Protein 5W8M (pdb70)

Secondary structure (DSSP, 8-state):
----EEEEE----BTTT-S---HHHHGGG-TTSEEEEEE-S--BSHHHHHHHHHH-S-EEE---TT-TT-TTS-S-EEEEETTEEEEEE--TT--TTSHHHHHHHHHHHT-SEEEE--TT---EEEEETTEEEEE---TT----SS---TT-----EEEEEEEETTEEEEEEEEEEE-TTS-EEEEEEEEEEE---/----S-EEEE----BTTT-SS--HHHHHHT-TTS-SEEEE-S--BSHHHHHHHHHH-S-EEE---TT-TT-TTS-SEEEEEETTEEEEEE-STTSS---HHHHHHHHHHHT-SEEE---TT--EEEEEETTEEEEEE--TT---------EEEEEEEETTEEEEEEEEEEE-TT--EEEEEEEEEEE--/---EEEE----BTTT-SS--HHHHHHT-TTS-SEEEE-S--BSHHHHHHHHHH-S-EEE---TT-SS-TTS-SEEEEEETTEEEEEE-STTSS--SHHHHHHHHHHHT-SEEE---TT--EEEEEETTEEEEEE--TT-PPPS--SS--PPPPPEEEEEEEETTEEEEEEEEEE---EEEEEEEEEE--/--EEEEE----BTTT-SSS-HHHHGGG-TTSEEEEEE-S--BSHHHHHHHHHH-S-EEE---TT-TT-TTS-S-EEEEETTEEEEEE--TT--TTSHHHHHHHHHHHT-SEEEE--TT-SEEEEEETTEEEEEE--TT-PPP-------EEEEEEEETTEEEEEEEEEEE-TT--EEEEEEEEEEE------TT-/--EEEEE----BTTT-SS--HHHHTTSSTTTEEEEEE-S--BSHHHHHHHHHH-S-EEE---TT-SS-TTS-SEEEEEETTEEEEEE-STTSS---HHHHHHHHHHHT-SEEE---TT--EEEEEETTEEEEEE--TT-PPP---PPPEEEEEEEETTEEEEEEEEEEE-TTS-EEEEEEEEEEE--/---EEEE----BTTT-SS--HHHHHHT-TTS-SEEEE-S--BSHHHHHHHHHH-S-EEE---TT-SS-TTS-SEEEEEETTEEEEEE-STTSS---HHHHHHHHHHHT-SEEE---TT---EEEEETTEEEEE---TT--------EEEEEEEETTEEEEEEEEEEE-TT--EEEEEEEEEEE--

Sequence (1141 aa):
SMAFLILVIGNLHIPDRALDIPPKFKKLLSPGKISSQTLCLGNLTDRATYDYLRSISPDLKIVRGRMDVEATSLPLMQVVTHGSLRIGFLEGFTLVSEEPDVLLAEANKLDVDVLCWAGGSHRFECFEYMDKFFVNPGSATGAFTTDWLAEGEEVVPSFCLMDVQGISLTLYVYQLRKDENGTENVAVEKVTYTKPVGSMAFLILVIGNLHIPDRALDIPPKFKKLLSPGKISQTLCLGNLTDRATYDYLRSISPDLKIVRGRMDVEATSLPLMQVVTHGSLRIGFLEGFTLVSEEPDVLLAEANKLDVDVLCWAGGSHRFECFEYMDKFFVNPGSATGAFTTDVVPSFCLMDVQGISLTLYVYQLRKDENGTENVAVEKVTYTKPAFLILVIGNLHIPDRALDIPPKFKKLLSPGKISQTLCLGNLTDRATYDYLRSISPDLKIVRGRMDVEATSLPLMQVVTHGSLRIGFLEGFTLVSEEEPDVLLAEANKLDVDVLCWAGGSSHRFECCFEYMDKFFVNPGSATGAFTTDWLAEGEEVVPSFCLMDVQGISLTLYVYQLRKTENVAVEKVTYTKPAFLILVIGNLHIPDRALDIPPKFKKLLSPGKISQTLCLGNLTDRATYDYLRSISPDLKIVRGRMDVEATSLPLMQVVTHGSLRIGFLEGFTLVSEEPDVLLAEANKLDVDVLCWAGGSHRFECFEYMDKFFVNPGSATGAFTTDWEVVPSFCLMDVQGISLTLYVYQLRKDENGTENVAVEKVTYTKPVEPTGASAFLILVIGNLHIPDRALDIPPKFKKLLSPGKISQTLCLGNLTDRATYDYLRSISSPDLKIVRGRMDVEATSLPLMQVVTHGSLRIGFLEGFTLVSEEPDVLLAEANKLDVDVLCWAGGSHRFECFEYMDKFFVNPGSATGAFTTDEVVPSFCLMDVQGISLTLYVYQLRKDENGTENVAVEKVTYTKPAFLILVIGNLHIPDRALDIPPKFKKLLSPGKISQTLCLGNLTDRATYDYLRSISPDLKIVRGRMDVEATSLPLMQVVTHGSLRIGFLEGFTLVSEEPDVLLAEANKLDVDVLCWAGGSHRFECFEYMDKFFVNPGSATGAFTTVVPSFCLMDVQGISLTLYVYQLRKDENGTENVAVEKVTYTKP

Solvent-accessible surface area: 46578 Å² to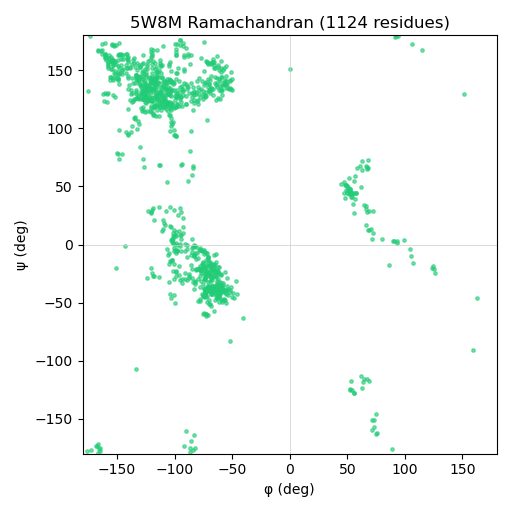tal; per-residue (Å²): 43,50,10,84,4,6,0,0,0,0,0,0,4,14,64,113,58,16,138,94,5,18,106,28,0,84,48,20,6,34,123,39,44,2,36,12,0,0,0,0,0,0,7,42,45,154,72,6,61,52,48,0,122,79,6,10,96,42,32,13,13,0,65,3,80,81,9,107,166,17,100,81,27,5,112,24,5,4,2,40,47,59,68,0,34,0,0,0,23,14,15,87,100,16,49,34,135,95,41,90,74,0,21,60,42,0,84,52,0,51,3,15,0,0,0,2,0,3,7,20,2,96,38,54,31,42,98,58,123,86,30,4,0,0,3,0,0,0,0,16,20,2,113,17,107,66,230,55,66,190,74,57,132,24,52,6,0,0,0,0,0,26,23,102,39,66,41,1,28,0,27,0,7,22,6,104,121,56,158,106,60,15,41,13,6,10,6,75,89,42,91,2,71,69,61,182,62,76,81,83,90,23,0,0,0,0,0,2,0,5,11,65,98,58,17,150,71,2,18,94,96,0,72,147,60,1,39,100,83,102,6,26,8,0,0,0,0,0,0,9,46,44,164,71,7,55,65,50,0,143,63,2,12,124,44,33,66,18,0,51,1,55,29,7,30,161,33,102,108,28,53,53,94,53,53,11,87,28,72,58,0,56,0,0,0,4,2,14,40,68,19,73,42,63,42,13,45,36,0,22,42,26,0,85,148,46,83,0,4,0,0,0,3,0,3,11,19,5,75,8,16,10,10,50,2,114,94,28,0,0,0,0,0,0,0,0,16,21,2,113,38,86,127,88,63,19,0,0,0,12,0,5,29,106,42,82,41,0,22,0,48,2,37,27,6,104,146,57,168,131,35,77,77,70,64,22,81,40,77,1,45,3,79,60,122,113,102,38,1,0,0,0,0,0,0,3,12,64,117,40,15,152,77,3,19,112,70,0,74,135,49,1,40,99,85,91,8,29,9,0,0,0,0,0,0,9,25,44,138,72,5,15,68,45,0,127,67,2,6,108,14,16,31,0,0,12,0,6,28,4,54,155,1,67,20,4,50,61,51,38,33,12,14,27,36,6,0,24,0,0,0,4,2,12,18,34,20,49,34,71,112,59,90,37,0,20,59,16,0,86,164,19,80,2,19,0,0,0,2,0,7,24,22,2,138,40,61,30,51,97,74,125,87,32,4,0,0,1,0,0,0,0,15,22,1,110,34,34,33,62,38,47,186,57,167,154,27,58,19,1,1,0,18,0,26,22,125,36,82,41,2,31,0,69,0,38,21,13,91,208,160,76,78,57,22,76,81,134,44,92,2,72,60,106,126,95,26,1,0,0,0,0,1,0,4,16,61,121,42,17,151,82,3,18,105,85,0,75,128,35,1,57,100,83,97,6,30,8,0,0,0,0,0,0,8,41,48,154,71,8,48,62,72,0,139,69,3,12,125,42,28,15,16,0,56,2,74,81,7,116,163,26,95,81,17,4,98,22,5,4,3,39,31,58,71,0,34,0,0,0,22,15,13,44,98,10,13,4,14,56,0,38,70,0,15,59,41,0,85,52,0,49,3,19,0,0,0,0,1,0,4,17,5,55,31,4,25,4,60,3,84,92,29,2,0,0,0,0,0,0,0,15,19,2,108,48,41,136,137,178,34,54,12,0,0,0,3,0,32,21,115,40,62,40,0,30,0,70,6,27,34,4,108,108,66,175,125,38,69,57,69,50,23,78,46,79,10,67,1,73,50,63,59,126,24,33,9,31,110,86,160,13,5,0,0,0,0,1,0,5,12,17,40,30,17,80,74,4,16,91,29,0,74,41,23,1,30,92,65,81,12,43,13,0,0,0,0,0,0,4,17,18,108,67,6,52,61,48,0,137,66,5,7,131,51,31,51,17,0,50,1,70,38,14,67,68,6,122,86,20,61,75,81,49,43,14,83,43,62,65,0,92,0,0,0,1,2,4,79,70,31,140,34,62,108,69,92,31,0,22,60,19,0,87,164,16,98,0,13,0,0,0,0,0,0,11,24,7,146,42,62,33,64,96,78,129,83,30,2,0,0,1,0,0,0,0,16,22,2,36,31,53,135,188,36,61,14,1,0,0,12,0,26,23,120,41,83,40,2,26,0,13,0,20,27,8,103,121,44,180,136,41,14,69,15,8,17,6,76,65,49,86,3,72,72,114,97,99,6,1,0,0,0,0,2,0,4,14,82,123,57,14,146,81,6,17,93,51,0,78,100,12,0,38,94,83,44,5,28,10,0,0,0,0,0,0,11,36,46,163,70,7,53,64,42,0,129,62,1,10,127,42,32,64,15,0,86,0,93,84,22,108,167,8,137,99,50,52,63,84,50,34,10,84,26,65,67,0,89,0,0,0,3,1,12,67,65,27,134,37,44,75,15,58,31,1,20,41,26,0,85,150,37,99,0,11,0,0,0,4,0,3,33,48,8,57,17,24,12,10,47,8,127,86,32,2,0,0,2,0,0,0,0,16,20,2,116,44,171,87,55,21,1,0,0,2,0,31,22,126,39,84,40,2,27,0,13,0,1,11,6,96,145,45,171,90,47,8,45,36,15,30,6,36,30,6,27,4,70,83,111

Radius of gyration: 33.87 Å; Cα contacts (8 Å, |Δi|>4): 3007; chains: 6; bounding box: 80×80×104 Å

Organism: Chaetomium thermophilum (strain DSM 1495 / CBS 144.50 / IMI 039719) (NCBI:txid759272)

B-factor: mean 24.39, std 13.66, range [6.36, 125.73]

Nearest PDB structures (foldseek):
  5w8m-assembly5_E  TM=1.005E+00  e=1.575E-42  Thermochaetoides thermophila
  5w8m-assembly2_B  TM=9.910E-01  e=1.978E-38  Thermochaetoides thermophila
  5w8m-assembly3_C  TM=9.757E-01  e=2.033E-37  Thermochaetoides thermophila
  5w8m-assembly1_A  TM=9.711E-01  e=1.375E-36  Thermochaetoides thermophila
  7blr-assembly1_B  TM=9.021E-01  e=4.442E-28  Thermochaetoides thermophila DSM 1495

Structure (mmCIF, N/CA/C/O backbone):
data_5W8M
#
_entry.id   5W8M
#
_cell.length_a   65.460
_cell.length_b   106.740
_cell.length_c   88.118
_cell.angle_alpha   90.00
_cell.angle_beta   95.45
_cell.angle_gamma   90.00
#
_symmetry.space_group_name_H-M   'P 1 21 1'
#
loop_
_entity.id
_entity.type
_entity.pdbx_description
1 polymer 'Vacuolar protein sorting-associated protein 29'
2 non-polymer 'TRIETHYLENE GLYCOL'
3 non-polymer GLYCEROL
4 water water
#
loop_
_atom_site.group_PDB
_atom_site.id
_atom_site.type_symbol
_atom_site.label_atom_id
_atom_site.label_alt_id
_atom_site.label_comp_id
_atom_site.label_asym_id
_atom_site.label_entity_id
_atom_site.label_seq_id
_atom_site.pdbx_PDB_ins_code
_atom_site.Cartn_x
_atom_site.Cartn_y
_atom_site.Cartn_z
_atom_site.occupancy
_atom_site.B_iso_or_equiv
_atom_site.auth_seq_id
_atom_site.auth_comp_id
_atom_site.auth_asym_id
_atom_site.auth_atom_id
_atom_site.pdbx_PDB_model_num
ATOM 1 N N . SER A 1 2 ? 49.454 27.304 49.428 1.00 48.85 0 SER A N 1
ATOM 2 C CA . SER A 1 2 ? 48.327 28.151 49.941 1.00 37.31 0 SER A CA 1
ATOM 3 C C . SER A 1 2 ? 48.681 28.872 51.245 1.00 51.01 0 SER A C 1
ATOM 4 O O . SER A 1 2 ? 47.839 29.559 51.828 1.00 51.24 0 SER A O 1
ATOM 12 N N . MET A 1 3 ? 49.922 28.723 51.702 1.00 49.05 1 MET A N 1
ATOM 13 C CA . MET A 1 3 ? 50.377 29.400 52.913 1.00 31.03 1 MET A CA 1
ATOM 14 C C . MET A 1 3 ? 50.502 30.914 52.682 1.00 29.92 1 MET A C 1
ATOM 15 O O . MET A 1 3 ? 50.990 31.352 51.641 1.00 36.35 1 MET A O 1
ATOM 29 N N . ALA A 1 4 ? 50.076 31.723 53.646 1.00 22.80 2 ALA A N 1
ATOM 30 C CA . ALA A 1 4 ? 50.377 33.140 53.606 1.00 23.11 2 ALA A CA 1
ATOM 31 C C . ALA A 1 4 ? 51.887 33.285 53.592 1.00 26.25 2 ALA A C 1
ATOM 32 O O . ALA A 1 4 ? 52.581 32.499 54.234 1.00 22.97 2 ALA A O 1
ATOM 39 N N . PHE A 1 5 ? 52.399 34.283 52.875 1.00 22.68 3 PHE A N 1
ATOM 40 C CA . PHE A 1 5 ? 53.841 34.395 52.699 1.00 27.26 3 PHE A CA 1
ATOM 41 C C . PHE A 1 5 ? 54.338 35.839 52.691 1.00 24.57 3 PHE A C 1
ATOM 42 O O . PHE A 1 5 ? 55.542 36.062 52.592 1.00 31.39 3 PHE A O 1
ATOM 59 N N . LEU A 1 6 ? 53.434 36.809 52.808 1.00 15.21 4 LEU A N 1
ATOM 60 C CA . LEU A 1 6 ? 53.809 38.201 52.708 1.00 14.46 4 LEU A CA 1
ATOM 61 C C . LEU A 1 6 ? 53.836 38.878 54.061 1.00 12.60 4 LEU A C 1
ATOM 62 O O . LEU A 1 6 ? 53.012 38.593 54.953 1.00 13.34 4 LEU A O 1
ATOM 78 N N . ILE A 1 7 ? 54.814 39.753 54.200 1.00 12.06 5 ILE A N 1
ATOM 79 C CA . ILE A 1 7 ? 54.993 40.586 55.364 1.00 11.22 5 ILE A CA 1
ATOM 80 C C . ILE A 1 7 ? 54.490 41.973 55.026 1.00 11.73 5 ILE A C 1
ATOM 81 O O . ILE A 1 7 ? 54.993 42.613 54.085 1.00 11.29 5 ILE A O 1
ATOM 97 N N . LEU A 1 8 ? 53.501 42.443 55.774 1.00 9.27 6 LEU A N 1
ATOM 98 C CA . LEU A 1 8 ? 53.001 43.805 55.614 1.00 9.31 6 LEU A CA 1
ATOM 99 C C . LEU A 1 8 ? 53.871 44.770 56.406 1.00 8.48 6 LEU A C 1
ATOM 100 O O . LEU A 1 8 ? 54.177 44.505 57.578 1.00 9.72 6 LEU A O 1
ATOM 116 N N . VAL A 1 9 ? 54.307 45.845 55.765 1.00 9.86 7 VAL A N 1
ATOM 117 C CA . VAL A 1 9 ? 55.055 46.905 56.420 1.00 8.97 7 VAL A CA 1
ATOM 118 C C . VAL A 1 9 ? 54.196 48.151 56.340 1.00 8.19 7 VAL A C 1
ATOM 119 O O . VAL A 1 9 ? 53.866 48.607 55.238 1.00 9.20 7 VAL A O 1
ATOM 132 N N . ILE A 1 10 ? 53.829 48.709 57.495 1.00 8.58 8 ILE A N 1
ATOM 133 C CA . ILE A 1 10 ? 52.833 49.761 57.533 1.00 8.46 8 ILE A CA 1
ATOM 134 C C . ILE A 1 10 ? 53.151 50.695 58.683 1.00 9.98 8 ILE A C 1
ATOM 135 O O . ILE A 1 10 ? 53.761 50.288 59.663 1.00 11.61 8 ILE A O 1
ATOM 151 N N . GLY A 1 11 ? 52.759 51.953 58.569 1.00 9.78 9 GLY A N 1
ATOM 152 C CA . GLY A 1 11 ? 52.998 52.858 59.679 1.00 12.56 9 GLY A CA 1
ATOM 153 C C . GLY A 1 11 ? 52.430 54.233 59.463 1.00 11.33 9 GLY A C 1
ATOM 154 O O . GLY A 1 11 ? 51.798 54.503 58.448 1.00 10.95 9 GLY A O 1
ATOM 158 N N . ASN A 1 12 ? 52.674 55.100 60.437 1.00 12.07 10 ASN A N 1
ATOM 159 C CA . ASN A 1 12 ? 52.271 56.497 60.359 1.00 11.57 10 ASN A CA 1
ATOM 160 C C . ASN A 1 12 ? 50.809 56.648 59.973 1.00 10.50 10 ASN A C 1
ATOM 161 O O . ASN A 1 12 ? 50.441 57.473 59.130 1.00 12.02 10 ASN A O 1
ATOM 172 N N . LEU A 1 13 ? 49.953 55.885 60.652 1.00 10.30 11 LEU A N 1
ATOM 173 C CA . LEU A 1 13 ? 48.527 55.941 60.407 1.00 11.44 11 LEU A CA 1
ATOM 174 C C . LEU A 1 13 ? 47.886 57.218 60.999 1.00 9.72 11 LEU A C 1
ATOM 175 O O . LEU A 1 13 ? 47.100 57.890 60.332 1.00 12.51 11 LEU A O 1
ATOM 191 N N . HIS A 1 14 ? 48.264 57.549 62.229 1.00 11.64 12 HIS A N 1
ATOM 192 C CA . HIS A 1 14 ? 47.837 58.794 62.861 1.00 13.17 12 HIS A CA 1
ATOM 193 C C . HIS A 1 14 ? 46.301 58.949 62.850 1.00 14.32 12 HIS A C 1
ATOM 194 O O . HIS A 1 14 ? 45.765 60.027 62.584 1.00 16.76 12 HIS A O 1
ATOM 207 N N . ILE A 1 15 ? 45.609 57.854 63.175 1.00 13.14 13 ILE A N 1
ATOM 208 C CA . ILE A 1 15 ? 44.177 57.840 63.412 1.00 14.71 13 ILE A CA 1
ATOM 209 C C . ILE A 1 15 ? 43.926 58.004 64.917 1.00 16.69 13 ILE A C 1
ATOM 210 O O . ILE A 1 15 ? 44.445 57.222 65.704 1.00 20.01 13 ILE A O 1
ATOM 226 N N . PRO A 1 16 ? 43.099 58.982 65.323 1.00 18.65 14 PRO A N 1
ATOM 227 C CA . PRO A 1 16 ? 42.241 59.868 64.530 1.00 21.10 14 PRO A CA 1
ATOM 228 C C . PRO A 1 16 ? 42.758 61.282 64.352 1.00 19.44 14 PRO A C 1
ATOM 229 O O . PRO A 1 16 ? 42.034 62.105 63.777 1.00 22.15 14 PRO A O 1
ATOM 240 N N . ASP A 1 17 ? 43.955 61.584 64.836 1.00 18.83 15 ASP A N 1
ATOM 241 C CA . ASP A 1 17 ? 44.334 62.987 64.942 1.00 21.29 15 ASP A CA 1
ATOM 242 C C . ASP A 1 17 ? 44.756 63.613 63.602 1.00 19.43 15 ASP A C 1
ATOM 243 O O . ASP A 1 17 ? 44.583 64.823 63.426 1.00 23.80 15 ASP A O 1
ATOM 252 N N . ARG A 1 18 ? 45.266 62.820 62.659 1.00 16.67 16 ARG A N 1
ATOM 253 C CA . ARG A 1 18 ? 45.570 63.341 61.314 1.00 16.11 16 ARG A CA 1
ATOM 254 C C . ARG A 1 18 ? 44.692 62.755 60.222 1.00 20.85 16 ARG A C 1
ATOM 255 O O . ARG A 1 18 ? 44.437 63.417 59.220 1.00 25.14 16 ARG A O 1
ATOM 276 N N . ALA A 1 19 ? 44.209 61.534 60.431 1.00 17.25 17 ALA A N 1
ATOM 277 C CA . ALA A 1 19 ? 43.395 60.827 59.450 1.00 15.81 17 ALA A CA 1
ATOM 278 C C . ALA A 1 19 ? 42.304 60.054 60.176 1.00 19.53 17 ALA A C 1
ATOM 279 O O . ALA A 1 19 ? 42.459 59.722 61.346 1.00 20.42 17 ALA A O 1
ATOM 286 N N . LEU A 1 20 ? 41.192 59.784 59.505 1.00 21.89 18 LEU A N 1
ATOM 287 C CA . LEU A 1 20 ? 40.100 59.085 60.161 1.00 24.24 18 LEU A CA 1
ATOM 288 C C . LEU A 1 20 ? 40.107 57.596 59.894 1.00 21.96 18 LEU A C 1
ATOM 289 O O . LEU A 1 20 ? 39.601 56.827 60.701 1.00 24.31 18 LEU A O 1
ATOM 305 N N . ASP A 1 21 ? 40.679 57.176 58.767 1.00 20.51 19 ASP A N 1
ATOM 306 C CA . ASP A 1 21 ? 40.532 55.796 58.329 1.00 21.62 19 ASP A CA 1
ATOM 307 C C . ASP A 1 21 ? 41.623 55.355 57.374 1.00 21.53 19 ASP A C 1
ATOM 308 O O . ASP A 1 21 ? 42.223 56.170 56.683 1.00 21.38 19 ASP A O 1
ATOM 317 N N . ILE A 1 22 ? 41.874 54.049 57.345 1.00 18.88 20 ILE A N 1
ATOM 318 C CA . ILE A 1 22 ? 42.656 53.449 56.268 1.00 19.09 20 ILE A CA 1
ATOM 319 C C . ILE A 1 22 ? 41.755 53.455 55.032 1.00 18.61 20 ILE A C 1
ATOM 320 O O . ILE A 1 22 ? 40.601 53.061 55.130 1.00 18.14 20 ILE A O 1
ATOM 336 N N . PRO A 1 23 ? 42.267 53.927 53.877 1.00 17.44 21 PRO A N 1
ATOM 337 C CA . PRO A 1 23 ? 41.449 53.958 52.650 1.00 22.57 21 PRO A CA 1
ATOM 338 C C . PRO A 1 23 ? 40.770 52.622 52.344 1.00 16.78 21 PRO A C 1
ATOM 339 O O . PRO A 1 23 ? 41.438 51.602 52.453 1.00 17.14 21 PRO A O 1
ATOM 350 N N . PRO A 1 24 ? 39.463 52.627 52.027 1.00 20.79 22 PRO A N 1
ATOM 351 C CA . PRO A 1 24 ? 38.789 51.372 51.681 1.00 22.91 22 PRO A CA 1
ATOM 352 C C . PRO A 1 24 ? 39.530 50.580 50.610 1.00 21.81 22 PRO A C 1
ATOM 353 O O . PRO A 1 24 ? 39.578 49.360 50.719 1.00 20.88 22 PRO A O 1
ATOM 364 N N . LYS A 1 25 ? 40.132 51.251 49.632 1.00 18.47 23 LYS A N 1
ATOM 365 C CA . LYS A 1 25 ? 40.860 50.524 48.585 1.00 21.15 23 LYS A CA 1
ATOM 366 C C . LYS A 1 25 ? 42.062 49.768 49.120 1.00 20.18 23 LYS A C 1
ATOM 367 O O . LYS A 1 25 ? 42.492 48.782 48.528 1.00 20.26 23 LYS A O 1
ATOM 386 N N . PHE A 1 26 ? 42.625 50.228 50.231 1.00 16.05 24 PHE A N 1
ATOM 387 C CA . PHE A 1 26 ? 43.710 49.513 50.873 1.00 14.97 24 PHE A CA 1
ATOM 388 C C . PHE A 1 26 ? 43.189 48.377 51.784 1.00 15.68 24 PHE A C 1
ATOM 389 O O . PHE A 1 26 ? 43.796 47.307 51.859 1.00 17.27 24 PHE A O 1
ATOM 406 N N . LYS A 1 27 ? 42.083 48.614 52.485 1.00 17.34 25 LYS A N 1
ATOM 407 C CA . LYS A 1 27 ? 41.515 47.562 53.332 1.00 20.45 25 LYS A CA 1
ATOM 408 C C . LYS A 1 27 ? 41.168 46.311 52.514 1.00 18.49 25 LYS A C 1
ATOM 409 O O . LYS A 1 27 ? 41.357 45.190 52.994 1.00 22.46 25 LYS A O 1
ATOM 428 N N . LYS A 1 28 ? 40.690 46.511 51.282 1.00 22.42 26 LYS A N 1
ATOM 429 C CA . LYS A 1 28 ? 40.406 45.417 50.345 1.00 26.65 26 LYS A CA 1
ATOM 430 C C . LYS A 1 28 ? 41.645 44.554 50.134 1.00 26.86 26 LYS A C 1
ATOM 431 O O . LYS A 1 28 ? 41.558 43.339 50.015 1.00 33.16 26 LYS A O 1
ATOM 450 N N . LEU A 1 29 ? 42.801 45.199 50.067 1.00 21.89 27 LEU A N 1
ATOM 451 C CA . LEU A 1 29 ? 44.038 44.520 49.706 1.00 24.28 27 LEU A CA 1
ATOM 452 C C . LEU A 1 29 ? 44.593 43.746 50.885 1.00 28.71 27 LEU A C 1
ATOM 453 O O . LEU A 1 29 ? 45.397 42.836 50.713 1.00 27.04 27 LEU A O 1
ATOM 469 N N . LEU A 1 30 ? 44.171 44.131 52.083 1.00 23.65 28 LEU A N 1
ATOM 470 C CA . LEU A 1 30 ? 44.685 43.529 53.309 1.00 21.82 28 LEU A CA 1
ATOM 471 C C . LEU A 1 30 ? 43.663 42.557 53.919 1.00 32.61 28 LEU A C 1
ATOM 472 O O . LEU A 1 30 ? 43.597 42.404 55.133 1.00 36.39 28 LEU A O 1
ATOM 488 N N . SER A 1 31 ? 42.874 41.901 53.071 1.00 35.79 29 SER A N 1
ATOM 489 C CA . SER A 1 31 ? 41.915 40.894 53.529 1.00 40.72 29 SER A CA 1
ATOM 490 C C . SER A 1 31 ? 42.607 39.654 54.109 1.00 45.21 29 SER A C 1
ATOM 491 O O . SER A 1 31 ? 43.770 39.394 53.815 1.00 45.13 29 SER A O 1
ATOM 499 N N . PRO A 1 32 ? 41.874 38.875 54.924 1.00 59.65 30 PRO A N 1
ATOM 500 C CA . PRO A 1 32 ? 42.383 37.676 55.607 1.00 59.64 30 PRO A CA 1
ATOM 501 C C . PRO A 1 32 ? 43.096 36.670 54.694 1.00 54.63 30 PRO A C 1
ATOM 502 O O . PRO A 1 32 ? 42.597 36.377 53.610 1.00 58.66 30 PRO A O 1
ATOM 507 N N . GLY A 1 33 ? 44.259 36.175 55.123 1.00 43.33 31 GLY A N 1
ATOM 508 C CA . GLY A 1 33 ? 44.865 34.995 54.522 1.00 34.75 31 GLY A CA 1
ATOM 509 C C . GLY A 1 33 ? 45.972 35.158 53.492 1.00 34.03 31 GLY A C 1
ATOM 510 O O . GLY A 1 33 ? 46.437 34.164 52.930 1.00 41.55 31 GLY A O 1
ATOM 514 N N . LYS A 1 34 ? 46.394 36.395 53.240 1.00 30.57 32 LYS A N 1
ATOM 515 C CA . LYS A 1 34 ? 47.523 36.673 52.351 1.00 36.82 32 LYS A CA 1
ATOM 516 C C . LYS A 1 34 ? 48.772 37.067 53.152 1.00 18.30 32 LYS A C 1
ATOM 517 O O . LYS A 1 34 ? 49.915 36.760 52.783 1.00 23.70 32 LYS A O 1
ATOM 536 N N . ILE A 1 35 ? 48.534 37.711 54.280 1.00 17.83 33 ILE A N 1
ATOM 537 C CA . ILE A 1 35 ? 49.611 38.312 55.065 1.00 17.01 33 ILE A CA 1
ATOM 538 C C . ILE A 1 35 ? 49.959 37.431 56.268 1.00 15.31 33 ILE A C 1
ATOM 539 O O . ILE A 1 35 ? 49.080 37.080 57.061 1.00 16.02 33 ILE A O 1
ATOM 555 N N . SER A 1 36 ? 51.224 37.016 56.341 1.00 14.79 34 SER A N 1
ATOM 556 C CA A SER A 1 36 ? 51.697 36.128 57.401 0.15 16.64 34 SER A CA 1
ATOM 557 C CA B SER A 1 36 ? 51.681 36.117 57.409 0.85 14.93 34 SER A CA 1
ATOM 558 C C . SER A 1 36 ? 52.132 36.887 58.640 1.00 13.78 34 SER A C 1
ATOM 559 O O . SER A 1 36 ? 52.058 36.362 59.744 1.00 14.54 34 SER A O 1
ATOM 574 N N . GLN A 1 37 ? 52.567 38.121 58.457 1.00 12.64 35 GLN A N 1
ATOM 575 C CA . GLN A 1 37 ? 53.091 38.933 59.558 1.00 11.80 35 GLN A CA 1
ATOM 576 C C . GLN A 1 37 ? 52.943 40.390 59.213 1.00 10.99 35 GLN A C 1
ATOM 577 O O . GLN A 1 37 ? 53.111 40.772 58.057 1.00 10.76 35 GLN A O 1
ATOM 591 N N . THR A 1 38 ? 52.660 41.216 60.211 1.00 10.76 36 THR A N 1
ATOM 592 C CA . THR A 1 38 ? 52.557 42.662 60.037 1.00 10.10 36 THR A CA 1
ATOM 593 C C . THR A 1 38 ? 53.635 43.322 60.882 1.00 9.69 36 THR A C 1
ATOM 594 O O . THR A 1 38 ? 53.770 43.008 62.070 1.00 11.42 36 THR A O 1
ATOM 605 N N . LEU A 1 39 ? 54.430 44.178 60.256 1.00 10.11 37 LEU A N 1
ATOM 606 C CA . LEU A 1 39 ? 55.354 45.058 60.961 1.00 9.00 37 LEU A CA 1
ATOM 607 C C . LEU A 1 39 ? 54.768 46.452 60.952 1.00 10.52 37 LEU A C 1
ATOM 608 O O . LEU A 1 39 ? 54.670 47.081 59.895 1.00 9.79 37 LEU A O 1
ATOM 624 N N . CYS A 1 40 ? 54.351 46.945 62.105 1.00 9.39 38 CYS A N 1
ATOM 625 C CA . CYS A 1 40 ? 53.747 48.251 62.215 1.00 9.33 38 CYS A CA 1
ATOM 626 C C . CYS A 1 40 ? 54.750 49.193 62.866 1.00 11.59 38 CYS A C 1
ATOM 627 O O . CYS A 1 40 ? 55.240 48.935 63.982 1.00 13.70 38 CYS A O 1
ATOM 635 N N . LEU A 1 41 ? 55.086 50.269 62.165 1.00 10.77 39 LEU A N 1
ATOM 636 C CA . LEU A 1 41 ? 56.184 51.120 62.571 1.00 11.54 39 LEU A CA 1
ATOM 637 C C . LEU A 1 41 ? 55.758 52.287 63.452 1.00 13.99 39 LEU A C 1
ATOM 638 O O . LEU A 1 41 ? 56.540 53.202 63.668 1.00 18.24 39 LEU A O 1
ATOM 654 N N . GLY A 1 42 ? 54.546 52.239 63.994 1.00 12.59 40 GLY A N 1
ATOM 655 C CA . GLY A 1 42 ? 54.140 53.183 65.031 1.00 13.64 40 GLY A CA 1
ATOM 656 C C . GLY A 1 42 ? 53.164 54.243 64.550 1.00 13.88 40 GLY A C 1
ATOM 657 O O . GLY A 1 42 ? 52.897 54.391 63.354 1.00 15.90 40 GLY A O 1
ATOM 661 N N . ASN A 1 43 ? 52.667 55.002 65.522 1.00 13.39 41 ASN A N 1
ATOM 662 C CA . ASN A 1 43 ? 51.694 56.079 65.366 1.00 13.74 41 ASN A CA 1
ATOM 663 C C . ASN A 1 43 ? 50.375 55.551 64.834 1.00 14.31 41 ASN A C 1
ATOM 664 O O . ASN A 1 43 ? 50.007 55.776 63.679 1.00 14.49 41 ASN A O 1
ATOM 675 N N . LEU A 1 44 ? 49.665 54.831 65.701 1.00 15.12 42 LEU A N 1
ATOM 676 C CA . LEU A 1 44 ? 48.455 54.147 65.280 1.00 13.82 42 LEU A CA 1
ATOM 677 C C . LEU A 1 44 ? 47.295 55.147 65.104 1.00 14.37 42 LEU A C 1
ATOM 678 O O . LEU A 1 44 ? 46.792 55.256 64.001 1.00 14.63 42 LEU A O 1
ATOM 694 N N . THR A 1 45 ? 46.858 55.900 66.116 1.00 15.94 43 THR A N 1
ATOM 695 C CA . THR A 1 45 ? 47.280 55.843 67.502 1.00 18.15 43 THR A CA 1
ATOM 696 C C . THR A 1 45 ? 46.217 55.177 68.360 1.00 22.19 43 THR A C 1
ATOM 697 O O . THR A 1 45 ? 46.504 54.772 69.488 1.00 21.38 43 THR A O 1
ATOM 708 N N . ASP A 1 46 ? 44.985 55.075 67.857 1.00 19.09 44 ASP A N 1
ATOM 709 C CA . ASP A 1 46 ? 43.895 54.669 68.757 1.00 21.11 44 ASP A CA 1
ATOM 710 C C . ASP A 1 46 ? 43.634 53.161 68.763 1.00 21.11 44 ASP A C 1
ATOM 711 O O . ASP A 1 46 ? 44.238 52.404 68.014 1.00 21.21 44 ASP A O 1
ATOM 720 N N . ARG A 1 47 ? 42.747 52.743 69.657 1.00 23.47 45 ARG A N 1
ATOM 721 C CA . ARG A 1 47 ? 42.488 51.333 69.885 1.00 26.40 45 ARG A CA 1
ATOM 722 C C . ARG A 1 47 ? 41.833 50.654 68.693 1.00 23.99 45 ARG A C 1
ATOM 723 O O . ARG A 1 47 ? 42.150 49.507 68.374 1.00 23.49 45 ARG A O 1
ATOM 744 N N . ALA A 1 48 ? 40.900 51.351 68.057 1.00 24.49 46 ALA A N 1
ATOM 745 C CA . ALA A 1 48 ? 40.234 50.814 66.883 1.00 24.49 46 ALA A CA 1
ATOM 746 C C . ALA A 1 48 ? 41.260 50.462 65.816 1.00 24.18 46 ALA A C 1
ATOM 747 O O . ALA A 1 48 ? 41.152 49.443 65.139 1.00 21.83 46 ALA A O 1
ATOM 754 N N . THR A 1 49 ? 42.270 51.305 65.672 1.00 19.01 47 THR A N 1
ATOM 755 C CA . THR A 1 49 ? 43.279 51.080 64.643 1.00 16.40 47 THR A CA 1
ATOM 756 C C . THR A 1 49 ? 44.149 49.887 65.024 1.00 17.44 47 THR A C 1
ATOM 757 O O . THR A 1 49 ? 44.475 49.070 64.177 1.00 16.90 47 THR A O 1
ATOM 768 N N . TYR A 1 50 ? 44.474 49.758 66.305 1.00 21.15 48 TYR A N 1
ATOM 769 C CA . TYR A 1 50 ? 45.207 48.600 66.794 1.00 22.34 48 TYR A CA 1
ATOM 770 C C . TYR A 1 50 ? 44.426 47.320 66.520 1.00 21.74 48 TYR A C 1
ATOM 771 O O . TYR A 1 50 ? 44.971 46.332 66.022 1.00 22.02 48 TYR A O 1
ATOM 789 N N . ASP A 1 51 ? 43.140 47.340 66.836 1.00 24.28 49 ASP A N 1
ATOM 790 C CA . ASP A 1 51 ? 42.319 46.153 66.693 1.00 23.18 49 ASP A CA 1
ATOM 791 C C . ASP A 1 51 ? 42.226 45.766 65.213 1.00 23.89 49 ASP A C 1
ATOM 792 O O . ASP A 1 51 ? 42.266 44.586 64.875 1.00 27.53 49 ASP A O 1
ATOM 801 N N . TYR A 1 52 ? 42.120 46.756 64.335 1.00 22.06 50 TYR A N 1
ATOM 802 C CA . TYR A 1 52 ? 42.078 46.460 62.915 1.00 22.21 50 TYR A CA 1
ATOM 803 C C . TYR A 1 52 ? 43.385 45.816 62.460 1.00 21.75 50 TYR A C 1
ATOM 804 O O . TYR A 1 52 ? 43.366 44.811 61.737 1.00 19.97 50 TYR A O 1
ATOM 822 N N . LEU A 1 53 ? 44.519 46.369 62.878 1.00 17.21 51 LEU A N 1
ATOM 823 C CA . LEU A 1 53 ? 45.801 45.794 62.440 1.00 17.14 51 LEU A CA 1
ATOM 824 C C . LEU A 1 53 ? 45.934 44.367 62.956 1.00 19.77 51 LEU A C 1
ATOM 825 O O . LEU A 1 53 ? 46.442 43.496 62.248 1.00 21.74 51 LEU A O 1
ATOM 841 N N . ARG A 1 54 ? 45.452 44.112 64.172 1.00 21.84 52 ARG A N 1
ATOM 842 C CA . ARG A 1 54 ? 45.496 42.758 64.723 1.00 20.85 52 ARG A CA 1
ATOM 843 C C . ARG A 1 54 ? 44.736 41.775 63.858 1.00 24.27 52 ARG A C 1
ATOM 844 O O . ARG A 1 54 ? 45.111 40.607 63.770 1.00 26.96 52 ARG A O 1
ATOM 865 N N . SER A 1 55 ? 43.664 42.252 63.232 1.00 20.30 53 SER A N 1
ATOM 866 C CA . SER A 1 55 ? 42.781 41.403 62.452 1.00 23.93 53 SER A CA 1
ATOM 867 C C . SER A 1 55 ? 43.368 40.997 61.100 1.00 23.54 53 SER A C 1
ATOM 868 O O . SER A 1 55 ? 42.889 40.030 60.505 1.00 28.77 53 SER A O 1
ATOM 876 N N . ILE A 1 56 ? 44.394 41.713 60.631 1.00 19.84 54 ILE A N 1
ATOM 877 C CA . ILE A 1 56 ? 44.979 41.483 59.306 1.00 20.46 54 ILE A CA 1
ATOM 878 C C . ILE A 1 56 ? 45.733 40.184 59.246 1.00 21.27 54 ILE A C 1
ATOM 879 O O . ILE A 1 56 ? 45.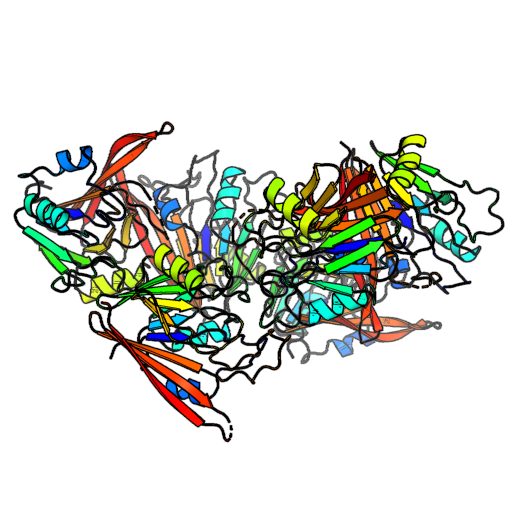715 39.493 58.230 1.00 28.59 54 ILE A O 1
ATOM 895 N N . SER A 1 57 ? 46.435 39.866 60.325 1.00 21.05 55 SER A N 1
ATOM 896 C CA . SER A 1 57 ? 47.325 38.716 60.312 1.00 17.38 55 SER A CA 1
ATOM 897 C C . SER A 1 57 ? 47.503 38.167 61.694 1.00 19.79 55 SER A C 1
ATOM 898 O O . SER A 1 57 ? 47.346 38.893 62.676 1.00 27.60 55 SER A O 1
ATOM 906 N N . PRO A 1 58 ? 47.920 36.908 61.770 1.00 25.26 56 PRO A N 1
ATOM 907 C CA . PRO A 1 58 ? 48.092 36.251 63.061 1.00 22.13 56 PRO A CA 1
ATOM 908 C C . PRO A 1 58 ? 49.308 36.712 63.861 1.00 23.40 56 PRO A C 1
ATOM 909 O O . PRO A 1 58 ? 49.474 36.302 64.992 1.00 28.63 56 PRO A O 1
ATOM 920 N N . ASP A 1 59 ? 50.147 37.539 63.283 1.00 15.72 57 ASP A N 1
ATOM 921 C CA . ASP A 1 59 ? 51.414 37.921 63.917 1.00 14.63 57 ASP A CA 1
ATOM 922 C C . ASP A 1 59 ? 51.657 39.394 63.657 1.00 13.41 57 ASP A C 1
ATOM 923 O O . ASP A 1 59 ? 52.161 39.801 62.617 1.00 12.82 57 ASP A O 1
ATOM 932 N N . LEU A 1 60 ? 51.239 40.209 64.607 1.00 13.80 58 LEU A N 1
ATOM 933 C CA . LEU A 1 60 ? 51.424 41.639 64.580 1.00 13.02 58 LEU A CA 1
ATOM 934 C C . LEU A 1 60 ? 52.606 42.002 65.460 1.00 13.09 58 LEU A C 1
ATOM 935 O O . LEU A 1 60 ? 52.596 41.718 66.662 1.00 15.94 58 LEU A O 1
ATOM 951 N N . LYS A 1 61 ? 53.622 42.588 64.842 1.00 12.13 59 LYS A N 1
ATOM 952 C CA . LYS A 1 61 ? 54.799 43.108 65.540 1.00 14.82 59 LYS A CA 1
ATOM 953 C C . LYS A 1 61 ? 54.770 44.632 65.411 1.00 14.89 59 LYS A C 1
ATOM 954 O O . LYS A 1 61 ? 54.735 45.140 64.317 1.00 14.00 59 LYS A O 1
ATOM 973 N N . ILE A 1 62 ? 54.714 45.354 66.519 1.00 19.18 60 ILE A N 1
ATOM 974 C CA . ILE A 1 62 ? 54.550 46.816 66.508 1.00 14.96 60 ILE A CA 1
ATOM 975 C C . ILE A 1 62 ? 55.740 47.446 67.235 1.00 13.28 60 ILE A C 1
ATOM 976 O O . ILE A 1 62 ? 56.245 46.866 68.201 1.00 14.34 60 ILE A O 1
ATOM 992 N N . VAL A 1 63 ? 56.202 48.613 66.769 1.00 10.74 61 VAL A N 1
ATOM 993 C CA . VAL A 1 63 ? 57.104 49.436 67.547 1.00 10.23 61 VAL A CA 1
ATOM 994 C C . VAL A 1 63 ? 56.425 50.747 67.855 1.00 12.10 61 VAL A C 1
ATOM 995 O O . VAL A 1 63 ? 55.500 51.158 67.182 1.00 13.16 61 VAL A O 1
ATOM 1008 N N . ARG A 1 64 ? 56.880 51.384 68.919 1.00 11.80 62 ARG A N 1
ATOM 1009 C CA . ARG A 1 64 ? 56.278 52.596 69.437 1.00 12.40 62 ARG A CA 1
ATOM 1010 C C . ARG A 1 64 ? 56.674 53.830 68.647 1.00 13.09 62 ARG A C 1
ATOM 1011 O O . ARG A 1 64 ? 57.857 54.069 68.438 1.00 14.16 62 ARG A O 1
ATOM 1032 N N . GLY A 1 65 ? 55.677 54.610 68.254 1.00 12.89 63 GLY A N 1
ATOM 1033 C CA . GLY A 1 65 ? 55.866 55.912 67.637 1.00 13.33 63 GLY A CA 1
ATOM 1034 C C . GLY A 1 65 ? 55.705 57.043 68.631 1.00 15.51 63 GLY A C 1
ATOM 1035 O O . GLY A 1 65 ? 55.147 56.860 69.719 1.00 16.77 63 GLY A O 1
ATOM 1039 N N . ARG A 1 66 ? 56.191 58.221 68.260 1.00 16.45 64 ARG A N 1
ATOM 1040 C CA . ARG A 1 66 ? 56.225 59.345 69.188 1.00 18.85 64 ARG A CA 1
ATOM 1041 C C . ARG A 1 66 ? 54.828 59.785 69.625 1.00 20.60 64 ARG A C 1
ATOM 1042 O O . ARG A 1 66 ? 54.666 60.406 70.695 1.00 23.15 64 ARG A O 1
ATOM 1063 N N . MET A 1 67 ? 53.816 59.471 68.817 1.00 19.67 65 MET A N 1
ATOM 1064 C CA . MET A 1 67 ? 52.436 59.832 69.147 1.00 21.65 65 MET A CA 1
ATOM 1065 C C . MET A 1 67 ? 51.654 58.718 69.874 1.00 21.83 65 MET A C 1
ATOM 1066 O O . MET A 1 67 ? 50.517 58.943 70.309 1.00 24.01 65 MET A O 1
ATOM 1080 N N . ASP A 1 68 ? 52.258 57.536 70.013 1.00 19.93 66 ASP A N 1
ATOM 1081 C CA . ASP A 1 68 ? 51.660 56.433 70.777 1.00 20.25 66 ASP A CA 1
ATOM 1082 C C . ASP A 1 68 ? 52.025 56.669 72.252 1.00 28.57 66 ASP A C 1
ATOM 1083 O O . ASP A 1 68 ? 52.805 55.931 72.844 1.00 36.30 66 ASP A O 1
ATOM 1092 N N . VAL A 1 69 ? 51.484 57.706 72.820 1.00 30.36 67 VAL A N 1
ATOM 1093 C CA . VAL A 1 69 ? 51.990 58.219 74.100 1.00 40.11 67 VAL A CA 1
ATOM 1094 C C . VAL A 1 69 ? 51.751 57.321 75.343 1.00 49.80 67 VAL A C 1
ATOM 1095 O O . VAL A 1 69 ? 52.594 57.316 76.241 1.00 55.02 67 VAL A O 1
ATOM 1108 N N . GLU A 1 70 ? 50.666 56.542 75.403 1.00 44.05 68 GLU A N 1
ATOM 1109 C CA . GLU A 1 70 ? 50.434 55.658 76.565 1.00 38.05 68 GLU A CA 1
ATOM 1110 C C . GLU A 1 70 ? 50.815 54.186 76.291 1.00 40.33 68 GLU A C 1
ATOM 1111 O O . GLU A 1 70 ? 50.266 53.244 76.858 1.00 35.60 68 GLU A O 1
ATOM 1123 N N . ALA A 1 71 ? 51.781 54.003 75.416 1.00 29.63 69 ALA A N 1
ATOM 1124 C CA . ALA A 1 71 ? 52.030 52.704 74.809 1.00 21.70 69 ALA A CA 1
ATOM 1125 C C . ALA A 1 71 ? 53.284 52.058 75.368 1.00 24.01 69 ALA A C 1
ATOM 1126 O O . ALA A 1 71 ? 54.173 51.649 74.630 1.00 22.40 69 ALA A O 1
ATOM 1133 N N . THR A 1 72 ? 53.340 51.955 76.687 1.00 23.53 70 THR A N 1
ATOM 1134 C CA . THR A 1 72 ? 54.503 51.402 77.367 1.00 27.19 70 THR A CA 1
ATOM 1135 C C . THR A 1 72 ? 54.767 49.947 76.991 1.00 29.17 70 THR A C 1
ATOM 1136 O O . THR A 1 72 ? 55.890 49.458 77.110 1.00 28.14 70 THR A O 1
ATOM 1147 N N . SER A 1 73 ? 53.736 49.252 76.528 1.00 20.95 71 SER A N 1
ATOM 1148 C CA . SER A 1 73 ? 53.895 47.861 76.150 1.00 21.58 71 SER A CA 1
ATOM 1149 C C . SER A 1 73 ? 54.444 47.669 74.721 1.00 18.53 71 SER A C 1
ATOM 1150 O O . SER A 1 73 ? 54.624 46.537 74.298 1.00 21.64 71 SER A O 1
ATOM 1158 N N . LEU A 1 74 ? 54.706 48.762 73.988 1.00 16.77 72 LEU A N 1
ATOM 1159 C CA . LEU A 1 74 ? 55.267 48.695 72.634 1.00 14.05 72 LEU A CA 1
ATOM 1160 C C . LEU A 1 74 ? 56.779 48.940 72.685 1.00 13.96 72 LEU A C 1
ATOM 1161 O O . LEU A 1 74 ? 57.223 49.927 73.283 1.00 17.34 72 LEU A O 1
ATOM 1177 N N . PRO A 1 75 ? 57.570 48.027 72.107 1.00 13.28 73 PRO A N 1
ATOM 1178 C CA . PRO A 1 75 ? 59.022 48.224 72.116 1.00 13.14 73 PRO A CA 1
ATOM 1179 C C . PRO A 1 75 ? 59.439 49.349 71.183 1.00 14.59 73 PRO A C 1
ATOM 1180 O O . PRO A 1 75 ? 58.691 49.661 70.257 1.00 14.74 73 PRO A O 1
ATOM 1191 N N . LEU A 1 76 ? 60.589 49.970 71.433 1.00 14.42 74 LEU A N 1
ATOM 1192 C CA . LEU A 1 76 ? 61.081 51.050 70.575 1.00 14.60 74 LEU A CA 1
ATOM 1193 C C . LEU A 1 76 ? 61.711 50.532 69.289 1.00 16.15 74 LEU A C 1
ATOM 1194 O O . LEU A 1 76 ? 61.853 51.273 68.324 1.00 16.53 74 LEU A O 1
ATOM 1210 N N . MET A 1 77 ? 62.072 49.259 69.278 1.00 13.75 75 MET A N 1
ATOM 1211 C CA . MET A 1 77 ? 62.681 48.619 68.117 1.00 13.55 75 MET A CA 1
ATOM 1212 C C . MET A 1 77 ? 62.253 47.152 68.122 1.00 12.90 75 MET A C 1
ATOM 1213 O O . MET A 1 77 ? 61.812 46.624 69.150 1.00 13.14 75 MET A O 1
ATOM 1227 N N . GLN A 1 78 ? 62.414 46.493 66.985 1.00 11.44 76 GLN A N 1
ATOM 1228 C CA . GLN A 1 78 ? 62.049 45.099 66.833 1.00 12.68 76 GLN A CA 1
ATOM 1229 C C . GLN A 1 78 ? 62.890 44.494 65.715 1.00 10.11 76 GLN A C 1
ATOM 1230 O O . GLN A 1 78 ? 63.310 45.192 64.786 1.00 11.05 76 GLN A O 1
ATOM 1244 N N . VAL A 1 79 ? 63.146 43.190 65.810 1.00 10.96 77 VAL A N 1
ATOM 1245 C CA . VAL A 1 79 ? 63.876 42.458 64.773 1.00 9.43 77 VAL A CA 1
ATOM 1246 C C . VAL A 1 79 ? 63.187 41.129 64.505 1.00 9.72 77 VAL A C 1
ATOM 1247 O O . VAL A 1 79 ? 63.003 40.329 65.411 1.00 10.22 77 VAL A O 1
ATOM 1260 N N . VAL A 1 80 ? 62.818 40.902 63.252 1.00 9.40 78 VAL A N 1
ATOM 1261 C CA . VAL A 1 80 ? 62.289 39.619 62.825 1.00 10.15 78 VAL A CA 1
ATOM 1262 C C . VAL A 1 80 ? 63.255 38.981 61.852 1.00 10.33 78 VAL A C 1
ATOM 1263 O O . VAL A 1 80 ? 63.940 39.659 61.122 1.00 10.83 78 VAL A O 1
ATOM 1276 N N . THR A 1 81 ? 63.296 37.670 61.862 1.00 9.85 79 THR A N 1
ATOM 1277 C CA . THR A 1 81 ? 64.177 36.906 61.005 1.00 10.62 79 THR A CA 1
ATOM 1278 C C . THR A 1 81 ? 63.322 36.070 60.061 1.00 12.65 79 THR A C 1
ATOM 1279 O O . THR A 1 81 ? 62.412 35.356 60.499 1.00 13.73 79 THR A O 1
ATOM 1290 N N . HIS A 1 82 ? 63.640 36.184 58.766 1.00 11.50 80 HIS A N 1
ATOM 1291 C CA . HIS A 1 82 ? 62.972 35.433 57.714 1.00 12.61 80 HIS A CA 1
ATOM 1292 C C . HIS A 1 82 ? 64.019 34.939 56.766 1.00 12.05 80 HIS A C 1
ATOM 1293 O O . HIS A 1 82 ? 64.844 35.712 56.319 1.00 13.78 80 HIS A O 1
ATOM 1306 N N . GLY A 1 83 ? 63.987 33.658 56.453 1.00 15.68 81 GLY A N 1
ATOM 1307 C CA . GLY A 1 83 ? 65.047 33.087 55.651 1.00 17.49 81 GLY A CA 1
ATOM 1308 C C . GLY A 1 83 ? 66.386 33.344 56.307 1.00 16.52 81 GLY A C 1
ATOM 1309 O O . GLY A 1 83 ? 66.570 33.059 57.500 1.00 18.32 81 GLY A O 1
ATOM 1313 N N . SER A 1 84 ? 67.303 33.902 55.524 1.00 14.64 82 SER A N 1
ATOM 1314 C CA . SER A 1 84 ? 68.626 34.260 55.998 1.00 13.92 82 SER A CA 1
ATOM 1315 C C . SER A 1 84 ? 68.769 35.741 56.344 1.00 15.12 82 SER A C 1
ATOM 1316 O O . SER A 1 84 ? 69.890 36.207 56.536 1.00 21.04 82 SER A O 1
ATOM 1324 N N . LEU A 1 85 ? 67.654 36.471 56.391 1.00 11.15 83 LEU A N 1
ATOM 1325 C CA . LEU A 1 85 ? 67.675 37.904 56.606 1.00 10.42 83 LEU A CA 1
ATOM 1326 C C . LEU A 1 85 ? 67.143 38.286 57.988 1.00 11.51 83 LEU A C 1
ATOM 1327 O O . LEU A 1 85 ? 66.121 37.785 58.441 1.00 12.48 83 LEU A O 1
ATOM 1343 N N . ARG A 1 86 ? 67.848 39.211 58.619 1.00 10.71 84 ARG A N 1
ATOM 1344 C CA . ARG A 1 86 ? 67.349 39.898 59.804 1.00 10.03 84 ARG A CA 1
ATOM 1345 C C . ARG A 1 86 ? 66.777 41.247 59.362 1.00 10.72 84 ARG A C 1
ATOM 1346 O O . ARG A 1 86 ? 67.469 42.032 58.671 1.00 8.87 84 ARG A O 1
ATOM 1367 N N . ILE A 1 87 ? 65.528 41.505 59.760 1.00 9.64 85 ILE A N 1
ATOM 1368 C CA . ILE A 1 87 ? 64.779 42.690 59.367 1.00 8.24 85 ILE A CA 1
ATOM 1369 C C . ILE A 1 87 ? 64.454 43.464 60.645 1.00 9.35 85 ILE A C 1
ATOM 1370 O O . ILE A 1 87 ? 63.724 42.973 61.512 1.00 10.16 85 ILE A O 1
ATOM 1386 N N . GLY A 1 88 ? 65.063 44.628 60.810 1.00 9.22 86 GLY A N 1
ATOM 1387 C CA . GLY A 1 88 ? 64.807 45.442 61.968 1.00 9.72 86 GLY A CA 1
ATOM 1388 C C . GLY A 1 88 ? 63.913 46.606 61.613 1.00 10.95 86 GLY A C 1
ATOM 1389 O O . GLY A 1 88 ? 63.834 47.023 60.444 1.00 10.62 86 GLY A O 1
ATOM 1393 N N . PHE A 1 89 ? 63.233 47.134 62.619 1.00 9.48 87 PHE A N 1
ATOM 1394 C CA . PHE A 1 89 ? 62.417 48.314 62.380 1.00 11.21 87 PHE A CA 1
ATOM 1395 C C . PHE A 1 89 ? 62.202 49.136 63.625 1.00 12.31 87 PHE A C 1
ATOM 1396 O O . PHE A 1 89 ? 62.388 48.671 64.732 1.00 12.44 87 PHE A O 1
ATOM 1413 N N . LEU A 1 90 ? 61.880 50.400 63.386 1.00 10.47 88 LEU A N 1
ATOM 1414 C CA . LEU A 1 90 ? 61.723 51.430 64.406 1.00 11.18 88 LEU A CA 1
ATOM 1415 C C . LEU A 1 90 ? 60.969 52.572 63.761 1.00 12.36 88 LEU A C 1
ATOM 1416 O O . LEU A 1 90 ? 60.887 52.626 62.537 1.00 12.51 88 LEU A O 1
ATOM 1432 N N . GLU A 1 91 ? 60.425 53.486 64.558 1.00 11.95 89 GLU A N 1
ATOM 1433 C CA . GLU A 1 91 ? 59.762 54.647 63.982 1.00 14.29 89 GLU A CA 1
ATOM 1434 C C . GLU A 1 91 ? 60.794 55.561 63.298 1.00 13.17 89 GLU A C 1
ATOM 1435 O O . GLU A 1 91 ? 60.630 55.916 62.143 1.00 12.82 89 GLU A O 1
ATOM 1447 N N . GLY A 1 92 ? 61.843 55.936 64.013 1.00 14.14 90 GLY A N 1
ATOM 1448 C CA . GLY A 1 92 ? 62.934 56.689 63.421 1.00 15.39 90 GLY A CA 1
ATOM 1449 C C . GLY A 1 92 ? 62.498 57.928 62.673 1.00 13.71 90 GLY A C 1
ATOM 1450 O O . GLY A 1 92 ? 62.989 58.174 61.573 1.00 17.77 90 GLY A O 1
ATOM 1454 N N . PHE A 1 93 ? 61.644 58.752 63.263 1.00 17.31 91 PHE A N 1
ATOM 1455 C CA . PHE A 1 93 ? 60.929 59.724 62.445 1.00 19.72 91 PHE A CA 1
ATOM 1456 C C . PHE A 1 93 ? 61.842 60.801 61.842 1.00 17.43 91 PHE A C 1
ATOM 1457 O O . PHE A 1 93 ? 61.451 61.410 60.841 1.00 18.64 91 PHE A O 1
ATOM 1474 N N . THR A 1 94 ? 63.026 61.035 62.410 1.00 17.73 92 THR A N 1
ATOM 1475 C CA . THR A 1 94 ? 63.945 62.046 61.839 1.00 18.20 92 THR A CA 1
ATOM 1476 C C . THR A 1 94 ? 65.011 61.466 60.885 1.00 19.99 92 THR A C 1
ATOM 1477 O O . THR A 1 94 ? 65.825 62.228 60.352 1.00 21.70 92 THR A O 1
ATOM 1488 N N . LEU A 1 95 ? 65.000 60.153 60.654 1.00 17.82 93 LEU A N 1
ATOM 1489 C CA . LEU A 1 95 ? 65.950 59.530 59.731 1.00 16.17 93 LEU A CA 1
ATOM 1490 C C . LEU A 1 95 ? 65.583 59.888 58.293 1.00 19.27 93 LEU A C 1
ATOM 1491 O O . LEU A 1 95 ? 64.406 59.903 57.939 1.00 18.47 93 LEU A O 1
ATOM 1507 N N . VAL A 1 96 ? 66.596 60.166 57.478 1.00 23.23 94 VAL A N 1
ATOM 1508 C CA . VAL A 1 96 ? 66.381 60.616 56.107 1.00 21.48 94 VAL A CA 1
ATOM 1509 C C . VAL A 1 96 ? 67.396 59.972 55.184 1.00 22.68 94 VAL A C 1
ATOM 1510 O O . VAL A 1 96 ? 68.549 59.781 55.545 1.00 20.68 94 VAL A O 1
ATOM 1523 N N . SER A 1 97 ? 66.960 59.644 53.976 1.00 19.02 95 SER A N 1
ATOM 1524 C CA . SER A 1 97 ? 67.831 58.944 53.055 1.00 23.98 95 SER A CA 1
ATOM 1525 C C . SER A 1 97 ? 68.950 59.797 52.456 1.00 24.60 95 SER A C 1
ATOM 1526 O O . SER A 1 97 ? 69.863 59.227 51.865 1.00 20.17 95 SER A O 1
ATOM 1534 N N . GLU A 1 98 ? 68.908 61.132 52.573 1.00 18.25 96 GLU A N 1
ATOM 1535 C CA . GLU A 1 98 ? 70.025 61.947 52.100 1.00 18.90 96 GLU A CA 1
ATOM 1536 C C . GLU A 1 98 ? 71.156 61.992 53.138 1.00 16.89 96 GLU A C 1
ATOM 1537 O O . GLU A 1 98 ? 72.203 62.579 52.888 1.00 18.06 96 GLU A O 1
ATOM 1549 N N . GLU A 1 99 ? 70.915 61.334 54.280 1.00 17.61 97 GLU A N 1
ATOM 1550 C CA . GLU A 1 99 ? 71.940 61.114 55.303 1.00 22.30 97 GLU A CA 1
ATOM 1551 C C . GLU A 1 99 ? 71.970 59.622 55.598 1.00 20.44 97 GLU A C 1
ATOM 1552 O O . GLU A 1 99 ? 71.603 59.149 56.678 1.00 20.16 97 GLU A O 1
ATOM 1564 N N . PRO A 1 100 ? 72.396 58.854 54.600 1.00 17.08 98 PRO A N 1
ATOM 1565 C CA . PRO A 1 100 ? 72.273 57.406 54.683 1.00 17.53 98 PRO A CA 1
ATOM 1566 C C . PRO A 1 100 ? 73.179 56.780 55.746 1.00 14.11 98 PRO A C 1
ATOM 1567 O O . PRO A 1 100 ? 72.863 55.680 56.206 1.00 14.85 98 PRO A O 1
ATOM 1578 N N . ASP A 1 101 ? 74.220 57.477 56.175 1.00 14.79 99 ASP A N 1
ATOM 1579 C CA . ASP A 1 101 ? 75.107 56.918 57.181 1.00 15.04 99 ASP A CA 1
ATOM 1580 C C . ASP A 1 101 ? 74.425 56.893 58.532 1.00 19.83 99 ASP A C 1
ATOM 1581 O O . ASP A 1 101 ? 74.777 56.084 59.392 1.00 16.18 99 ASP A O 1
ATOM 1590 N N . VAL A 1 102 ? 73.465 57.779 58.742 1.00 15.74 100 VAL A N 1
ATOM 1591 C CA . VAL A 1 102 ? 72.725 57.757 60.002 1.00 16.78 100 VAL A CA 1
ATOM 1592 C C . VAL A 1 102 ? 71.761 56.560 60.033 1.00 18.08 100 VAL A C 1
ATOM 1593 O O . VAL A 1 102 ? 71.637 55.877 61.040 1.00 14.27 100 VAL A O 1
ATOM 1606 N N . LEU A 1 103 ? 71.092 56.279 58.923 1.00 12.85 101 LEU A N 1
ATOM 1607 C CA . LEU A 1 103 ? 70.310 55.066 58.798 1.00 11.48 101 LEU A CA 1
ATOM 1608 C C . LEU A 1 103 ? 71.185 53.818 58.942 1.00 11.28 101 LEU A C 1
ATOM 1609 O O . LEU A 1 103 ? 70.800 52.849 59.597 1.00 11.57 101 LEU A O 1
ATOM 1625 N N . LEU A 1 104 ? 72.364 53.855 58.315 1.00 12.13 102 LEU A N 1
ATOM 1626 C CA . LEU A 1 104 ? 73.276 52.721 58.383 1.00 11.77 102 LEU A CA 1
ATOM 1627 C C . LEU A 1 104 ? 73.680 52.480 59.830 1.00 12.20 102 LEU A C 1
ATOM 1628 O O . LEU A 1 104 ? 73.747 51.338 60.263 1.00 12.19 102 LEU A O 1
ATOM 1644 N N . ALA A 1 105 ? 73.947 53.545 60.569 1.00 14.12 103 ALA A N 1
ATOM 1645 C CA . ALA A 1 105 ? 74.328 53.361 61.979 1.00 16.74 103 ALA A CA 1
ATOM 1646 C C . ALA A 1 105 ? 73.202 52.694 62.759 1.00 16.78 103 ALA A C 1
ATOM 1647 O O . ALA A 1 105 ? 73.468 51.857 63.613 1.00 15.09 103 ALA A O 1
ATOM 1654 N N . GLU A 1 106 ? 71.946 53.045 62.475 1.00 13.83 104 GLU A N 1
ATOM 1655 C CA . GLU A 1 106 ? 70.831 52.367 63.135 1.00 12.65 104 GLU A CA 1
ATOM 1656 C C . GLU A 1 106 ? 70.757 50.901 62.704 1.00 14.28 104 GLU A C 1
ATOM 1657 O O . GLU A 1 106 ? 70.496 50.034 63.517 1.00 13.05 104 GLU A O 1
ATOM 1669 N N . ALA A 1 107 ? 70.991 50.613 61.431 1.00 12.91 105 ALA A N 1
ATOM 1670 C CA . ALA A 1 107 ? 70.978 49.225 60.965 1.00 10.08 105 ALA A CA 1
ATOM 1671 C C . ALA A 1 107 ? 72.097 48.409 61.617 1.00 11.35 105 ALA A C 1
ATOM 1672 O O . ALA A 1 107 ? 71.933 47.215 61.908 1.00 12.51 105 ALA A O 1
ATOM 1679 N N . ASN A 1 108 ? 73.243 49.032 61.834 1.00 11.46 106 ASN A N 1
ATOM 1680 C CA . ASN A 1 108 ? 74.342 48.332 62.493 1.00 12.35 106 ASN A CA 1
ATOM 1681 C C . ASN A 1 108 ? 74.093 48.161 63.981 1.00 14.07 106 ASN A C 1
ATOM 1682 O O . ASN A 1 108 ? 74.536 47.182 64.565 1.00 15.73 106 ASN A O 1
ATOM 1693 N N . LYS A 1 109 ? 73.356 49.089 64.579 1.00 14.02 107 LYS A N 1
ATOM 1694 C CA . LYS A 1 109 ? 73.004 49.019 66.000 1.00 15.03 107 LYS A CA 1
ATOM 1695 C C . LYS A 1 109 ? 72.019 47.875 66.248 1.00 17.22 107 LYS A C 1
ATOM 1696 O O . LYS A 1 109 ? 72.241 47.035 67.131 1.00 16.39 107 LYS A O 1
ATOM 1715 N N . LEU A 1 110 ? 70.942 47.825 65.475 1.00 14.85 108 LEU A N 1
ATOM 1716 C CA . LEU A 1 110 ? 70.007 46.706 65.554 1.00 12.73 108 LEU A CA 1
ATOM 1717 C C . LEU A 1 110 ? 70.676 45.437 65.009 1.00 14.58 108 LEU A C 1
ATOM 1718 O O . LEU A 1 110 ? 70.286 44.318 65.355 1.00 15.61 108 LEU A O 1
ATOM 1734 N N . ASP A 1 111 ? 71.664 45.635 64.136 1.00 13.17 109 ASP A N 1
ATOM 1735 C CA . ASP A 1 111 ? 72.474 44.583 63.515 1.00 11.36 109 ASP A CA 1
ATOM 1736 C C . ASP A 1 111 ? 71.598 43.744 62.588 1.00 12.71 109 ASP A C 1
ATOM 1737 O O . ASP A 1 111 ? 71.343 42.573 62.842 1.00 13.55 109 ASP A O 1
ATOM 1746 N N . VAL A 1 112 ? 71.135 44.382 61.518 1.00 10.44 110 VAL A N 1
ATOM 1747 C CA . VAL A 1 112 ? 70.175 43.790 60.608 1.00 9.91 110 VAL A CA 1
ATOM 1748 C C . VAL A 1 112 ? 70.546 44.040 59.149 1.00 10.20 110 VAL A C 1
ATOM 1749 O O . VAL A 1 112 ? 71.284 44.973 58.825 1.00 12.48 110 VAL A O 1
ATOM 1762 N N . ASP A 1 113 ? 70.011 43.201 58.271 1.00 9.47 111 ASP A N 1
ATOM 1763 C CA . ASP A 1 113 ? 70.229 43.322 56.810 1.00 10.68 111 ASP A CA 1
ATOM 1764 C C . ASP A 1 113 ? 69.296 44.334 56.175 1.00 11.81 111 ASP A C 1
ATOM 1765 O O . ASP A 1 113 ? 69.639 44.979 55.173 1.00 10.29 111 ASP A O 1
ATOM 1774 N N . VAL A 1 114 ? 68.100 44.428 56.743 1.00 8.63 112 VAL A N 1
ATOM 1775 C CA . VAL A 1 114 ? 67.028 45.243 56.217 1.00 9.40 112 VAL A CA 1
ATOM 1776 C C . VAL A 1 114 ? 66.557 46.098 57.377 1.00 9.99 112 VAL A C 1
ATOM 1777 O O . VAL A 1 114 ? 66.277 45.552 58.454 1.00 10.57 112 VAL A O 1
ATOM 1790 N N . LEU A 1 115 ? 66.455 47.410 57.173 1.00 9.11 113 LEU A N 1
ATOM 1791 C CA . LEU A 1 115 ? 65.941 48.326 58.183 1.00 8.59 113 LEU A CA 1
ATOM 1792 C C . LEU A 1 115 ? 64.746 49.039 57.615 1.00 9.54 113 LEU A C 1
ATOM 1793 O O . LEU A 1 115 ? 64.845 49.659 56.564 1.00 9.29 113 LEU A O 1
ATOM 1809 N N . CYS A 1 116 ? 63.627 48.942 58.318 1.00 10.51 114 CYS A N 1
ATOM 1810 C CA . CYS A 1 116 ? 62.431 49.692 57.987 1.00 9.33 114 CYS A CA 1
ATOM 1811 C C . CYS A 1 116 ? 62.247 50.823 58.989 1.00 11.40 114 CYS A C 1
ATOM 1812 O O . CYS A 1 116 ? 62.428 50.646 60.199 1.00 10.98 114 CYS A O 1
ATOM 1820 N N . TRP A 1 117 ? 61.928 52.007 58.487 1.00 10.58 115 TRP A N 1
ATOM 1821 C CA . TRP A 1 117 ? 61.682 53.161 59.354 1.00 10.70 115 TRP A CA 1
ATOM 1822 C C . TRP A 1 117 ? 60.516 53.989 58.818 1.00 13.56 115 TRP A C 1
ATOM 1823 O O . TRP A 1 117 ? 60.141 53.894 57.631 1.00 11.78 115 TRP A O 1
ATOM 1844 N N . ALA A 1 118 ? 59.921 54.769 59.703 1.00 13.63 116 ALA A N 1
ATOM 1845 C CA . ALA A 1 118 ? 58.729 55.546 59.390 1.00 17.04 116 ALA A CA 1
ATOM 1846 C C . ALA A 1 118 ? 59.064 57.046 59.447 1.00 13.32 116 ALA A C 1
ATOM 1847 O O . ALA A 1 118 ? 58.620 57.782 60.326 1.00 17.24 116 ALA A O 1
ATOM 1854 N N . GLY A 1 119 ? 59.871 57.496 58.501 1.00 15.80 117 GLY A N 1
ATOM 1855 C CA . GLY A 1 119 ? 60.271 58.891 58.413 1.00 15.58 117 GLY A CA 1
ATOM 1856 C C . GLY A 1 119 ? 59.065 59.822 58.429 1.00 16.67 117 GLY A C 1
ATOM 1857 O O . GLY A 1 119 ? 58.027 59.521 57.821 1.00 18.27 117 GLY A O 1
ATOM 1861 N N . GLY A 1 120 ? 59.198 60.947 59.121 1.00 17.90 118 GLY A N 1
ATOM 1862 C CA . GLY A 1 120 ? 58.107 61.885 59.287 1.00 18.56 118 GLY A CA 1
ATOM 1863 C C . GLY A 1 120 ? 57.629 62.572 58.025 1.00 15.32 118 GLY A C 1
ATOM 1864 O O . GLY A 1 120 ? 56.592 63.235 58.046 1.00 17.79 118 GLY A O 1
ATOM 1868 N N . SER A 1 121 ? 58.355 62.406 56.926 1.00 16.90 119 SER A N 1
ATOM 1869 C CA . SER A 1 121 ? 57.948 63.028 55.672 1.00 19.09 119 SER A CA 1
ATOM 1870 C C . SER A 1 121 ? 56.769 62.285 55.032 1.00 17.11 119 SER A C 1
ATOM 1871 O O . SER A 1 121 ? 56.104 62.819 54.143 1.00 16.07 119 SER A O 1
ATOM 1879 N N . HIS A 1 122 ? 56.523 61.064 55.484 1.00 15.41 120 HIS A N 1
ATOM 1880 C CA . HIS A 1 122 ? 55.455 60.223 54.918 1.00 13.18 120 HIS A CA 1
ATOM 1881 C C . HIS A 1 122 ? 55.589 59.998 53.413 1.00 18.03 120 HIS A C 1
ATOM 1882 O O . HIS A 1 122 ? 54.599 60.042 52.699 1.00 19.87 120 HIS A O 1
ATOM 1895 N N . ARG A 1 123 ? 56.821 59.804 52.949 1.00 16.43 121 ARG A N 1
ATOM 1896 C CA . ARG A 1 123 ? 57.110 59.421 51.568 1.00 18.05 121 ARG A CA 1
ATOM 1897 C C . ARG A 1 123 ? 57.599 57.996 51.560 1.00 16.26 121 ARG A C 1
ATOM 1898 O O . ARG A 1 123 ? 58.534 57.655 52.267 1.00 19.79 121 ARG A O 1
ATOM 1919 N N . PHE A 1 124 ? 56.987 57.160 50.751 1.00 10.98 122 PHE A N 1
ATOM 1920 C CA . PHE A 1 124 ? 57.563 55.861 50.514 1.00 12.15 122 PHE A CA 1
ATOM 1921 C C . PHE A 1 124 ? 58.934 56.045 49.892 1.00 12.04 122 PHE A C 1
ATOM 1922 O O . PHE A 1 124 ? 59.093 56.822 48.941 1.00 14.12 122 PHE A O 1
ATOM 1939 N N . GLU A 1 125 ? 59.909 55.275 50.366 1.00 13.11 123 GLU A N 1
ATOM 1940 C CA . GLU A 1 125 ? 61.104 55.087 49.568 1.00 15.25 123 GLU A CA 1
ATOM 1941 C C . GLU A 1 125 ? 61.852 53.871 50.018 1.00 12.18 123 GLU A C 1
ATOM 1942 O O . GLU A 1 125 ? 61.620 53.358 51.118 1.00 12.13 123 GLU A O 1
ATOM 1954 N N . CYS A 1 126 ? 62.718 53.385 49.148 1.00 12.06 124 CYS A N 1
ATOM 1955 C CA . CYS A 1 126 ? 63.631 52.320 49.501 1.00 11.62 124 CYS A CA 1
ATOM 1956 C C . CYS A 1 126 ? 64.920 52.574 48.755 1.00 9.23 124 CYS A C 1
ATOM 1957 O O . CYS A 1 126 ? 64.946 53.189 47.697 1.00 11.21 124 CYS A O 1
ATOM 1965 N N . PHE A 1 127 ? 65.992 52.122 49.362 1.00 10.34 125 PHE A N 1
ATOM 1966 C CA . PHE A 1 127 ? 67.286 52.156 48.720 1.00 10.73 125 PHE A CA 1
ATOM 1967 C C . PHE A 1 127 ? 68.182 51.083 49.287 1.00 9.57 125 PHE A C 1
ATOM 1968 O O . PHE A 1 127 ? 67.961 50.595 50.396 1.00 9.55 125 PHE A O 1
ATOM 1985 N N . GLU A 1 128 ? 69.183 50.713 48.493 1.00 11.15 126 GLU A N 1
ATOM 1986 C CA . GLU A 1 128 ? 70.198 49.767 48.923 1.00 10.17 126 GLU A CA 1
ATOM 1987 C C . GLU A 1 128 ? 71.467 50.560 49.233 1.00 10.86 126 GLU A C 1
ATOM 1988 O O . GLU A 1 128 ? 71.792 51.492 48.528 1.00 11.58 126 GLU A O 1
ATOM 2000 N N . TYR A 1 129 ? 72.187 50.182 50.281 1.00 10.79 127 TYR A N 1
ATOM 2001 C CA . TYR A 1 129 ? 73.400 50.872 50.712 1.00 11.52 127 TYR A CA 1
ATOM 2002 C C . TYR A 1 129 ? 74.224 49.953 51.605 1.00 11.52 127 TYR A C 1
ATOM 2003 O O . TYR A 1 129 ? 73.669 49.360 52.533 1.00 11.19 127 TYR A O 1
ATOM 2021 N N . MET A 1 130 ? 75.515 49.831 51.313 1.00 12.34 128 MET A N 1
ATOM 2022 C CA . MET A 1 130 ? 76.432 49.065 52.156 1.00 13.54 128 MET A CA 1
ATOM 2023 C C . MET A 1 130 ? 75.914 47.659 52.425 1.00 13.14 128 MET A C 1
ATOM 2024 O O . MET A 1 130 ? 75.979 47.153 53.555 1.00 15.05 128 MET A O 1
ATOM 2038 N N . ASP A 1 131 ? 75.431 47.036 51.348 1.00 12.30 129 ASP A N 1
ATOM 2039 C CA . ASP A 1 131 ? 74.952 45.639 51.351 1.00 15.94 129 ASP A CA 1
ATOM 2040 C C . ASP A 1 131 ? 73.666 45.421 52.135 1.00 13.17 129 ASP A C 1
ATOM 2041 O O . ASP A 1 131 ? 73.271 44.263 52.383 1.00 13.55 129 ASP A O 1
ATOM 2050 N N . LYS A 1 132 ? 72.987 46.509 52.511 1.00 11.01 130 LYS A N 1
ATOM 2051 C CA . LYS A 1 132 ? 71.766 46.467 53.299 1.00 10.86 130 LYS A CA 1
ATOM 2052 C C . LYS A 1 132 ? 70.629 47.136 52.517 1.00 9.17 130 LYS A C 1
ATOM 2053 O O . LYS A 1 132 ? 70.881 47.821 51.516 1.00 11.38 130 LYS A O 1
ATOM 2072 N N . PHE A 1 133 ? 69.404 46.966 52.996 1.00 10.53 131 PHE A N 1
ATOM 2073 C CA . PHE A 1 133 ? 68.221 47.472 52.331 1.00 10.16 131 PHE A CA 1
ATOM 2074 C C . PHE A 1 133 ? 67.449 48.312 53.321 1.00 10.02 131 PHE A C 1
ATOM 2075 O O . PHE A 1 133 ? 67.292 47.918 54.469 1.00 9.80 131 PHE A O 1
ATOM 2092 N N . PHE A 1 134 ? 66.982 49.472 52.883 1.00 8.51 132 PHE A N 1
ATOM 2093 C CA . PHE A 1 134 ? 66.306 50.438 53.719 1.00 8.63 132 PHE A CA 1
ATOM 2094 C C . PHE A 1 134 ? 64.941 50.718 53.130 1.00 8.91 132 PHE A C 1
ATOM 2095 O O . PHE A 1 134 ? 64.844 51.032 51.937 1.00 9.56 132 PHE A O 1
ATOM 2112 N N . VAL A 1 135 ? 63.912 50.632 53.960 1.00 9.80 133 VAL A N 1
ATOM 2113 C CA . VAL A 1 135 ? 62.533 50.710 53.512 1.00 10.05 133 VAL A CA 1
ATOM 2114 C C . VAL A 1 135 ? 61.717 51.642 54.399 1.00 9.24 133 VAL A C 1
ATOM 2115 O O . VAL A 1 135 ? 61.655 51.462 55.600 1.00 10.70 133 VAL A O 1
ATOM 2128 N N . ASN A 1 136 ? 61.074 52.632 53.802 1.00 10.87 134 ASN A N 1
ATOM 2129 C CA . ASN A 1 136 ? 60.112 53.501 54.485 1.00 10.00 134 ASN A CA 1
ATOM 2130 C C . ASN A 1 136 ? 58.778 53.308 53.785 1.00 8.89 134 ASN A C 1
ATOM 2131 O O . ASN A 1 136 ? 58.660 53.642 52.609 1.00 9.07 134 ASN A O 1
ATOM 2142 N N . PRO A 1 137 ? 57.786 52.732 54.464 1.00 8.33 135 PRO A N 1
ATOM 2143 C CA . PRO A 1 137 ? 56.538 52.402 53.774 1.00 7.68 135 PRO A CA 1
ATOM 2144 C C . PRO A 1 137 ? 55.612 53.589 53.523 1.00 9.41 135 PRO A C 1
ATOM 2145 O O . PRO A 1 137 ? 54.586 53.435 52.859 1.00 11.96 135 PRO A O 1
ATOM 2156 N N . GLY A 1 138 ? 55.963 54.757 54.029 1.00 9.58 136 GLY A N 1
ATOM 2157 C CA . GLY A 1 138 ? 55.069 55.891 53.961 1.00 9.00 136 GLY A CA 1
ATOM 2158 C C . GLY A 1 138 ? 53.950 55.753 54.987 1.00 9.94 136 GLY A C 1
ATOM 2159 O O . GLY A 1 138 ? 54.055 54.939 55.906 1.00 11.29 136 GLY A O 1
ATOM 2163 N N . SER A 1 139 ? 52.882 56.519 54.793 1.00 9.44 137 SER A N 1
ATOM 2164 C CA . SER A 1 139 ? 51.718 56.539 55.686 1.00 10.06 137 SER A CA 1
ATOM 2165 C C . SER A 1 139 ? 50.564 55.825 55.014 1.00 12.20 137 SER A C 1
ATOM 2166 O O . SER A 1 139 ? 50.141 56.248 53.938 1.00 10.66 137 SER A O 1
ATOM 2174 N N . ALA A 1 140 ? 50.041 54.756 55.611 1.00 10.75 138 ALA A N 1
ATOM 2175 C CA . ALA A 1 140 ? 48.962 54.028 54.945 1.00 11.26 138 ALA A CA 1
ATOM 2176 C C . ALA A 1 140 ? 47.670 54.822 54.868 1.00 11.70 138 ALA A C 1
ATOM 2177 O O . ALA A 1 140 ? 46.798 54.489 54.069 1.00 13.39 138 ALA A O 1
ATOM 2184 N N . THR A 1 141 ? 47.530 55.876 55.665 1.00 10.55 139 THR A N 1
ATOM 2185 C CA . THR A 1 141 ? 46.349 56.739 55.605 1.00 11.39 139 THR A CA 1
ATOM 2186 C C . THR A 1 141 ? 46.539 58.007 54.781 1.00 12.51 139 THR A C 1
ATOM 2187 O O . THR A 1 141 ? 45.604 58.787 54.623 1.00 15.73 139 THR A O 1
ATOM 2198 N N . GLY A 1 142 ? 47.758 58.243 54.311 1.00 12.48 140 GLY A N 1
ATOM 2199 C CA . GLY A 1 142 ? 48.080 59.513 53.677 1.00 13.00 140 GLY A CA 1
ATOM 2200 C C . GLY A 1 142 ? 48.020 60.681 54.648 1.00 14.43 140 GLY A C 1
ATOM 2201 O O . GLY A 1 142 ? 47.707 61.790 54.267 1.00 15.12 140 GLY A O 1
ATOM 2205 N N . ALA A 1 143 ? 48.323 60.410 55.909 1.00 15.13 141 ALA A N 1
ATOM 2206 C CA . ALA A 1 143 ? 48.307 61.445 56.930 1.00 15.07 141 ALA A CA 1
ATOM 2207 C C . ALA A 1 143 ? 49.203 62.614 56.544 1.00 14.68 141 ALA A C 1
ATOM 2208 O O . ALA A 1 143 ? 50.295 62.407 56.005 1.00 14.17 141 ALA A O 1
ATOM 2215 N N . PHE A 1 144 ? 48.750 63.831 56.828 1.00 15.97 142 PHE A N 1
ATOM 2216 C CA . PHE A 1 144 ? 49.573 64.999 56.545 1.00 16.88 142 PHE A CA 1
ATOM 2217 C C . PHE A 1 144 ? 50.916 64.909 57.259 1.00 19.83 142 PHE A C 1
ATOM 2218 O O . PHE A 1 144 ? 51.060 64.250 58.296 1.00 16.03 142 PHE A O 1
ATOM 2235 N N . THR A 1 145 ? 51.903 65.546 56.644 1.00 17.61 143 THR A N 1
ATOM 2236 C CA . THR A 1 145 ? 53.256 65.629 57.174 1.00 18.07 143 THR A CA 1
ATOM 2237 C C . THR A 1 145 ? 53.519 67.075 57.574 1.00 18.60 143 THR A C 1
ATOM 2238 O O . THR A 1 145 ? 52.920 68.015 57.037 1.00 19.72 143 THR A O 1
ATOM 2249 N N . THR A 1 146 ? 54.427 67.250 58.530 1.00 18.91 144 THR A N 1
ATOM 2250 C CA . THR A 1 146 ? 54.936 68.555 58.864 1.00 20.56 144 THR A CA 1
ATOM 2251 C C . THR A 1 146 ? 56.236 68.864 58.142 1.00 22.35 144 THR A C 1
ATOM 2252 O O . THR A 1 146 ? 56.809 69.939 58.335 1.00 28.60 144 THR A O 1
ATOM 2263 N N . ASP A 1 147 ? 56.720 67.914 57.349 1.00 24.01 145 ASP A N 1
ATOM 2264 C CA . ASP A 1 147 ? 57.931 68.105 56.564 1.00 26.42 145 ASP A CA 1
ATOM 2265 C C . ASP A 1 147 ? 57.663 69.004 55.372 1.00 34.15 145 ASP A C 1
ATOM 2266 O O . ASP A 1 147 ? 56.522 69.382 55.100 1.00 29.15 145 ASP A O 1
ATOM 2275 N N . TRP A 1 148 ? 58.740 69.328 54.667 1.00 32.52 146 TRP A N 1
ATOM 2276 C CA . TRP A 1 148 ? 58.725 70.261 53.555 1.00 33.57 146 TRP A CA 1
ATOM 2277 C C . TRP A 1 148 ? 58.301 69.539 52.272 1.00 31.65 146 TRP A C 1
ATOM 2278 O O . TRP A 1 148 ? 58.989 68.627 51.809 1.00 38.69 146 TRP A O 1
ATOM 2299 N N . LEU A 1 149 ? 57.157 69.928 51.721 1.00 34.49 147 LEU A N 1
ATOM 2300 C CA . LEU A 1 149 ? 56.677 69.344 50.474 1.00 33.35 147 LEU A CA 1
ATOM 2301 C C . LEU A 1 149 ? 57.013 70.236 49.284 1.00 30.14 147 LEU A C 1
ATOM 2302 O O . LEU A 1 149 ? 56.954 71.470 49.377 1.00 35.06 147 LEU A O 1
ATOM 2318 N N . ALA A 1 150 ? 57.355 69.608 48.162 1.00 27.85 148 ALA A N 1
ATOM 2319 C CA . ALA A 1 150 ? 57.495 70.333 46.906 1.00 29.71 148 ALA A CA 1
ATOM 2320 C C . ALA A 1 150 ? 56.154 70.998 46.576 1.00 33.84 148 ALA A C 1
ATOM 2321 O O . ALA A 1 150 ? 55.108 70.546 47.046 1.00 38.62 148 ALA A O 1
ATOM 2328 N N . GLU A 1 151 ? 56.198 72.045 45.755 1.00 37.97 149 GLU A N 1
ATOM 2329 C CA . GLU A 1 151 ? 55.055 72.939 45.522 1.00 38.05 149 GLU A CA 1
ATOM 2330 C C . GLU A 1 151 ? 53.688 72.239 45.409 1.00 48.39 149 GLU A C 1
ATOM 2331 O O . GLU A 1 151 ? 52.803 72.461 46.240 1.00 56.04 149 GLU A O 1
ATOM 2343 N N . GLY A 1 152 ? 53.515 71.395 44.398 1.00 42.76 150 GLY A N 1
ATOM 2344 C CA . GLY A 1 152 ? 52.225 70.762 44.161 1.00 39.57 150 GLY A CA 1
ATOM 2345 C C . GLY A 1 152 ? 52.060 69.400 44.824 1.00 33.63 150 GLY A C 1
ATOM 2346 O O . GLY A 1 152 ? 51.097 68.685 44.554 1.00 38.36 150 GLY A O 1
ATOM 2350 N N . GLU A 1 153 ? 52.992 69.041 45.696 1.00 31.82 151 GLU A N 1
ATOM 2351 C CA . GLU A 1 153 ? 53.028 67.704 46.280 1.00 28.14 151 GLU A CA 1
ATOM 2352 C C . GLU A 1 153 ? 52.039 67.536 47.436 1.00 33.66 151 GLU A C 1
ATOM 2353 O O . GLU A 1 153 ? 51.848 68.437 48.264 1.00 33.80 151 GLU A O 1
ATOM 2365 N N . GLU A 1 154 ? 51.410 66.367 47.479 1.00 24.89 152 GLU A N 1
ATOM 2366 C CA . GLU A 1 154 ? 50.606 65.964 48.628 1.00 29.45 152 GLU A CA 1
ATOM 2367 C C . GLU A 1 154 ? 51.077 64.599 49.086 1.00 21.24 152 GLU A C 1
ATOM 2368 O O . GLU A 1 154 ? 51.770 63.893 48.337 1.00 21.63 152 GLU A O 1
ATOM 2380 N N . VAL A 1 155 ? 50.725 64.207 50.309 1.00 19.93 153 VAL A N 1
ATOM 2381 C CA . VAL A 1 155 ? 51.095 62.891 50.789 1.00 17.83 153 VAL A CA 1
ATOM 2382 C C . VAL A 1 155 ? 50.278 61.829 50.051 1.00 14.77 153 VAL A C 1
ATOM 2383 O O . VAL A 1 155 ? 49.073 61.976 49.865 1.00 16.06 153 VAL A O 1
ATOM 2396 N N . VAL A 1 156 ? 50.964 60.772 49.639 1.00 14.33 154 VAL A N 1
ATOM 2397 C CA . VAL A 1 156 ? 50.398 59.656 48.890 1.00 13.81 154 VAL A CA 1
ATOM 2398 C C . VAL A 1 156 ? 50.262 58.459 49.824 1.00 11.83 154 VAL A C 1
ATOM 2399 O O . VAL A 1 156 ? 51.256 57.947 50.300 1.00 12.38 154 VAL A O 1
ATOM 2412 N N . PRO A 1 157 ? 49.029 58.016 50.115 1.00 11.81 155 PRO A N 1
ATOM 2413 C CA . PRO A 1 157 ? 48.906 56.838 50.984 1.00 12.55 155 PRO A CA 1
ATOM 2414 C C . PRO A 1 157 ? 49.680 55.642 50.429 1.00 11.13 155 PRO A C 1
ATOM 2415 O O . PRO A 1 157 ? 49.635 55.392 49.203 1.00 12.04 155 PRO A O 1
ATOM 2426 N N . SER A 1 158 ? 50.371 54.903 51.294 1.00 9.49 156 SER A N 1
ATOM 2427 C CA . SER A 1 158 ? 51.167 53.786 50.828 1.00 9.93 156 SER A CA 1
ATOM 2428 C C . SER A 1 158 ? 51.428 52.784 51.938 1.00 9.62 156 SER A C 1
ATOM 2429 O O . SER A 1 158 ? 51.342 53.110 53.131 1.00 9.34 156 SER A O 1
ATOM 2437 N N . PHE A 1 159 ? 51.706 51.560 51.519 1.00 9.59 157 PHE A N 1
ATOM 2438 C CA . PHE A 1 159 ? 52.261 50.519 52.383 1.00 11.36 157 PHE A CA 1
ATOM 2439 C C . PHE A 1 159 ? 53.070 49.553 51.499 1.00 10.11 157 PHE A C 1
ATOM 2440 O O . PHE A 1 159 ? 53.025 49.644 50.275 1.00 9.85 157 PHE A O 1
ATOM 2457 N N . CYS A 1 160 ? 53.797 48.629 52.110 1.00 9.97 158 CYS A N 1
ATOM 2458 C CA . CYS A 1 160 ? 54.590 47.650 51.384 1.00 10.03 158 CYS A CA 1
ATOM 2459 C C . CYS A 1 160 ? 54.242 46.238 51.809 1.00 9.08 158 CYS A C 1
ATOM 2460 O O . CYS A 1 160 ? 53.866 46.023 52.969 1.00 10.62 158 CYS A O 1
ATOM 2468 N N . LEU A 1 161 ? 54.409 45.292 50.890 1.00 9.06 159 LEU A N 1
ATOM 2469 C CA . LEU A 1 161 ? 54.338 43.861 51.176 1.00 10.58 159 LEU A CA 1
ATOM 2470 C C . LEU A 1 161 ? 55.672 43.243 50.775 1.00 12.95 159 LEU A C 1
ATOM 2471 O O . LEU A 1 161 ? 56.182 43.538 49.698 1.00 13.09 159 LEU A O 1
ATOM 2487 N N . MET A 1 162 ? 56.235 42.387 51.622 1.00 10.35 160 MET A N 1
ATOM 2488 C CA . MET A 1 162 ? 57.553 41.801 51.355 1.00 9.95 160 MET A CA 1
ATOM 2489 C C . MET A 1 162 ? 57.479 40.289 51.329 1.00 11.22 160 MET A C 1
ATOM 2490 O O . MET A 1 162 ? 56.824 39.665 52.171 1.00 11.71 160 MET A O 1
ATOM 2504 N N . ASP A 1 163 ? 58.140 39.721 50.323 1.00 12.79 161 ASP A N 1
ATOM 2505 C CA . ASP A 1 163 ? 58.257 38.293 50.099 1.00 12.77 161 ASP A CA 1
ATOM 2506 C C . ASP A 1 163 ? 59.733 37.945 50.297 1.00 14.94 161 ASP A C 1
ATOM 2507 O O . ASP A 1 163 ? 60.572 38.357 49.507 1.00 16.51 161 ASP A O 1
ATOM 2516 N N . VAL A 1 164 ? 60.062 37.222 51.358 1.00 12.49 162 VAL A N 1
ATOM 2517 C CA . VAL A 1 164 ? 61.450 36.831 51.615 1.00 13.00 162 VAL A CA 1
ATOM 2518 C C . VAL A 1 164 ? 61.695 35.368 51.270 1.00 15.16 162 VAL A C 1
ATOM 2519 O O . VAL A 1 164 ? 60.955 34.468 51.715 1.00 17.73 162 VAL A O 1
ATOM 2532 N N . GLN A 1 165 ? 62.726 35.117 50.478 1.00 16.59 163 GLN A N 1
ATOM 2533 C CA . GLN A 1 165 ? 63.136 33.757 50.154 1.00 22.61 163 GL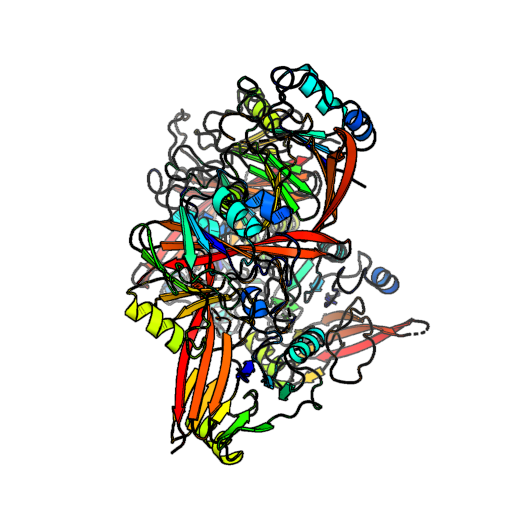N A CA 1
ATOM 2534 C C . GLN A 1 165 ? 64.644 33.677 50.300 1.00 21.92 163 GLN A C 1
ATOM 2535 O O . GLN A 1 165 ? 65.361 34.231 49.481 1.00 18.95 163 GLN A O 1
ATOM 2549 N N . GLY A 1 166 ? 65.124 33.007 51.342 1.00 18.54 164 GLY A N 1
ATOM 2550 C CA . GLY A 1 166 ? 66.553 32.844 51.517 1.00 18.26 164 GLY A CA 1
ATOM 2551 C C . GLY A 1 166 ? 67.231 34.173 51.753 1.00 15.12 164 GLY A C 1
ATOM 2552 O O . GLY A 1 166 ? 66.965 34.829 52.757 1.00 17.15 164 GLY A O 1
ATOM 2556 N N . ILE A 1 167 ? 68.100 34.580 50.827 1.00 16.69 165 ILE A N 1
ATOM 2557 C CA . ILE A 1 167 ? 68.805 35.849 50.953 1.00 15.06 165 ILE A CA 1
ATOM 2558 C C . ILE A 1 167 ? 68.167 36.936 50.085 1.00 16.98 165 ILE A C 1
ATOM 2559 O O . ILE A 1 167 ? 68.716 38.033 49.977 1.00 14.75 165 ILE A O 1
ATOM 2575 N N . SER A 1 168 ? 67.013 36.633 49.477 1.00 13.85 166 SER A N 1
ATOM 2576 C CA . SER A 1 168 ? 66.341 37.554 48.577 1.00 14.47 166 SER A CA 1
ATOM 2577 C C . SER A 1 168 ? 65.044 38.082 49.167 1.00 15.49 166 SER A C 1
ATOM 2578 O O . SER A 1 168 ? 64.334 37.367 49.883 1.00 17.84 166 SER A O 1
ATOM 2586 N N . LEU A 1 169 ? 64.760 39.342 48.886 1.00 12.64 167 LEU A N 1
ATOM 2587 C CA . LEU A 1 169 ? 63.539 39.979 49.344 1.00 13.22 167 LEU A CA 1
ATOM 2588 C C . LEU A 1 169 ? 62.936 40.685 48.150 1.00 14.55 167 LEU A C 1
ATOM 2589 O O . LEU A 1 169 ? 63.620 41.419 47.446 1.00 17.53 167 LEU A O 1
ATOM 2605 N N . THR A 1 170 ? 61.661 40.400 47.894 1.00 12.73 168 THR A N 1
ATOM 2606 C CA . THR A 1 170 ? 60.895 41.106 46.889 1.00 9.72 168 THR A CA 1
ATOM 2607 C C . THR A 1 170 ? 59.888 42.000 47.600 1.00 10.68 168 THR A C 1
ATOM 2608 O O . THR A 1 170 ? 59.131 41.545 48.438 1.00 13.43 168 THR A O 1
ATOM 2619 N N . LEU A 1 171 ? 59.910 43.285 47.273 1.00 9.76 169 LEU A N 1
ATOM 2620 C CA . LEU A 1 171 ? 59.070 44.279 47.919 1.00 8.28 169 LEU A CA 1
ATOM 2621 C C . LEU A 1 171 ? 58.061 44.804 46.893 1.00 11.14 169 LEU A C 1
ATOM 2622 O O . LEU A 1 171 ? 58.435 45.165 45.761 1.00 12.00 169 LEU A O 1
ATOM 2638 N N . TYR A 1 172 ? 56.793 44.813 47.280 1.00 9.75 170 TYR A N 1
ATOM 2639 C CA . TYR A 1 172 ? 55.735 45.448 46.510 1.00 11.08 170 TYR A CA 1
ATOM 2640 C C . TYR A 1 172 ? 55.258 46.670 47.245 1.00 13.66 170 TYR A C 1
ATOM 2641 O O . TYR A 1 172 ? 54.895 46.581 48.410 1.00 17.51 170 TYR A O 1
ATOM 2659 N N . VAL A 1 173 ? 55.286 47.823 46.595 1.00 10.23 171 VAL A N 1
ATOM 2660 C CA . VAL A 1 173 ? 54.735 49.022 47.183 1.00 12.39 171 VAL A CA 1
ATOM 2661 C C . VAL A 1 173 ? 53.406 49.312 46.528 1.00 9.90 171 VAL A C 1
ATOM 2662 O O . VAL A 1 173 ? 53.267 49.207 45.307 1.00 10.98 171 VAL A O 1
ATOM 2675 N N . TYR A 1 174 ? 52.441 49.638 47.366 1.00 9.12 172 TYR A N 1
ATOM 2676 C CA . TYR A 1 174 ? 51.083 49.982 46.979 1.00 8.54 172 TYR A CA 1
ATOM 2677 C C . TYR A 1 174 ? 50.888 51.437 47.321 1.00 11.70 172 TYR A C 1
ATOM 2678 O O . TYR A 1 174 ? 51.082 51.836 48.484 1.00 11.48 172 TYR A O 1
ATOM 2696 N N . GLN A 1 175 ? 50.535 52.239 46.324 1.00 9.83 173 GLN A N 1
ATOM 2697 C CA . GLN A 1 175 ? 50.312 53.669 46.490 1.00 11.66 173 GLN A CA 1
ATOM 2698 C C . GLN A 1 175 ? 48.951 54.040 45.982 1.00 11.96 173 GLN A C 1
ATOM 2699 O O . GLN A 1 175 ? 48.525 53.545 44.940 1.00 12.43 173 GLN A O 1
ATOM 2713 N N . LEU A 1 176 ? 48.258 54.933 46.668 1.00 13.16 174 LEU A N 1
ATOM 2714 C CA . LEU A 1 176 ? 46.988 55.430 46.181 1.00 14.47 174 LEU A CA 1
ATOM 2715 C C . LEU A 1 176 ? 47.258 56.782 45.561 1.00 15.71 174 LEU A C 1
ATOM 2716 O O . LEU A 1 176 ? 47.325 57.800 46.257 1.00 16.99 174 LEU A O 1
ATOM 2732 N N . ARG A 1 177 ? 47.464 56.772 44.254 1.00 15.82 175 ARG A N 1
ATOM 2733 C CA . ARG A 1 177 ? 47.798 57.983 43.529 1.00 17.49 175 ARG A CA 1
ATOM 2734 C C . ARG A 1 177 ? 46.545 58.702 43.059 1.00 19.25 175 ARG A C 1
ATOM 2735 O O . ARG A 1 177 ? 45.630 58.079 42.520 1.00 21.46 175 ARG A O 1
ATOM 2756 N N . LYS A 1 178 ? 46.511 60.014 43.269 1.00 24.20 176 LYS A N 1
ATOM 2757 C CA . LYS A 1 178 ? 45.373 60.828 42.871 1.00 24.97 176 LYS A CA 1
ATOM 2758 C C . LYS A 1 178 ? 45.732 61.573 41.617 1.00 29.80 176 LYS A C 1
ATOM 2759 O O . LYS A 1 178 ? 46.858 62.050 41.463 1.00 32.73 176 LYS A O 1
ATOM 2778 N N . ASP A 1 179 ? 44.762 61.658 40.718 1.00 30.28 177 ASP A N 1
ATOM 2779 C CA . ASP A 1 179 ? 44.941 62.312 39.435 1.00 39.59 177 ASP A CA 1
ATOM 2780 C C . ASP A 1 179 ? 44.448 63.739 39.545 1.00 44.78 177 ASP A C 1
ATOM 2781 O O . ASP A 1 179 ? 43.877 64.145 40.565 1.00 38.64 177 ASP A O 1
ATOM 2790 N N . GLU A 1 180 ? 44.633 64.485 38.468 1.00 55.95 178 GLU A N 1
ATOM 2791 C CA . GLU A 1 180 ? 44.415 65.921 38.488 1.00 66.76 178 GLU A CA 1
ATOM 2792 C C . GLU A 1 180 ? 42.920 66.212 38.587 1.00 70.58 178 GLU A C 1
ATOM 2793 O O . GLU A 1 180 ? 42.515 67.319 38.929 1.00 69.72 178 GLU A O 1
ATOM 2805 N N . ASN A 1 181 ? 42.112 65.192 38.315 1.00 76.09 179 ASN A N 1
ATOM 2806 C CA . ASN A 1 181 ? 40.666 65.340 38.234 1.00 81.07 179 ASN A CA 1
ATOM 2807 C C . ASN A 1 181 ? 39.945 64.687 39.400 1.00 80.22 179 ASN A C 1
ATOM 2808 O O . ASN A 1 181 ? 38.747 64.417 39.325 1.00 86.36 179 ASN A O 1
ATOM 2819 N N . GLY A 1 182 ? 40.678 64.427 40.475 1.00 74.38 180 GLY A N 1
ATOM 2820 C CA . GLY A 1 182 ? 40.104 63.787 41.640 1.00 73.57 180 GLY A CA 1
ATOM 2821 C C . GLY A 1 182 ? 40.114 62.272 41.562 1.00 71.01 180 GLY A C 1
ATOM 2822 O O . GLY A 1 182 ? 39.970 61.605 42.585 1.00 74.62 180 GLY A O 1
ATOM 2826 N N . THR A 1 183 ? 40.283 61.717 40.363 1.00 61.16 181 THR A N 1
ATOM 2827 C CA . THR A 1 183 ? 40.294 60.263 40.228 1.00 51.55 181 THR A CA 1
ATOM 2828 C C . THR A 1 183 ? 41.528 59.709 40.903 1.00 47.56 181 THR A C 1
ATOM 2829 O O . THR A 1 183 ? 42.521 60.401 41.088 1.00 36.41 181 THR A O 1
ATOM 2840 N N . GLU A 1 184 ? 41.459 58.446 41.274 1.00 44.12 182 GLU A N 1
ATOM 2841 C CA . GLU A 1 184 ? 42.577 57.818 41.932 1.00 38.08 182 GLU A CA 1
ATOM 2842 C C . GLU A 1 184 ? 42.653 56.363 41.538 1.00 31.52 182 GLU A C 1
ATOM 2843 O O . GLU A 1 184 ? 41.697 55.772 41.006 1.00 28.34 182 GLU A O 1
ATOM 2855 N N . ASN A 1 185 ? 43.809 55.783 41.801 1.00 23.55 183 ASN A N 1
ATOM 2856 C CA . ASN A 1 185 ? 43.992 54.385 41.524 1.00 24.90 183 ASN A CA 1
ATOM 2857 C C . ASN A 1 185 ? 45.123 53.880 42.392 1.00 19.29 183 ASN A C 1
ATOM 2858 O O . ASN A 1 185 ? 46.008 54.646 42.808 1.00 15.64 183 ASN A O 1
ATOM 2869 N N . VAL A 1 186 ? 45.053 52.593 42.701 1.00 15.94 184 VAL A N 1
ATOM 2870 C CA . VAL A 1 186 ? 46.144 51.871 43.272 1.00 13.88 184 VAL A CA 1
ATOM 2871 C C . VAL A 1 186 ? 47.191 51.656 42.193 1.00 13.60 184 VAL A C 1
ATOM 2872 O O . VAL A 1 186 ? 46.878 51.200 41.093 1.00 14.77 184 VAL A O 1
ATOM 2885 N N . ALA A 1 187 ? 48.417 52.047 42.520 1.00 12.58 185 ALA A N 1
ATOM 2886 C CA . ALA A 1 187 ? 49.587 51.837 41.684 1.00 12.59 185 ALA A CA 1
ATOM 2887 C C . ALA A 1 187 ? 50.550 50.970 42.450 1.00 11.16 185 ALA A C 1
ATOM 2888 O O . ALA A 1 187 ? 50.866 51.238 43.616 1.00 11.23 185 ALA A O 1
ATOM 2895 N N . VAL A 1 188 ? 51.039 49.934 41.794 1.00 11.37 186 VAL A N 1
ATOM 2896 C CA . VAL A 1 188 ? 51.955 48.965 42.385 1.00 10.34 186 VAL A CA 1
ATOM 2897 C C . VAL A 1 188 ? 53.318 49.039 41.701 1.00 10.77 186 VAL A C 1
ATOM 2898 O O . VAL A 1 188 ? 53.382 49.210 40.495 1.00 12.34 186 VAL A O 1
ATOM 2911 N N . GLU A 1 189 ? 54.395 48.928 42.483 1.00 9.80 187 GLU A N 1
ATOM 2912 C CA . GLU A 1 189 ? 55.744 48.793 41.961 1.00 11.56 187 GLU A CA 1
ATOM 2913 C C . GLU A 1 189 ? 56.445 47.692 42.737 1.00 10.85 187 GLU A C 1
ATOM 2914 O O . GLU A 1 189 ? 56.120 47.416 43.885 1.00 11.99 187 GLU A O 1
ATOM 2926 N N . LYS A 1 190 ? 57.412 47.063 42.093 1.00 11.51 188 LYS A N 1
ATOM 2927 C CA . LYS A 1 190 ? 58.209 45.978 42.667 1.00 11.79 188 LYS A CA 1
ATOM 2928 C C . LYS A 1 190 ? 59.673 46.400 42.740 1.00 15.79 188 LYS A C 1
ATOM 2929 O O . LYS A 1 190 ? 60.209 47.041 41.828 1.00 18.79 188 LYS A O 1
ATOM 2948 N N . VAL A 1 191 ? 60.305 46.037 43.849 1.00 13.80 189 VAL A N 1
ATOM 2949 C CA . VAL A 1 191 ? 61.723 46.261 44.066 1.00 17.85 189 VAL A CA 1
ATOM 2950 C C . VAL A 1 191 ? 62.320 44.964 44.584 1.00 13.90 189 VAL A C 1
ATOM 2951 O O . VAL A 1 191 ? 61.680 44.269 45.336 1.00 13.28 189 VAL A O 1
ATOM 2964 N N . THR A 1 192 ? 63.562 44.658 44.210 1.00 15.49 190 THR A N 1
ATOM 2965 C CA . THR A 1 192 ? 64.202 43.439 44.691 1.00 14.30 190 THR A CA 1
ATOM 2966 C C . THR A 1 192 ? 65.541 43.754 45.355 1.00 13.12 190 THR A C 1
ATOM 2967 O O . THR A 1 192 ? 66.306 44.580 44.886 1.00 20.94 190 THR A O 1
ATOM 2978 N N . TYR A 1 193 ? 65.793 43.080 46.466 1.00 12.07 191 TYR A N 1
ATOM 2979 C CA . TYR A 1 193 ? 67.051 43.129 47.166 1.00 11.99 191 TYR A CA 1
ATOM 2980 C C . TYR A 1 193 ? 67.566 41.723 47.355 1.00 12.48 191 TYR A C 1
ATOM 2981 O O . TYR A 1 193 ? 66.816 40.841 47.778 1.00 13.08 191 TYR A O 1
ATOM 2999 N N . THR A 1 194 ? 68.857 41.532 47.089 1.00 14.29 192 THR A N 1
ATOM 3000 C CA . THR A 1 194 ? 69.542 40.283 47.402 1.00 15.14 192 THR A CA 1
ATOM 3001 C C . THR A 1 194 ? 70.782 40.569 48.212 1.00 16.15 192 THR A C 1
ATOM 3002 O O . THR A 1 194 ? 71.668 41.317 47.782 1.00 17.84 192 THR A O 1
ATOM 3013 N N . LYS A 1 195 ? 70.864 39.929 49.368 1.00 15.63 193 LYS A N 1
ATOM 3014 C CA . LYS A 1 195 ? 72.016 40.088 50.230 1.00 16.87 193 LYS A CA 1
ATOM 3015 C C . LYS A 1 195 ? 73.243 39.505 49.575 1.00 19.51 193 LYS A C 1
ATOM 3016 O O . LYS A 1 195 ? 73.221 38.359 49.140 1.00 21.51 193 LYS A O 1
ATOM 3035 N N . PRO A 1 196 ? 74.328 40.286 49.501 1.00 25.18 194 PRO A N 1
ATOM 3036 C CA . PRO A 1 196 ? 75.559 39.774 48.899 1.00 25.76 194 PRO A CA 1
ATOM 3037 C C . PRO A 1 196 ? 76.163 38.623 49.702 1.00 26.90 194 PRO A C 1
ATOM 3038 O O . PRO A 1 196 ? 76.070 38.630 50.925 1.00 32.90 194 PRO A O 1
ATOM 3049 N N . VAL A 1 197 ? 76.745 37.636 49.025 1.00 38.43 195 VAL A N 1
ATOM 3050 C CA . VAL A 1 197 ? 77.362 36.500 49.711 1.00 43.04 195 VAL A CA 1
ATOM 3051 C C . VAL A 1 197 ? 78.655 36.916 50.401 1.00 42.81 195 VAL A C 1
ATOM 3052 O O . VAL A 1 197 ? 79.387 37.764 49.894 1.00 46.74 195 VAL A O 1
ATOM 3065 N N . GLY B 1 1 ? 37.493 59.711 24.777 1.00 53.97 -1 GLY B N 1
ATOM 3066 C CA . GLY B 1 1 ? 36.626 60.332 25.815 1.00 40.75 -1 GLY B CA 1
ATOM 3067 C C . GLY B 1 1 ? 35.278 60.736 25.242 1.00 41.15 -1 GLY B C 1
ATOM 3068 O O . GLY B 1 1 ? 34.582 61.572 25.815 1.00 39.47 -1 GLY B O 1
ATOM 3074 N N . SER B 1 2 ? 34.909 60.127 24.114 1.00 34.99 0 SER B N 1
ATOM 3075 C CA . SER B 1 2 ? 33.680 60.474 23.393 1.00 34.63 0 SER B CA 1
ATOM 3076 C C . SER B 1 2 ? 32.460 59.720 23.921 1.00 29.30 0 SER B C 1
ATOM 3077 O O . SER B 1 2 ? 31.315 60.108 23.657 1.00 29.88 0 SER B O 1
ATOM 3085 N N . MET B 1 3 ? 32.726 58.645 24.661 1.00 20.06 1 MET B N 1
ATOM 3086 C CA . MET B 1 3 ? 31.700 57.722 25.152 1.00 21.84 1 MET B CA 1
ATOM 3087 C C . MET B 1 3 ? 30.854 57.148 24.023 1.00 24.98 1 MET B C 1
ATOM 3088 O O . MET B 1 3 ? 29.703 56.766 24.229 1.00 25.75 1 MET B O 1
ATOM 3102 N N . ALA B 1 4 ? 31.440 57.080 22.838 1.00 20.79 2 ALA B N 1
ATOM 3103 C CA . ALA B 1 4 ? 30.746 56.543 21.671 1.00 21.13 2 ALA B CA 1
ATOM 3104 C C . ALA B 1 4 ? 30.661 55.021 21.660 1.00 19.47 2 ALA B C 1
ATOM 3105 O O . ALA B 1 4 ? 29.706 54.467 21.115 1.00 22.07 2 ALA B O 1
ATOM 3112 N N . PHE B 1 5 ? 31.657 54.337 22.224 1.00 15.46 3 PHE B N 1
ATOM 3113 C CA . PHE B 1 5 ? 31.723 52.887 22.132 1.00 15.47 3 PHE B CA 1
ATOM 3114 C C . PHE B 1 5 ? 31.946 52.356 23.533 1.00 18.78 3 PHE B C 1
ATOM 3115 O O . PHE B 1 5 ? 33.071 52.094 23.943 1.00 19.21 3 PHE B O 1
ATOM 3132 N N . LEU B 1 6 ? 30.863 52.208 24.281 1.00 12.80 4 LEU B N 1
ATOM 3133 C CA . LEU B 1 6 ? 30.977 51.770 25.665 1.00 12.59 4 LEU B CA 1
ATOM 3134 C C . LEU B 1 6 ? 31.085 50.254 25.766 1.00 10.78 4 LEU B C 1
ATOM 3135 O O . LEU B 1 6 ? 30.315 49.502 25.132 1.00 11.64 4 LEU B O 1
ATOM 3151 N N . ILE B 1 7 ? 32.057 49.814 26.548 1.00 10.06 5 ILE B N 1
ATOM 3152 C CA . ILE B 1 7 ? 32.345 48.410 26.772 1.00 9.47 5 ILE B CA 1
ATOM 3153 C C . ILE B 1 7 ? 31.951 48.056 28.190 1.00 10.43 5 ILE B C 1
ATOM 3154 O O . ILE B 1 7 ? 32.487 48.605 29.159 1.00 11.27 5 ILE B O 1
ATOM 3170 N N . LEU B 1 8 ? 31.000 47.140 28.305 1.00 8.58 6 LEU B N 1
ATOM 3171 C CA . LEU B 1 8 ? 30.576 46.607 29.601 1.00 8.88 6 LEU B CA 1
ATOM 3172 C C . LEU B 1 8 ? 31.494 45.461 30.019 1.00 10.76 6 LEU B C 1
ATOM 3173 O O . LEU B 1 8 ? 31.718 44.530 29.245 1.00 10.58 6 LEU B O 1
ATOM 3189 N N . VAL B 1 9 ? 31.982 45.523 31.248 1.00 9.00 7 VAL B N 1
ATOM 3190 C CA . VAL B 1 9 ? 32.776 44.469 31.865 1.00 7.47 7 VAL B CA 1
ATOM 3191 C C . VAL B 1 9 ? 32.003 43.996 33.074 1.00 7.37 7 VAL B C 1
ATOM 3192 O O . VAL B 1 9 ? 31.729 44.773 34.000 1.00 9.02 7 VAL B O 1
ATOM 3205 N N . ILE B 1 10 ? 31.625 42.731 33.022 1.00 8.96 8 ILE B N 1
ATOM 3206 C CA . ILE B 1 10 ? 30.665 42.164 33.959 1.00 8.83 8 ILE B CA 1
ATOM 3207 C C . ILE B 1 10 ? 31.011 40.709 34.265 1.00 10.37 8 ILE B C 1
ATOM 3208 O O . ILE B 1 10 ? 31.531 39.987 33.407 1.00 10.73 8 ILE B O 1
ATOM 3224 N N . GLY B 1 11 ? 30.747 40.267 35.482 1.00 9.26 9 GLY B N 1
ATOM 3225 C CA . GLY B 1 11 ? 30.953 38.863 35.806 1.00 10.79 9 GLY B CA 1
ATOM 3226 C C . GLY B 1 11 ? 30.303 38.445 37.113 1.00 9.98 9 GLY B C 1
ATOM 3227 O O . GLY B 1 11 ? 29.541 39.203 37.745 1.00 9.45 9 GLY B O 1
ATOM 3231 N N . ASN B 1 12 ? 30.620 37.219 37.512 1.00 10.45 10 ASN B N 1
ATOM 3232 C CA . ASN B 1 12 ? 30.122 36.641 38.753 1.00 9.04 10 ASN B CA 1
ATOM 3233 C C . ASN B 1 12 ? 28.646 36.877 38.972 1.00 11.66 10 ASN B C 1
ATOM 3234 O O . ASN B 1 12 ? 28.218 37.317 40.047 1.00 11.03 10 ASN B O 1
ATOM 3245 N N . LEU B 1 13 ? 27.840 36.529 37.983 1.00 9.43 11 LEU B N 1
ATOM 3246 C CA . LEU B 1 13 ? 26.396 36.733 38.104 1.00 10.92 11 LEU B CA 1
ATOM 3247 C C . LEU B 1 13 ? 25.765 35.629 38.984 1.00 10.31 11 LEU B C 1
ATOM 3248 O O . LEU B 1 13 ? 25.004 35.906 39.906 1.00 12.07 11 LEU B O 1
ATOM 3264 N N . HIS B 1 14 ? 26.127 34.381 38.718 1.00 11.72 12 HIS B N 1
ATOM 3265 C CA . HIS B 1 14 ? 25.669 33.234 39.517 1.00 12.56 12 HIS B CA 1
ATOM 3266 C C . HIS B 1 14 ? 24.141 33.158 39.642 1.00 12.64 12 HIS B C 1
ATOM 3267 O O . HIS B 1 14 ? 23.591 32.866 40.711 1.00 12.73 12 HIS B O 1
ATOM 3280 N N . ILE B 1 15 ? 23.472 33.374 38.512 1.00 11.85 13 ILE B N 1
ATOM 3281 C CA . ILE B 1 15 ? 22.037 33.153 38.385 1.00 13.04 13 ILE B CA 1
ATOM 3282 C C . ILE B 1 15 ? 21.789 31.755 37.810 1.00 15.57 13 ILE B C 1
ATOM 3283 O O . ILE B 1 15 ? 22.329 31.444 36.756 1.00 16.69 13 ILE B O 1
ATOM 3299 N N . PRO B 1 16 ? 20.964 30.923 38.469 1.00 15.45 14 PRO B N 1
ATOM 3300 C CA . PRO B 1 16 ? 20.091 31.191 39.620 1.00 16.15 14 PRO B CA 1
ATOM 3301 C C . PRO B 1 16 ? 20.609 30.692 40.972 1.00 16.24 14 PRO B C 1
ATOM 3302 O O . PRO B 1 16 ? 19.858 30.779 41.952 1.00 19.50 14 PRO B O 1
ATOM 3313 N N . ASP B 1 17 ? 21.824 30.144 41.045 1.00 16.19 15 ASP B N 1
ATOM 3314 C CA . ASP B 1 17 ? 22.202 29.421 42.261 1.00 20.85 15 ASP B CA 1
ATOM 3315 C C . ASP B 1 17 ? 22.504 30.355 43.435 1.00 21.98 15 ASP B C 1
ATOM 3316 O O . ASP B 1 17 ? 22.266 29.973 44.589 1.00 22.23 15 ASP B O 1
ATOM 3325 N N . ARG B 1 18 ? 22.978 31.569 43.164 1.00 16.24 16 ARG B N 1
ATOM 3326 C CA . ARG B 1 18 ? 23.303 32.505 44.252 1.00 18.60 16 ARG B CA 1
ATOM 3327 C C . ARG B 1 18 ? 22.489 33.792 44.190 1.00 22.18 16 ARG B C 1
ATOM 3328 O O . ARG B 1 18 ? 22.323 34.469 45.198 1.00 26.95 16 ARG B O 1
ATOM 3349 N N . ALA B 1 19 ? 22.019 34.142 43.003 1.00 17.02 17 ALA B N 1
ATOM 3350 C CA . ALA B 1 19 ? 21.177 35.321 42.821 1.00 16.92 17 ALA B CA 1
ATOM 3351 C C . ALA B 1 19 ? 20.080 34.995 41.829 1.00 17.20 17 ALA B C 1
ATOM 3352 O O . ALA B 1 19 ? 20.240 34.078 41.043 1.00 19.52 17 ALA B O 1
ATOM 3359 N N . LEU B 1 20 ? 18.964 35.715 41.848 1.00 19.92 18 LEU B N 1
ATOM 3360 C CA . LEU B 1 20 ? 17.888 35.402 40.919 1.00 22.04 18 LEU B CA 1
ATOM 3361 C C . LEU B 1 20 ? 17.837 36.335 39.740 1.00 19.16 18 LEU B C 1
ATOM 3362 O O . LEU B 1 20 ? 17.291 35.979 38.700 1.00 23.67 18 LEU B O 1
ATOM 3378 N N . ASP B 1 21 ? 18.396 37.535 39.881 1.00 19.18 19 ASP B N 1
ATOM 3379 C CA . ASP B 1 21 ? 18.477 38.424 38.736 1.00 20.57 19 ASP B CA 1
ATOM 3380 C C . ASP B 1 21 ? 19.474 39.544 38.959 1.00 20.77 19 ASP B C 1
ATOM 3381 O O . ASP B 1 21 ? 20.036 39.714 40.039 1.00 16.67 19 ASP B O 1
ATOM 3390 N N . ILE B 1 22 ? 19.709 40.290 37.895 1.00 20.28 20 ILE B N 1
ATOM 3391 C CA . ILE B 1 22 ? 20.511 41.478 37.988 1.00 20.73 20 ILE B CA 1
ATOM 3392 C C . ILE B 1 22 ? 19.661 42.532 38.699 1.00 18.24 20 ILE B C 1
ATOM 3393 O O . ILE B 1 22 ? 18.468 42.614 38.475 1.00 17.32 20 ILE B O 1
ATOM 3409 N N . PRO B 1 23 ? 20.264 43.303 39.607 1.00 16.49 21 PRO B N 1
ATOM 3410 C CA . PRO B 1 23 ? 19.508 44.310 40.360 1.00 21.67 21 PRO B CA 1
ATOM 3411 C C . PRO B 1 23 ? 18.724 45.261 39.452 1.00 16.11 21 PRO B C 1
ATOM 3412 O O . PRO B 1 23 ? 19.283 45.693 38.461 1.00 15.97 21 PRO B O 1
ATOM 3423 N N . PRO B 1 24 ? 17.451 45.541 39.757 1.00 17.81 22 PRO B N 1
ATOM 3424 C CA . PRO B 1 24 ? 16.677 46.421 38.876 1.00 18.45 22 PRO B CA 1
ATOM 3425 C C . PRO B 1 24 ? 17.403 47.731 38.524 1.00 20.56 22 PRO B C 1
ATOM 3426 O O . PRO B 1 24 ? 17.365 48.130 37.363 1.00 19.86 22 PRO B O 1
ATOM 3437 N N . LYS B 1 25 ? 18.068 48.367 39.484 1.00 19.68 23 LYS B N 1
ATOM 3438 C CA . LYS B 1 25 ? 18.734 49.640 39.205 1.00 22.54 23 LYS B CA 1
ATOM 3439 C C . LYS B 1 25 ? 19.838 49.443 38.173 1.00 22.08 23 LYS B C 1
ATOM 3440 O O . LYS B 1 25 ? 20.092 50.315 37.351 1.00 22.55 23 LYS B O 1
ATOM 3459 N N . PHE B 1 26 ? 20.486 48.288 38.187 1.00 14.73 24 PHE B N 1
ATOM 3460 C CA . PHE B 1 26 ? 21.486 48.015 37.175 1.00 13.60 24 PHE B CA 1
ATOM 3461 C C . PHE B 1 26 ? 20.879 47.695 35.808 1.00 19.12 24 PHE B C 1
ATOM 3462 O O . PHE B 1 26 ? 21.434 48.091 34.781 1.00 16.44 24 PHE B O 1
ATOM 3479 N N . LYS B 1 27 ? 19.763 46.971 35.772 1.00 18.19 25 LYS B N 1
ATOM 3480 C CA . LYS B 1 27 ? 19.157 46.650 34.478 1.00 20.49 25 LYS B CA 1
ATOM 3481 C C . LYS B 1 27 ? 18.806 47.935 33.741 1.00 19.55 25 LYS B C 1
ATOM 3482 O O . LYS B 1 27 ? 18.944 48.032 32.519 1.00 22.55 25 LYS B O 1
ATOM 3501 N N . LYS B 1 28 ? 18.386 48.941 34.489 1.00 18.10 26 LYS B N 1
ATOM 3502 C CA . LYS B 1 28 ? 17.999 50.185 33.880 1.00 20.06 26 LYS B CA 1
ATOM 3503 C C . LYS B 1 28 ? 19.225 50.923 33.335 1.00 22.22 26 LYS B C 1
ATOM 3504 O O . LYS B 1 28 ? 19.135 51.565 32.293 1.00 32.07 26 LYS B O 1
ATOM 3523 N N . LEU B 1 29 ? 20.384 50.778 33.976 1.00 17.09 27 LEU B N 1
ATOM 3524 C CA . LEU B 1 29 ? 21.619 51.376 33.456 1.00 17.62 27 LEU B CA 1
ATOM 3525 C C . LEU B 1 29 ? 22.122 50.679 32.206 1.00 24.91 27 LEU B C 1
ATOM 3526 O O . LEU B 1 29 ? 22.866 51.257 31.413 1.00 30.16 27 LEU B O 1
ATOM 3542 N N . LEU B 1 30 ? 21.741 49.418 32.051 1.00 20.14 28 LEU B N 1
ATOM 3543 C CA . LEU B 1 30 ? 22.256 48.591 30.975 1.00 17.20 28 LEU B CA 1
ATOM 3544 C C . LEU B 1 30 ? 21.234 48.307 29.880 1.00 20.95 28 LEU B C 1
ATOM 3545 O O . LEU B 1 30 ? 21.421 47.389 29.081 1.00 23.64 28 LEU B O 1
ATOM 3561 N N . SER B 1 31 ? 20.165 49.076 29.841 1.00 21.62 29 SER B N 1
ATOM 3562 C CA . SER B 1 31 ? 19.097 48.816 28.887 1.00 24.73 29 SER B CA 1
ATOM 3563 C C . SER B 1 31 ? 19.614 48.947 27.450 1.00 27.28 29 SER B C 1
ATOM 3564 O O . SER B 1 31 ? 20.607 49.629 27.198 1.00 22.18 29 SER B O 1
ATOM 3572 N N . PRO B 1 32 ? 18.980 48.239 26.509 1.00 32.80 30 PRO B N 1
ATOM 3573 C CA . PRO B 1 32 ? 19.505 48.199 25.142 1.00 25.63 30 PRO B CA 1
ATOM 3574 C C . PRO B 1 32 ? 19.710 49.562 24.482 1.00 24.90 30 PRO B C 1
ATOM 3575 O O . PRO B 1 32 ? 18.977 50.514 24.708 1.00 26.98 30 PRO B O 1
ATOM 3586 N N . GLY B 1 33 ? 20.755 49.627 23.671 1.00 19.85 31 GLY B N 1
ATOM 3587 C CA . GLY B 1 33 ? 21.021 50.794 22.852 1.00 19.28 31 GLY B CA 1
ATOM 3588 C C . GLY B 1 33 ? 22.160 51.632 23.408 1.00 18.84 31 GLY B C 1
ATOM 3589 O O . GLY B 1 33 ? 22.554 52.620 22.791 1.00 22.05 31 GLY B O 1
ATOM 3593 N N . LYS B 1 34 ? 22.675 51.240 24.564 1.00 19.55 32 LYS B N 1
ATOM 3594 C CA . LYS B 1 34 ? 23.695 51.997 25.279 1.00 22.69 32 LYS B CA 1
ATOM 3595 C C . LYS B 1 34 ? 25.089 51.395 25.128 1.00 16.72 32 LYS B C 1
ATOM 3596 O O . LYS B 1 34 ? 26.070 52.107 24.876 1.00 18.83 32 LYS B O 1
ATOM 3615 N N . ILE B 1 35 ? 25.161 50.084 25.290 1.00 15.15 33 ILE B N 1
ATOM 3616 C CA . ILE B 1 35 ? 26.428 49.365 25.319 1.00 12.97 33 ILE B CA 1
ATOM 3617 C C . ILE B 1 35 ? 26.785 48.854 23.931 1.00 12.90 33 ILE B C 1
ATOM 3618 O O . ILE B 1 35 ? 25.922 48.317 23.247 1.00 13.47 33 ILE B O 1
ATOM 3634 N N . SER B 1 36 ? 28.037 49.049 23.509 1.00 12.41 34 SER B N 1
ATOM 3635 C CA . SER B 1 36 ? 28.469 48.573 22.201 1.00 12.91 34 SER B CA 1
ATOM 3636 C C . SER B 1 36 ? 29.129 47.178 22.201 1.00 12.15 34 SER B C 1
ATOM 3637 O O . SER B 1 36 ? 29.037 46.460 21.192 1.00 14.02 34 SER B O 1
ATOM 3645 N N . GLN B 1 37 ? 29.779 46.796 23.293 1.00 11.04 35 GLN B N 1
ATOM 3646 C CA . GLN B 1 37 ? 30.370 45.477 23.425 1.00 10.48 35 GLN B CA 1
ATOM 3647 C C . GLN B 1 37 ? 30.343 45.086 24.877 1.00 10.84 35 GLN B C 1
ATOM 3648 O O . GLN B 1 37 ? 30.543 45.935 25.746 1.00 10.61 35 GLN B O 1
ATOM 3662 N N . THR B 1 38 ? 30.081 43.806 25.129 1.00 10.39 36 THR B N 1
ATOM 3663 C CA . THR B 1 38 ? 30.070 43.252 26.488 1.00 10.33 36 THR B CA 1
ATOM 3664 C C . THR B 1 38 ? 31.153 42.217 26.631 1.00 9.55 36 THR B C 1
ATOM 3665 O O . THR B 1 38 ? 31.233 41.291 25.802 1.00 11.49 36 THR B O 1
ATOM 3676 N N . LEU B 1 39 ? 32.016 42.417 27.632 1.00 9.07 37 LEU B N 1
ATOM 3677 C CA . LEU B 1 39 ? 33.002 41.410 28.020 1.00 8.24 37 LEU B CA 1
ATOM 3678 C C . LEU B 1 39 ? 32.477 40.756 29.275 1.00 9.57 37 LEU B C 1
ATOM 3679 O O . LEU B 1 39 ? 32.431 41.382 30.334 1.00 9.50 37 LEU B O 1
ATOM 3695 N N . CYS B 1 40 ? 32.045 39.516 29.165 1.00 9.48 38 CYS B N 1
ATOM 3696 C CA . CYS B 1 40 ? 31.474 38.774 30.276 1.00 9.89 38 CYS B CA 1
ATOM 3697 C C . CYS B 1 40 ? 32.495 37.770 30.787 1.00 9.74 38 CYS B C 1
ATOM 3698 O O . CYS B 1 40 ? 32.951 36.911 30.041 1.00 10.89 38 CYS B O 1
ATOM 3706 N N . LEU B 1 41 ? 32.822 37.884 32.075 1.00 8.54 39 LEU B N 1
ATOM 3707 C CA . LEU B 1 41 ? 33.907 37.126 32.655 1.00 7.95 39 LEU B CA 1
ATOM 3708 C C . LEU B 1 41 ? 33.406 35.863 33.350 1.00 11.13 39 LEU B C 1
ATOM 3709 O O . LEU B 1 41 ? 34.059 35.330 34.218 1.00 14.11 39 LEU B O 1
ATOM 3725 N N . GLY B 1 42 ? 32.261 35.378 32.914 1.00 10.11 40 GLY B N 1
ATOM 3726 C CA . GLY B 1 42 ? 31.788 34.064 33.297 1.00 11.52 40 GLY B CA 1
ATOM 3727 C C . GLY B 1 42 ? 30.862 34.038 34.489 1.00 11.02 40 GLY B C 1
ATOM 3728 O O . GLY B 1 42 ? 30.582 35.055 35.107 1.00 11.00 40 GLY B O 1
ATOM 3732 N N . ASN B 1 43 ? 30.431 32.820 34.800 1.00 9.70 41 ASN B N 1
ATOM 3733 C CA . ASN B 1 43 ? 29.578 32.481 35.939 1.00 9.67 41 ASN B CA 1
ATOM 3734 C C . ASN B 1 43 ? 28.214 33.079 35.699 1.00 10.95 41 ASN B C 1
ATOM 3735 O O . ASN B 1 43 ? 27.761 33.954 36.430 1.00 11.28 41 ASN B O 1
ATOM 3746 N N . LEU B 1 44 ? 27.548 32.568 34.665 1.00 12.30 42 LEU B N 1
ATOM 3747 C CA . LEU B 1 44 ? 26.298 33.179 34.252 1.00 12.72 42 LEU B CA 1
ATOM 3748 C C . LEU B 1 44 ? 25.154 32.836 35.243 1.00 11.49 42 LEU B C 1
ATOM 3749 O O . LEU B 1 44 ? 24.607 33.764 35.848 1.00 12.70 42 LEU B O 1
ATOM 3765 N N . THR B 1 45 ? 24.796 31.577 35.483 1.00 12.43 43 THR B N 1
ATOM 3766 C CA . THR B 1 45 ? 25.230 30.395 34.773 1.00 13.01 43 THR B CA 1
ATOM 3767 C C . THR B 1 45 ? 24.190 29.909 33.774 1.00 15.18 43 THR B C 1
ATOM 3768 O O . THR B 1 45 ? 24.509 29.084 32.917 1.00 17.18 43 THR B O 1
ATOM 3779 N N . ASP B 1 46 ? 22.935 30.364 33.895 1.00 14.76 44 ASP B N 1
ATOM 3780 C CA . ASP B 1 46 ? 21.885 29.750 33.098 1.00 16.41 44 ASP B CA 1
ATOM 3781 C C . ASP B 1 46 ? 21.681 30.416 31.729 1.00 17.80 44 ASP B C 1
ATOM 3782 O O . ASP B 1 46 ? 22.248 31.459 31.421 1.00 16.66 44 ASP B O 1
ATOM 3791 N N . ARG B 1 47 ? 20.896 29.743 30.895 1.00 17.62 45 ARG B N 1
ATOM 3792 C CA . ARG B 1 47 ? 20.641 30.230 29.549 1.00 19.45 45 ARG B CA 1
ATOM 3793 C C . ARG B 1 47 ? 19.882 31.557 29.558 1.00 16.82 45 ARG B C 1
ATOM 3794 O O . ARG B 1 47 ? 20.120 32.423 28.719 1.00 17.84 45 ARG B O 1
ATOM 3815 N N . ALA B 1 48 ? 18.973 31.727 30.503 1.00 19.90 46 ALA B N 1
ATOM 3816 C CA . ALA B 1 48 ? 18.219 32.966 30.585 1.00 18.61 46 ALA B CA 1
ATOM 3817 C C . ALA B 1 48 ? 19.156 34.170 30.770 1.00 16.51 46 ALA B C 1
ATOM 3818 O O . ALA B 1 48 ? 18.957 35.229 30.188 1.00 16.29 46 ALA B O 1
ATOM 3825 N N . THR B 1 49 ? 20.193 34.001 31.576 1.00 15.96 47 THR B N 1
ATOM 3826 C CA . THR B 1 49 ? 21.158 35.056 31.802 1.00 15.33 47 THR B CA 1
ATOM 3827 C C . THR B 1 49 ? 22.018 35.304 30.557 1.00 13.51 47 THR B C 1
ATOM 3828 O O . THR B 1 49 ? 22.308 36.445 30.220 1.00 15.48 47 THR B O 1
ATOM 3839 N N . TYR B 1 50 ? 22.403 34.234 29.875 1.00 16.04 48 TYR B N 1
ATOM 3840 C CA . TYR B 1 50 ? 23.077 34.370 28.589 1.00 17.62 48 TYR B CA 1
ATOM 3841 C C . TYR B 1 50 ? 22.241 35.185 27.622 1.00 18.94 48 TYR B C 1
ATOM 3842 O O . TYR B 1 50 ? 22.740 36.112 26.981 1.00 18.35 48 TYR B O 1
ATOM 3860 N N . ASP B 1 51 ? 20.961 34.856 27.521 1.00 17.45 49 ASP B N 1
ATOM 3861 C CA . ASP B 1 51 ? 20.088 35.548 26.584 1.00 17.15 49 ASP B CA 1
ATOM 3862 C C . ASP B 1 51 ? 19.962 37.024 26.964 1.00 17.06 49 ASP B C 1
ATOM 3863 O O . ASP B 1 51 ? 19.950 37.888 26.089 1.00 20.52 49 ASP B O 1
ATOM 3872 N N . TYR B 1 52 ? 19.876 37.321 28.256 1.00 16.62 50 TYR B N 1
ATOM 3873 C CA . TYR B 1 52 ? 19.803 38.710 28.689 1.00 18.06 50 TYR B CA 1
ATOM 3874 C C . TYR B 1 52 ? 21.069 39.469 28.298 1.00 16.96 50 TYR B C 1
ATOM 3875 O O . TYR B 1 52 ? 21.014 40.581 27.751 1.00 18.79 50 TYR B O 1
ATOM 3893 N N . LEU B 1 53 ? 22.214 38.865 28.537 1.00 13.87 51 LEU B N 1
ATOM 3894 C CA . LEU B 1 53 ? 23.480 39.518 28.190 1.00 14.32 51 LEU B CA 1
ATOM 3895 C C . LEU B 1 53 ? 23.574 39.763 26.692 1.00 19.45 51 LEU B C 1
ATOM 3896 O O . LEU B 1 53 ? 24.033 40.824 26.261 1.00 21.00 51 LEU B O 1
ATOM 3912 N N . ARG B 1 54 ? 23.125 38.801 25.892 1.00 18.14 52 ARG B N 1
ATOM 3913 C CA . ARG B 1 54 ? 23.078 38.980 24.436 1.00 17.57 52 ARG B CA 1
ATOM 3914 C C . ARG B 1 54 ? 22.246 40.177 24.028 1.00 23.92 52 ARG B C 1
ATOM 3915 O O . ARG B 1 54 ? 22.554 40.843 23.044 1.00 33.06 52 ARG B O 1
ATOM 3936 N N . SER B 1 55 ? 21.182 40.448 24.774 1.00 19.57 53 SER B N 1
ATOM 3937 C CA . SER B 1 55 ? 20.269 41.519 24.423 1.00 24.20 53 SER B CA 1
ATOM 3938 C C . SER B 1 55 ? 20.850 42.913 24.699 1.00 23.01 53 SER B C 1
ATOM 3939 O O . SER B 1 55 ? 20.360 43.893 24.130 1.00 27.70 53 SER B O 1
ATOM 3947 N N . ILE B 1 56 ? 21.881 42.986 25.550 1.00 21.98 54 ILE B N 1
ATOM 3948 C CA . ILE B 1 56 ? 22.489 44.263 25.990 1.00 19.60 54 ILE B CA 1
ATOM 3949 C C . ILE B 1 56 ? 23.267 44.982 24.914 1.00 17.24 54 ILE B C 1
ATOM 3950 O O . ILE B 1 56 ? 23.293 46.212 24.899 1.00 21.50 54 ILE B O 1
ATOM 3966 N N . SER B 1 57 ? 23.980 44.238 24.073 1.00 19.33 55 SER B N 1
ATOM 3967 C CA . SER B 1 57 ? 24.862 44.880 23.100 1.00 18.83 55 SER B CA 1
ATOM 3968 C C . SER B 1 57 ? 24.983 44.042 21.837 1.00 17.43 55 SER B C 1
ATOM 3969 O O . SER B 1 57 ? 24.644 42.847 21.848 1.00 19.90 55 SER B O 1
ATOM 3977 N N . PRO B 1 58 ? 25.466 44.659 20.758 1.00 18.31 56 PRO B N 1
ATOM 3978 C CA . PRO B 1 58 ? 25.630 43.950 19.486 1.00 19.65 56 PRO B CA 1
ATOM 3979 C C . PRO B 1 58 ? 26.771 42.945 19.458 1.00 18.37 56 PRO B C 1
ATOM 3980 O O . PRO B 1 58 ? 26.896 42.244 18.458 1.00 22.36 56 PRO B O 1
ATOM 3991 N N . ASP B 1 59 ? 27.592 42.903 20.498 1.00 16.04 57 ASP B N 1
ATOM 3992 C CA . ASP B 1 59 ? 28.810 42.081 20.483 1.00 15.12 57 ASP B CA 1
ATOM 3993 C C . ASP B 1 59 ? 29.100 41.587 21.877 1.00 13.75 57 ASP B C 1
ATOM 3994 O O . ASP B 1 59 ? 29.651 42.307 22.700 1.00 12.95 57 ASP B O 1
ATOM 4003 N N . LEU B 1 60 ? 28.702 40.351 22.127 1.00 14.41 58 LEU B N 1
ATOM 4004 C CA . LEU B 1 60 ? 28.961 39.683 23.390 1.00 14.01 58 LEU B CA 1
ATOM 4005 C C . LEU B 1 60 ? 30.174 38.781 23.264 1.00 12.89 58 LEU B C 1
ATOM 4006 O O . LEU B 1 60 ? 30.196 37.892 22.414 1.00 16.02 58 LEU B O 1
ATOM 4022 N N . LYS B 1 61 ? 31.180 39.055 24.088 1.00 12.69 59 LYS B N 1
ATOM 4023 C CA . LYS B 1 61 ? 32.389 38.245 24.174 1.00 13.12 59 LYS B CA 1
ATOM 4024 C C . LYS B 1 61 ? 32.407 37.656 25.582 1.00 15.04 59 LYS B C 1
ATOM 4025 O O . LYS B 1 61 ? 32.326 38.371 26.565 1.00 12.79 59 LYS B O 1
ATOM 4044 N N . ILE B 1 62 ? 32.483 36.344 25.683 1.00 14.99 60 ILE B N 1
ATOM 4045 C CA . ILE B 1 62 ? 32.307 35.661 26.944 1.00 13.09 60 ILE B CA 1
ATOM 4046 C C . ILE B 1 62 ? 33.424 34.636 27.166 1.00 14.50 60 ILE B C 1
ATOM 4047 O O . ILE B 1 62 ? 33.891 33.987 26.225 1.00 15.84 60 ILE B O 1
ATOM 4063 N N . VAL B 1 63 ? 33.888 34.515 28.405 1.00 11.64 61 VAL B N 1
ATOM 4064 C CA . VAL B 1 63 ? 34.809 33.464 28.780 1.00 10.93 61 VAL B CA 1
ATOM 4065 C C . VAL B 1 63 ? 34.151 32.597 29.845 1.00 13.19 61 VAL B C 1
ATOM 4066 O O . VAL B 1 63 ? 33.209 33.026 30.509 1.00 14.22 61 VAL B O 1
ATOM 4079 N N . ARG B 1 64 ? 34.632 31.368 29.969 1.00 10.76 62 ARG B N 1
ATOM 4080 C CA . ARG B 1 64 ? 34.096 30.413 30.927 1.00 9.82 62 ARG B CA 1
ATOM 4081 C C . ARG B 1 64 ? 34.540 30.729 32.336 1.00 14.28 62 ARG B C 1
ATOM 4082 O O . ARG B 1 64 ? 35.729 30.933 32.588 1.00 12.65 62 ARG B O 1
ATOM 4103 N N . GLY B 1 65 ? 33.590 30.729 33.264 1.00 12.05 63 GLY B N 1
ATOM 4104 C CA . GLY B 1 65 ? 33.898 30.835 34.674 1.00 12.66 63 GLY B CA 1
ATOM 4105 C C . GLY B 1 65 ? 33.863 29.477 35.358 1.00 10.97 63 GLY B C 1
ATOM 4106 O O . GLY B 1 65 ? 33.520 28.447 34.774 1.00 11.86 63 GLY B O 1
ATOM 4110 N N . ARG B 1 66 ? 34.283 29.466 36.609 1.00 10.56 64 ARG B N 1
ATOM 4111 C CA . ARG B 1 66 ? 34.450 28.235 37.347 1.00 11.86 64 ARG B CA 1
ATOM 4112 C C . ARG B 1 66 ? 33.126 27.466 37.527 1.00 12.83 64 ARG B C 1
ATOM 4113 O O . ARG B 1 66 ? 33.139 26.263 37.714 1.00 14.12 64 ARG B O 1
ATOM 4134 N N . MET B 1 67 ? 31.998 28.173 37.451 1.00 12.54 65 MET B N 1
ATOM 4135 C CA . MET B 1 67 ? 30.694 27.544 37.645 1.00 13.80 65 MET B CA 1
ATOM 4136 C C . MET B 1 67 ? 29.983 27.194 36.328 1.00 14.26 65 MET B C 1
ATOM 4137 O O . MET B 1 67 ? 28.916 26.582 36.352 1.00 15.68 65 MET B O 1
ATOM 4151 N N . ASP B 1 68 ? 30.567 27.577 35.197 1.00 13.43 66 ASP B N 1
ATOM 4152 C CA . ASP B 1 68 ? 29.939 27.324 33.897 1.00 14.28 66 ASP B CA 1
ATOM 4153 C C . ASP B 1 68 ? 30.288 25.914 33.394 1.00 15.72 66 ASP B C 1
ATOM 4154 O O . ASP B 1 68 ? 30.854 25.741 32.306 1.00 20.28 66 ASP B O 1
ATOM 4163 N N . VAL B 1 69 ? 29.918 24.916 34.175 1.00 17.01 67 VAL B N 1
ATOM 4164 C CA . VAL B 1 69 ? 30.303 23.535 33.888 1.00 18.78 67 VAL B CA 1
ATOM 4165 C C . VAL B 1 69 ? 29.546 22.883 32.723 1.00 23.35 67 VAL B C 1
ATOM 4166 O O . VAL B 1 69 ? 29.906 21.791 32.287 1.00 36.08 67 VAL B O 1
ATOM 4179 N N . GLU B 1 70 ? 28.521 23.554 32.212 1.00 21.62 68 GLU B N 1
ATOM 4180 C CA . GLU B 1 70 ? 27.804 23.056 31.042 1.00 27.71 68 GLU B CA 1
ATOM 4181 C C . GLU B 1 70 ? 28.229 23.804 29.776 1.00 27.23 68 GLU B C 1
ATOM 4182 O O . GLU B 1 70 ? 27.936 23.360 28.661 1.00 37.72 68 GLU B O 1
ATOM 4194 N N . ALA B 1 71 ? 28.930 24.919 29.938 1.00 25.57 69 ALA B N 1
ATOM 4195 C CA . ALA B 1 71 ? 29.235 25.795 28.808 1.00 25.13 69 ALA B CA 1
ATOM 4196 C C . ALA B 1 71 ? 30.587 25.488 28.164 1.00 29.40 69 ALA B C 1
ATOM 4197 O O . ALA B 1 71 ? 31.513 26.297 28.226 1.00 28.60 69 ALA B O 1
ATOM 4204 N N . THR B 1 72 ? 30.677 24.332 27.508 1.00 38.94 70 THR B N 1
ATOM 4205 C CA . THR B 1 72 ? 31.951 23.820 27.011 1.00 35.19 70 THR B CA 1
ATOM 4206 C C . THR B 1 72 ? 32.492 24.495 25.758 1.00 37.73 70 THR B C 1
ATOM 4207 O O . THR B 1 72 ? 33.666 24.339 25.426 1.00 36.06 70 THR B O 1
ATOM 4218 N N . SER B 1 73 ? 31.655 25.220 25.035 1.00 37.89 71 SER B N 1
ATOM 4219 C CA . SER B 1 73 ? 32.142 25.895 23.847 1.00 35.85 71 SER B CA 1
ATOM 4220 C C . SER B 1 73 ? 32.860 27.198 24.206 1.00 30.14 71 SER B C 1
ATOM 4221 O O . SER B 1 73 ? 33.442 27.839 23.330 1.00 44.43 71 SER B O 1
ATOM 4229 N N . LEU B 1 74 ? 32.807 27.599 25.477 1.00 35.61 72 LEU B N 1
ATOM 4230 C CA . LEU B 1 74 ? 33.296 28.925 25.862 1.00 25.11 72 LEU B CA 1
ATOM 4231 C C . LEU B 1 74 ? 34.806 28.913 26.087 1.00 26.27 72 LEU B C 1
ATOM 4232 O O . LEU B 1 74 ? 35.334 27.997 26.718 1.00 25.56 72 LEU B O 1
ATOM 4248 N N . PRO B 1 75 ? 35.510 29.929 25.570 1.00 17.24 73 PRO B N 1
ATOM 4249 C CA . PRO B 1 75 ? 36.961 29.992 25.791 1.00 13.43 73 PRO B CA 1
ATOM 4250 C C . PRO B 1 75 ? 37.321 30.345 27.217 1.00 11.93 73 PRO B C 1
ATOM 4251 O O . PRO B 1 75 ? 36.514 30.949 27.911 1.00 12.70 73 PRO B O 1
ATOM 4262 N N . LEU B 1 76 ? 38.523 29.980 27.650 1.00 11.67 74 LEU B N 1
ATOM 4263 C CA . LEU B 1 76 ? 38.967 30.375 28.986 1.00 10.47 74 LEU B CA 1
ATOM 4264 C C . LEU B 1 76 ? 39.516 31.791 29.061 1.00 10.90 74 LEU B C 1
ATOM 4265 O O . LEU B 1 76 ? 39.561 32.386 30.132 1.00 12.72 74 LEU B O 1
ATOM 4281 N N . MET B 1 77 ? 39.939 32.339 27.929 1.00 11.10 75 MET B N 1
ATOM 4282 C CA . MET B 1 77 ? 40.432 33.698 27.887 1.00 10.07 75 MET B CA 1
ATOM 4283 C C . MET B 1 77 ? 40.023 34.297 26.555 1.00 8.41 75 MET B C 1
ATOM 4284 O O . MET B 1 77 ? 39.728 33.558 25.600 1.00 10.82 75 MET B O 1
ATOM 4298 N N . GLN B 1 78 ? 40.073 35.615 26.477 1.00 9.17 76 GLN B N 1
ATOM 4299 C CA . GLN B 1 78 ? 39.687 36.315 25.261 1.00 9.58 76 GLN B CA 1
ATOM 4300 C C . GLN B 1 78 ? 40.346 37.679 25.200 1.00 8.54 76 GLN B C 1
ATOM 4301 O O . GLN B 1 78 ? 40.473 38.356 26.226 1.00 10.09 76 GLN B O 1
ATOM 4315 N N . VAL B 1 79 ? 40.718 38.088 23.998 1.00 9.05 77 VAL B N 1
ATOM 4316 C CA . VAL B 1 79 ? 41.274 39.409 23.745 1.00 7.97 77 VAL B CA 1
ATOM 4317 C C . VAL B 1 79 ? 40.382 40.163 22.766 1.00 8.81 77 VAL B C 1
ATOM 4318 O O . VAL B 1 79 ? 39.823 39.577 21.831 1.00 9.64 77 VAL B O 1
ATOM 4331 N N . VAL B 1 80 ? 40.249 41.460 23.004 1.00 8.18 78 VAL B N 1
ATOM 4332 C CA . VAL B 1 80 ? 39.654 42.398 22.063 1.00 9.11 78 VAL B CA 1
ATOM 4333 C C . VAL B 1 80 ? 40.588 43.606 21.889 1.00 9.28 78 VAL B C 1
ATOM 4334 O O . VAL B 1 80 ? 41.380 43.932 22.782 1.00 9.11 78 VAL B O 1
ATOM 4347 N N . THR B 1 81 ? 40.504 44.249 20.728 1.00 10.53 79 THR B N 1
ATOM 4348 C CA . THR B 1 81 ? 41.332 45.406 20.405 1.00 11.05 79 THR B CA 1
ATOM 4349 C C . THR B 1 81 ? 40.444 46.588 20.108 1.00 13.13 79 THR B C 1
ATOM 4350 O O . THR B 1 81 ? 39.470 46.475 19.362 1.00 14.69 79 THR B O 1
ATOM 4361 N N . HIS B 1 82 ? 40.789 47.728 20.702 1.00 14.24 80 HIS B N 1
ATOM 4362 C CA . HIS B 1 82 ? 40.072 48.979 20.478 1.00 14.10 80 HIS B CA 1
ATOM 4363 C C . HIS B 1 82 ? 41.095 50.059 20.286 1.00 18.37 80 HIS B C 1
ATOM 4364 O O . HIS B 1 82 ? 41.799 50.415 21.220 1.00 20.95 80 HIS B O 1
ATOM 4377 N N . GLY B 1 83 ? 41.181 50.523 19.036 1.00 32.48 81 GLY B N 1
ATOM 4378 C CA . GLY B 1 83 ? 42.181 51.482 18.601 1.00 33.95 81 GLY B CA 1
ATOM 4379 C C . GLY B 1 83 ? 43.564 50.996 18.952 1.00 17.24 81 GLY B C 1
ATOM 4380 O O . GLY B 1 83 ? 43.970 49.904 18.534 1.00 21.97 81 GLY B O 1
ATOM 4384 N N . SER B 1 84 ? 44.261 51.752 19.796 1.00 24.63 82 SER B N 1
ATOM 4385 C CA . SER B 1 84 ? 45.636 51.408 20.182 1.00 15.50 82 SER B CA 1
ATOM 4386 C C . SER B 1 84 ? 45.727 50.498 21.402 1.00 16.64 82 SER B C 1
ATOM 4387 O O . SER B 1 84 ? 46.827 50.089 21.785 1.00 18.71 82 SER B O 1
ATOM 4395 N N . LEU B 1 85 ? 44.591 50.190 22.019 1.00 13.54 83 LEU B N 1
ATOM 4396 C CA . LEU B 1 85 ? 44.595 49.353 23.207 1.00 15.77 83 LEU B CA 1
ATOM 4397 C C . LEU B 1 85 ? 44.136 47.928 22.948 1.00 16.17 83 LEU B C 1
ATOM 4398 O O . LEU B 1 85 ? 43.207 47.652 22.189 1.00 13.68 83 LEU B O 1
ATOM 4414 N N . ARG B 1 86 ? 44.816 47.025 23.626 1.00 13.44 84 ARG B N 1
ATOM 4415 C CA . ARG B 1 86 ? 44.476 45.626 23.637 1.00 10.65 84 ARG B CA 1
ATOM 4416 C C . ARG B 1 86 ? 44.013 45.251 25.038 1.00 9.14 84 ARG B C 1
ATOM 4417 O O . ARG B 1 86 ? 44.672 45.597 26.054 1.00 10.83 84 ARG B O 1
ATOM 4438 N N . ILE B 1 87 ? 42.863 44.580 25.104 1.00 8.49 85 ILE B N 1
ATOM 4439 C CA . ILE B 1 87 ? 42.218 44.241 26.362 1.00 7.78 85 ILE B CA 1
ATOM 4440 C C . ILE B 1 87 ? 42.024 42.742 26.420 1.00 8.56 85 ILE B C 1
ATOM 4441 O O . ILE B 1 87 ? 41.396 42.174 25.556 1.00 8.70 85 ILE B O 1
ATOM 4457 N N . GLY B 1 88 ? 42.540 42.098 27.451 1.00 8.87 86 GLY B N 1
ATOM 4458 C CA . GLY B 1 88 ? 42.334 40.683 27.638 1.00 8.71 86 GLY B CA 1
ATOM 4459 C C . GLY B 1 88 ? 41.488 40.425 28.841 1.00 9.16 86 GLY B C 1
ATOM 4460 O O . GLY B 1 88 ? 41.460 41.257 29.773 1.00 9.87 86 GLY B O 1
ATOM 4464 N N . PHE B 1 89 ? 40.821 39.274 28.858 1.00 9.39 87 PHE B N 1
ATOM 4465 C CA . PHE B 1 89 ? 40.041 38.944 30.060 1.00 9.98 87 PHE B CA 1
ATOM 4466 C C . PHE B 1 89 ? 39.899 37.440 30.219 1.00 8.54 87 PHE B C 1
ATOM 4467 O O . PHE B 1 89 ? 39.990 36.675 29.254 1.00 9.66 87 PHE B O 1
ATOM 4484 N N . LEU B 1 90 ? 39.704 37.029 31.473 1.00 8.25 88 LEU B N 1
ATOM 4485 C CA . LEU B 1 90 ? 39.590 35.631 31.857 1.00 9.41 88 LEU B CA 1
ATOM 4486 C C . LEU B 1 90 ? 38.900 35.661 33.197 1.00 11.79 88 LEU B C 1
ATOM 4487 O O . LEU B 1 90 ? 38.874 36.720 33.829 1.00 10.51 88 LEU B O 1
ATOM 4503 N N . GLU B 1 91 ? 38.345 34.551 33.651 1.00 9.50 89 GLU B N 1
ATOM 4504 C CA . GLU B 1 91 ? 37.668 34.577 34.963 1.00 7.62 89 GLU B CA 1
ATOM 4505 C C . GLU B 1 91 ? 38.677 34.597 36.095 1.00 8.98 89 GLU B C 1
ATOM 4506 O O . GLU B 1 91 ? 38.546 35.411 37.026 1.00 10.08 89 GLU B O 1
ATOM 4518 N N . GLY B 1 92 ? 39.717 33.769 35.991 1.00 9.03 90 GLY B N 1
ATOM 4519 C CA . GLY B 1 92 ? 40.790 33.762 36.965 1.00 9.84 90 GLY B CA 1
ATOM 4520 C C . GLY B 1 92 ? 41.035 32.396 37.571 1.00 9.71 90 GLY B C 1
ATOM 4521 O O . GLY B 1 92 ? 42.139 32.120 38.075 1.00 10.19 90 GLY B O 1
ATOM 4525 N N . PHE B 1 93 ? 40.051 31.503 37.505 1.00 10.16 91 PHE B N 1
ATOM 4526 C CA . PHE B 1 93 ? 40.204 30.243 38.213 1.00 9.25 91 PHE B CA 1
ATOM 4527 C C . PHE B 1 93 ? 41.314 29.361 37.659 1.00 11.49 91 PHE B C 1
ATOM 4528 O O . PHE B 1 93 ? 41.845 28.510 38.379 1.00 12.15 91 PHE B O 1
ATOM 4545 N N . THR B 1 94 ? 41.682 29.576 36.407 1.00 9.41 92 THR B N 1
ATOM 4546 C CA . THR B 1 94 ? 42.739 28.791 35.819 1.00 13.80 92 THR B CA 1
ATOM 4547 C C . THR B 1 94 ? 44.137 29.291 36.167 1.00 12.77 92 THR B C 1
ATOM 4548 O O . THR B 1 94 ? 45.130 28.619 35.850 1.00 14.60 92 THR B O 1
ATOM 4559 N N . LEU B 1 95 ? 44.233 30.446 36.818 1.00 10.83 93 LEU B N 1
ATOM 4560 C CA . LEU B 1 95 ? 45.525 30.929 37.283 1.00 11.98 93 LEU B CA 1
ATOM 4561 C C . LEU B 1 95 ? 45.868 30.361 38.646 1.00 12.67 93 LEU B C 1
ATOM 4562 O O . LEU B 1 95 ? 44.987 29.870 39.368 1.00 13.83 93 LEU B O 1
ATOM 4578 N N . VAL B 1 96 ? 47.136 30.434 39.025 1.00 10.77 94 VAL B N 1
ATOM 4579 C CA . VAL B 1 96 ? 47.555 29.866 40.306 1.00 11.63 94 VAL B CA 1
ATOM 4580 C C . VAL B 1 96 ? 47.161 30.781 41.452 1.00 12.73 94 VAL B C 1
ATOM 4581 O O . VAL B 1 96 ? 47.038 30.330 42.591 1.00 15.39 94 VAL B O 1
ATOM 4594 N N . SER B 1 97 ? 46.968 32.060 41.142 1.00 13.08 95 SER B N 1
ATOM 4595 C CA . SER B 1 97 ? 46.592 33.050 42.134 1.00 11.95 95 SER B CA 1
ATOM 4596 C C . SER B 1 97 ? 46.110 34.302 41.429 1.00 10.56 95 SER B C 1
ATOM 4597 O O . SER B 1 97 ? 46.070 34.324 40.204 1.00 13.05 95 SER B O 1
ATOM 4605 N N . GLU B 1 98 ? 45.804 35.359 42.183 1.00 11.60 96 GLU B N 1
ATOM 4606 C CA . GLU B 1 98 ? 45.561 36.650 41.550 1.00 12.79 96 GLU B CA 1
ATOM 4607 C C . GLU B 1 98 ? 46.571 37.688 42.032 1.00 14.03 96 GLU B C 1
ATOM 4608 O O . GLU B 1 98 ? 46.286 38.889 42.078 1.00 14.80 96 GLU B O 1
ATOM 4620 N N . GLU B 1 99 ? 47.781 37.242 42.340 1.00 11.64 97 GLU B N 1
ATOM 4621 C CA . GLU B 1 99 ? 48.828 38.163 42.722 1.00 11.23 97 GLU B CA 1
ATOM 4622 C C . GLU B 1 99 ? 49.288 38.977 41.538 1.00 10.25 97 GLU B C 1
ATOM 4623 O O . GLU B 1 99 ? 49.170 38.522 40.405 1.00 10.17 97 GLU B O 1
ATOM 4635 N N . PRO B 1 100 ? 49.869 40.167 41.783 1.00 9.87 98 PRO B N 1
ATOM 4636 C CA . PRO B 1 100 ? 50.201 41.039 40.644 1.00 11.00 98 PRO B CA 1
ATOM 4637 C C . PRO B 1 100 ? 51.093 40.382 39.591 1.00 9.85 98 PRO B C 1
ATOM 4638 O O . PRO B 1 100 ? 50.823 40.554 38.408 1.00 10.03 98 PRO B O 1
ATOM 4649 N N . ASP B 1 101 ? 52.118 39.635 39.989 1.00 10.74 99 ASP B N 1
ATOM 4650 C CA . ASP B 1 101 ? 53.012 39.047 38.994 1.00 10.20 99 ASP B CA 1
ATOM 4651 C C . ASP B 1 101 ? 52.321 37.978 38.165 1.00 11.32 99 ASP B C 1
ATOM 4652 O O . ASP B 1 101 ? 52.697 37.752 37.024 1.00 11.61 99 ASP B O 1
ATOM 4661 N N . VAL B 1 102 ? 51.359 37.285 38.760 1.00 10.07 100 VAL B N 1
ATOM 4662 C CA . VAL B 1 102 ? 50.632 36.230 38.069 1.00 9.54 100 VAL B CA 1
ATOM 4663 C C . VAL B 1 102 ? 49.654 36.824 37.061 1.00 10.39 100 VAL B C 1
ATOM 4664 O O . VAL B 1 102 ? 49.577 36.356 35.920 1.00 9.53 100 VAL B O 1
ATOM 4677 N N . LEU B 1 103 ? 48.946 37.885 37.436 1.00 8.21 101 LEU B N 1
ATOM 4678 C CA . LEU B 1 103 ? 48.123 38.618 36.485 1.00 7.27 101 LEU B CA 1
ATOM 4679 C C . LEU B 1 103 ? 48.998 39.228 35.384 1.00 7.91 101 LEU B C 1
ATOM 4680 O O . LEU B 1 103 ? 48.645 39.177 34.206 1.00 8.81 101 LEU B O 1
ATOM 4696 N N . LEU B 1 104 ? 50.127 39.807 35.756 1.00 7.81 102 LEU B N 1
ATOM 4697 C CA . LEU B 1 104 ? 51.004 40.412 34.768 1.00 7.21 102 LEU B CA 1
ATOM 4698 C C . LEU B 1 104 ? 51.516 39.383 33.790 1.00 9.43 102 LEU B C 1
ATOM 4699 O O . LEU B 1 104 ? 51.592 39.672 32.594 1.00 11.00 102 LEU B O 1
ATOM 4715 N N . ALA B 1 105 ? 51.866 38.188 34.251 1.00 9.45 103 ALA B N 1
ATOM 4716 C CA . ALA B 1 105 ? 52.330 37.146 33.324 1.00 9.19 103 ALA B CA 1
ATOM 4717 C C . ALA B 1 105 ? 51.266 36.860 32.275 1.00 12.38 103 ALA B C 1
ATOM 4718 O O . ALA B 1 105 ? 51.599 36.639 31.100 1.00 12.66 103 ALA B O 1
ATOM 4725 N N . GLU B 1 106 ? 50.001 36.825 32.663 1.00 9.27 104 GLU B N 1
ATOM 4726 C CA . GLU B 1 106 ? 48.939 36.573 31.704 1.00 8.67 104 GLU B CA 1
ATOM 4727 C C . GLU B 1 106 ? 48.820 37.736 30.731 1.00 9.77 104 GLU B C 1
ATOM 4728 O O . GLU B 1 106 ? 48.687 37.520 29.505 1.00 11.03 104 GLU B O 1
ATOM 4740 N N . ALA B 1 107 ? 48.897 38.966 31.230 1.00 8.09 105 ALA B N 1
ATOM 4741 C CA . ALA B 1 107 ? 48.824 40.135 30.351 1.00 7.97 105 ALA B CA 1
ATOM 4742 C C . ALA B 1 107 ? 49.966 40.113 29.346 1.00 10.69 105 ALA B C 1
ATOM 4743 O O . ALA B 1 107 ? 49.783 40.447 28.166 1.00 11.29 105 ALA B O 1
ATOM 4750 N N . ASN B 1 108 ? 51.149 39.712 29.791 1.00 10.25 106 ASN B N 1
ATOM 4751 C CA . ASN B 1 108 ? 52.288 39.691 28.878 1.00 8.90 106 ASN B CA 1
ATOM 4752 C C . ASN B 1 108 ? 52.174 38.584 27.834 1.00 9.87 106 ASN B C 1
ATOM 4753 O O . ASN B 1 108 ? 52.613 38.761 26.686 1.00 11.29 106 ASN B O 1
ATOM 4764 N N . LYS B 1 109 ? 51.636 37.421 28.198 1.00 10.44 107 LYS B N 1
ATOM 4765 C CA . LYS B 1 109 ? 51.449 36.329 27.231 1.00 11.08 107 LYS B CA 1
ATOM 4766 C C . LYS B 1 109 ? 50.458 36.725 26.158 1.00 10.17 107 LYS B C 1
ATOM 4767 O O . LYS B 1 109 ? 50.616 36.354 24.993 1.00 11.65 107 LYS B O 1
ATOM 4786 N N . LEU B 1 110 ? 49.403 37.430 26.570 1.00 10.55 108 LEU B N 1
ATOM 4787 C CA . LEU B 1 110 ? 48.327 37.834 25.653 1.00 10.99 108 LEU B CA 1
ATOM 4788 C C . LEU B 1 110 ? 48.673 39.097 24.886 1.00 10.93 108 LEU B C 1
ATOM 4789 O O . LEU B 1 110 ? 47.985 39.443 23.937 1.00 11.24 108 LEU B O 1
ATOM 4805 N N . ASP B 1 111 ? 49.755 39.753 25.274 1.00 10.28 109 ASP B N 1
ATOM 4806 C CA . ASP B 1 111 ? 50.163 41.065 24.747 1.00 9.83 109 ASP B CA 1
ATOM 4807 C C . ASP B 1 111 ? 48.996 42.047 24.825 1.00 10.84 109 ASP B C 1
ATOM 4808 O O . ASP B 1 111 ? 48.568 42.622 23.822 1.00 13.71 109 ASP B O 1
ATOM 4817 N N . VAL B 1 112 ? 48.491 42.231 26.039 1.00 9.10 110 VAL B N 1
ATOM 4818 C CA . VAL B 1 112 ? 47.409 43.190 26.269 1.00 9.97 110 VAL B CA 1
ATOM 4819 C C . VAL B 1 112 ? 47.878 44.255 27.254 1.00 8.78 110 VAL B C 1
ATOM 4820 O O . VAL B 1 112 ? 48.743 44.009 28.080 1.00 10.91 110 VAL B O 1
ATOM 4833 N N . ASP B 1 113 ? 47.286 45.435 27.123 1.00 8.42 111 ASP B N 1
ATOM 4834 C CA . ASP B 1 113 ? 47.591 46.569 28.003 1.00 9.05 111 ASP B CA 1
ATOM 4835 C C . ASP B 1 113 ? 46.720 46.545 29.236 1.00 8.37 111 ASP B C 1
ATOM 4836 O O . ASP B 1 113 ? 47.110 47.073 30.292 1.00 9.94 111 ASP B O 1
ATOM 4845 N N . VAL B 1 114 ? 45.531 45.986 29.088 1.00 7.13 112 VAL B N 1
ATOM 4846 C CA . VAL B 1 114 ? 44.531 45.930 30.116 1.00 7.06 112 VAL B CA 1
ATOM 4847 C C . VAL B 1 114 ? 44.127 44.475 30.294 1.00 8.78 112 VAL B C 1
ATOM 4848 O O . VAL B 1 114 ? 43.820 43.803 29.305 1.00 9.71 112 VAL B O 1
ATOM 4861 N N . LEU B 1 115 ? 44.126 43.984 31.528 1.00 8.51 113 LEU B N 1
ATOM 4862 C CA . LEU B 1 115 ? 43.690 42.618 31.815 1.00 8.53 113 LEU B CA 1
ATOM 4863 C C . LEU B 1 115 ? 42.568 42.661 32.823 1.00 8.50 113 LEU B C 1
ATOM 4864 O O . LEU B 1 115 ? 42.714 43.275 33.879 1.00 9.03 113 LEU B O 1
ATOM 4880 N N . CYS B 1 116 ? 41.450 42.050 32.472 1.00 9.28 114 CYS B N 1
ATOM 4881 C CA . CYS B 1 116 ? 40.306 41.965 33.372 1.00 8.84 114 CYS B CA 1
ATOM 4882 C C . CYS B 1 116 ? 40.173 40.559 33.896 1.00 8.99 114 CYS B C 1
ATOM 4883 O O . CYS B 1 116 ? 40.336 39.595 33.162 1.00 9.22 114 CYS B O 1
ATOM 4891 N N . TRP B 1 117 ? 39.868 40.439 35.183 1.00 8.64 115 TRP B N 1
ATOM 4892 C CA . TRP B 1 117 ? 39.584 39.132 35.774 1.00 9.37 115 TRP B CA 1
ATOM 4893 C C . TRP B 1 117 ? 38.468 39.260 36.774 1.00 8.13 115 TRP B C 1
ATOM 4894 O O . TRP B 1 117 ? 38.171 40.360 37.214 1.00 8.47 115 TRP B O 1
ATOM 4915 N N . ALA B 1 118 ? 37.804 38.167 37.096 1.00 8.53 116 ALA B N 1
ATOM 4916 C CA . ALA B 1 118 ? 36.681 38.250 38.036 1.00 8.50 116 ALA B CA 1
ATOM 4917 C C . ALA B 1 118 ? 36.569 36.964 38.826 1.00 11.63 116 ALA B C 1
ATOM 4918 O O . ALA B 1 118 ? 35.714 36.134 38.537 1.00 11.13 116 ALA B O 1
ATOM 4925 N N . GLY B 1 119 ? 37.438 36.814 39.818 1.00 11.44 117 GLY B N 1
ATOM 4926 C CA . GLY B 1 119 ? 37.530 35.594 40.585 1.00 11.08 117 GLY B CA 1
ATOM 4927 C C . GLY B 1 119 ? 36.640 35.577 41.812 1.00 12.78 117 GLY B C 1
ATOM 4928 O O . GLY B 1 119 ? 35.685 36.355 41.947 1.00 12.69 117 GLY B O 1
ATOM 4932 N N . GLY B 1 120 ? 36.974 34.700 42.740 1.00 13.60 118 GLY B N 1
ATOM 4933 C CA . GLY B 1 120 ? 36.075 34.407 43.831 1.00 13.30 118 GLY B CA 1
ATOM 4934 C C . GLY B 1 120 ? 35.905 35.461 44.895 1.00 14.71 118 GLY B C 1
ATOM 4935 O O . GLY B 1 120 ? 35.042 35.305 45.756 1.00 18.09 118 GLY B O 1
ATOM 4939 N N . SER B 1 121 ? 36.689 36.523 44.854 1.00 15.52 119 SER B N 1
ATOM 4940 C CA . SER B 1 121 ? 36.508 37.594 45.838 1.00 19.39 119 SER B CA 1
ATOM 4941 C C . SER B 1 121 ? 35.135 38.289 45.670 1.00 15.88 119 SER B C 1
ATOM 4942 O O . SER B 1 121 ? 34.565 38.821 46.629 1.00 17.14 119 SER B O 1
ATOM 4950 N N . HIS B 1 122 ? 34.608 38.263 44.447 1.00 14.30 120 HIS B N 1
ATOM 4951 C CA . HIS B 1 122 ? 33.382 39.026 44.120 1.00 13.04 120 HIS B CA 1
ATOM 4952 C C . HIS B 1 122 ? 33.495 40.493 44.563 1.00 13.22 120 HIS B C 1
ATOM 4953 O O . HIS B 1 122 ? 32.578 41.072 45.118 1.00 15.90 120 HIS B O 1
ATOM 4966 N N . ARG B 1 123 ? 34.633 41.094 44.241 1.00 13.78 121 ARG B N 1
ATOM 4967 C CA . ARG B 1 123 ? 34.941 42.432 44.718 1.00 14.37 121 ARG B CA 1
ATOM 4968 C C . ARG B 1 123 ? 35.559 43.247 43.591 1.00 12.45 121 ARG B C 1
ATOM 4969 O O . ARG B 1 123 ? 36.484 42.779 42.933 1.00 13.70 121 ARG B O 1
ATOM 4990 N N . PHE B 1 124 ? 35.015 44.437 43.369 1.00 13.00 122 PHE B N 1
ATOM 4991 C CA . PHE B 1 124 ? 35.619 45.342 42.410 1.00 12.37 122 PHE B CA 1
ATOM 4992 C C . PHE B 1 124 ? 36.997 45.726 42.908 1.00 12.49 122 PHE B C 1
ATOM 4993 O O . PHE B 1 124 ? 37.157 46.057 44.082 1.00 13.76 122 PHE B O 1
ATOM 5010 N N . GLU B 1 125 ? 37.958 45.753 42.002 1.00 8.66 123 GLU B N 1
ATOM 5011 C CA . GLU B 1 125 ? 39.219 46.402 42.285 1.00 10.81 123 GLU B CA 1
ATOM 5012 C C . GLU B 1 125 ? 39.909 46.717 40.992 1.00 9.72 123 GLU B C 1
ATOM 5013 O O . GLU B 1 125 ? 39.638 46.109 39.947 1.00 10.15 123 GLU B O 1
ATOM 5025 N N . CYS B 1 126 ? 40.815 47.668 41.050 1.00 10.02 124 CYS B N 1
ATOM 5026 C CA . CYS B 1 126 ? 41.682 47.900 39.907 1.00 10.32 124 CYS B CA 1
ATOM 5027 C C . CYS B 1 126 ? 43.017 48.412 40.405 1.00 10.46 124 CYS B C 1
ATOM 5028 O O . CYS B 1 126 ? 43.150 48.942 41.511 1.00 11.67 124 CYS B O 1
ATOM 5036 N N . PHE B 1 127 ? 44.041 48.163 39.606 1.00 8.96 125 PHE B N 1
ATOM 5037 C CA . PHE B 1 127 ? 45.361 48.676 39.929 1.00 8.68 125 PHE B CA 1
ATOM 5038 C C . PHE B 1 127 ? 46.197 48.802 38.660 1.00 7.95 125 PHE B C 1
ATOM 5039 O O . PHE B 1 127 ? 45.918 48.149 37.652 1.00 8.67 125 PHE B O 1
ATOM 5056 N N . GLU B 1 128 ? 47.220 49.635 38.721 1.00 8.61 126 GLU B N 1
ATOM 5057 C CA . GLU B 1 128 ? 48.211 49.752 37.657 1.00 8.87 126 GLU B CA 1
ATOM 5058 C C . GLU B 1 128 ? 49.492 49.090 38.125 1.00 9.35 126 GLU B C 1
ATOM 5059 O O . GLU B 1 128 ? 49.888 49.217 39.282 1.00 10.21 126 GLU B O 1
ATOM 5071 N N . TYR B 1 129 ? 50.165 48.418 37.210 1.00 9.32 127 TYR B N 1
ATOM 5072 C CA . TYR B 1 129 ? 51.401 47.712 37.515 1.00 10.02 127 TYR B CA 1
ATOM 5073 C C . TYR B 1 129 ? 52.166 47.516 36.215 1.00 10.46 127 TYR B C 1
ATOM 5074 O O . TYR B 1 129 ? 51.588 47.019 35.238 1.00 9.56 127 TYR B O 1
ATOM 5092 N N . MET B 1 130 ? 53.435 47.890 36.222 1.00 11.13 128 MET B N 1
ATOM 5093 C CA . MET B 1 130 ? 54.311 47.640 35.078 1.00 12.97 128 MET B CA 1
ATOM 5094 C C . MET B 1 130 ? 53.686 48.212 33.805 1.00 11.77 128 MET B C 1
ATOM 5095 O O . MET B 1 130 ? 53.722 47.598 32.727 1.00 12.87 128 MET B O 1
ATOM 5109 N N . ASP B 1 131 ? 53.116 49.394 33.950 1.00 12.54 129 ASP B N 1
ATOM 5110 C CA . ASP B 1 131 ? 52.569 50.190 32.838 1.00 13.29 129 ASP B CA 1
ATOM 5111 C C . ASP B 1 131 ? 51.354 49.545 32.180 1.00 10.70 129 ASP B C 1
ATOM 5112 O O . ASP B 1 131 ? 50.949 49.920 31.074 1.00 11.30 129 ASP B O 1
ATOM 5121 N N . LYS B 1 132 ? 50.743 48.584 32.879 1.00 9.55 130 LYS B N 1
ATOM 5122 C CA . LYS B 1 132 ? 49.519 47.928 32.445 1.00 9.94 130 LYS B CA 1
ATOM 5123 C C . LYS B 1 132 ? 48.435 48.146 33.487 1.00 7.83 130 LYS B C 1
ATOM 5124 O O . LYS B 1 132 ? 48.707 48.585 34.600 1.00 11.26 130 LYS B O 1
ATOM 5143 N N . PHE B 1 133 ? 47.201 47.860 33.109 1.00 9.14 131 PHE B N 1
ATOM 5144 C CA . PHE B 1 133 ? 46.027 48.159 33.939 1.00 8.35 131 PHE B CA 1
ATOM 5145 C C . PHE B 1 133 ? 45.296 46.864 34.173 1.00 8.47 131 PHE B C 1
ATOM 5146 O O . PHE B 1 133 ? 45.091 46.100 33.244 1.00 9.62 131 PHE B O 1
ATOM 5163 N N . PHE B 1 134 ? 44.855 46.647 35.411 1.00 7.22 132 PHE B N 1
ATOM 5164 C CA . PHE B 1 134 ? 44.216 45.408 35.849 1.00 7.12 132 PHE B CA 1
ATOM 5165 C C . PHE B 1 134 ? 42.880 45.732 36.510 1.00 9.29 132 PHE B C 1
ATOM 5166 O O . PHE B 1 134 ? 42.831 46.552 37.433 1.00 9.77 132 PHE B O 1
ATOM 5183 N N . VAL B 1 135 ? 41.811 45.108 36.006 1.00 7.77 133 VAL B N 1
ATOM 5184 C CA . VAL B 1 135 ? 40.447 45.431 36.397 1.00 8.93 133 VAL B CA 1
ATOM 5185 C C . VAL B 1 135 ? 39.660 44.183 36.779 1.00 7.09 133 VAL B C 1
ATOM 5186 O O . VAL B 1 135 ? 39.603 43.208 36.026 1.00 7.68 133 VAL B O 1
ATOM 5199 N N . ASN B 1 136 ? 39.022 44.228 37.950 1.00 7.85 134 ASN B N 1
ATOM 5200 C CA . ASN B 1 136 ? 38.102 43.177 38.394 1.00 9.63 134 ASN B CA 1
ATOM 5201 C C . ASN B 1 136 ? 36.756 43.830 38.620 1.00 8.56 134 ASN B C 1
ATOM 5202 O O . ASN B 1 136 ? 36.644 44.673 39.486 1.00 9.17 134 ASN B O 1
ATOM 5213 N N . PRO B 1 137 ? 35.731 43.495 37.819 1.00 7.09 135 PRO B N 1
ATOM 5214 C CA . PRO B 1 137 ? 34.437 44.158 37.930 1.00 7.74 135 PRO B CA 1
ATOM 5215 C C . PRO B 1 137 ? 33.577 43.724 39.127 1.00 10.19 135 PRO B C 1
ATOM 5216 O O . PRO B 1 137 ? 32.520 44.340 39.352 1.00 14.30 135 PRO B O 1
ATOM 5227 N N . GLY B 1 138 ? 34.023 42.719 39.869 1.00 9.62 136 GLY B N 1
ATOM 5228 C CA . GLY B 1 138 ? 33.234 42.179 40.966 1.00 8.91 136 GLY B CA 1
ATOM 5229 C C . GLY B 1 138 ? 32.052 41.405 40.435 1.00 11.58 136 GLY B C 1
ATOM 5230 O O . GLY B 1 138 ? 32.104 40.834 39.347 1.00 13.97 136 GLY B O 1
ATOM 5234 N N . SER B 1 139 ? 30.985 41.375 41.214 1.00 9.64 137 SER B N 1
ATOM 5235 C CA . SER B 1 139 ? 29.794 40.607 40.877 1.00 8.67 137 SER B CA 1
ATOM 5236 C C . SER B 1 139 ? 28.630 41.526 40.589 1.00 8.82 137 SER B C 1
ATOM 5237 O O . SER B 1 139 ? 28.243 42.314 41.452 1.00 9.70 137 SER B O 1
ATOM 5245 N N . ALA B 1 140 ? 28.046 41.439 39.405 1.00 10.58 138 ALA B N 1
ATOM 5246 C CA . ALA B 1 140 ? 26.961 42.356 39.042 1.00 11.68 138 ALA B CA 1
ATOM 5247 C C . ALA B 1 140 ? 25.679 42.134 39.839 1.00 10.69 138 ALA B C 1
ATOM 5248 O O . ALA B 1 140 ? 24.845 43.024 39.957 1.00 12.02 138 ALA B O 1
ATOM 5255 N N . THR B 1 141 ? 25.535 40.927 40.399 1.00 10.38 139 THR B N 1
ATOM 5256 C CA . THR B 1 141 ? 24.357 40.570 41.186 1.00 10.80 139 THR B CA 1
ATOM 5257 C C . THR B 1 141 ? 24.567 40.685 42.689 1.00 13.58 139 THR B C 1
ATOM 5258 O O . THR B 1 141 ? 23.631 40.498 43.469 1.00 14.56 139 THR B O 1
ATOM 5269 N N . GLY B 1 142 ? 25.802 40.945 43.111 1.00 12.30 140 GLY B N 1
ATOM 5270 C CA . GLY B 1 142 ? 26.130 40.928 44.525 1.00 12.07 140 GLY B CA 1
ATOM 5271 C C . GLY B 1 142 ? 26.069 39.522 45.104 1.00 13.37 140 GLY B C 1
ATOM 5272 O O . GLY B 1 142 ? 25.780 39.343 46.277 1.00 13.45 140 GLY B O 1
ATOM 5276 N N . ALA B 1 143 ? 26.325 38.526 44.258 1.00 13.25 141 ALA B N 1
ATOM 5277 C CA . ALA B 1 143 ? 26.297 37.124 44.672 1.00 12.79 141 ALA B CA 1
ATOM 5278 C C . ALA B 1 143 ? 27.239 36.861 45.818 1.00 12.79 141 ALA B C 1
ATOM 5279 O O . ALA B 1 143 ? 28.367 37.331 45.821 1.00 12.61 141 ALA B O 1
ATOM 5286 N N . PHE B 1 144 ? 26.786 36.084 46.791 1.00 14.11 142 PHE B N 1
ATOM 5287 C CA . PHE B 1 144 ? 27.661 35.761 47.908 1.00 15.07 142 PHE B CA 1
ATOM 5288 C C . PHE B 1 144 ? 28.870 34.985 47.427 1.00 19.09 142 PHE B C 1
ATOM 5289 O O . PHE B 1 144 ? 28.836 34.347 46.363 1.00 15.04 142 PHE B O 1
ATOM 5306 N N . THR B 1 145 ? 29.956 35.082 48.186 1.00 15.99 143 THR B N 1
ATOM 5307 C CA . THR B 1 145 ? 31.136 34.264 47.921 1.00 16.33 143 THR B CA 1
ATOM 5308 C C . THR B 1 145 ? 31.521 33.456 49.140 1.00 25.46 143 THR B C 1
ATOM 5309 O O . THR B 1 145 ? 31.177 33.807 50.269 1.00 24.97 143 THR B O 1
ATOM 5320 N N . THR B 1 146 ? 32.215 32.354 48.891 1.00 23.92 144 THR B N 1
ATOM 5321 C CA . THR B 1 146 ? 32.772 31.521 49.945 1.00 26.91 144 THR B CA 1
ATOM 5322 C C . THR B 1 146 ? 34.193 31.953 50.350 1.00 30.26 144 THR B C 1
ATOM 5323 O O . THR B 1 146 ? 34.742 31.464 51.349 1.00 30.86 144 THR B O 1
ATOM 5334 N N . ASP B 1 147 ? 34.804 32.844 49.581 1.00 35.16 145 ASP B N 1
ATOM 5335 C CA . ASP B 1 147 ? 36.175 33.273 49.882 1.00 29.17 145 ASP B CA 1
ATOM 5336 C C . ASP B 1 147 ? 36.243 34.129 51.151 1.00 34.59 145 ASP B C 1
ATOM 5337 O O . ASP B 1 147 ? 35.234 34.693 51.584 1.00 36.81 145 ASP B O 1
ATOM 5346 N N . VAL B 1 155 ? 29.199 41.473 50.009 1.00 17.77 153 VAL B N 1
ATOM 5347 C CA . VAL B 1 155 ? 29.431 41.690 48.573 1.00 14.00 153 VAL B CA 1
ATOM 5348 C C . VAL B 1 155 ? 28.561 42.858 48.101 1.00 14.43 153 VAL B C 1
ATOM 5349 O O . VAL B 1 155 ? 27.379 42.932 48.414 1.00 16.14 153 VAL B O 1
ATOM 5361 N N . VAL B 1 156 ? 29.192 43.767 47.375 1.00 11.82 154 VAL B N 1
ATOM 5362 C CA . VAL B 1 156 ? 28.568 44.952 46.809 1.00 14.49 154 VAL B CA 1
ATOM 5363 C C . VAL B 1 156 ? 28.353 44.748 45.311 1.00 11.68 154 VAL B C 1
ATOM 5364 O O . VAL B 1 156 ? 29.349 44.559 44.605 1.00 12.76 154 VAL B O 1
ATOM 5377 N N . PRO B 1 157 ? 27.091 44.773 44.812 1.00 10.40 155 PRO B N 1
ATOM 5378 C CA . PRO B 1 157 ? 26.918 44.632 43.359 1.00 9.34 155 PRO B CA 1
ATOM 5379 C C . PRO B 1 157 ? 27.709 45.662 42.574 1.00 9.27 155 PRO B C 1
ATOM 5380 O O . PRO B 1 157 ? 27.689 46.853 42.962 1.00 10.68 155 PRO B O 1
ATOM 5391 N N . SER B 1 158 ? 28.393 45.222 41.515 1.00 9.08 156 SER B N 1
ATOM 5392 C CA . SER B 1 158 ? 29.217 46.142 40.728 1.00 9.19 156 SER B CA 1
ATOM 5393 C C . SER B 1 158 ? 29.368 45.666 39.313 1.00 10.51 156 SER B C 1
ATOM 5394 O O . SER B 1 158 ? 29.250 44.470 39.024 1.00 9.98 156 SER B O 1
ATOM 5402 N N . PHE B 1 159 ? 29.620 46.638 38.443 1.00 9.75 157 PHE B N 1
ATOM 5403 C CA . PHE B 1 159 ? 30.127 46.358 37.104 1.00 8.71 157 PHE B CA 1
ATOM 5404 C C . PHE B 1 159 ? 30.883 47.588 36.625 1.00 10.65 157 PHE B C 1
ATOM 5405 O O . PHE B 1 159 ? 30.884 48.619 37.273 1.00 10.86 157 PHE B O 1
ATOM 5422 N N . CYS B 1 160 ? 31.544 47.472 35.485 1.00 7.97 158 CYS B N 1
ATOM 5423 C CA . CYS B 1 160 ? 32.334 48.563 34.915 1.00 9.73 158 CYS B CA 1
ATOM 5424 C C . CYS B 1 160 ? 31.952 48.842 33.477 1.00 9.54 158 CYS B C 1
ATOM 5425 O O . CYS B 1 160 ? 31.517 47.935 32.740 1.00 9.65 158 CYS B O 1
ATOM 5433 N N . LEU B 1 161 ? 32.089 50.109 33.077 1.00 10.62 159 LEU B N 1
ATOM 5434 C CA . LEU B 1 161 ? 32.020 50.513 31.674 1.00 8.47 159 LEU B CA 1
ATOM 5435 C C . LEU B 1 161 ? 33.368 51.090 31.284 1.00 13.37 159 LEU B C 1
ATOM 5436 O O . LEU B 1 161 ? 33.984 51.820 32.067 1.00 14.04 159 LEU B O 1
ATOM 5452 N N . MET B 1 162 ? 33.830 50.790 30.075 1.00 11.05 160 MET B N 1
ATOM 5453 C CA . MET B 1 162 ? 35.085 51.326 29.577 1.00 11.09 160 MET B CA 1
ATOM 5454 C C . MET B 1 162 ? 34.856 52.131 28.330 1.00 10.87 160 MET B C 1
ATOM 5455 O O . MET B 1 162 ? 34.053 51.765 27.485 1.00 11.70 160 MET B O 1
ATOM 5469 N N . ASP B 1 163 ? 35.586 53.234 28.222 1.00 11.63 161 ASP B N 1
ATOM 5470 C CA . ASP B 1 163 ? 35.567 54.152 27.075 1.00 12.52 161 ASP B CA 1
ATOM 5471 C C . ASP B 1 163 ? 37.006 54.327 26.619 1.00 14.73 161 ASP B C 1
ATOM 5472 O O . ASP B 1 163 ? 37.815 54.849 27.376 1.00 14.18 161 ASP B O 1
ATOM 5481 N N . VAL B 1 164 ? 37.344 53.897 25.403 1.00 13.10 162 VAL B N 1
ATOM 5482 C CA . VAL B 1 164 ? 38.715 53.986 24.899 1.00 17.79 162 VAL B CA 1
ATOM 5483 C C . VAL B 1 164 ? 38.867 55.111 23.910 1.00 14.29 162 VAL B C 1
ATOM 5484 O O . VAL B 1 164 ? 38.041 55.271 23.008 1.00 17.95 162 VAL B O 1
ATOM 5497 N N . GLN B 1 165 ? 39.903 55.919 24.075 1.00 16.53 163 GLN B N 1
ATOM 5498 C CA . GLN B 1 165 ? 40.257 56.873 23.035 1.00 19.16 163 GLN B CA 1
ATOM 5499 C C . GLN B 1 165 ? 41.760 56.948 22.900 1.00 20.72 163 GLN B C 1
ATOM 5500 O O . GLN B 1 165 ? 42.460 57.340 23.835 1.00 18.85 163 GLN B O 1
ATOM 5514 N N . GLY B 1 166 ? 42.247 56.548 21.731 1.00 25.05 164 GLY B N 1
ATOM 5515 C CA . GLY B 1 166 ? 43.669 56.522 21.476 1.00 26.71 164 GLY B CA 1
ATOM 5516 C C . GLY B 1 166 ? 44.348 55.550 22.409 1.00 21.12 164 GLY B C 1
ATOM 5517 O O . GLY B 1 166 ? 44.004 54.367 22.460 1.00 25.42 164 GLY B O 1
ATOM 5521 N N . ILE B 1 167 ? 45.318 56.067 23.156 1.00 20.44 165 ILE B N 1
ATOM 5522 C CA . ILE B 1 167 ? 46.072 55.261 24.083 1.00 15.98 165 ILE B CA 1
ATOM 5523 C C . ILE B 1 167 ? 45.511 55.373 25.506 1.00 14.54 165 ILE B C 1
ATOM 5524 O O . ILE B 1 167 ? 46.131 54.900 26.456 1.00 15.59 165 ILE B O 1
ATOM 5540 N N . SER B 1 168 ? 44.328 55.958 25.639 1.00 15.98 166 SER B N 1
ATOM 5541 C CA . SER B 1 168 ? 43.715 56.147 26.968 1.00 17.13 166 SER B CA 1
ATOM 5542 C C . SER B 1 168 ? 42.435 55.364 27.152 1.00 14.03 166 SER B C 1
ATOM 5543 O O . SER B 1 168 ? 41.656 55.166 26.223 1.00 17.53 166 SER B O 1
ATOM 5551 N N . LEU B 1 169 ? 42.218 54.890 28.373 1.00 15.29 167 LEU B N 1
ATOM 5552 C CA . LEU B 1 169 ? 41.018 54.149 28.707 1.00 15.36 167 LEU B CA 1
ATOM 5553 C C . LEU B 1 169 ? 40.415 54.808 29.952 1.00 14.57 167 LEU B C 1
ATOM 5554 O O . LEU B 1 169 ? 41.124 55.078 30.913 1.00 17.73 167 LEU B O 1
ATOM 5570 N N . THR B 1 170 ? 39.119 55.099 29.896 1.00 11.24 168 THR B N 1
ATOM 5571 C CA . THR B 1 170 ? 38.398 55.640 31.043 1.00 11.66 168 THR B CA 1
ATOM 5572 C C . THR B 1 170 ? 37.457 54.539 31.519 1.00 11.52 168 THR B C 1
ATOM 5573 O O . THR B 1 170 ? 36.682 53.992 30.742 1.00 11.47 168 THR B O 1
ATOM 5584 N N . LEU B 1 171 ? 37.570 54.211 32.805 1.00 10.63 169 LEU B N 1
ATOM 5585 C CA . LEU B 1 171 ? 36.772 53.197 33.458 1.00 11.46 169 LEU B CA 1
ATOM 5586 C C . LEU B 1 171 ? 35.772 53.871 34.386 1.00 9.06 169 LEU B C 1
ATOM 5587 O O . LEU B 1 171 ? 36.151 54.673 35.218 1.00 11.23 169 LEU B O 1
ATOM 5603 N N . TYR B 1 172 ? 34.507 53.509 34.245 1.00 9.48 170 TYR B N 1
ATOM 5604 C CA . TYR B 1 172 ? 33.464 53.949 35.170 1.00 9.79 170 TYR B CA 1
ATOM 5605 C C . TYR B 1 172 ? 33.019 52.731 35.916 1.00 10.62 170 TYR B C 1
ATOM 5606 O O . TYR B 1 172 ? 32.619 51.736 35.311 1.00 12.96 170 TYR B O 1
ATOM 5624 N N . VAL B 1 173 ? 33.075 52.809 37.240 1.00 10.20 171 VAL B N 1
ATOM 5625 C CA . VAL B 1 173 ? 32.651 51.689 38.055 1.00 10.68 171 VAL B CA 1
ATOM 5626 C C . VAL B 1 173 ? 31.345 52.069 38.718 1.00 11.04 171 VAL B C 1
ATOM 5627 O O . VAL B 1 173 ? 31.219 53.154 39.287 1.00 11.70 171 VAL B O 1
ATOM 5640 N N . TYR B 1 174 ? 30.363 51.181 38.614 1.00 11.01 172 TYR B N 1
ATOM 5641 C CA . TYR B 1 174 ? 29.042 51.357 39.187 1.00 11.52 172 TYR B CA 1
ATOM 5642 C C . TYR B 1 174 ? 28.879 50.369 40.323 1.00 12.39 172 TYR B C 1
ATOM 5643 O O . TYR B 1 174 ? 29.082 49.175 40.136 1.00 12.65 172 TYR B O 1
ATOM 5661 N N . GLN B 1 175 ? 28.495 50.861 41.498 1.00 13.29 173 GLN B N 1
ATOM 5662 C CA . GLN B 1 175 ? 28.285 50.002 42.652 1.00 14.51 173 GLN B CA 1
ATOM 5663 C C . GLN B 1 175 ? 26.947 50.322 43.285 1.00 15.11 173 GLN B C 1
ATOM 5664 O O . GLN B 1 175 ? 26.533 51.467 43.314 1.00 15.21 173 GLN B O 1
ATOM 5678 N N . LEU B 1 176 ? 26.280 49.295 43.795 1.00 15.86 174 LEU B N 1
ATOM 5679 C CA . LEU B 1 176 ? 25.072 49.464 44.571 1.00 16.74 174 LEU B CA 1
ATOM 5680 C C . LEU B 1 176 ? 25.453 49.356 46.043 1.00 18.44 174 LEU B C 1
ATOM 5681 O O . LEU B 1 176 ? 25.547 48.262 46.595 1.00 19.50 174 LEU B O 1
ATOM 5697 N N . ARG B 1 177 ? 25.708 50.509 46.655 1.00 19.22 175 ARG B N 1
ATOM 5698 C CA . ARG B 1 177 ? 26.180 50.591 48.034 1.00 21.52 175 ARG B CA 1
ATOM 5699 C C . ARG B 1 177 ? 25.060 50.729 49.028 1.00 31.19 175 ARG B C 1
ATOM 5700 O O . ARG B 1 177 ? 24.013 51.303 48.719 1.00 32.08 175 ARG B O 1
ATOM 5721 N N . LYS B 1 178 ? 25.293 50.227 50.237 1.00 25.25 176 LYS B N 1
ATOM 5722 C CA . LYS B 1 178 ? 24.389 50.473 51.349 1.00 34.07 176 LYS B CA 1
ATOM 5723 C C . LYS B 1 178 ? 24.957 51.503 52.308 1.00 38.73 176 LYS B C 1
ATOM 5724 O O . LYS B 1 178 ? 26.155 51.511 52.573 1.00 45.55 176 LYS B O 1
ATOM 5743 N N . ASP B 1 179 ? 24.096 52.384 52.812 1.00 40.14 177 ASP B N 1
ATOM 5744 C CA . ASP B 1 179 ? 24.504 53.323 53.850 1.00 45.97 177 ASP B CA 1
ATOM 5745 C C . ASP B 1 179 ? 24.337 52.649 55.206 1.00 48.95 177 ASP B C 1
ATOM 5746 O O . ASP B 1 179 ? 23.933 51.486 55.277 1.00 46.35 177 ASP B O 1
ATOM 5755 N N . GLU B 1 180 ? 24.645 53.391 56.267 1.00 50.01 178 GLU B N 1
ATOM 5756 C CA . GLU B 1 180 ? 24.547 52.904 57.642 1.00 60.50 178 GLU B CA 1
ATOM 5757 C C . GLU B 1 180 ? 23.229 52.182 57.964 1.00 59.67 178 GLU B C 1
ATOM 5758 O O . GLU B 1 180 ? 23.202 51.275 58.804 1.00 58.27 178 GLU B O 1
ATOM 5770 N N . ASN B 1 181 ? 22.144 52.588 57.307 1.00 51.62 179 ASN B N 1
ATOM 5771 C CA . ASN B 1 181 ? 20.827 52.010 57.563 1.00 48.90 179 ASN B CA 1
ATOM 5772 C C . ASN B 1 181 ? 20.442 50.938 56.555 1.00 44.00 179 ASN B C 1
ATOM 5773 O O . ASN B 1 181 ? 19.356 50.371 56.640 1.00 43.68 179 ASN B O 1
ATOM 5784 N N . GLY B 1 182 ? 21.326 50.674 55.596 1.00 40.19 180 GLY B N 1
ATOM 5785 C CA . GLY B 1 182 ? 21.104 49.617 54.624 1.00 35.79 180 GLY B CA 1
ATOM 5786 C C . GLY B 1 182 ? 20.379 50.046 53.352 1.00 39.45 180 GLY B C 1
ATOM 5787 O O . GLY B 1 182 ? 20.098 49.201 52.495 1.00 44.47 180 GLY B O 1
ATOM 5791 N N . THR B 1 183 ? 20.074 51.339 53.225 1.00 32.93 181 THR B N 1
ATOM 5792 C CA . THR B 1 183 ? 19.482 51.895 52.004 1.00 40.95 181 THR B CA 1
ATOM 5793 C C . THR B 1 183 ? 20.423 51.712 50.816 1.00 29.56 181 THR B C 1
ATOM 5794 O O . THR B 1 183 ? 21.594 52.052 50.926 1.00 30.87 181 THR B O 1
ATOM 5805 N N . GLU B 1 184 ? 19.905 51.231 49.681 1.00 29.24 182 GLU B N 1
ATOM 5806 C CA . GLU B 1 184 ? 20.697 51.061 48.451 1.00 30.14 182 GLU B CA 1
ATOM 5807 C C . GLU B 1 184 ? 20.905 52.331 47.605 1.00 25.47 182 GLU B C 1
ATOM 5808 O O . GLU B 1 184 ? 19.935 52.938 47.155 1.00 38.10 182 GLU B O 1
ATOM 5820 N N . ASN B 1 185 ? 22.170 52.684 47.340 1.00 17.76 183 ASN B N 1
ATOM 5821 C CA . ASN B 1 185 ? 22.498 53.889 46.585 1.00 17.45 183 ASN B CA 1
ATOM 5822 C C . ASN B 1 185 ? 23.462 53.550 45.446 1.00 15.97 183 ASN B C 1
ATOM 5823 O O . ASN B 1 185 ? 24.452 52.845 45.655 1.00 17.17 183 ASN B O 1
ATOM 5834 N N . VAL B 1 186 ? 23.181 54.020 44.233 1.00 13.45 184 VAL B N 1
ATOM 5835 C CA . VAL B 1 186 ? 24.149 53.862 43.144 1.00 13.13 184 VAL B CA 1
ATOM 5836 C C . VAL B 1 186 ? 25.315 54.851 43.295 1.00 11.93 184 VAL B C 1
ATOM 5837 O O . VAL B 1 186 ? 25.108 56.064 43.402 1.00 12.71 184 VAL B O 1
ATOM 5850 N N . ALA B 1 187 ? 26.536 54.314 43.309 1.00 10.92 185 ALA B N 1
ATOM 5851 C CA . ALA B 1 187 ? 27.736 55.133 43.414 1.00 10.83 185 ALA B CA 1
ATOM 5852 C C . ALA B 1 187 ? 28.616 54.857 42.244 1.00 10.19 185 ALA B C 1
ATOM 5853 O O . ALA B 1 187 ? 28.855 53.696 41.921 1.00 11.25 185 ALA B O 1
ATOM 5860 N N . VAL B 1 188 ? 29.101 55.923 41.628 1.00 9.88 186 VAL B N 1
ATOM 5861 C CA . VAL B 1 188 ? 29.939 55.862 40.443 1.00 9.09 186 VAL B CA 1
ATOM 5862 C C . VAL B 1 188 ? 31.321 56.421 40.768 1.00 9.33 186 VAL B C 1
ATOM 5863 O O . VAL B 1 188 ? 31.443 57.410 41.502 1.00 10.57 186 VAL B O 1
ATOM 5876 N N . GLU B 1 189 ? 32.355 55.762 40.239 1.00 9.53 187 GLU B N 1
ATOM 5877 C CA . GLU B 1 189 ? 33.750 56.207 40.338 1.00 9.02 187 GLU B CA 1
ATOM 5878 C C . GLU B 1 189 ? 34.388 56.107 38.951 1.00 9.41 187 GLU B C 1
ATOM 5879 O O . GLU B 1 189 ? 34.025 55.243 38.152 1.00 11.50 187 GLU B O 1
ATOM 5891 N N . LYS B 1 190 ? 35.285 57.038 38.660 1.00 9.93 188 LYS B N 1
ATOM 5892 C CA . LYS B 1 190 ? 36.016 57.077 37.409 1.00 9.86 188 LYS B CA 1
ATOM 5893 C C . LYS B 1 190 ? 37.495 56.815 37.666 1.00 9.93 188 LYS B C 1
ATOM 5894 O O . LYS B 1 190 ? 38.088 57.359 38.619 1.00 12.31 188 LYS B O 1
ATOM 5913 N N . VAL B 1 191 ? 38.095 56.020 36.783 1.00 10.33 189 VAL B N 1
ATOM 5914 C CA . VAL B 1 191 ? 39.524 55.723 36.813 1.00 10.88 189 VAL B CA 1
ATOM 5915 C C . VAL B 1 191 ? 40.054 55.863 35.403 1.00 10.00 189 VAL B C 1
ATOM 5916 O O . VAL B 1 191 ? 39.387 55.458 34.473 1.00 12.10 189 VAL B O 1
ATOM 5929 N N . THR B 1 192 ? 41.235 56.456 35.238 1.00 11.52 190 THR B N 1
ATOM 5930 C CA . THR B 1 192 ? 41.820 56.608 33.913 1.00 11.38 190 THR B CA 1
ATOM 5931 C C . THR B 1 192 ? 43.155 55.896 33.842 1.00 12.31 190 THR B C 1
ATOM 5932 O O . THR B 1 192 ? 43.936 55.889 34.806 1.00 17.03 190 THR B O 1
ATOM 5943 N N . TYR B 1 193 ? 43.395 55.277 32.687 1.00 10.14 191 TYR B N 1
ATOM 5944 C CA . TYR B 1 193 ? 44.648 54.618 32.363 1.00 10.41 191 TYR B CA 1
ATOM 5945 C C . TYR B 1 193 ? 45.123 55.159 31.030 1.00 11.40 191 TYR B C 1
ATOM 5946 O O . TYR B 1 193 ? 44.338 55.303 30.093 1.00 14.04 191 TYR B O 1
ATOM 5964 N N . THR B 1 194 ? 46.398 55.514 30.972 1.00 11.52 192 THR B N 1
ATOM 5965 C CA . THR B 1 194 ? 47.031 55.951 29.739 1.00 13.85 192 THR B CA 1
ATOM 5966 C C . THR B 1 194 ? 48.265 55.100 29.504 1.00 14.96 192 THR B C 1
ATOM 5967 O O . THR B 1 194 ? 49.165 55.030 30.340 1.00 15.59 192 THR B O 1
ATOM 5978 N N . LYS B 1 195 ? 48.309 54.443 28.363 1.00 17.45 193 LYS B N 1
ATOM 5979 C CA . LYS B 1 195 ? 49.463 53.642 27.998 1.00 21.43 193 LYS B CA 1
ATOM 5980 C C . LYS B 1 195 ? 50.713 54.508 27.809 1.00 18.11 193 LYS B C 1
ATOM 5981 O O . LYS B 1 195 ? 50.644 55.558 27.205 1.00 20.49 193 LYS B O 1
ATOM 6000 N N . PRO B 1 196 ? 51.870 54.051 28.286 1.00 23.42 194 PRO B N 1
ATOM 6001 C CA . PRO B 1 196 ? 53.067 54.818 27.930 1.00 31.58 194 PRO B CA 1
ATOM 6002 C C . PRO B 1 196 ? 53.427 54.671 26.450 1.00 25.45 194 PRO B C 1
ATOM 6003 O O . PRO B 1 196 ? 53.958 55.654 25.920 1.00 44.97 194 PRO B O 1
ATOM 6014 N N . ALA C 1 4 ? 49.355 15.246 29.476 1.00 33.14 2 ALA C N 1
ATOM 6015 C CA . ALA C 1 4 ? 48.136 15.196 30.266 1.00 26.41 2 ALA C CA 1
ATOM 6016 C C . ALA C 1 4 ? 48.222 16.208 31.399 1.00 21.60 2 ALA C C 1
ATOM 6017 O O . ALA C 1 4 ? 49.323 16.574 31.799 1.00 30.18 2 ALA C O 1
ATOM 6023 N N . PHE C 1 5 ? 47.075 16.652 31.913 1.00 18.59 3 PHE C N 1
ATOM 6024 C CA . PHE C 1 5 ? 47.045 17.577 33.036 1.00 19.08 3 PHE C CA 1
ATOM 6025 C C . PHE C 1 5 ? 46.791 16.747 34.286 1.00 19.92 3 PHE C C 1
ATOM 6026 O O . PHE C 1 5 ? 45.642 16.459 34.636 1.00 21.19 3 PHE C O 1
ATOM 6043 N N . LEU C 1 6 ? 47.852 16.335 34.967 1.00 14.26 4 LEU C N 1
ATOM 6044 C CA . LEU C 1 6 ? 47.675 15.428 36.086 1.00 13.11 4 LEU C CA 1
ATOM 6045 C C . LEU C 1 6 ? 47.540 16.179 37.393 1.00 12.05 4 LEU C C 1
ATOM 6046 O O . LEU C 1 6 ? 48.326 17.089 37.683 1.00 12.76 4 LEU C O 1
ATOM 6062 N N . ILE C 1 7 ? 46.540 15.779 38.182 1.00 11.03 5 ILE C N 1
ATOM 6063 C CA . ILE C 1 7 ? 46.255 16.371 39.478 1.00 10.10 5 ILE C CA 1
ATOM 6064 C C . ILE C 1 7 ? 46.665 15.387 40.558 1.00 11.10 5 ILE C C 1
ATOM 6065 O O . ILE C 1 7 ? 46.114 14.278 40.635 1.00 11.39 5 ILE C O 1
ATOM 6081 N N . LEU C 1 8 ? 47.653 15.779 41.372 1.00 9.54 6 LEU C N 1
ATOM 6082 C CA . LEU C 1 8 ? 48.068 14.991 42.534 1.00 9.25 6 LEU C CA 1
ATOM 6083 C C . LEU C 1 8 ? 47.146 15.255 43.707 1.00 8.43 6 LEU C C 1
ATOM 6084 O O . LEU C 1 8 ? 46.922 16.425 44.058 1.00 10.16 6 LEU C O 1
ATOM 6100 N N . VAL C 1 9 ? 46.654 14.180 44.311 1.00 8.64 7 VAL C N 1
ATOM 6101 C CA . VAL C 1 9 ? 45.855 14.262 45.527 1.00 7.30 7 VAL C CA 1
ATOM 6102 C C . VAL C 1 9 ? 46.642 13.529 46.608 1.00 8.73 7 VAL C C 1
ATOM 6103 O O . VAL C 1 9 ? 46.960 12.348 46.464 1.00 8.78 7 VAL C O 1
ATOM 6116 N N . ILE C 1 10 ? 46.998 14.268 47.664 1.00 7.83 8 ILE C N 1
ATOM 6117 C CA . ILE C 1 10 ? 47.996 13.793 48.619 1.00 8.20 8 ILE C CA 1
ATOM 6118 C C . ILE C 1 10 ? 47.657 14.349 49.985 1.00 9.97 8 ILE C C 1
ATOM 6119 O O . ILE C 1 10 ? 47.083 15.412 50.095 1.00 11.00 8 ILE C O 1
ATOM 6135 N N . GLY C 1 11 ? 47.949 13.586 51.034 1.00 9.30 9 GLY C N 1
ATOM 6136 C CA . GLY C 1 11 ? 47.691 14.068 52.383 1.00 10.28 9 GLY C CA 1
ATOM 6137 C C . GLY C 1 11 ? 48.370 13.224 53.434 1.00 9.93 9 GLY C C 1
ATOM 6138 O O . GLY C 1 11 ? 49.112 12.291 53.126 1.00 9.71 9 GLY C O 1
ATOM 6142 N N . ASN C 1 12 ? 48.146 13.619 54.695 1.00 9.85 10 ASN C N 1
ATOM 6143 C CA . ASN C 1 12 ? 48.589 12.859 55.858 1.00 8.79 10 ASN C CA 1
ATOM 6144 C C . ASN C 1 12 ? 50.089 12.533 55.777 1.00 8.12 10 ASN C C 1
ATOM 6145 O O . ASN C 1 12 ? 50.534 11.404 56.025 1.00 10.74 10 ASN C O 1
ATOM 6156 N N . LEU C 1 13 ? 50.885 13.544 55.460 1.00 9.85 11 LEU C N 1
ATOM 6157 C CA . LEU C 1 13 ? 52.317 13.342 55.378 1.00 11.66 11 LEU C CA 1
ATOM 6158 C C . LEU C 1 13 ? 52.948 13.216 56.777 1.00 10.13 11 LEU C C 1
ATOM 6159 O O . LEU C 1 13 ? 53.737 12.316 57.035 1.00 11.80 11 LEU C O 1
ATOM 6175 N N . HIS C 1 14 ? 52.545 14.103 57.679 1.00 11.03 12 HIS C N 1
ATOM 6176 C CA . HIS C 1 14 ? 52.964 14.068 59.082 1.00 12.11 12 HIS C CA 1
ATOM 6177 C C . HIS C 1 14 ? 54.493 14.004 59.233 1.00 12.91 12 HIS C C 1
ATOM 6178 O O . HIS C 1 14 ? 55.028 13.239 60.045 1.00 12.92 12 HIS C O 1
ATOM 6191 N N . ILE C 1 15 ? 55.180 14.838 58.460 1.00 12.45 13 ILE C N 1
ATOM 6192 C CA . ILE C 1 15 ? 56.622 14.997 58.560 1.00 13.44 13 ILE C CA 1
ATOM 6193 C C . ILE C 1 15 ? 56.889 16.222 59.424 1.00 14.29 13 ILE C C 1
ATOM 6194 O O . ILE C 1 15 ? 56.385 17.302 59.118 1.00 15.42 13 ILE C O 1
ATOM 6210 N N . PRO C 1 16 ? 57.724 16.079 60.466 1.00 16.14 14 PRO C N 1
ATOM 6211 C CA . PRO C 1 16 ? 58.587 14.968 60.889 1.00 16.28 14 PRO C CA 1
ATOM 6212 C C . PRO C 1 16 ? 58.032 14.144 62.048 1.00 17.57 14 PRO C C 1
ATOM 6213 O O . PRO C 1 16 ? 58.726 13.247 62.540 1.00 20.37 14 PRO C O 1
ATOM 6224 N N . ASP C 1 17 ? 56.840 14.462 62.533 1.00 17.22 15 ASP C N 1
ATOM 6225 C CA . ASP C 1 17 ? 56.411 13.886 63.812 1.00 18.79 15 ASP C CA 1
ATOM 6226 C C . ASP C 1 17 ? 56.031 12.403 63.712 1.00 16.35 15 ASP C C 1
ATOM 6227 O O . ASP C 1 17 ? 56.155 11.674 64.704 1.00 20.38 15 ASP C O 1
ATOM 6236 N N . ARG C 1 18 ? 55.558 11.945 62.552 1.00 18.07 16 ARG C N 1
ATOM 6237 C CA . ARG C 1 18 ? 55.218 10.529 62.391 1.00 20.80 16 ARG C CA 1
ATOM 6238 C C . ARG C 1 18 ? 56.063 9.859 61.320 1.00 18.93 16 ARG C C 1
ATOM 6239 O O . ARG C 1 18 ? 56.311 8.655 61.402 1.00 21.47 16 ARG C O 1
ATOM 6260 N N . ALA C 1 19 ? 56.523 10.637 60.344 1.00 14.71 17 ALA C N 1
ATOM 6261 C CA . ALA C 1 19 ? 57.386 10.121 59.272 1.00 15.11 17 ALA C CA 1
ATOM 6262 C C . ALA C 1 19 ? 58.513 11.097 59.009 1.00 16.88 17 ALA C C 1
ATOM 6263 O O . ALA C 1 19 ? 58.371 12.278 59.255 1.00 19.79 17 ALA C O 1
ATOM 6270 N N . LEU C 1 20 ? 59.633 10.620 58.482 1.00 20.40 18 LEU C N 1
ATOM 6271 C CA . LEU C 1 20 ? 60.752 11.508 58.250 1.00 23.19 18 LEU C CA 1
ATOM 6272 C C . LEU C 1 20 ? 60.832 11.981 56.813 1.00 24.64 18 LEU C C 1
ATOM 6273 O O . LEU C 1 20 ? 61.416 13.029 56.533 1.00 23.58 18 LEU C O 1
ATOM 6289 N N . ASP C 1 21 ? 60.259 11.218 55.893 1.00 21.22 19 ASP C N 1
ATOM 6290 C CA . ASP C 1 21 ? 60.295 11.638 54.497 1.00 20.39 19 ASP C CA 1
ATOM 6291 C C . ASP C 1 21 ? 59.275 10.886 53.669 1.00 21.71 19 ASP C C 1
ATOM 6292 O O . ASP C 1 21 ? 58.667 9.904 54.109 1.00 19.28 19 ASP C O 1
ATOM 6301 N N . ILE C 1 22 ? 59.063 11.384 52.463 1.00 23.88 20 ILE C N 1
ATOM 6302 C CA . ILE C 1 22 ? 58.270 10.669 51.489 1.00 25.43 20 ILE C CA 1
ATOM 6303 C C . ILE C 1 22 ? 59.148 9.522 50.992 1.00 20.89 20 ILE C C 1
ATOM 6304 O O . ILE C 1 22 ? 60.338 9.716 50.784 1.00 26.32 20 ILE C O 1
ATOM 6320 N N . PRO C 1 23 ? 58.574 8.311 50.847 1.00 15.21 21 PRO C N 1
ATOM 6321 C CA . PRO C 1 23 ? 59.339 7.149 50.396 1.00 17.99 21 PRO C CA 1
ATOM 6322 C C . PRO C 1 23 ? 60.078 7.442 49.095 1.00 18.65 21 PRO C C 1
ATOM 6323 O O . PRO C 1 23 ? 59.481 8.020 48.179 1.00 18.11 21 PRO C O 1
ATOM 6334 N N . PRO C 1 24 ? 61.362 7.062 49.017 1.00 24.65 22 PRO C N 1
ATOM 6335 C CA . PRO C 1 24 ? 62.145 7.247 47.791 1.00 24.49 22 PRO C CA 1
ATOM 6336 C C . PRO C 1 24 ? 61.422 6.815 46.510 1.00 24.07 22 PRO C C 1
ATOM 6337 O O . PRO C 1 24 ? 61.458 7.551 45.529 1.00 23.54 22 PRO C O 1
ATOM 6348 N N . LYS C 1 25 ? 60.732 5.680 46.519 1.00 22.62 23 LYS C N 1
ATOM 6349 C CA . LYS C 1 25 ? 60.061 5.231 45.291 1.00 26.12 23 LYS C CA 1
ATOM 6350 C C . LYS C 1 25 ? 58.925 6.150 44.877 1.00 18.87 23 LYS C C 1
ATOM 6351 O O . LYS C 1 25 ? 58.591 6.269 43.704 1.00 23.85 23 LYS C O 1
ATOM 6370 N N . PHE C 1 26 ? 58.321 6.809 45.849 1.00 16.24 24 PHE C N 1
ATOM 6371 C CA . PHE C 1 26 ? 57.305 7.801 45.541 1.00 15.59 24 PHE C CA 1
ATOM 6372 C C . PHE C 1 26 ? 57.911 9.124 45.069 1.00 20.42 24 PHE C C 1
ATOM 6373 O O . PHE C 1 26 ? 57.345 9.796 44.217 1.00 19.49 24 PHE C O 1
ATOM 6390 N N . LYS C 1 27 ? 59.041 9.515 45.641 1.00 28.56 25 LYS C N 1
ATOM 6391 C CA . LYS C 1 27 ? 59.660 10.771 45.223 1.00 24.09 25 LYS C CA 1
ATOM 6392 C C . LYS C 1 27 ? 60.025 10.696 43.743 1.00 20.64 25 LYS C C 1
ATOM 6393 O O . LYS C 1 27 ? 59.885 11.664 43.008 1.00 25.84 25 LYS C O 1
ATOM 6412 N N . LYS C 1 28 ? 60.473 9.525 43.311 1.00 21.71 26 LYS C N 1
ATOM 6413 C CA . LYS C 1 28 ? 60.795 9.301 41.907 1.00 28.58 26 LYS C CA 1
ATOM 6414 C C . LYS C 1 28 ? 59.553 9.487 41.029 1.00 24.17 26 LYS C C 1
ATOM 6415 O O . LYS C 1 28 ? 59.625 10.071 39.951 1.00 31.60 26 LYS C O 1
ATOM 6434 N N . LEU C 1 29 ? 58.409 9.006 41.508 1.00 20.96 27 LEU C N 1
ATOM 6435 C CA . LEU C 1 29 ? 57.165 9.111 40.755 1.00 25.44 27 LEU C CA 1
ATOM 6436 C C . LEU C 1 29 ? 56.665 10.535 40.631 1.00 28.43 27 LEU C C 1
ATOM 6437 O O . LEU C 1 29 ? 55.975 10.883 39.674 1.00 37.25 27 LEU C O 1
ATOM 6453 N N . LEU C 1 30 ? 56.976 11.349 41.628 1.00 26.39 28 LEU C N 1
ATOM 6454 C CA . LEU C 1 30 ? 56.479 12.708 41.667 1.00 23.54 28 LEU C CA 1
ATOM 6455 C C . LEU C 1 30 ? 57.592 13.692 41.378 1.00 28.71 28 LEU C C 1
ATOM 6456 O O . LEU C 1 30 ? 57.564 14.818 41.861 1.00 33.74 28 LEU C O 1
ATOM 6472 N N . SER C 1 31 ? 58.577 13.274 40.600 1.00 29.46 29 SER C N 1
ATOM 6473 C CA . SER C 1 31 ? 59.682 14.169 40.292 1.00 35.87 29 SER C CA 1
ATOM 6474 C C . SER C 1 31 ? 59.135 15.315 39.437 1.00 36.44 29 SER C C 1
ATOM 6475 O O . SER C 1 31 ? 58.070 15.183 38.824 1.00 33.73 29 SER C O 1
ATOM 6483 N N . PRO C 1 32 ? 59.828 16.462 39.436 1.00 41.53 30 PRO C N 1
ATOM 6484 C CA . PRO C 1 32 ? 59.359 17.625 38.676 1.00 34.14 30 PRO C CA 1
ATOM 6485 C C . PRO C 1 32 ? 59.027 17.326 37.218 1.00 32.79 30 PRO C C 1
ATOM 6486 O O . PRO C 1 32 ? 59.624 16.440 36.603 1.00 32.64 30 PRO C O 1
ATOM 6497 N N . GLY C 1 33 ? 58.054 18.061 36.691 1.00 25.29 31 GLY C N 1
ATOM 6498 C CA . GLY C 1 33 ? 57.699 17.997 35.285 1.00 26.51 31 GLY C CA 1
ATOM 6499 C C . GLY C 1 33 ? 56.582 17.023 34.958 1.00 24.73 31 GLY C C 1
ATOM 6500 O O . GLY C 1 33 ? 56.226 16.860 33.793 1.00 35.95 31 GLY C O 1
ATOM 6504 N N . LYS C 1 34 ? 56.039 16.375 35.978 1.00 22.86 32 LYS C N 1
ATOM 6505 C CA . LYS C 1 34 ? 55.032 15.335 35.791 1.00 19.69 32 LYS C CA 1
ATOM 6506 C C . LYS C 1 34 ? 53.630 15.816 36.136 1.00 19.75 32 LYS C C 1
ATOM 6507 O O . LYS C 1 34 ? 52.664 15.520 35.436 1.00 24.02 32 LYS C O 1
ATOM 6526 N N . ILE C 1 35 ? 53.538 16.555 37.229 1.00 18.47 33 ILE C N 1
ATOM 6527 C CA . ILE C 1 35 ? 52.253 16.939 37.804 1.00 19.33 33 ILE C CA 1
ATOM 6528 C C . ILE C 1 35 ? 51.928 18.389 37.487 1.00 17.31 33 ILE C C 1
ATOM 6529 O O . ILE C 1 35 ? 52.806 19.235 37.522 1.00 18.28 33 ILE C O 1
ATOM 6545 N N . SER C 1 36 ? 50.659 18.672 37.196 1.00 16.13 34 SER C N 1
ATOM 6546 C CA . SER C 1 36 ? 50.249 20.035 36.839 1.00 14.86 34 SER C CA 1
ATOM 6547 C C . SER C 1 36 ? 49.590 20.787 37.994 1.00 13.85 34 SER C C 1
ATOM 6548 O O . SER C 1 36 ? 49.670 22.014 38.042 1.00 19.92 34 SER C O 1
ATOM 6556 N N . GLN C 1 37 ? 48.924 20.083 38.904 1.00 12.54 35 GLN C N 1
ATOM 6557 C CA . GLN C 1 37 ? 48.298 20.699 40.074 1.00 12.29 35 GLN C CA 1
ATOM 6558 C C . GLN C 1 37 ? 48.317 19.700 41.212 1.00 12.54 35 GLN C C 1
ATOM 6559 O O . GLN C 1 37 ? 48.160 18.500 40.991 1.00 11.93 35 GLN C O 1
ATOM 6573 N N . THR C 1 38 ? 48.518 20.222 42.420 1.00 11.61 36 THR C N 1
ATOM 6574 C CA . THR C 1 38 ? 48.510 19.422 43.635 1.00 9.74 36 THR C CA 1
ATOM 6575 C C . THR C 1 38 ? 47.428 19.908 44.572 1.00 11.30 36 THR C C 1
ATOM 6576 O O . THR C 1 38 ? 47.393 21.101 44.900 1.00 11.49 36 THR C O 1
ATOM 6587 N N . LEU C 1 39 ? 46.552 18.989 44.959 1.00 9.68 37 LEU C N 1
ATOM 6588 C CA . LEU C 1 39 ? 45.576 19.184 46.044 1.00 8.84 37 LEU C CA 1
ATOM 6589 C C . LEU C 1 39 ? 46.132 18.473 47.269 1.00 8.96 37 LEU C C 1
ATOM 6590 O O . LEU C 1 39 ? 46.136 17.250 47.352 1.00 9.80 37 LEU C O 1
ATOM 6606 N N . CYS C 1 40 ? 46.624 19.254 48.219 1.00 10.04 38 CYS C N 1
ATOM 6607 C CA . CYS C 1 40 ? 47.216 18.714 49.438 1.00 9.82 38 CYS C CA 1
ATOM 6608 C C . CYS C 1 40 ? 46.193 18.854 50.555 1.00 9.95 38 CYS C C 1
ATOM 6609 O O . CYS C 1 40 ? 45.748 19.956 50.863 1.00 10.11 38 CYS C O 1
ATOM 6617 N N . LEU C 1 41 ? 45.828 17.719 51.131 1.00 8.70 39 LEU C N 1
ATOM 6618 C CA . LEU C 1 41 ? 44.729 17.653 52.093 1.00 8.87 39 LEU C CA 1
ATOM 6619 C C . LEU C 1 41 ? 45.226 17.755 53.528 1.00 10.49 39 LEU C C 1
ATOM 6620 O O . LEU C 1 41 ? 44.582 17.287 54.465 1.00 12.19 39 LEU C O 1
ATOM 6636 N N . GLY C 1 42 ? 46.349 18.431 53.685 1.00 10.41 40 GLY C N 1
ATOM 6637 C CA . GLY C 1 42 ? 46.835 18.836 54.986 1.00 11.49 40 GLY C CA 1
ATOM 6638 C C . GLY C 1 42 ? 47.766 17.868 55.657 1.00 12.09 40 GLY C C 1
ATOM 6639 O O . GLY C 1 42 ? 48.072 16.814 55.134 1.00 11.14 40 GLY C O 1
ATOM 6643 N N . ASN C 1 43 ? 48.224 18.282 56.833 1.00 10.25 41 ASN C N 1
ATOM 6644 C CA . ASN C 1 43 ? 49.127 17.528 57.700 1.00 9.35 41 ASN C CA 1
ATOM 6645 C C . ASN C 1 43 ? 50.501 17.368 57.069 1.00 10.96 41 ASN C C 1
ATOM 6646 O O . ASN C 1 43 ? 50.944 16.273 56.752 1.00 11.80 41 ASN C O 1
ATOM 6657 N N . LEU C 1 44 ? 51.171 18.501 56.907 1.00 11.86 42 LEU C N 1
ATOM 6658 C CA . LEU C 1 44 ? 52.454 18.510 56.201 1.00 12.42 42 LEU C CA 1
ATOM 6659 C C . LEU C 1 44 ? 53.579 17.867 57.045 1.00 13.50 42 LEU C C 1
ATOM 6660 O O . LEU C 1 44 ? 54.147 16.875 56.590 1.00 14.43 42 LEU C O 1
ATOM 6676 N N . THR C 1 45 ? 53.927 18.349 58.239 1.00 14.39 43 THR C N 1
ATOM 6677 C CA . THR C 1 45 ? 53.480 19.603 58.826 1.00 12.99 43 THR C CA 1
ATOM 6678 C C . THR C 1 45 ? 54.530 20.711 58.740 1.00 15.20 43 THR C C 1
ATOM 6679 O O . THR C 1 45 ? 54.219 21.870 59.015 1.00 17.06 43 THR C O 1
ATOM 6690 N N . ASP C 1 46 ? 55.778 20.368 58.415 1.00 16.25 44 ASP C N 1
ATOM 6691 C CA . ASP C 1 46 ? 56.863 21.337 58.532 1.00 16.08 44 ASP C CA 1
ATOM 6692 C C . ASP C 1 46 ? 57.158 22.070 57.216 1.00 17.04 44 ASP C C 1
ATOM 6693 O O . ASP C 1 46 ? 56.601 21.757 56.140 1.00 15.79 44 ASP C O 1
ATOM 6702 N N . ARG C 1 47 ? 58.012 23.073 57.329 1.00 20.01 45 ARG C N 1
ATOM 6703 C CA . ARG C 1 47 ? 58.292 23.960 56.217 1.00 18.98 45 ARG C CA 1
ATOM 6704 C C . ARG C 1 47 ? 59.026 23.206 55.116 1.00 19.98 45 ARG C C 1
ATOM 6705 O O . ARG C 1 47 ? 58.794 23.461 53.938 1.00 19.35 45 ARG C O 1
ATOM 6726 N N . ALA C 1 48 ? 59.885 22.263 55.489 1.00 17.52 46 ALA C N 1
ATOM 6727 C CA . ALA C 1 48 ? 60.605 21.491 54.473 1.00 20.90 46 ALA C CA 1
ATOM 6728 C C . ALA C 1 48 ? 59.630 20.738 53.579 1.00 18.93 46 ALA C C 1
ATOM 6729 O O . ALA C 1 48 ? 59.857 20.574 52.383 1.00 16.91 46 ALA C O 1
ATOM 6736 N N . THR C 1 49 ? 58.544 20.255 54.169 1.00 16.55 47 THR C N 1
ATOM 6737 C CA . THR C 1 49 ? 57.578 19.460 53.421 1.00 13.42 47 THR C CA 1
ATOM 6738 C C . THR C 1 49 ? 56.756 20.370 52.505 1.00 14.42 47 THR C C 1
ATOM 6739 O O . THR C 1 49 ? 56.484 20.025 51.352 1.00 15.81 47 THR C O 1
ATOM 6750 N N . TYR C 1 50 ? 56.439 21.564 52.987 1.00 15.52 48 TYR C N 1
ATOM 6751 C CA . TYR C 1 50 ? 55.802 22.574 52.156 1.00 15.56 48 TYR C CA 1
ATOM 6752 C C . TYR C 1 50 ? 56.666 22.874 50.924 1.00 16.67 48 TYR C C 1
ATOM 6753 O O . TYR C 1 50 ? 56.166 22.922 49.794 1.00 17.99 48 TYR C O 1
ATOM 6771 N N . ASP C 1 51 ? 57.963 23.061 51.146 1.00 16.78 49 ASP C N 1
ATOM 6772 C CA . ASP C 1 51 ? 58.867 23.415 50.061 1.00 17.52 49 ASP C CA 1
ATOM 6773 C C . ASP C 1 51 ? 58.973 22.256 49.075 1.00 18.34 49 ASP C C 1
ATOM 6774 O O . ASP C 1 51 ? 59.072 22.465 47.864 1.00 18.91 49 ASP C O 1
ATOM 6783 N N . TYR C 1 52 ? 58.982 21.034 49.586 1.00 15.73 50 TYR C N 1
ATOM 6784 C CA . TYR C 1 52 ? 59.012 19.880 48.706 1.00 19.94 50 TYR C CA 1
ATOM 6785 C C . TYR C 1 52 ? 57.744 19.847 47.855 1.00 19.15 50 TYR C C 1
ATOM 6786 O O . TYR C 1 52 ? 57.812 19.655 46.643 1.00 17.26 50 TYR C O 1
ATOM 6804 N N . LEU C 1 53 ? 56.589 20.060 48.469 1.00 15.88 51 LEU C N 1
ATOM 6805 C CA . LEU C 1 53 ? 55.356 20.039 47.693 1.00 15.84 51 LEU C CA 1
ATOM 6806 C C . LEU C 1 53 ? 55.329 21.141 46.641 1.00 15.30 51 LEU C C 1
ATOM 6807 O O . LEU C 1 53 ? 54.877 20.903 45.507 1.00 18.02 51 LEU C O 1
ATOM 6823 N N . ARG C 1 54 ? 55.842 22.332 46.969 1.00 16.36 52 ARG C N 1
ATOM 6824 C CA . ARG C 1 54 ? 55.919 23.403 45.967 1.00 20.46 52 ARG C CA 1
ATOM 6825 C C . ARG C 1 54 ? 56.782 23.015 44.782 1.00 21.34 52 ARG C C 1
ATOM 6826 O O . ARG C 1 54 ? 56.529 23.439 43.650 1.00 24.86 52 ARG C O 1
ATOM 6847 N N . SER C 1 55 ? 57.810 22.214 45.023 1.00 19.42 53 SER C N 1
ATOM 6848 C CA . SER C 1 55 ? 58.719 21.832 43.944 1.00 20.11 53 SER C CA 1
ATOM 6849 C C . SER C 1 55 ? 58.090 20.831 42.951 1.00 27.99 53 SER C C 1
ATOM 6850 O O . SER C 1 55 ? 58.539 20.735 41.810 1.00 31.03 53 SER C O 1
ATOM 6858 N N . ILE C 1 56 ? 57.076 20.090 43.387 1.00 21.72 54 ILE C N 1
ATOM 6859 C CA . ILE C 1 56 ? 56.414 19.054 42.577 1.00 20.52 54 ILE C CA 1
ATOM 6860 C C . ILE C 1 56 ? 55.610 19.621 41.439 1.00 17.95 54 ILE C C 1
ATOM 6861 O O . ILE C 1 56 ? 55.519 19.026 40.371 1.00 27.97 54 ILE C O 1
ATOM 6877 N N . SER C 1 57 ? 54.970 20.755 41.668 1.00 20.33 55 SER C N 1
ATOM 6878 C CA . SER C 1 57 ? 54.080 21.275 40.649 1.00 30.87 55 SER C CA 1
ATOM 6879 C C . SER C 1 57 ? 53.854 22.773 40.786 1.00 23.69 55 SER C C 1
ATOM 6880 O O . SER C 1 57 ? 53.933 23.323 41.885 1.00 30.50 55 SER C O 1
ATOM 6888 N N . PRO C 1 58 ? 53.534 23.417 39.663 1.00 33.13 56 PRO C N 1
ATOM 6889 C CA . PRO C 1 58 ? 53.409 24.871 39.643 1.00 36.70 56 PRO C CA 1
ATOM 6890 C C . PRO C 1 58 ? 52.185 25.415 40.387 1.00 22.86 56 PRO C C 1
ATOM 6891 O O . PRO C 1 58 ? 52.113 26.612 40.602 1.00 29.08 56 PRO C O 1
ATOM 6902 N N . ASP C 1 59 ? 51.260 24.559 40.789 1.00 17.43 57 ASP C N 1
ATOM 6903 C CA . ASP C 1 59 ? 49.975 25.008 41.345 1.00 15.65 57 ASP C CA 1
ATOM 6904 C C . ASP C 1 59 ? 49.648 24.131 42.544 1.00 14.58 57 ASP C C 1
ATOM 6905 O O . ASP C 1 59 ? 49.131 23.022 42.410 1.00 14.81 57 ASP C O 1
ATOM 6914 N N . LEU C 1 60 ? 49.984 24.634 43.724 1.00 13.48 58 LEU C N 1
ATOM 6915 C CA . LEU C 1 60 ? 49.796 23.896 44.965 1.00 11.95 58 LEU C CA 1
ATOM 6916 C C . LEU C 1 60 ? 48.637 24.487 45.754 1.00 11.21 58 LEU C C 1
ATOM 6917 O O . LEU C 1 60 ? 48.666 25.660 46.093 1.00 13.15 58 LEU C O 1
ATOM 6933 N N . LYS C 1 61 ? 47.609 23.682 46.011 1.00 11.79 59 LYS C N 1
ATOM 6934 C CA . LYS C 1 61 ? 46.470 24.109 46.796 1.00 10.41 59 LYS C CA 1
ATOM 6935 C C . LYS C 1 61 ? 46.438 23.255 48.058 1.00 12.35 59 LYS C C 1
ATOM 6936 O O . LYS C 1 61 ? 46.515 22.042 47.980 1.00 12.83 59 LYS C O 1
ATOM 6955 N N . ILE C 1 62 ? 46.346 23.901 49.215 1.00 10.81 60 ILE C N 1
ATOM 6956 C CA . ILE C 1 62 ? 46.431 23.203 50.494 1.00 10.90 60 ILE C CA 1
ATOM 6957 C C . ILE C 1 62 ? 45.217 23.528 51.358 1.00 11.99 60 ILE C C 1
ATOM 6958 O O . ILE C 1 62 ? 44.783 24.678 51.407 1.00 13.17 60 ILE C O 1
ATOM 6974 N N . VAL C 1 63 ? 44.653 22.508 52.011 1.00 8.56 61 VAL C N 1
ATOM 6975 C CA . VAL C 1 63 ? 43.655 22.735 53.038 1.00 9.64 61 VAL C CA 1
ATOM 6976 C C . VAL C 1 63 ? 44.244 22.323 54.383 1.00 10.65 61 VAL C C 1
ATOM 6977 O O . VAL C 1 63 ? 45.203 21.564 54.459 1.00 10.56 61 VAL C O 1
ATOM 6990 N N . ARG C 1 64 ? 43.660 22.854 55.450 1.00 8.86 62 ARG C N 1
ATOM 6991 C CA . ARG C 1 64 ? 44.207 22.687 56.794 1.00 10.91 62 ARG C CA 1
ATOM 6992 C C . ARG C 1 64 ? 43.944 21.292 57.338 1.00 9.79 62 ARG C C 1
ATOM 6993 O O . ARG C 1 64 ? 42.808 20.831 57.317 1.00 10.49 62 ARG C O 1
ATOM 7014 N N . GLY C 1 65 ? 44.992 20.634 57.836 1.00 8.13 63 GLY C N 1
ATOM 7015 C CA . GLY C 1 65 ? 44.845 19.361 58.500 1.00 9.52 63 GLY C CA 1
ATOM 7016 C C . GLY C 1 65 ? 44.829 19.505 59.999 1.00 10.79 63 GLY C C 1
ATOM 7017 O O . GLY C 1 65 ? 45.228 20.543 60.547 1.00 10.16 63 GLY C O 1
ATOM 7021 N N . ARG C 1 66 ? 44.358 18.460 60.672 1.00 8.93 64 ARG C N 1
ATOM 7022 C CA . ARG C 1 66 ? 44.208 18.504 62.140 1.00 8.64 64 ARG C CA 1
ATOM 7023 C C . ARG C 1 66 ? 45.538 18.713 62.885 1.00 10.41 64 ARG C C 1
ATOM 7024 O O . ARG C 1 66 ? 45.522 19.228 63.994 1.00 11.18 64 ARG C O 1
ATOM 7045 N N . MET C 1 67 ? 46.668 18.332 62.294 1.00 10.33 65 MET C N 1
ATOM 7046 C CA . MET C 1 67 ? 47.964 18.528 62.952 1.00 10.07 65 MET C CA 1
ATOM 7047 C C . MET C 1 67 ? 48.733 19.774 62.496 1.00 10.43 65 MET C C 1
ATOM 7048 O O . MET C 1 67 ? 49.804 20.072 63.035 1.00 13.03 65 MET C O 1
ATOM 7062 N N . ASP C 1 68 ? 48.240 20.498 61.492 1.00 10.58 66 ASP C N 1
ATOM 7063 C CA . ASP C 1 68 ? 49.026 21.617 60.983 1.00 10.69 66 ASP C CA 1
ATOM 7064 C C . ASP C 1 68 ? 49.120 22.751 62.000 1.00 11.93 66 ASP C C 1
ATOM 7065 O O . ASP C 1 68 ? 48.197 23.015 62.780 1.00 11.43 66 ASP C O 1
ATOM 7074 N N . VAL C 1 69 ? 50.285 23.391 61.980 1.00 12.28 67 VAL C N 1
ATOM 7075 C CA . VAL C 1 69 ? 50.671 24.414 62.946 1.00 13.22 67 VAL C CA 1
ATOM 7076 C C . VAL C 1 69 ? 50.867 25.748 62.247 1.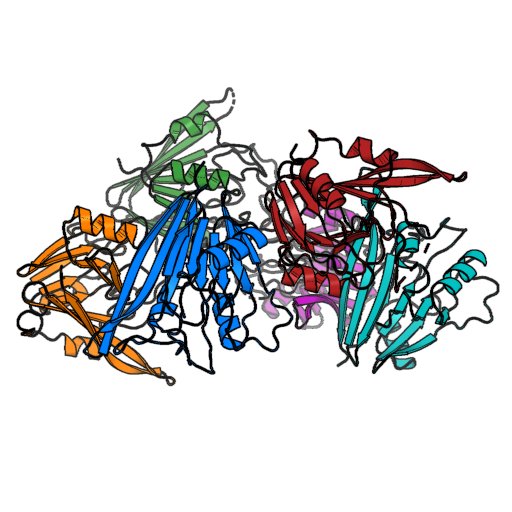00 15.59 67 VAL C C 1
ATOM 7077 O O . VAL C 1 69 ? 51.317 25.795 61.104 1.00 15.42 67 VAL C O 1
ATOM 7090 N N . GLU C 1 70 ? 50.514 26.824 62.941 1.00 14.69 68 GLU C N 1
ATOM 7091 C CA . GLU C 1 70 ? 50.591 28.170 62.372 1.00 16.75 68 GLU C CA 1
ATOM 7092 C C . GLU C 1 70 ? 49.939 28.177 60.991 1.00 15.05 68 GLU C C 1
ATOM 7093 O O . GLU C 1 70 ? 50.548 28.637 60.011 1.00 15.73 68 GLU C O 1
ATOM 7105 N N . ALA C 1 71 ? 48.711 27.652 60.937 1.00 13.95 69 ALA C N 1
ATOM 7106 C CA . ALA C 1 71 ? 48.015 27.333 59.705 1.00 13.96 69 ALA C CA 1
ATOM 7107 C C . ALA C 1 71 ? 46.699 28.090 59.566 1.00 13.23 69 ALA C C 1
ATOM 7108 O O . ALA C 1 71 ? 45.815 27.652 58.854 1.00 13.03 69 ALA C O 1
ATOM 7115 N N . THR C 1 72 ? 46.582 29.261 60.180 1.00 15.27 70 THR C N 1
ATOM 7116 C CA . THR C 1 72 ? 45.355 30.028 60.038 1.00 16.96 70 THR C CA 1
ATOM 7117 C C . THR C 1 72 ? 45.121 30.526 58.611 1.00 20.71 70 THR C C 1
ATOM 7118 O O . THR C 1 72 ? 43.985 30.853 58.253 1.00 18.98 70 THR C O 1
ATOM 7129 N N . SER C 1 73 ? 46.170 30.567 57.790 1.00 17.83 71 SER C N 1
ATOM 7130 C CA . SER C 1 73 ? 46.006 30.995 56.402 1.00 20.85 71 SER C CA 1
ATOM 7131 C C . SER C 1 73 ? 45.587 29.842 55.486 1.00 16.60 71 SER C C 1
ATOM 7132 O O . SER C 1 73 ? 45.235 30.093 54.349 1.00 17.61 71 SER C O 1
ATOM 7140 N N . LEU C 1 74 ? 45.597 28.592 55.968 1.00 13.59 72 LEU C N 1
ATOM 7141 C CA . LEU C 1 74 ? 45.106 27.462 55.200 1.00 14.43 72 LEU C CA 1
ATOM 7142 C C . LEU C 1 74 ? 43.617 27.325 55.397 1.00 17.74 72 LEU C C 1
ATOM 7143 O O . LEU C 1 74 ? 43.157 27.206 56.531 1.00 17.22 72 LEU C O 1
ATOM 7159 N N . PRO C 1 75 ? 42.851 27.336 54.307 1.00 11.77 73 PRO C N 1
ATOM 7160 C CA . PRO C 1 75 ? 41.412 27.183 54.464 1.00 10.65 73 PRO C CA 1
ATOM 7161 C C . PRO C 1 75 ? 41.030 25.758 54.862 1.00 9.71 73 PRO C C 1
ATOM 7162 O O . PRO C 1 75 ? 41.783 24.813 54.618 1.00 10.69 73 PRO C O 1
ATOM 7173 N N . LEU C 1 76 ? 39.860 25.587 55.472 1.00 10.81 74 LEU C N 1
ATOM 7174 C CA . LEU C 1 76 ? 39.413 24.257 55.837 1.00 10.30 74 LEU C CA 1
ATOM 7175 C C . LEU C 1 76 ? 38.961 23.447 54.632 1.00 9.26 74 LEU C C 1
ATOM 7176 O O . LEU C 1 76 ? 39.061 22.239 54.641 1.00 10.61 74 LEU C O 1
ATOM 7192 N N . MET C 1 77 ? 38.486 24.133 53.595 1.00 10.66 75 MET C N 1
ATOM 7193 C CA . MET C 1 77 ? 38.051 23.473 52.370 1.00 10.13 75 MET C CA 1
ATOM 7194 C C . MET C 1 77 ? 38.378 24.354 51.174 1.00 10.96 75 MET C C 1
ATOM 7195 O O . MET C 1 77 ? 38.585 25.555 51.321 1.00 13.89 75 MET C O 1
ATOM 7209 N N . GLN C 1 78 ? 38.438 23.727 49.996 1.00 10.90 76 GLN C N 1
ATOM 7210 C CA . GLN C 1 78 ? 38.567 24.441 48.723 1.00 10.68 76 GLN C CA 1
ATOM 7211 C C . GLN C 1 78 ? 37.804 23.654 47.669 1.00 11.27 76 GLN C C 1
ATOM 7212 O O . GLN C 1 78 ? 37.531 22.462 47.832 1.00 11.14 76 GLN C O 1
ATOM 7226 N N . VAL C 1 79 ? 37.460 24.354 46.595 1.00 13.50 77 VAL C N 1
ATOM 7227 C CA . VAL C 1 79 ? 36.850 23.720 45.430 1.00 10.06 77 VAL C CA 1
ATOM 7228 C C . VAL C 1 79 ? 37.600 24.185 44.189 1.00 11.18 77 VAL C C 1
ATOM 7229 O O . VAL C 1 79 ? 37.970 25.379 44.067 1.00 13.93 77 VAL C O 1
ATOM 7242 N N . VAL C 1 80 ? 37.856 23.255 43.273 1.00 11.43 78 VAL C N 1
ATOM 7243 C CA . VAL C 1 80 ? 38.400 23.575 41.970 1.00 12.01 78 VAL C CA 1
ATOM 7244 C C . VAL C 1 80 ? 37.490 23.064 40.873 1.00 12.20 78 VAL C C 1
ATOM 7245 O O . VAL C 1 80 ? 36.682 22.154 41.079 1.00 12.47 78 VAL C O 1
ATOM 7258 N N . THR C 1 81 ? 37.620 23.670 39.699 1.00 10.56 79 THR C N 1
ATOM 7259 C CA . THR C 1 81 ? 36.936 23.204 38.497 1.00 10.71 79 THR C CA 1
ATOM 7260 C C . THR C 1 81 ? 37.934 22.638 37.501 1.00 13.00 79 THR C C 1
ATOM 7261 O O . THR C 1 81 ? 38.919 23.293 37.165 1.00 14.13 79 THR C O 1
ATOM 7272 N N . HIS C 1 82 ? 37.650 21.414 37.038 1.00 10.64 80 HIS C N 1
ATOM 7273 C CA . HIS C 1 82 ? 38.367 20.808 35.924 1.00 13.12 80 HIS C CA 1
ATOM 7274 C C . HIS C 1 82 ? 37.372 20.202 34.972 1.00 12.35 80 HIS C C 1
ATOM 7275 O O . HIS C 1 82 ? 36.483 19.463 35.389 1.00 12.06 80 HIS C O 1
ATOM 7288 N N . GLY C 1 83 ? 37.543 20.474 33.690 1.00 14.85 81 GLY C N 1
ATOM 7289 C CA . GLY C 1 83 ? 36.570 20.070 32.709 1.00 14.24 81 GLY C CA 1
ATOM 7290 C C . GLY C 1 83 ? 35.186 20.569 33.090 1.00 13.83 81 GLY C C 1
ATOM 7291 O O . GLY C 1 83 ? 34.999 21.764 33.346 1.00 15.97 81 GLY C O 1
ATOM 7295 N N . SER C 1 84 ? 34.246 19.632 33.163 1.00 13.56 82 SER C N 1
ATOM 7296 C CA . SER C 1 84 ? 32.890 19.944 33.556 1.00 14.19 82 SER C CA 1
ATOM 7297 C C . SER C 1 84 ? 32.596 19.522 34.975 1.00 14.27 82 SER C C 1
ATOM 7298 O O . SER C 1 84 ? 31.421 19.438 35.348 1.00 15.92 82 SER C O 1
ATOM 7306 N N . LEU C 1 85 ? 33.641 19.243 35.752 1.00 10.19 83 LEU C N 1
ATOM 7307 C CA . LEU C 1 85 ? 33.459 18.753 37.130 1.00 9.84 83 LEU C CA 1
ATOM 7308 C C . LEU C 1 85 ? 33.882 19.785 38.148 1.00 11.63 83 LEU C C 1
ATOM 7309 O O . LEU C 1 85 ? 34.815 20.577 37.924 1.00 13.62 83 LEU C O 1
ATOM 7325 N N . ARG C 1 86 ? 33.155 19.819 39.264 1.00 9.91 84 ARG C N 1
ATOM 7326 C CA . ARG C 1 86 ? 33.587 20.575 40.451 1.00 9.67 84 ARG C CA 1
ATOM 7327 C C . ARG C 1 86 ? 34.130 19.588 41.483 1.00 9.55 84 ARG C C 1
ATOM 7328 O O . ARG C 1 86 ? 33.487 18.583 41.770 1.00 10.11 84 ARG C O 1
ATOM 7349 N N . ILE C 1 87 ? 35.348 19.845 41.978 1.00 8.69 85 ILE C N 1
ATOM 7350 C CA . ILE C 1 87 ? 36.052 18.935 42.890 1.00 9.17 85 ILE C CA 1
ATOM 7351 C C . ILE C 1 87 ? 36.332 19.673 44.187 1.00 9.77 85 ILE C C 1
ATOM 7352 O O . ILE C 1 87 ? 37.053 20.663 44.203 1.00 10.40 85 ILE C O 1
ATOM 7368 N N . GLY C 1 88 ? 35.764 19.178 45.279 1.00 7.61 86 GLY C N 1
ATOM 7369 C CA . GLY C 1 88 ? 35.931 19.809 46.567 1.00 9.19 86 GLY C CA 1
ATOM 7370 C C . GLY C 1 88 ? 36.894 18.974 47.377 1.00 8.75 86 GLY C C 1
ATOM 7371 O O . GLY C 1 88 ? 37.022 17.766 47.171 1.00 8.98 86 GLY C O 1
ATOM 7375 N N . PHE C 1 89 ? 37.578 19.618 48.322 1.00 7.92 87 PHE C N 1
ATOM 7376 C CA . PHE C 1 89 ? 38.477 18.871 49.182 1.00 8.78 87 PHE C CA 1
ATOM 7377 C C . PHE C 1 89 ? 38.638 19.562 50.541 1.00 7.10 87 PHE C C 1
ATOM 7378 O O . PHE C 1 89 ? 38.545 20.770 50.668 1.00 9.06 87 PHE C O 1
ATOM 7395 N N . LEU C 1 90 ? 38.822 18.709 51.552 1.00 9.00 88 LEU C N 1
ATOM 7396 C CA . LEU C 1 90 ? 38.999 19.104 52.941 1.00 7.84 88 LEU C CA 1
ATOM 7397 C C . LEU C 1 90 ? 39.725 17.942 53.622 1.00 9.96 88 LEU C C 1
ATOM 7398 O O . LEU C 1 90 ? 39.744 16.840 53.108 1.00 9.17 88 LEU C O 1
ATOM 7414 N N . GLU C 1 91 ? 40.317 18.157 54.789 1.00 8.45 89 GLU C N 1
ATOM 7415 C CA . GLU C 1 91 ? 40.998 17.058 55.458 1.00 9.19 89 GLU C CA 1
ATOM 7416 C C . GLU C 1 91 ? 39.981 16.060 56.051 1.00 9.79 89 GLU C C 1
ATOM 7417 O O . GLU C 1 91 ? 40.144 14.848 55.896 1.00 9.30 89 GLU C O 1
ATOM 7429 N N . GLY C 1 92 ? 38.950 16.584 56.722 1.00 8.41 90 GLY C N 1
ATOM 7430 C CA . GLY C 1 92 ? 37.890 15.760 57.276 1.00 9.59 90 GLY C CA 1
ATOM 7431 C C . GLY C 1 92 ? 37.673 15.913 58.766 1.00 9.22 90 GLY C C 1
ATOM 7432 O O . GLY C 1 92 ? 36.615 15.538 59.259 1.00 10.25 90 GLY C O 1
ATOM 7436 N N . PHE C 1 93 ? 38.677 16.425 59.494 1.00 9.08 91 PHE C N 1
ATOM 7437 C CA . PHE C 1 93 ? 38.559 16.473 60.948 1.00 10.05 91 PHE C CA 1
ATOM 7438 C C . PHE C 1 93 ? 37.447 17.387 61.424 1.00 11.34 91 PHE C C 1
ATOM 7439 O O . PHE C 1 93 ? 37.022 17.276 62.587 1.00 12.65 91 PHE C O 1
ATOM 7456 N N . THR C 1 94 ? 36.958 18.280 60.567 1.00 9.95 92 THR C N 1
ATOM 7457 C CA . THR C 1 94 ? 35.861 19.156 60.960 1.00 12.25 92 THR C CA 1
ATOM 7458 C C . THR C 1 94 ? 34.469 18.590 60.649 1.00 13.67 92 THR C C 1
ATOM 7459 O O . THR C 1 94 ? 33.461 19.251 60.917 1.00 17.54 92 THR C O 1
ATOM 7470 N N . LEU C 1 95 ? 34.415 17.391 60.089 1.00 12.07 93 LEU C N 1
ATOM 7471 C CA . LEU C 1 95 ? 33.157 16.665 59.914 1.00 11.09 93 LEU C CA 1
ATOM 7472 C C . LEU C 1 95 ? 32.887 15.767 61.107 1.00 14.48 93 LEU C C 1
ATOM 7473 O O . LEU C 1 95 ? 33.808 15.464 61.853 1.00 17.76 93 LEU C O 1
ATOM 7489 N N . VAL C 1 96 ? 31.647 15.312 61.281 1.00 15.14 94 VAL C N 1
ATOM 7490 C CA . VAL C 1 96 ? 31.344 14.462 62.430 1.00 16.64 94 VAL C CA 1
ATOM 7491 C C . VAL C 1 96 ? 31.787 13.022 62.218 1.00 20.85 94 VAL C C 1
ATOM 7492 O O . VAL C 1 96 ? 31.936 12.264 63.177 1.00 22.02 94 VAL C O 1
ATOM 7505 N N . SER C 1 97 ? 31.981 12.637 60.965 1.00 14.19 95 SER C N 1
ATOM 7506 C CA . SER C 1 97 ? 32.403 11.284 60.628 1.00 17.84 95 SER C CA 1
ATOM 7507 C C . SER C 1 97 ? 32.830 11.251 59.188 1.00 12.34 95 SER C C 1
ATOM 7508 O O . SER C 1 97 ? 32.897 12.299 58.536 1.00 15.20 95 SER C O 1
ATOM 7516 N N . GLU C 1 98 ? 33.113 10.051 58.680 1.00 17.58 96 GLU C N 1
ATOM 7517 C CA . GLU C 1 98 ? 33.344 9.894 57.251 1.00 16.91 96 GLU C CA 1
ATOM 7518 C C . GLU C 1 98 ? 32.369 8.856 56.704 1.00 13.67 96 GLU C C 1
ATOM 7519 O O . GLU C 1 98 ? 32.640 8.170 55.722 1.00 17.82 96 GLU C O 1
ATOM 7531 N N . GLU C 1 99 ? 31.208 8.749 57.339 1.00 14.92 97 GLU C N 1
ATOM 7532 C CA A GLU C 1 99 ? 30.152 7.892 56.846 0.49 16.89 97 GLU C CA 1
ATOM 7533 C CA B GLU C 1 99 ? 30.138 7.903 56.858 0.51 16.98 97 GLU C CA 1
ATOM 7534 C C . GLU C 1 99 ? 29.582 8.462 55.551 1.00 12.69 97 GLU C C 1
ATOM 7535 O O . GLU C 1 99 ? 29.651 9.661 55.318 1.00 12.86 97 GLU C O 1
ATOM 7558 N N . PRO C 1 100 ? 29.010 7.594 54.709 1.00 14.29 98 PRO C N 1
ATOM 7559 C CA . PRO C 1 100 ? 28.574 8.091 53.402 1.00 14.84 98 PRO C CA 1
ATOM 7560 C C . PRO C 1 100 ? 27.646 9.308 53.418 1.00 12.64 98 PRO C C 1
ATOM 7561 O O . PRO C 1 100 ? 27.859 10.217 52.605 1.00 12.03 98 PRO C O 1
ATOM 7572 N N . ASP C 1 101 ? 26.639 9.350 54.296 1.00 14.20 99 ASP C N 1
ATOM 7573 C CA . ASP C 1 101 ? 25.742 10.495 54.260 1.00 13.39 99 ASP C CA 1
ATOM 7574 C C . ASP C 1 101 ? 26.391 11.768 54.750 1.00 14.33 99 ASP C C 1
ATOM 7575 O O . ASP C 1 101 ? 25.980 12.862 54.354 1.00 14.42 99 ASP C O 1
ATOM 7584 N N . VAL C 1 102 ? 27.399 11.647 55.608 1.00 12.15 100 VAL C N 1
ATOM 7585 C CA . VAL C 1 102 ? 28.088 12.813 56.125 1.00 11.47 100 VAL C CA 1
ATOM 7586 C C . VAL C 1 102 ? 29.019 13.390 55.039 1.00 13.11 100 VAL C C 1
ATOM 7587 O O . VAL C 1 102 ? 29.089 14.588 54.842 1.00 11.45 100 VAL C O 1
ATOM 7600 N N . LEU C 1 103 ? 29.747 12.535 54.324 1.00 9.59 101 LEU C N 1
ATOM 7601 C CA . LEU C 1 103 ? 30.529 13.002 53.200 1.00 9.24 101 LEU C CA 1
ATOM 7602 C C . LEU C 1 103 ? 29.619 13.585 52.110 1.00 8.66 101 LEU C C 1
ATOM 7603 O O . LEU C 1 103 ? 29.926 14.618 51.535 1.00 9.32 101 LEU C O 1
ATOM 7619 N N . LEU C 1 104 ? 28.488 12.940 51.859 1.00 9.72 102 LEU C N 1
ATOM 7620 C CA . LEU C 1 104 ? 27.547 13.447 50.863 1.00 10.67 102 LEU C CA 1
ATOM 7621 C C . LEU C 1 104 ? 27.034 14.833 51.269 1.00 10.51 102 LEU C C 1
ATOM 7622 O O . LEU C 1 104 ? 26.914 15.721 50.426 1.00 11.72 102 LEU C O 1
ATOM 7638 N N . ALA C 1 105 ? 26.705 14.990 52.542 1.00 11.51 103 ALA C N 1
ATOM 7639 C CA . ALA C 1 105 ? 26.209 16.277 53.035 1.00 13.49 103 ALA C CA 1
ATOM 7640 C C . ALA C 1 105 ? 27.254 17.356 52.765 1.00 13.94 103 ALA C C 1
ATOM 7641 O O . ALA C 1 105 ? 26.908 18.466 52.353 1.00 13.62 103 ALA C O 1
ATOM 7648 N N . GLU C 1 106 ? 28.526 17.035 52.971 1.00 12.14 104 GLU C N 1
ATOM 7649 C CA . GLU C 1 106 ? 29.579 17.997 52.694 1.00 10.85 104 GLU C CA 1
ATOM 7650 C C . GLU C 1 106 ? 29.709 18.275 51.210 1.00 10.33 104 GLU C C 1
ATOM 7651 O O . GLU C 1 106 ? 29.853 19.424 50.807 1.00 12.72 104 GLU C O 1
ATOM 7663 N N . ALA C 1 107 ? 29.644 17.240 50.380 1.00 10.98 105 ALA C N 1
ATOM 7664 C CA . ALA C 1 107 ? 29.673 17.440 48.941 1.00 9.72 105 ALA C CA 1
ATOM 7665 C C . ALA C 1 107 ? 28.492 18.294 48.460 1.00 10.19 105 ALA C C 1
ATOM 7666 O O . ALA C 1 107 ? 28.638 19.084 47.526 1.00 12.54 105 ALA C O 1
ATOM 7673 N N . ASN C 1 108 ? 27.319 18.129 49.052 1.00 9.94 106 ASN C N 1
ATOM 7674 C CA . ASN C 1 108 ? 26.167 18.955 48.687 1.00 10.38 106 ASN C CA 1
ATOM 7675 C C . ASN C 1 108 ? 26.333 20.401 49.171 1.00 14.08 106 ASN C C 1
ATOM 7676 O O . ASN C 1 108 ? 25.941 21.344 48.481 1.00 16.38 106 ASN C O 1
ATOM 7687 N N . LYS C 1 109 ? 26.944 20.576 50.334 1.00 13.39 107 LYS C N 1
ATOM 7688 C CA . LYS C 1 109 ? 27.208 21.924 50.870 1.00 14.75 107 LYS C CA 1
ATOM 7689 C C . LYS C 1 109 ? 28.159 22.695 49.956 1.00 16.19 107 LYS C C 1
ATOM 7690 O O . LYS C 1 109 ? 27.951 23.882 49.659 1.00 17.72 107 LYS C O 1
ATOM 7709 N N . LEU C 1 110 ? 29.200 22.006 49.498 1.00 14.59 108 LEU C N 1
ATOM 7710 C CA . LEU C 1 110 ? 30.185 22.599 48.589 1.00 12.94 108 LEU C CA 1
ATOM 7711 C C . LEU C 1 110 ? 29.710 22.599 47.139 1.00 14.82 108 LEU C C 1
ATOM 7712 O O . LEU C 1 110 ? 30.302 23.300 46.311 1.00 15.35 108 LEU C O 1
ATOM 7728 N N . ASP C 1 111 ? 28.634 21.854 46.851 1.00 16.25 109 ASP C N 1
ATOM 7729 C CA . ASP C 1 111 ? 28.064 21.708 45.517 1.00 16.30 109 ASP C CA 1
ATOM 7730 C C . ASP C 1 111 ? 29.116 21.182 44.520 1.00 14.69 109 ASP C C 1
ATOM 7731 O O . ASP C 1 111 ? 29.392 21.826 43.506 1.00 17.09 109 ASP C O 1
ATOM 7740 N N . VAL C 1 112 ? 29.664 20.011 44.818 1.00 12.25 110 VAL C N 1
ATOM 7741 C CA . VAL C 1 112 ? 30.710 19.383 44.008 1.00 10.91 110 VAL C CA 1
ATOM 7742 C C . VAL C 1 112 ? 30.304 17.988 43.558 1.00 11.97 110 VAL C C 1
ATOM 7743 O O . VAL C 1 112 ? 29.469 17.318 44.186 1.00 11.42 110 VAL C O 1
ATOM 7756 N N . ASP C 1 113 ? 30.874 17.567 42.444 1.00 8.98 111 ASP C N 1
ATOM 7757 C CA . ASP C 1 113 ? 30.688 16.207 41.936 1.00 8.42 111 ASP C CA 1
ATOM 7758 C C . ASP C 1 113 ? 31.604 15.228 42.611 1.00 8.41 111 ASP C C 1
ATOM 7759 O O . ASP C 1 113 ? 31.258 14.048 42.714 1.00 9.49 111 ASP C O 1
ATOM 7768 N N . VAL C 1 114 ? 32.776 15.707 42.999 1.00 8.09 112 VAL C N 1
ATOM 7769 C CA . VAL C 1 114 ? 33.850 14.905 43.581 1.00 7.65 112 VAL C CA 1
ATOM 7770 C C . VAL C 1 114 ? 34.285 15.540 44.883 1.00 6.36 112 VAL C C 1
ATOM 7771 O O . VAL C 1 114 ? 34.478 16.756 44.920 1.00 8.16 112 VAL C O 1
ATOM 7784 N N . LEU C 1 115 ? 34.392 14.724 45.936 1.00 8.26 113 LEU C N 1
ATOM 7785 C CA . LEU C 1 115 ? 34.851 15.201 47.232 1.00 6.82 113 LEU C CA 1
ATOM 7786 C C . LEU C 1 115 ? 36.040 14.349 47.640 1.00 7.85 113 LEU C C 1
ATOM 7787 O O . LEU C 1 115 ? 35.935 13.113 47.723 1.00 8.56 113 LEU C O 1
ATOM 7803 N N . CYS C 1 116 ? 37.149 15.028 47.923 1.00 8.29 114 CYS C N 1
ATOM 7804 C CA . CYS C 1 116 ? 38.363 14.385 48.421 1.00 8.40 114 CYS C CA 1
ATOM 7805 C C . CYS C 1 116 ? 38.513 14.716 49.903 1.00 9.17 114 CYS C C 1
ATOM 7806 O O . CYS C 1 116 ? 38.350 15.869 50.308 1.00 9.21 114 CYS C O 1
ATOM 7814 N N . TRP C 1 117 ? 38.818 13.706 50.717 1.00 8.09 115 TRP C N 1
ATOM 7815 C CA . TRP C 1 117 ? 39.118 13.936 52.125 1.00 7.77 115 TRP C CA 1
ATOM 7816 C C . TRP C 1 117 ? 40.267 13.024 52.522 1.00 8.46 115 TRP C C 1
ATOM 7817 O O . TRP C 1 117 ? 40.594 12.077 51.813 1.00 9.10 115 TRP C O 1
ATOM 7838 N N . ALA C 1 118 ? 40.939 13.331 53.621 1.00 10.36 116 ALA C N 1
ATOM 7839 C CA . ALA C 1 118 ? 42.080 12.521 54.041 1.00 9.59 116 ALA C CA 1
ATOM 7840 C C . ALA C 1 118 ? 42.108 12.481 55.529 1.00 15.99 116 ALA C C 1
ATOM 7841 O O . ALA C 1 118 ? 42.915 13.154 56.177 1.00 14.21 116 ALA C O 1
ATOM 7848 N N . GLY C 1 119 ? 41.238 11.647 56.064 1.00 13.29 117 GLY C N 1
ATOM 7849 C CA . GLY C 1 119 ? 41.034 11.588 57.499 1.00 16.78 117 GLY C CA 1
ATOM 7850 C C . GLY C 1 119 ? 42.061 10.737 58.233 1.00 15.89 117 GLY C C 1
ATOM 7851 O O . GLY C 1 119 ? 42.988 10.187 57.653 1.00 14.05 117 GLY C O 1
ATOM 7855 N N . GLY C 1 120 ? 41.858 10.576 59.527 1.00 13.19 118 GLY C N 1
ATOM 7856 C CA . GLY C 1 120 ? 42.934 10.118 60.394 1.00 14.19 118 GLY C CA 1
ATOM 7857 C C . GLY C 1 120 ? 43.232 8.639 60.382 1.00 13.10 118 GLY C C 1
ATOM 7858 O O . GLY C 1 120 ? 44.187 8.195 61.005 1.00 14.36 118 GLY C O 1
ATOM 7862 N N . SER C 1 121 ? 42.431 7.876 59.658 1.00 14.32 119 SER C N 1
ATOM 7863 C CA A SER C 1 121 ? 42.650 6.442 59.530 0.34 16.97 119 SER C CA 1
ATOM 7864 C CA B SER C 1 121 ? 42.679 6.449 59.580 0.66 16.06 119 SER C CA 1
ATOM 7865 C C . SER C 1 121 ? 43.783 6.119 58.555 1.00 13.59 119 SER C C 1
ATOM 7866 O O . SER C 1 121 ? 44.290 5.009 58.545 1.00 15.58 119 SER C O 1
ATOM 7881 N N . HIS C 1 122 ? 44.143 7.104 57.732 1.00 11.76 120 HIS C N 1
ATOM 7882 C CA . HIS C 1 122 ? 45.250 6.996 56.764 1.00 11.55 120 HIS C CA 1
ATOM 7883 C C . HIS C 1 122 ? 45.072 5.801 55.831 1.00 12.75 120 HIS C C 1
ATOM 7884 O O . HIS C 1 122 ? 45.995 5.036 55.604 1.00 14.36 120 HIS C O 1
ATOM 7897 N N . ARG C 1 123 ? 43.847 5.648 55.346 1.00 11.72 121 ARG C N 1
ATOM 7898 C CA . ARG C 1 123 ? 43.534 4.543 54.442 1.00 12.81 121 ARG C CA 1
ATOM 7899 C C . ARG C 1 123 ? 43.009 5.089 53.126 1.00 10.79 121 ARG C C 1
ATOM 7900 O O . ARG C 1 123 ? 42.105 5.918 53.093 1.00 12.78 121 ARG C O 1
ATOM 7921 N N . PHE C 1 124 ? 43.582 4.610 52.021 1.00 11.40 122 PHE C N 1
ATOM 7922 C CA . PHE C 1 124 ? 43.044 4.926 50.700 1.00 10.58 122 PHE C CA 1
ATOM 7923 C C . PHE C 1 124 ? 41.639 4.367 50.566 1.00 10.34 122 PHE C C 1
ATOM 7924 O O . PHE C 1 124 ? 41.386 3.220 50.930 1.00 13.09 122 PHE C O 1
ATOM 7941 N N . GLU C 1 125 ? 40.755 5.184 50.028 1.00 12.29 123 GLU C N 1
ATOM 7942 C CA . GLU C 1 125 ? 39.410 4.737 49.746 1.00 15.19 123 GLU C CA 1
ATOM 7943 C C . GLU C 1 125 ? 38.829 5.501 48.592 1.00 10.54 123 GLU C C 1
ATOM 7944 O O . GLU C 1 125 ? 39.099 6.655 48.423 1.00 10.31 123 GLU C O 1
ATOM 7956 N N . CYS C 1 126 ? 38.010 4.836 47.811 1.00 10.38 124 CYS C N 1
ATOM 7957 C CA A CYS C 1 126 ? 37.330 5.457 46.718 0.66 10.91 124 CYS C CA 1
ATOM 7958 C CA B CYS C 1 126 ? 37.309 5.471 46.698 0.34 12.01 124 CYS C CA 1
ATOM 7959 C C . CYS C 1 126 ? 35.941 4.820 46.576 1.00 8.53 124 CYS C C 1
ATOM 7960 O O . CYS C 1 126 ? 35.854 3.607 46.596 1.00 10.93 124 CYS C O 1
ATOM 7975 N N . PHE C 1 127 ? 34.879 5.618 46.455 1.00 8.66 125 PHE C N 1
ATOM 7976 C CA . PHE C 1 127 ? 33.551 5.039 46.183 1.00 8.42 125 PHE C CA 1
ATOM 7977 C C . PHE C 1 127 ? 32.660 6.052 45.514 1.00 7.35 125 PHE C C 1
ATOM 7978 O O . PHE C 1 127 ? 32.886 7.265 45.606 1.00 9.14 125 PHE C O 1
ATOM 7995 N N . GLU C 1 128 ? 31.640 5.538 44.825 1.00 8.47 126 GLU C N 1
ATOM 7996 C CA . GLU C 1 128 ? 30.613 6.380 44.209 1.00 8.96 126 GLU C CA 1
ATOM 7997 C C . GLU C 1 128 ? 29.332 6.257 45.028 1.00 8.11 126 GLU C C 1
ATOM 7998 O O . GLU C 1 128 ? 28.990 5.180 45.506 1.00 9.78 126 GLU C O 1
ATOM 8010 N N . TYR C 1 129 ? 28.627 7.364 45.217 1.00 8.42 127 TYR C N 1
ATOM 8011 C CA . TYR C 1 129 ? 27.409 7.389 46.009 1.00 9.20 127 TYR C CA 1
ATOM 8012 C C . TYR C 1 129 ? 26.586 8.587 45.587 1.00 9.66 127 TYR C C 1
ATOM 8013 O O . TYR C 1 129 ? 27.118 9.694 45.506 1.00 9.13 127 TYR C O 1
ATOM 8031 N N . MET C 1 130 ? 25.303 8.361 45.309 1.00 11.14 128 MET C N 1
ATOM 8032 C CA . MET C 1 130 ? 24.372 9.434 44.966 1.00 12.50 128 MET C CA 1
ATOM 8033 C C . MET C 1 130 ? 24.910 10.316 43.848 1.00 13.30 128 MET C C 1
ATOM 8034 O O . MET C 1 130 ? 24.819 11.539 43.904 1.00 14.20 128 MET C O 1
ATOM 8048 N N . ASP C 1 131 ? 25.471 9.654 42.840 1.00 13.03 129 ASP C N 1
ATOM 8049 C CA . ASP C 1 131 ? 25.928 10.298 41.603 1.00 14.21 129 ASP C CA 1
ATOM 8050 C C . ASP C 1 131 ? 27.193 11.122 41.795 1.00 11.04 129 ASP C C 1
ATOM 8051 O O . ASP C 1 131 ? 27.579 11.879 40.881 1.00 11.93 129 ASP C O 1
ATOM 8060 N N . LYS C 1 132 ? 27.835 11.005 42.958 1.00 9.61 130 LYS C N 1
ATOM 8061 C CA . LYS C 1 132 ? 29.053 11.722 43.265 1.00 8.95 130 LYS C CA 1
ATOM 8062 C C . LYS C 1 132 ? 30.186 10.753 43.544 1.00 9.29 130 LYS C C 1
ATOM 8063 O O . LYS C 1 132 ? 29.959 9.578 43.790 1.00 10.65 130 LYS C O 1
ATOM 8082 N N . PHE C 1 133 ? 31.405 11.271 43.516 1.00 8.68 131 PHE C N 1
ATOM 8083 C CA . PHE C 1 133 ? 32.622 10.471 43.693 1.00 6.98 131 PHE C CA 1
ATOM 8084 C C . PHE C 1 133 ? 33.405 10.932 44.897 1.00 7.36 131 PHE C C 1
ATOM 8085 O O . PHE C 1 133 ? 33.585 12.124 45.101 1.00 9.58 131 PHE C O 1
ATOM 8102 N N . PHE C 1 134 ? 33.858 9.972 45.693 1.00 7.42 132 PHE C N 1
ATOM 8103 C CA . PHE C 1 134 ? 34.510 10.261 46.967 1.00 7.56 132 PHE C CA 1
ATOM 8104 C C . PHE C 1 134 ? 35.879 9.611 46.996 1.00 8.21 132 PHE C C 1
ATOM 8105 O O . PHE C 1 134 ? 35.987 8.398 46.740 1.00 8.28 132 PHE C O 1
ATOM 8122 N N . VAL C 1 135 ? 36.910 10.404 47.299 1.00 7.42 133 VAL C N 1
ATOM 8123 C CA . VAL C 1 135 ? 38.296 10.000 47.163 1.00 6.57 133 VAL C CA 1
ATOM 8124 C C . VAL C 1 135 ? 39.076 10.304 48.427 1.00 7.89 133 VAL C C 1
ATOM 8125 O O . VAL C 1 135 ? 39.083 11.462 48.861 1.00 8.84 133 VAL C O 1
ATOM 8138 N N . ASN C 1 136 ? 39.734 9.303 49.000 1.00 7.42 134 ASN C N 1
ATOM 8139 C CA . ASN C 1 136 ? 40.672 9.518 50.113 1.00 7.48 134 ASN C CA 1
ATOM 8140 C C . ASN C 1 136 ? 42.019 8.935 49.705 1.00 9.10 134 ASN C C 1
ATOM 8141 O O . ASN C 1 136 ? 42.099 7.738 49.466 1.00 10.34 134 ASN C O 1
ATOM 8152 N N . PRO C 1 137 ? 43.054 9.781 49.556 1.00 8.96 135 PRO C N 1
ATOM 8153 C CA . PRO C 1 137 ? 44.345 9.307 49.056 1.00 8.89 135 PRO C CA 1
ATOM 8154 C C . PRO C 1 137 ? 45.193 8.546 50.046 1.00 10.01 135 PRO C C 1
ATOM 8155 O O . PRO C 1 137 ? 46.243 8.014 49.660 1.00 12.55 135 PRO C O 1
ATOM 8166 N N . GLY C 1 138 ? 44.753 8.454 51.296 1.00 10.04 136 GLY C N 1
ATOM 8167 C CA . GLY C 1 138 ? 45.570 7.831 52.319 1.00 10.10 136 GLY C CA 1
ATOM 8168 C C . GLY C 1 138 ? 46.726 8.751 52.696 1.00 12.16 136 GLY C C 1
ATOM 8169 O O . GLY C 1 138 ? 46.663 9.982 52.532 1.00 11.69 136 GLY C O 1
ATOM 8173 N N . SER C 1 139 ? 47.776 8.142 53.231 1.00 9.65 137 SER C N 1
ATOM 8174 C CA . SER C 1 139 ? 48.977 8.847 53.667 1.00 9.96 137 SER C CA 1
ATOM 8175 C C . SER C 1 139 ? 50.148 8.576 52.742 1.00 9.25 137 SER C C 1
ATOM 8176 O O . SER C 1 139 ? 50.527 7.436 52.579 1.00 10.03 137 SER C O 1
ATOM 8184 N N . ALA C 1 140 ? 50.743 9.606 52.148 1.00 9.74 138 ALA C N 1
ATOM 8185 C CA . ALA C 1 140 ? 51.830 9.375 51.201 1.00 12.51 138 ALA C CA 1
ATOM 8186 C C . ALA C 1 140 ? 53.107 8.864 51.845 1.00 11.35 138 ALA C C 1
ATOM 8187 O O . ALA C 1 140 ? 53.978 8.333 51.168 1.00 13.03 138 ALA C O 1
ATOM 8194 N N . THR C 1 141 ? 53.212 9.052 53.157 1.00 11.42 139 THR C N 1
ATOM 8195 C CA . THR C 1 141 ? 54.375 8.611 53.902 1.00 10.94 139 THR C CA 1
ATOM 8196 C C . THR C 1 141 ? 54.169 7.316 54.660 1.00 13.68 139 THR C C 1
ATOM 8197 O O . THR C 1 141 ? 55.119 6.790 55.235 1.00 16.46 139 THR C O 1
ATOM 8208 N N . GLY C 1 142 ? 52.945 6.796 54.654 1.00 14.25 140 GLY C N 1
ATOM 8209 C CA . GLY C 1 142 ? 52.625 5.648 55.497 1.00 15.96 140 GLY C CA 1
ATOM 8210 C C . GLY C 1 142 ? 52.660 5.973 56.979 1.00 13.12 140 GLY C C 1
ATOM 8211 O O . GLY C 1 142 ? 52.927 5.107 57.823 1.00 15.02 140 GLY C O 1
ATOM 8215 N N . ALA C 1 143 ? 52.391 7.233 57.297 1.00 12.95 141 ALA C N 1
ATOM 8216 C CA . ALA C 1 143 ? 52.404 7.713 58.669 1.00 14.87 141 ALA C CA 1
ATOM 8217 C C . ALA C 1 143 ? 51.466 6.899 59.554 1.00 14.61 141 ALA C C 1
ATOM 8218 O O . ALA C 1 143 ? 50.351 6.559 59.139 1.00 13.48 141 ALA C O 1
ATOM 8225 N N . PHE C 1 144 ? 51.865 6.631 60.791 1.00 15.66 142 PHE C N 1
ATOM 8226 C CA . PHE C 1 144 ? 50.988 5.863 61.684 1.00 15.47 142 PHE C CA 1
ATOM 8227 C C . PHE C 1 144 ? 49.712 6.648 61.976 1.00 14.77 142 PHE C C 1
ATOM 8228 O O . PHE C 1 144 ? 49.674 7.906 61.958 1.00 13.96 142 PHE C O 1
ATOM 8245 N N . THR C 1 145 ? 48.657 5.891 62.242 1.00 15.67 143 THR C N 1
ATOM 8246 C CA . THR C 1 145 ? 47.379 6.442 62.693 1.00 16.67 143 THR C CA 1
ATOM 8247 C C . THR C 1 145 ? 47.325 6.336 64.202 1.00 16.41 143 THR C C 1
ATOM 8248 O O . THR C 1 145 ? 47.957 5.456 64.806 1.00 18.10 143 THR C O 1
ATOM 8259 N N . THR C 1 146 ? 46.578 7.238 64.828 1.00 16.23 144 THR C N 1
ATOM 8260 C CA . THR C 1 146 ? 46.295 7.113 66.229 1.00 17.73 144 THR C CA 1
ATOM 8261 C C . THR C 1 146 ? 45.082 6.196 66.520 1.00 18.53 144 THR C C 1
ATOM 8262 O O . THR C 1 146 ? 44.789 5.934 67.673 1.00 22.61 144 THR C O 1
ATOM 8273 N N . ASP C 1 147 ? 44.410 5.677 65.487 1.00 18.81 145 ASP C N 1
ATOM 8274 C CA . ASP C 1 147 ? 43.416 4.605 65.711 1.00 20.92 145 ASP C CA 1
ATOM 8275 C C . ASP C 1 147 ? 44.078 3.449 66.458 1.00 24.11 145 ASP C C 1
ATOM 8276 O O . ASP C 1 147 ? 45.206 3.068 66.113 1.00 32.59 145 ASP C O 1
ATOM 8285 N N . TRP C 1 148 ? 43.386 2.873 67.438 1.00 22.38 146 TRP C N 1
ATOM 8286 C CA . TRP C 1 148 ? 43.974 1.832 68.279 1.00 24.82 146 TRP C CA 1
ATOM 8287 C C . TRP C 1 148 ? 43.018 0.783 68.865 1.00 29.02 146 TRP C C 1
ATOM 8288 O O . TRP C 1 148 ? 43.461 -0.276 69.291 1.00 29.03 146 TRP C O 1
ATOM 8309 N N . LEU C 1 149 ? 41.723 1.067 68.945 1.00 26.78 147 LEU C N 1
ATOM 8310 C CA . LEU C 1 149 ? 40.841 0.189 69.707 1.00 28.21 147 LEU C CA 1
ATOM 8311 C C . LEU C 1 149 ? 40.666 -1.203 69.094 1.00 29.08 147 LEU C C 1
ATOM 8312 O O . LEU C 1 149 ? 40.331 -2.163 69.809 1.00 31.64 147 LEU C O 1
ATOM 8319 N N . ALA C 1 150 ? 40.857 -1.298 67.778 1.00 27.43 148 ALA C N 1
ATOM 8320 C CA . ALA C 1 150 ? 40.713 -2.579 67.086 1.00 37.73 148 ALA C CA 1
ATOM 8321 C C . ALA C 1 150 ? 42.038 -3.045 66.493 1.00 42.03 148 ALA C C 1
ATOM 8322 O O . ALA C 1 150 ? 43.005 -2.288 66.416 1.00 51.30 148 ALA C O 1
ATOM 8324 N N . GLU C 1 151 ? 42.067 -4.303 66.073 1.00 43.18 149 GLU C N 1
ATOM 8325 C CA . GLU C 1 151 ? 43.240 -4.868 65.427 1.00 47.55 149 GLU C CA 1
ATOM 8326 C C . GLU C 1 151 ? 43.360 -4.274 64.031 1.00 49.86 149 GLU C C 1
ATOM 8327 O O . GLU C 1 151 ? 42.566 -4.601 63.149 1.00 55.51 149 GLU C O 1
ATOM 8333 N N . GLY C 1 152 ? 44.336 -3.390 63.835 1.00 46.74 150 GLY C N 1
ATOM 8334 C CA . GLY C 1 152 ? 44.463 -2.675 62.575 1.00 45.24 150 GLY C CA 1
ATOM 8335 C C . GLY C 1 152 ? 45.736 -2.971 61.801 1.00 48.11 150 GLY C C 1
ATOM 8336 O O . GLY C 1 152 ? 46.801 -3.139 62.392 1.00 46.60 150 GLY C O 1
ATOM 8337 N N . GLU C 1 153 ? 45.617 -3.034 60.476 1.00 35.83 151 GLU C N 1
ATOM 8338 C CA . GLU C 1 153 ? 46.758 -3.271 59.591 1.00 36.26 151 GLU C CA 1
ATOM 8339 C C . GLU C 1 153 ? 47.714 -2.087 59.584 1.00 28.90 151 GLU C C 1
ATOM 8340 O O . GLU C 1 153 ? 47.309 -0.946 59.846 1.00 27.75 151 GLU C O 1
ATOM 8347 N N . GLU C 1 154 ? 48.977 -2.350 59.254 1.00 27.90 152 GLU C N 1
ATOM 8348 C CA . GLU C 1 154 ? 49.931 -1.267 59.067 1.00 25.23 152 GLU C CA 1
ATOM 8349 C C . GLU C 1 154 ? 49.432 -0.378 57.954 1.00 20.43 152 GLU C C 1
ATOM 8350 O O . GLU C 1 154 ? 48.757 -0.826 57.032 1.00 26.31 152 GLU C O 1
ATOM 8362 N N . VAL C 1 155 ? 49.752 0.900 58.064 1.00 16.13 153 VAL C N 1
ATOM 8363 C CA . VAL C 1 155 ? 49.427 1.861 57.037 1.00 14.47 153 VAL C CA 1
ATOM 8364 C C . VAL C 1 155 ? 50.264 1.618 55.762 1.00 16.57 153 VAL C C 1
ATOM 8365 O O . VAL C 1 155 ? 51.470 1.384 55.810 1.00 17.49 153 VAL C O 1
ATOM 8378 N N . VAL C 1 156 ? 49.571 1.653 54.631 1.00 13.27 154 VAL C N 1
ATOM 8379 C CA . VAL C 1 156 ? 50.160 1.477 53.303 1.00 13.39 154 VAL C CA 1
ATOM 8380 C C . VAL C 1 156 ? 50.339 2.836 52.644 1.00 11.80 154 VAL C C 1
ATOM 8381 O O . VAL C 1 156 ? 49.346 3.541 52.427 1.00 12.05 154 VAL C O 1
ATOM 8394 N N . PRO C 1 157 ? 51.592 3.230 52.342 1.00 11.58 155 PRO C N 1
ATOM 8395 C CA . PRO C 1 157 ? 51.750 4.544 51.701 1.00 11.22 155 PRO C CA 1
ATOM 8396 C C . PRO C 1 157 ? 50.991 4.632 50.390 1.00 11.09 155 PRO C C 1
ATOM 8397 O O . PRO C 1 157 ? 51.032 3.674 49.613 1.00 11.80 155 PRO C O 1
ATOM 8408 N N . SER C 1 158 ? 50.322 5.746 50.155 1.00 10.94 156 SER C N 1
ATOM 8409 C CA . SER C 1 158 ? 49.625 5.950 48.900 1.00 10.66 156 SER C CA 1
ATOM 8410 C C . SER C 1 158 ? 49.399 7.393 48.583 1.00 10.43 156 SER C C 1
ATOM 8411 O O . SER C 1 158 ? 49.444 8.262 49.445 1.00 9.27 156 SER C O 1
ATOM 8419 N N . PHE C 1 159 ? 49.142 7.641 47.298 1.00 10.21 157 PHE C N 1
ATOM 8420 C CA . PHE C 1 159 ? 48.659 8.914 46.799 1.00 8.87 157 PHE C CA 1
ATOM 8421 C C . PHE C 1 159 ? 47.868 8.618 45.532 1.00 10.27 157 PHE C C 1
ATOM 8422 O O . PHE C 1 159 ? 47.897 7.499 45.025 1.00 9.98 157 PHE C O 1
ATOM 8439 N N . CYS C 1 160 ? 47.178 9.629 45.009 1.00 9.48 158 CYS C N 1
ATOM 8440 C CA . CYS C 1 160 ? 46.393 9.456 43.785 1.00 10.79 158 CYS C CA 1
ATOM 8441 C C . CYS C 1 160 ? 46.737 10.526 42.758 1.00 9.65 158 CYS C C 1
ATOM 8442 O O . CYS C 1 160 ? 47.095 11.667 43.107 1.00 11.52 158 CYS C O 1
ATOM 8450 N N . LEU C 1 161 ? 46.630 10.141 41.484 1.00 11.01 159 LEU C N 1
ATOM 8451 C CA . LEU C 1 161 ? 46.673 11.093 40.370 1.00 11.52 159 LEU C CA 1
ATOM 8452 C C . LEU C 1 161 ? 45.312 11.069 39.682 1.00 12.19 159 LEU C C 1
ATOM 8453 O O . LEU C 1 161 ? 44.737 10.002 39.457 1.00 13.78 159 LEU C O 1
ATOM 8469 N N . MET C 1 162 ? 44.824 12.243 39.319 1.00 9.85 160 MET C N 1
ATOM 8470 C CA . MET C 1 162 ? 43.546 12.357 38.620 1.00 11.11 160 MET C CA 1
ATOM 8471 C C . MET C 1 162 ? 43.718 13.056 37.275 1.00 10.99 160 MET C C 1
ATOM 8472 O O . MET C 1 162 ? 44.498 13.989 37.146 1.00 11.82 160 MET C O 1
ATOM 8486 N N . ASP C 1 163 ? 42.978 12.575 36.278 1.00 11.49 161 ASP C N 1
ATOM 8487 C CA . ASP C 1 163 ? 42.952 13.129 34.925 1.00 11.94 161 ASP C CA 1
ATOM 8488 C C . ASP C 1 163 ? 41.481 13.346 34.591 1.00 13.13 161 ASP C C 1
ATOM 8489 O O . ASP C 1 163 ? 40.711 12.387 34.514 1.00 15.66 161 ASP C O 1
ATOM 8498 N N . VAL C 1 164 ? 41.074 14.600 34.409 1.00 11.37 162 VAL C N 1
ATOM 8499 C CA . VAL C 1 164 ? 39.699 14.906 34.033 1.00 12.83 162 VAL C CA 1
ATOM 8500 C C . VAL C 1 164 ? 39.543 15.242 32.564 1.00 14.71 162 VAL C C 1
ATOM 8501 O O . VAL C 1 164 ? 40.295 16.055 32.026 1.00 15.81 162 VAL C O 1
ATOM 8514 N N . GLN C 1 165 ? 38.541 14.630 31.939 1.00 15.12 163 GLN C N 1
ATOM 8515 C CA . GLN C 1 165 ? 38.161 14.914 30.566 1.00 16.89 163 GLN C CA 1
ATOM 8516 C C . GLN C 1 165 ? 36.662 15.128 30.530 1.00 14.68 163 GLN C C 1
ATOM 8517 O O . GLN C 1 165 ? 35.901 14.171 30.611 1.00 16.27 163 GLN C O 1
ATOM 8531 N N . GLY C 1 166 ? 36.234 16.383 30.424 1.00 15.25 164 GLY C N 1
ATOM 8532 C CA . GLY C 1 166 ? 34.823 16.702 30.347 1.00 16.12 164 GLY C CA 1
ATOM 8533 C C . GLY C 1 166 ? 34.118 16.288 31.629 1.00 14.59 164 GLY C C 1
ATOM 8534 O O . GLY C 1 166 ? 34.437 16.781 32.697 1.00 13.44 164 GLY C O 1
ATOM 8538 N N . ILE C 1 167 ? 33.162 15.369 31.507 1.00 15.22 165 ILE C N 1
ATOM 8539 C CA . ILE C 1 167 ? 32.429 14.894 32.671 1.00 13.79 165 ILE C CA 1
ATOM 8540 C C . ILE C 1 167 ? 33.004 13.603 33.250 1.00 17.70 165 ILE C C 1
ATOM 8541 O O . ILE C 1 167 ? 32.422 13.033 34.180 1.00 15.13 165 ILE C O 1
ATOM 8557 N N . SER C 1 168 ? 34.160 13.182 32.747 1.00 13.40 166 SER C N 1
ATOM 8558 C CA . SER C 1 168 ? 34.785 11.933 33.196 1.00 14.48 166 SER C CA 1
ATOM 8559 C C . SER C 1 168 ? 36.090 12.199 33.918 1.00 13.29 166 SER C C 1
ATOM 8560 O O . SER C 1 168 ? 36.844 13.092 33.580 1.00 19.21 166 SER C O 1
ATOM 8568 N N . LEU C 1 169 ? 36.346 11.379 34.930 1.00 12.72 167 LEU C N 1
ATOM 8569 C CA . LEU C 1 169 ? 37.548 11.461 35.727 1.00 11.76 167 LEU C CA 1
ATOM 8570 C C . LEU C 1 169 ? 38.151 10.055 35.760 1.00 14.04 167 LEU C C 1
ATOM 8571 O O . LEU C 1 169 ? 37.443 9.062 35.948 1.00 16.05 167 LEU C O 1
ATOM 8587 N N . THR C 1 170 ? 39.466 9.995 35.579 1.00 12.01 168 THR C N 1
ATOM 8588 C CA . THR C 1 170 ? 40.218 8.767 35.755 1.00 9.63 168 THR C CA 1
ATOM 8589 C C . THR C 1 170 ? 41.156 9.004 36.918 1.00 9.13 168 THR C C 1
ATOM 8590 O O . THR C 1 170 ? 41.898 9.994 36.953 1.00 11.73 168 THR C O 1
ATOM 8601 N N . LEU C 1 171 ? 41.073 8.106 37.902 1.00 10.23 169 LEU C N 1
ATOM 8602 C CA . LEU C 1 171 ? 41.900 8.183 39.083 1.00 9.49 169 LEU C CA 1
ATOM 8603 C C . LEU C 1 171 ? 42.892 7.021 39.083 1.00 10.08 169 LEU C C 1
ATOM 8604 O O . LEU C 1 171 ? 42.511 5.886 38.851 1.00 10.83 169 LEU C O 1
ATOM 8620 N N . TYR C 1 172 ? 44.160 7.329 39.323 1.00 10.93 170 TYR C N 1
ATOM 8621 C CA . TYR C 1 172 ? 45.194 6.310 39.472 1.00 12.11 170 TYR C CA 1
ATOM 8622 C C . TYR C 1 172 ? 45.683 6.339 40.893 1.00 10.27 170 TYR C C 1
ATOM 8623 O O . TYR C 1 172 ? 46.095 7.406 41.384 1.00 12.26 170 TYR C O 1
ATOM 8641 N N . VAL C 1 173 ? 45.623 5.196 41.573 1.00 10.90 171 VAL C N 1
ATOM 8642 C CA . VAL C 1 173 ? 46.115 5.129 42.934 1.00 11.28 171 VAL C CA 1
ATOM 8643 C C . VAL C 1 173 ? 47.435 4.392 42.934 1.00 11.61 171 VAL C C 1
ATOM 8644 O O . VAL C 1 173 ? 47.568 3.336 42.302 1.00 11.95 171 VAL C O 1
ATOM 8657 N N . TYR C 1 174 ? 48.431 4.984 43.585 1.00 11.84 172 TYR C N 1
ATOM 8658 C CA . TYR C 1 174 ? 49.779 4.426 43.722 1.00 12.45 172 TYR C CA 1
ATOM 8659 C C . TYR C 1 174 ? 49.971 3.988 45.153 1.00 13.09 172 TYR C C 1
ATOM 8660 O O . TYR C 1 174 ? 49.807 4.803 46.066 1.00 13.48 172 TYR C O 1
ATOM 8678 N N . GLN C 1 175 ? 50.284 2.716 45.358 1.00 13.47 173 GLN C N 1
ATOM 8679 C CA . GLN C 1 175 ? 50.506 2.191 46.700 1.00 14.21 173 GLN C CA 1
ATOM 8680 C C . GLN C 1 175 ? 51.824 1.469 46.817 1.00 14.83 173 GLN C C 1
ATOM 8681 O O . GLN C 1 175 ? 52.239 0.776 45.902 1.00 14.82 173 GLN C O 1
ATOM 8695 N N . LEU C 1 176 ? 52.474 1.622 47.956 1.00 15.68 174 LEU C N 1
ATOM 8696 C CA . LEU C 1 176 ? 53.725 0.922 48.224 1.00 16.50 174 LEU C CA 1
ATOM 8697 C C . LEU C 1 176 ? 53.373 -0.258 49.112 1.00 16.80 174 LEU C C 1
ATOM 8698 O O . LEU C 1 176 ? 53.176 -0.109 50.312 1.00 17.52 174 LEU C O 1
ATOM 8714 N N . ARG C 1 177 ? 53.241 -1.433 48.504 1.00 16.58 175 ARG C N 1
ATOM 8715 C CA . ARG C 1 177 ? 52.822 -2.625 49.237 1.00 23.31 175 ARG C CA 1
ATOM 8716 C C . ARG C 1 177 ? 54.017 -3.443 49.680 1.00 33.06 175 ARG C C 1
ATOM 8717 O O . ARG C 1 177 ? 54.947 -3.633 48.908 1.00 31.98 175 ARG C O 1
ATOM 8738 N N . LYS C 1 178 ? 53.986 -3.899 50.935 1.00 28.60 176 LYS C N 1
ATOM 8739 C CA . LYS C 1 178 ? 55.044 -4.744 51.501 1.00 38.58 176 LYS C CA 1
ATOM 8740 C C . LYS C 1 178 ? 54.643 -6.215 51.458 1.00 34.77 176 LYS C C 1
ATOM 8741 O O . LYS C 1 178 ? 53.805 -6.624 50.646 1.00 34.82 176 LYS C O 1
ATOM 8760 N N . THR C 1 183 ? 58.962 -8.023 50.850 1.00 74.77 181 THR C N 1
ATOM 8761 C CA . THR C 1 183 ? 59.498 -7.043 49.912 1.00 85.29 181 THR C CA 1
ATOM 8762 C C . THR C 1 183 ? 58.462 -5.968 49.602 1.00 80.00 181 THR C C 1
ATOM 8763 O O . THR C 1 183 ? 57.259 -6.230 49.642 1.00 93.03 181 THR C O 1
ATOM 8773 N N . GLU C 1 184 ? 58.935 -4.764 49.291 1.00 51.24 182 GLU C N 1
ATOM 8774 C CA . GLU C 1 184 ? 58.054 -3.654 48.942 1.00 43.63 182 GLU C CA 1
ATOM 8775 C C . GLU C 1 184 ? 57.984 -3.427 47.432 1.00 42.28 182 GLU C C 1
ATOM 8776 O O . GLU C 1 184 ? 58.994 -3.498 46.729 1.00 34.31 182 GLU C O 1
ATOM 8788 N N . ASN C 1 185 ? 56.792 -3.143 46.929 1.00 41.71 183 ASN C N 1
ATOM 8789 C CA . ASN C 1 185 ? 56.667 -2.796 45.527 1.00 38.83 183 ASN C CA 1
ATOM 8790 C C . ASN C 1 185 ? 55.511 -1.861 45.261 1.00 29.79 183 ASN C C 1
ATOM 8791 O O . ASN C 1 185 ? 54.551 -1.802 46.015 1.00 19.36 183 ASN C O 1
ATOM 8802 N N . VAL C 1 186 ? 55.629 -1.126 44.166 1.00 20.45 184 VAL C N 1
ATOM 8803 C CA . VAL C 1 186 ? 54.613 -0.188 43.746 1.00 17.15 184 VAL C CA 1
ATOM 8804 C C . VAL C 1 186 ? 53.514 -0.891 42.964 1.00 17.17 184 VAL C C 1
ATOM 8805 O O . VAL C 1 186 ? 53.791 -1.589 41.994 1.00 19.57 184 VAL C O 1
ATOM 8818 N N . ALA C 1 187 ? 52.284 -0.721 43.426 1.00 14.94 185 ALA C N 1
ATOM 8819 C CA . ALA C 1 187 ? 51.101 -1.269 42.788 1.00 14.90 185 ALA C CA 1
ATOM 8820 C C . ALA C 1 187 ? 50.195 -0.138 42.409 1.00 14.29 185 ALA C C 1
ATOM 8821 O O . ALA C 1 187 ? 49.898 0.717 43.237 1.00 12.18 185 ALA C O 1
ATOM 8828 N N . VAL C 1 188 ? 49.694 -0.154 41.186 1.00 12.31 186 VAL C N 1
ATOM 8829 C CA . VAL C 1 188 ? 48.830 0.894 40.674 1.00 10.07 186 VAL C CA 1
ATOM 8830 C C . VAL C 1 188 ? 47.453 0.316 40.354 1.00 10.36 186 VAL C C 1
ATOM 8831 O O . VAL C 1 188 ? 47.371 -0.822 39.878 1.00 12.73 186 VAL C O 1
ATOM 8844 N N . GLU C 1 189 ? 46.399 1.075 40.657 1.00 8.91 187 GLU C N 1
ATOM 8845 C CA . GLU C 1 189 ? 45.049 0.713 40.274 1.00 9.47 187 GLU C CA 1
ATOM 8846 C C . GLU C 1 189 ? 44.365 1.915 39.654 1.00 12.54 187 GLU C C 1
ATOM 8847 O O . GLU C 1 189 ? 44.715 3.056 39.935 1.00 12.93 187 GLU C O 1
ATOM 8859 N N . LYS C 1 190 ? 43.366 1.646 38.830 1.00 11.33 188 LYS C N 1
ATOM 8860 C CA . LYS C 1 190 ? 42.616 2.702 38.159 1.00 13.30 188 LYS C CA 1
ATOM 8861 C C . LYS C 1 190 ? 41.159 2.623 38.576 1.00 12.82 188 LYS C C 1
ATOM 8862 O O . LYS C 1 190 ? 40.579 1.530 38.673 1.00 16.32 188 LYS C O 1
ATOM 8881 N N . VAL C 1 191 ? 40.564 3.791 38.812 1.00 10.98 189 VAL C N 1
ATOM 8882 C CA . VAL C 1 191 ? 39.144 3.903 39.088 1.00 12.50 189 VAL C CA 1
ATOM 8883 C C . VAL C 1 191 ? 38.595 4.957 38.125 1.00 10.67 189 VAL C C 1
ATOM 8884 O O . VAL C 1 191 ? 39.260 5.958 37.844 1.00 11.31 189 VAL C O 1
ATOM 8897 N N . THR C 1 192 ? 37.389 4.748 37.610 1.00 13.60 190 THR C N 1
ATOM 8898 C CA . THR C 1 192 ? 36.778 5.735 36.732 1.00 14.53 190 THR C CA 1
ATOM 8899 C C . THR C 1 192 ? 35.461 6.246 37.312 1.00 14.75 190 THR C C 1
ATOM 8900 O O . THR C 1 192 ? 34.739 5.525 38.012 1.00 16.87 190 THR C O 1
ATOM 8911 N N . TYR C 1 193 ? 35.178 7.515 37.024 1.00 10.54 191 TYR C N 1
ATOM 8912 C CA . TYR C 1 193 ? 33.924 8.154 37.396 1.00 11.27 191 TYR C CA 1
ATOM 8913 C C . TYR C 1 193 ? 33.428 9.004 36.255 1.00 11.20 191 TYR C C 1
ATOM 8914 O O . TYR C 1 193 ? 34.195 9.779 35.684 1.00 12.59 191 TYR C O 1
ATOM 8932 N N . THR C 1 194 ? 32.150 8.870 35.932 1.00 12.32 192 THR C N 1
ATOM 8933 C CA . THR C 1 194 ? 31.497 9.744 34.956 1.00 13.51 192 THR C CA 1
ATOM 8934 C C . THR C 1 194 ? 30.250 10.355 35.583 1.00 15.38 192 THR C C 1
ATOM 8935 O O . THR C 1 194 ? 29.383 9.624 36.064 1.00 17.61 192 THR C O 1
ATOM 8946 N N . LYS C 1 195 ? 30.167 11.679 35.553 1.00 14.90 193 LYS C N 1
ATOM 8947 C CA . LYS C 1 195 ? 29.013 12.414 36.076 1.00 17.09 193 LYS C CA 1
ATOM 8948 C C . LYS C 1 195 ? 27.761 11.991 35.316 1.00 20.69 193 LYS C C 1
ATOM 8949 O O . LYS C 1 195 ? 27.736 12.056 34.094 1.00 21.31 193 LYS C O 1
ATOM 8968 N N . PRO C 1 196 ? 26.719 11.550 36.030 1.00 28.73 194 PRO C N 1
ATOM 8969 C CA . PRO C 1 196 ? 25.464 11.207 35.353 1.00 32.06 194 PRO C CA 1
ATOM 8970 C C . PRO C 1 196 ? 24.826 12.393 34.638 1.00 33.29 194 PRO C C 1
ATOM 8971 O O . PRO C 1 196 ? 25.021 13.517 35.093 1.00 30.42 194 PRO C O 1
ATOM 8982 N N . ALA D 1 4 ? 76.191 21.577 65.947 1.00 50.71 2 ALA D N 1
ATOM 8983 C CA . ALA D 1 4 ? 76.494 22.021 67.306 1.00 38.36 2 ALA D CA 1
ATOM 8984 C C . ALA D 1 4 ? 76.778 23.523 67.351 1.00 37.44 2 ALA D C 1
ATOM 8985 O O . ALA D 1 4 ? 77.911 23.943 67.583 1.00 39.83 2 ALA D O 1
ATOM 8991 N N . PHE D 1 5 ? 75.734 24.310 67.111 1.00 31.75 3 PHE D N 1
ATOM 8992 C CA . PHE D 1 5 ? 75.781 25.770 67.152 1.00 22.29 3 PHE D CA 1
ATOM 8993 C C . PHE D 1 5 ? 75.546 26.223 68.592 1.00 21.73 3 PHE D C 1
ATOM 8994 O O . PHE D 1 5 ? 74.404 26.291 69.021 1.00 25.23 3 PHE D O 1
ATOM 9011 N N . LEU D 1 6 ? 76.614 26.512 69.339 1.00 20.78 4 LEU D N 1
ATOM 9012 C CA . LEU D 1 6 ? 76.480 26.900 70.738 1.00 17.20 4 LEU D CA 1
ATOM 9013 C C . LEU D 1 6 ? 76.419 28.403 70.890 1.00 15.31 4 LEU D C 1
ATOM 9014 O O . LEU D 1 6 ? 77.193 29.135 70.268 1.00 17.15 4 LEU D O 1
ATOM 9030 N N . ILE D 1 7 ? 75.495 28.837 71.738 1.00 13.59 5 ILE D N 1
ATOM 9031 C CA . ILE D 1 7 ? 75.241 30.237 72.029 1.00 12.88 5 ILE D CA 1
ATOM 9032 C C . ILE D 1 7 ? 75.630 30.534 73.474 1.00 13.02 5 ILE D C 1
ATOM 9033 O O . ILE D 1 7 ? 75.073 29.949 74.413 1.00 16.13 5 ILE D O 1
ATOM 9049 N N . LEU D 1 8 ? 76.595 31.420 73.653 1.00 12.37 6 LEU D N 1
ATOM 9050 C CA . LEU D 1 8 ? 76.967 31.894 74.974 1.00 12.40 6 LEU D CA 1
ATOM 9051 C C . LEU D 1 8 ? 76.016 32.985 75.416 1.00 12.53 6 LEU D C 1
ATOM 9052 O O . LEU D 1 8 ? 75.774 33.954 74.673 1.00 14.82 6 LEU D O 1
ATOM 9068 N N . VAL D 1 9 ? 75.515 32.844 76.643 1.00 13.25 7 VAL D N 1
ATOM 9069 C CA . VAL D 1 9 ? 74.712 33.882 77.289 1.00 11.83 7 VAL D CA 1
ATOM 9070 C C . VAL D 1 9 ? 75.501 34.364 78.498 1.00 13.60 7 VAL D C 1
ATOM 9071 O O . VAL D 1 9 ? 75.756 33.579 79.420 1.00 13.41 7 VAL D O 1
ATOM 9084 N N . ILE D 1 10 ? 75.894 35.634 78.457 1.00 11.12 8 ILE D N 1
ATOM 9085 C CA . ILE D 1 10 ? 76.827 36.186 79.444 1.00 12.58 8 ILE D CA 1
ATOM 9086 C C . ILE D 1 10 ? 76.500 37.655 79.751 1.00 14.91 8 ILE D C 1
ATOM 9087 O O . ILE D 1 10 ? 75.947 38.375 78.921 1.00 15.78 8 ILE D O 1
ATOM 9103 N N . GLY D 1 11 ? 76.796 38.107 80.960 1.00 13.10 9 GLY D N 1
ATOM 9104 C CA . GLY D 1 11 ? 76.561 39.492 81.302 1.00 14.20 9 GLY D CA 1
ATOM 9105 C C . GLY D 1 11 ? 77.100 39.853 82.664 1.00 13.42 9 GLY D C 1
ATOM 9106 O O . GLY D 1 11 ? 77.655 39.012 83.377 1.00 13.35 9 GLY D O 1
ATOM 9110 N N . ASN D 1 12 ? 76.909 41.118 83.016 1.00 13.94 10 ASN D N 1
ATOM 9111 C CA . ASN D 1 12 ? 77.295 41.661 84.312 1.00 14.64 10 ASN D CA 1
ATOM 9112 C C . ASN D 1 12 ? 78.739 41.345 84.669 1.00 15.66 10 ASN D C 1
ATOM 9113 O O . ASN D 1 12 ? 79.061 40.936 85.773 1.00 16.22 10 ASN D O 1
ATOM 9124 N N . LEU D 1 13 ? 79.630 41.622 83.727 1.00 16.24 11 LEU D N 1
ATOM 9125 C CA . LEU D 1 13 ? 81.049 41.445 83.980 1.00 14.59 11 LEU D CA 1
ATOM 9126 C C . LEU D 1 13 ? 81.572 42.550 84.910 1.00 15.29 11 LEU D C 1
ATOM 9127 O O . LEU D 1 13 ? 82.315 42.271 85.855 1.00 17.11 11 LEU D O 1
ATOM 9143 N N . HIS D 1 14 ? 81.160 43.785 84.645 1.00 17.56 12 HIS D N 1
ATOM 9144 C CA . HIS D 1 14 ? 81.507 44.926 85.499 1.00 17.78 12 HIS D CA 1
ATOM 9145 C C . HIS D 1 14 ? 83.005 45.015 85.719 1.00 18.60 12 HIS D C 1
ATOM 9146 O O . HIS D 1 14 ? 83.504 45.238 86.840 1.00 18.87 12 HIS D O 1
ATOM 9159 N N . ILE D 1 15 ? 83.719 44.852 84.621 1.00 18.68 13 ILE D N 1
ATOM 9160 C CA . ILE D 1 15 ? 85.147 45.075 84.576 1.00 22.89 13 ILE D CA 1
ATOM 9161 C C . ILE D 1 15 ? 85.412 46.511 84.081 1.00 22.38 13 ILE D C 1
ATOM 9162 O O . ILE D 1 15 ? 84.868 46.926 83.068 1.00 23.33 13 ILE D O 1
ATOM 9178 N N . PRO D 1 16 ? 86.274 47.283 84.769 1.00 23.95 14 PRO D N 1
ATOM 9179 C CA . PRO D 1 16 ? 87.118 46.968 85.926 1.00 23.92 14 PRO D CA 1
ATOM 9180 C C . PRO D 1 16 ? 86.556 47.399 87.274 1.00 23.52 14 PRO D C 1
ATOM 9181 O O . PRO D 1 16 ? 87.240 47.228 88.289 1.00 23.91 14 PRO D O 1
ATOM 9192 N N . ASP D 1 17 ? 85.366 47.981 87.320 1.00 23.35 15 ASP D N 1
ATOM 9193 C CA . ASP D 1 17 ? 84.996 48.688 88.550 1.00 24.18 15 ASP D CA 1
ATOM 9194 C C . ASP D 1 17 ? 84.556 47.730 89.672 1.00 22.95 15 ASP D C 1
ATOM 9195 O O . ASP D 1 17 ? 84.648 48.094 90.852 1.00 24.00 15 ASP D O 1
ATOM 9204 N N . ARG D 1 18 ? 84.134 46.510 89.332 1.00 21.22 16 ARG D N 1
ATOM 9205 C CA . ARG D 1 18 ? 83.793 45.504 90.354 1.00 20.81 16 ARG D CA 1
ATOM 9206 C C . ARG D 1 18 ? 84.649 44.247 90.297 1.00 28.04 16 ARG D C 1
ATOM 9207 O O . ARG D 1 18 ? 84.818 43.561 91.299 1.00 31.88 16 ARG D O 1
ATOM 9228 N N . ALA D 1 19 ? 85.156 43.930 89.117 1.00 20.69 17 ALA D N 1
ATOM 9229 C CA . ALA D 1 19 ? 86.006 42.760 88.930 1.00 20.98 17 ALA D CA 1
ATOM 9230 C C . ALA D 1 19 ? 87.101 43.129 87.951 1.00 21.89 17 ALA D C 1
ATOM 9231 O O . ALA D 1 19 ? 86.903 43.997 87.116 1.00 21.02 17 ALA D O 1
ATOM 9238 N N . LEU D 1 20 ? 88.269 42.494 88.050 1.00 23.97 18 LEU D N 1
ATOM 9239 C CA . LEU D 1 20 ? 89.366 42.854 87.155 1.00 28.73 18 LEU D CA 1
ATOM 9240 C C . LEU D 1 20 ? 89.455 41.939 85.942 1.00 30.44 18 LEU D C 1
ATOM 9241 O O . LEU D 1 20 ? 90.058 42.304 84.935 1.00 30.52 18 LEU D O 1
ATOM 9257 N N . ASP D 1 21 ? 88.830 40.772 86.021 1.00 30.09 19 ASP D N 1
ATOM 9258 C CA . ASP D 1 21 ? 88.927 39.803 84.944 1.00 26.15 19 ASP D CA 1
ATOM 9259 C C . ASP D 1 21 ? 87.883 38.717 85.121 1.00 29.32 19 ASP D C 1
ATOM 9260 O O . ASP D 1 21 ? 87.260 38.619 86.175 1.00 25.82 19 ASP D O 1
ATOM 9269 N N . ILE D 1 22 ? 87.688 37.921 84.074 1.00 25.95 20 ILE D N 1
ATOM 9270 C CA . ILE D 1 22 ? 86.882 36.711 84.164 1.00 22.35 20 ILE D CA 1
ATOM 9271 C C . ILE D 1 22 ? 87.718 35.734 84.992 1.00 27.37 20 ILE D C 1
ATOM 9272 O O . ILE D 1 22 ? 88.939 35.748 84.893 1.00 32.41 20 ILE D O 1
ATOM 9288 N N . PRO D 1 23 ? 87.075 34.928 85.858 1.00 24.74 21 PRO D N 1
ATOM 9289 C CA . PRO D 1 23 ? 87.817 33.955 86.663 1.00 30.09 21 PRO D CA 1
ATOM 9290 C C . PRO D 1 23 ? 88.718 33.079 85.810 1.00 26.91 21 PRO D C 1
ATOM 9291 O O . PRO D 1 23 ? 88.254 32.619 84.773 1.00 26.03 21 PRO D O 1
ATOM 9302 N N . PRO D 1 24 ? 89.974 32.858 86.230 1.00 31.69 22 PRO D N 1
ATOM 9303 C CA . PRO D 1 24 ? 90.821 31.979 85.423 1.00 31.08 22 PRO D CA 1
ATOM 9304 C C . PRO D 1 24 ? 90.158 30.641 85.124 1.00 28.93 22 PRO D C 1
ATOM 9305 O O . PRO D 1 24 ? 90.233 30.170 83.998 1.00 28.85 22 PRO D O 1
ATOM 9316 N N . LYS D 1 25 ? 89.477 30.050 86.104 1.00 27.64 23 LYS D N 1
ATOM 9317 C CA . LYS D 1 25 ? 88.844 28.755 85.879 1.00 26.20 23 LYS D CA 1
ATOM 9318 C C . LYS D 1 25 ? 87.698 28.800 84.856 1.00 24.44 23 LYS D C 1
ATOM 9319 O O . LYS D 1 25 ? 87.288 27.750 84.348 1.00 23.84 23 LYS D O 1
ATOM 9338 N N . PHE D 1 26 ? 87.184 29.994 84.560 1.00 23.89 24 PHE D N 1
ATOM 9339 C CA . PHE D 1 26 ? 86.173 30.155 83.512 1.00 22.32 24 PHE D CA 1
ATOM 9340 C C . PHE D 1 26 ? 86.800 30.455 82.153 1.00 30.01 24 PHE D C 1
ATOM 9341 O O . PHE D 1 26 ? 86.232 30.108 81.121 1.00 23.58 24 PHE D O 1
ATOM 9358 N N . LYS D 1 27 ? 87.956 31.106 82.141 1.00 28.67 25 LYS D N 1
ATOM 9359 C CA . LYS D 1 27 ? 88.571 31.476 80.868 1.00 32.93 25 LYS D CA 1
ATOM 9360 C C . LYS D 1 27 ? 88.722 30.270 79.946 1.00 36.45 25 LYS D C 1
ATOM 9361 O O . LYS D 1 27 ? 88.514 30.378 78.736 1.00 27.64 25 LYS D O 1
ATOM 9380 N N . LYS D 1 28 ? 89.060 29.118 80.520 1.00 27.57 26 LYS D N 1
ATOM 9381 C CA . LYS D 1 28 ? 89.321 27.934 79.714 1.00 28.66 26 LYS D CA 1
ATOM 9382 C C . LYS D 1 28 ? 88.058 27.432 79.032 1.00 33.18 26 LYS D C 1
ATOM 9383 O O . LYS D 1 28 ? 88.135 26.717 78.036 1.00 35.05 26 LYS D O 1
ATOM 9402 N N . LEU D 1 29 ? 86.905 27.819 79.569 1.00 25.61 27 LEU D N 1
ATOM 9403 C CA . LEU D 1 29 ? 85.619 27.352 79.066 1.00 25.53 27 LEU D CA 1
ATOM 9404 C C . LEU D 1 29 ? 85.179 28.139 77.850 1.00 27.86 27 LEU D C 1
ATOM 9405 O O . LEU D 1 29 ? 84.355 27.663 77.070 1.00 30.05 27 LEU D O 1
ATOM 9421 N N . LEU D 1 30 ? 85.733 29.341 77.709 1.00 24.24 28 LEU D N 1
ATOM 9422 C CA . LEU D 1 30 ? 85.304 30.307 76.697 1.00 24.46 28 LEU D CA 1
ATOM 9423 C C . LEU D 1 30 ? 86.356 30.504 75.604 1.00 30.82 28 LEU D C 1
ATOM 9424 O O . LEU D 1 30 ? 86.361 31.523 74.916 1.00 42.81 28 LEU D O 1
ATOM 9440 N N . SER D 1 31 ? 87.253 29.536 75.456 1.00 32.71 29 SER D N 1
ATOM 9441 C CA . SER D 1 31 ? 88.340 29.647 74.497 1.00 33.51 29 SER D CA 1
ATOM 9442 C C . SER D 1 31 ? 87.767 29.581 73.077 1.00 41.17 29 SER D C 1
ATOM 9443 O O . SER D 1 31 ? 86.819 28.836 72.824 1.00 36.35 29 SER D O 1
ATOM 9451 N N . PRO D 1 32 ? 88.319 30.381 72.146 1.00 43.58 30 PRO D N 1
ATOM 9452 C CA . PRO D 1 32 ? 87.760 30.409 70.788 1.00 38.21 30 PRO D CA 1
ATOM 9453 C C . PRO D 1 32 ? 87.692 29.024 70.128 1.00 42.81 30 PRO D C 1
ATOM 9454 O O . PRO D 1 32 ? 88.461 28.127 70.480 1.00 41.00 30 PRO D O 1
ATOM 9465 N N . GLY D 1 33 ? 86.759 28.859 69.194 1.00 37.85 31 GLY D N 1
ATOM 9466 C CA . GLY D 1 33 ? 86.591 27.606 68.484 1.00 38.33 31 GLY D CA 1
ATOM 9467 C C . GLY D 1 33 ? 85.365 26.816 68.898 1.00 36.80 31 GLY D C 1
ATOM 9468 O O . GLY D 1 33 ? 84.946 25.913 68.180 1.00 48.75 31 GLY D O 1
ATOM 9472 N N . LYS D 1 34 ? 84.782 27.161 70.042 1.00 31.87 32 LYS D N 1
ATOM 9473 C CA . LYS D 1 34 ? 83.654 26.416 70.589 1.00 36.39 32 LYS D CA 1
ATOM 9474 C C . LYS D 1 34 ? 82.326 27.119 70.289 1.00 35.35 32 LYS D C 1
ATOM 9475 O O . LYS D 1 34 ? 81.383 26.507 69.771 1.00 35.12 32 LYS D O 1
ATOM 9494 N N . ILE D 1 35 ? 82.288 28.411 70.597 1.00 24.84 33 ILE D N 1
ATOM 9495 C CA . ILE D 1 35 ? 81.052 29.200 70.600 1.00 21.83 33 ILE D CA 1
ATOM 9496 C C . ILE D 1 35 ? 80.775 29.804 69.222 1.00 22.54 33 ILE D C 1
ATOM 9497 O O . ILE D 1 35 ? 81.675 30.354 68.599 1.00 24.67 33 ILE D O 1
ATOM 9513 N N . SER D 1 36 ? 79.523 29.733 68.764 1.00 20.97 34 SER D N 1
ATOM 9514 C CA . SER D 1 36 ? 79.137 30.274 67.451 1.00 21.51 34 SER D CA 1
ATOM 9515 C C . SER D 1 36 ? 78.484 31.647 67.516 1.00 18.81 34 SER D C 1
ATOM 9516 O O . SER D 1 36 ? 78.564 32.428 66.569 1.00 19.56 34 SER D O 1
ATOM 9524 N N . GLN D 1 37 ? 77.849 31.950 68.631 1.00 14.75 35 GLN D N 1
ATOM 9525 C CA . GLN D 1 37 ? 77.226 33.244 68.815 1.00 14.06 35 GLN D CA 1
ATOM 9526 C C . GLN D 1 37 ? 77.281 33.588 70.285 1.00 14.01 35 GLN D C 1
ATOM 9527 O O . GLN D 1 37 ? 77.145 32.704 71.143 1.00 13.09 35 GLN D O 1
ATOM 9541 N N . THR D 1 38 ? 77.525 34.859 70.570 1.00 13.08 36 THR D N 1
ATOM 9542 C CA . THR D 1 38 ? 77.537 35.370 71.940 1.00 13.58 36 THR D CA 1
ATOM 9543 C C . THR D 1 38 ? 76.436 36.382 72.125 1.00 12.66 36 THR D C 1
ATOM 9544 O O . THR D 1 38 ? 76.302 37.301 71.353 1.00 15.14 36 THR D O 1
ATOM 9555 N N . LEU D 1 39 ? 75.627 36.178 73.162 1.00 12.08 37 LEU D N 1
ATOM 9556 C CA . LEU D 1 39 ? 74.639 37.166 73.604 1.00 12.24 37 LEU D CA 1
ATOM 9557 C C . LEU D 1 39 ? 75.182 37.808 74.874 1.00 11.61 37 LEU D C 1
ATOM 9558 O O . LEU D 1 39 ? 75.278 37.141 75.905 1.00 12.82 37 LEU D O 1
ATOM 9574 N N . CYS D 1 40 ? 75.542 39.088 74.786 1.00 13.16 38 CYS D N 1
ATOM 9575 C CA . CYS D 1 40 ? 76.050 39.834 75.926 1.00 14.50 38 CYS D CA 1
ATOM 9576 C C . CYS D 1 40 ? 74.952 40.750 76.437 1.00 13.66 38 CYS D C 1
ATOM 9577 O O . CYS D 1 40 ? 74.472 41.621 75.699 1.00 13.82 38 CYS D O 1
ATOM 9585 N N . LEU D 1 41 ? 74.583 40.559 77.704 1.00 13.41 39 LEU D N 1
ATOM 9586 C CA . LEU D 1 41 ? 73.420 41.224 78.304 1.00 13.78 39 LEU D CA 1
ATOM 9587 C C . LEU D 1 41 ? 73.731 42.502 79.046 1.00 14.99 39 LEU D C 1
ATOM 9588 O O . LEU D 1 41 ? 72.847 43.085 79.680 1.00 17.89 39 LEU D O 1
ATOM 9604 N N . GLY D 1 42 ? 74.965 42.965 78.941 1.00 17.17 40 GLY D N 1
ATOM 9605 C CA . GLY D 1 42 ? 75.298 44.309 79.370 1.00 17.92 40 GLY D CA 1
ATOM 9606 C C . GLY D 1 42 ? 76.244 44.399 80.541 1.00 17.44 40 GLY D C 1
ATOM 9607 O O . GLY D 1 42 ? 76.533 43.410 81.224 1.00 18.63 40 GLY D O 1
ATOM 9611 N N . ASN D 1 43 ? 76.723 45.619 80.740 1.00 16.52 41 ASN D N 1
ATOM 9612 C CA . ASN D 1 43 ? 77.623 46.013 81.809 1.00 16.95 41 ASN D CA 1
ATOM 9613 C C . ASN D 1 43 ? 78.996 45.374 81.628 1.00 16.90 41 ASN D C 1
ATOM 9614 O O . ASN D 1 43 ? 79.397 44.458 82.352 1.00 19.34 41 ASN D O 1
ATOM 9625 N N . LEU D 1 44 ? 79.719 45.881 80.639 1.00 18.17 42 LEU D N 1
ATOM 9626 C CA . LEU D 1 44 ? 81.007 45.296 80.296 1.00 17.42 42 LEU D CA 1
ATOM 9627 C C . LEU D 1 44 ? 82.112 45.557 81.351 1.00 18.73 42 LEU D C 1
ATOM 9628 O O . LEU D 1 44 ? 82.638 44.584 81.874 1.00 19.21 42 LEU D O 1
ATOM 9644 N N . THR D 1 45 ? 82.505 46.800 81.680 1.00 19.68 43 THR D N 1
ATOM 9645 C CA . THR D 1 45 ? 82.062 48.048 81.058 1.00 21.19 43 THR D CA 1
ATOM 9646 C C . THR D 1 45 ? 83.102 48.630 80.120 1.00 24.40 43 THR D C 1
ATOM 9647 O O . THR D 1 45 ? 82.784 49.539 79.350 1.00 27.54 43 THR D O 1
ATOM 9658 N N . ASP D 1 46 ? 84.346 48.151 80.173 1.00 23.11 44 ASP D N 1
ATOM 9659 C CA . ASP D 1 46 ? 85.390 48.854 79.442 1.00 24.17 44 ASP D CA 1
ATOM 9660 C C . ASP D 1 46 ? 85.629 48.238 78.070 1.00 24.51 44 ASP D C 1
ATOM 9661 O O . ASP D 1 46 ? 84.991 47.250 77.680 1.00 24.47 44 ASP D O 1
ATOM 9670 N N . ARG D 1 47 ? 86.502 48.889 77.321 1.00 26.84 45 ARG D N 1
ATOM 9671 C CA . ARG D 1 47 ? 86.792 48.495 75.952 1.00 28.68 45 ARG D CA 1
ATOM 9672 C C . ARG D 1 47 ? 87.480 47.136 75.836 1.00 30.19 45 ARG D C 1
ATOM 9673 O O . ARG D 1 47 ? 87.184 46.363 74.927 1.00 27.61 45 ARG D O 1
ATOM 9694 N N . ALA D 1 48 ? 88.414 46.855 76.736 1.00 29.08 46 ALA D N 1
ATOM 9695 C CA . ALA D 1 48 ? 89.116 45.577 76.705 1.00 29.84 46 ALA D CA 1
ATOM 9696 C C . ALA D 1 48 ? 88.139 44.423 76.866 1.00 27.23 46 ALA D C 1
ATOM 9697 O O . ALA D 1 48 ? 88.317 43.365 76.271 1.00 27.55 46 ALA D O 1
ATOM 9704 N N . THR D 1 49 ? 87.100 44.631 77.667 1.00 25.00 47 THR D N 1
ATOM 9705 C CA . THR D 1 49 ? 86.141 43.565 77.919 1.00 22.97 47 THR D CA 1
ATOM 9706 C C . THR D 1 49 ? 85.280 43.348 76.667 1.00 21.72 47 THR D C 1
ATOM 9707 O O . THR D 1 49 ? 84.979 42.214 76.302 1.00 23.13 47 THR D O 1
ATOM 9718 N N . TYR D 1 50 ? 84.918 44.437 75.999 1.00 21.80 48 TYR D N 1
ATOM 9719 C CA . TYR D 1 50 ? 84.210 44.356 74.723 1.00 22.48 48 TYR D CA 1
ATOM 9720 C C . TYR D 1 50 ? 85.030 43.591 73.687 1.00 27.82 48 TYR D C 1
ATOM 9721 O O . TYR D 1 50 ? 84.526 42.670 73.041 1.00 23.83 48 TYR D O 1
ATOM 9739 N N . ASP D 1 51 ? 86.295 43.966 73.545 1.00 26.51 49 ASP D N 1
ATOM 9740 C CA . ASP D 1 51 ? 87.170 43.307 72.583 1.00 29.69 49 ASP D CA 1
ATOM 9741 C C . ASP D 1 51 ? 87.344 41.828 72.937 1.00 30.42 49 ASP D C 1
ATOM 9742 O O . ASP D 1 51 ? 87.449 40.985 72.046 1.00 27.68 49 ASP D O 1
ATOM 9751 N N . TYR D 1 52 ? 87.379 41.499 74.227 1.00 26.61 50 TYR D N 1
ATOM 9752 C CA . TYR D 1 52 ? 87.464 40.090 74.617 1.00 26.07 50 TYR D CA 1
ATOM 9753 C C . TYR D 1 52 ? 86.210 39.298 74.196 1.00 23.76 50 TYR D C 1
ATOM 9754 O O . TYR D 1 52 ? 86.316 38.207 73.629 1.00 26.75 50 TYR D O 1
ATOM 9772 N N . LEU D 1 53 ? 85.024 39.832 74.474 1.00 21.70 51 LEU D N 1
ATOM 9773 C CA . LEU D 1 53 ? 83.793 39.149 74.093 1.00 21.13 51 LEU D CA 1
ATOM 9774 C C . LEU D 1 53 ? 83.711 38.979 72.584 1.00 27.48 51 LEU D C 1
ATOM 9775 O O . LEU D 1 53 ? 83.303 37.920 72.105 1.00 23.53 51 LEU D O 1
ATOM 9791 N N . ARG D 1 54 ? 84.078 40.016 71.835 1.00 24.73 52 ARG D N 1
ATOM 9792 C CA . ARG D 1 54 ? 84.112 39.914 70.369 1.00 24.41 52 ARG D CA 1
ATOM 9793 C C . ARG D 1 54 ? 84.961 38.747 69.895 1.00 27.06 52 ARG D C 1
ATOM 9794 O O . ARG D 1 54 ? 84.647 38.109 68.890 1.00 30.16 52 ARG D O 1
ATOM 9815 N N . SER D 1 55 ? 86.049 38.483 70.610 1.00 26.22 53 SER D N 1
ATOM 9816 C CA . SER D 1 55 ? 87.031 37.496 70.173 1.00 31.01 53 SER D CA 1
ATOM 9817 C C . SER D 1 55 ? 86.556 36.048 70.388 1.00 31.79 53 SER D C 1
ATOM 9818 O O . SER D 1 55 ? 87.087 35.122 69.764 1.00 30.38 53 SER D O 1
ATOM 9826 N N . ILE D 1 56 ? 85.581 35.872 71.281 1.00 28.46 54 ILE D N 1
ATOM 9827 C CA . ILE D 1 56 ? 85.062 34.555 71.672 1.00 25.72 54 ILE D CA 1
ATOM 9828 C C . ILE D 1 56 ? 84.343 33.827 70.545 1.00 22.75 54 ILE D C 1
ATOM 9829 O O . ILE D 1 56 ? 84.431 32.603 70.440 1.00 27.95 54 ILE D O 1
ATOM 9845 N N . SER D 1 57 ? 83.620 34.570 69.712 1.00 21.43 55 SER D N 1
ATOM 9846 C CA . SER D 1 57 ? 82.808 33.951 68.667 1.00 20.67 55 SER D CA 1
ATOM 9847 C C . SER D 1 57 ? 82.711 34.846 67.431 1.00 22.56 55 SER D C 1
ATOM 9848 O O . SER D 1 57 ? 83.045 36.031 67.490 1.00 25.26 55 SER D O 1
ATOM 9856 N N . PRO D 1 58 ? 82.281 34.272 66.296 1.00 21.43 56 PRO D N 1
ATOM 9857 C CA . PRO D 1 58 ? 82.130 35.045 65.059 1.00 25.97 56 PRO D CA 1
ATOM 9858 C C . PRO D 1 58 ? 80.962 36.037 65.055 1.00 20.74 56 PRO D C 1
ATOM 9859 O O . PRO D 1 58 ? 80.858 36.852 64.129 1.00 24.97 56 PRO D O 1
ATOM 9870 N N . ASP D 1 59 ? 80.088 35.944 66.040 1.00 18.34 57 ASP D N 1
ATOM 9871 C CA . ASP D 1 59 ? 78.848 36.722 66.049 1.00 16.98 57 ASP D CA 1
ATOM 9872 C C . ASP D 1 59 ? 78.518 37.185 67.460 1.00 15.75 57 ASP D C 1
ATOM 9873 O O . ASP D 1 59 ? 77.960 36.435 68.248 1.00 16.33 57 ASP D O 1
ATOM 9882 N N . LEU D 1 60 ? 78.896 38.419 67.772 1.00 16.70 58 LEU D N 1
ATOM 9883 C CA . LEU D 1 60 ? 78.542 39.064 69.021 1.00 16.51 58 LEU D CA 1
ATOM 9884 C C . LEU D 1 60 ? 77.272 39.885 68.842 1.00 14.66 58 LEU D C 1
ATOM 9885 O O . LEU D 1 60 ? 77.225 40.807 68.021 1.00 18.41 58 LEU D O 1
ATOM 9901 N N . LYS D 1 61 ? 76.254 39.510 69.611 1.00 14.59 59 LYS D N 1
ATOM 9902 C CA . LYS D 1 61 ? 75.001 40.247 69.742 1.00 15.70 59 LYS D CA 1
ATOM 9903 C C . LYS D 1 61 ? 74.979 40.782 71.171 1.00 14.85 59 LYS D C 1
ATOM 9904 O O . LYS D 1 61 ? 75.278 40.059 72.124 1.00 15.73 59 LYS D O 1
ATOM 9922 N N . ILE D 1 62 ? 74.666 42.058 71.319 1.00 18.24 60 ILE D N 1
ATOM 9923 C CA . ILE D 1 62 ? 74.953 42.726 72.580 1.00 15.94 60 ILE D CA 1
ATOM 9924 C C . ILE D 1 62 ? 73.965 43.840 72.842 1.00 14.44 60 ILE D C 1
ATOM 9925 O O . ILE D 1 62 ? 73.516 44.517 71.926 1.00 15.84 60 ILE D O 1
ATOM 9941 N N . VAL D 1 63 ? 73.610 44.002 74.112 1.00 14.03 61 VAL D N 1
ATOM 9942 C CA . VAL D 1 63 ? 72.782 45.109 74.550 1.00 13.83 61 VAL D CA 1
ATOM 9943 C C . VAL D 1 63 ? 73.494 45.960 75.580 1.00 13.94 61 VAL D C 1
ATOM 9944 O O . VAL D 1 63 ? 74.442 45.522 76.227 1.00 16.63 61 VAL D O 1
ATOM 9957 N N . ARG D 1 64 ? 72.987 47.163 75.741 1.00 14.65 62 ARG D N 1
ATOM 9958 C CA . ARG D 1 64 ? 73.568 48.139 76.639 1.00 14.90 62 ARG D CA 1
ATOM 9959 C C . ARG D 1 64 ? 73.064 47.953 78.062 1.00 15.09 62 ARG D C 1
ATOM 9960 O O . ARG D 1 64 ? 71.854 47.941 78.291 1.00 17.73 62 ARG D O 1
ATOM 9981 N N . GLY D 1 65 ? 73.989 47.838 79.017 1.00 15.41 63 GLY D N 1
ATOM 9982 C CA . GLY D 1 65 ? 73.649 47.796 80.434 1.00 15.99 63 GLY D CA 1
ATOM 9983 C C . GLY D 1 65 ? 73.612 49.219 80.973 1.00 17.41 63 GLY D C 1
ATOM 9984 O O . GLY D 1 65 ? 74.134 50.136 80.334 1.00 18.03 63 GLY D O 1
ATOM 9988 N N . ARG D 1 66 ? 73.017 49.418 82.148 1.00 18.29 64 ARG D N 1
ATOM 9989 C CA . ARG D 1 66 ? 72.901 50.761 82.712 1.00 20.02 64 ARG D CA 1
ATOM 9990 C C . ARG D 1 66 ? 74.259 51.383 83.044 1.00 21.05 64 ARG D C 1
ATOM 9991 O O . ARG D 1 66 ? 74.371 52.606 83.124 1.00 22.67 64 ARG D O 1
ATOM 10012 N N . MET D 1 67 ? 75.288 50.551 83.224 1.00 20.54 65 MET D N 1
ATOM 10013 C CA . MET D 1 67 ? 76.629 51.052 83.495 1.00 21.95 65 MET D CA 1
ATOM 10014 C C . MET D 1 67 ? 77.452 51.256 82.221 1.00 21.89 65 MET D C 1
ATOM 10015 O O . MET D 1 67 ? 78.567 51.773 82.286 1.00 23.54 65 MET D O 1
ATOM 10029 N N . ASP D 1 68 ? 76.909 50.848 81.076 1.00 20.37 66 ASP D N 1
ATOM 10030 C CA . ASP D 1 68 ? 77.543 51.151 79.782 1.00 20.60 66 ASP D CA 1
ATOM 10031 C C . ASP D 1 68 ? 77.020 52.505 79.283 1.00 22.48 66 ASP D C 1
ATOM 10032 O O . ASP D 1 68 ? 76.456 52.598 78.187 1.00 24.62 66 ASP D O 1
ATOM 10041 N N . VAL D 1 69 ? 77.149 53.539 80.095 1.00 24.25 67 VAL D N 1
ATOM 10042 C CA . VAL D 1 69 ? 76.356 54.749 79.875 1.00 33.37 67 VAL D CA 1
ATOM 10043 C C . VAL D 1 69 ? 76.665 55.403 78.517 1.00 37.19 67 VAL D C 1
ATOM 10044 O O . VAL D 1 69 ? 75.739 55.786 77.794 1.00 41.83 67 VAL D O 1
ATOM 10057 N N . GLU D 1 70 ? 77.944 55.495 78.153 1.00 27.07 68 GLU D N 1
ATOM 10058 C CA . GLU D 1 70 ? 78.316 56.125 76.883 1.00 29.17 68 GLU D CA 1
ATOM 10059 C C . GLU D 1 70 ? 78.271 55.188 75.652 1.00 29.30 68 GLU D C 1
ATOM 10060 O O . GLU D 1 70 ? 78.628 55.597 74.553 1.00 27.68 68 GLU D O 1
ATOM 10072 N N . ALA D 1 71 ? 77.821 53.948 75.812 1.00 23.95 69 ALA D N 1
ATOM 10073 C CA . ALA D 1 71 ? 77.837 53.002 74.690 1.00 22.51 69 ALA D CA 1
ATOM 10074 C C . ALA D 1 71 ? 76.607 53.175 73.801 1.00 22.10 69 ALA D C 1
ATOM 10075 O O . ALA D 1 71 ? 75.753 52.286 73.711 1.00 20.06 69 ALA D O 1
ATOM 10082 N N . THR D 1 72 ? 76.536 54.331 73.151 1.00 27.37 70 THR D N 1
ATOM 10083 C CA . THR D 1 72 ? 75.351 54.755 72.418 1.00 31.08 70 THR D CA 1
ATOM 10084 C C . THR D 1 72 ? 75.063 53.876 71.214 1.00 30.23 70 THR D C 1
ATOM 10085 O O . THR D 1 72 ? 73.930 53.846 70.718 1.00 30.77 70 THR D O 1
ATOM 10096 N N . SER D 1 73 ? 76.083 53.163 70.741 1.00 23.19 71 SER D N 1
ATOM 10097 C CA . SER D 1 73 ? 75.929 52.314 69.555 1.00 24.93 71 SER D CA 1
ATOM 10098 C C . SER D 1 73 ? 75.359 50.940 69.899 1.00 19.20 71 SER D C 1
ATOM 10099 O O . SER D 1 73 ? 75.148 50.120 69.002 1.00 23.13 71 SER D O 1
ATOM 10107 N N . LEU D 1 74 ? 75.127 50.675 71.189 1.00 18.26 72 LEU D N 1
ATOM 10108 C CA . LEU D 1 74 ? 74.563 49.394 71.631 1.00 20.03 72 LEU D CA 1
ATOM 10109 C C . LEU D 1 74 ? 73.067 49.521 71.873 1.00 17.43 72 LEU D C 1
ATOM 10110 O O . LEU D 1 74 ? 72.621 50.441 72.548 1.00 19.46 72 LEU D O 1
ATOM 10126 N N . PRO D 1 75 ? 72.275 48.600 71.303 1.00 15.89 73 PRO D N 1
ATOM 10127 C CA . PRO D 1 75 ? 70.827 48.684 71.507 1.00 15.88 73 PRO D CA 1
ATOM 10128 C C . PRO D 1 75 ? 70.429 48.287 72.928 1.00 15.64 73 PRO D C 1
ATOM 10129 O O . PRO D 1 75 ? 71.164 47.582 73.597 1.00 14.70 73 PRO D O 1
ATOM 10140 N N . LEU D 1 76 ? 69.265 48.733 73.364 1.00 16.39 74 LEU D N 1
ATOM 10141 C CA . LEU D 1 76 ? 68.782 48.404 74.704 1.00 16.42 74 LEU D CA 1
ATOM 10142 C C . LEU D 1 76 ? 68.154 47.013 74.774 1.00 15.94 74 LEU D C 1
ATOM 10143 O O . LEU D 1 76 ? 68.020 46.462 75.855 1.00 18.09 74 LEU D O 1
ATOM 10159 N N . MET D 1 77 ? 67.736 46.484 73.632 1.00 15.98 75 MET D N 1
ATOM 10160 C CA . MET D 1 77 ? 67.179 45.142 73.527 1.00 15.92 75 MET D CA 1
ATOM 10161 C C . MET D 1 77 ? 67.663 44.511 72.240 1.00 15.32 75 MET D C 1
ATOM 10162 O O . MET D 1 77 ? 68.098 45.218 71.336 1.00 15.33 75 MET D O 1
ATOM 10176 N N . GLN D 1 78 ? 67.525 43.201 72.145 1.00 11.45 76 GLN D N 1
ATOM 10177 C CA . GLN D 1 78 ? 67.923 42.481 70.938 1.00 11.68 76 GLN D CA 1
ATOM 10178 C C . GLN D 1 78 ? 67.131 41.193 70.859 1.00 11.46 76 GLN D C 1
ATOM 10179 O O . GLN D 1 78 ? 66.723 40.652 71.880 1.00 11.32 76 GLN D O 1
ATOM 10193 N N . VAL D 1 79 ? 66.903 40.718 69.639 1.00 11.26 77 VAL D N 1
ATOM 10194 C CA . VAL D 1 79 ? 66.180 39.472 69.413 1.00 12.87 77 VAL D CA 1
ATOM 10195 C C . VAL D 1 79 ? 66.884 38.687 68.344 1.00 10.15 77 VAL D C 1
ATOM 10196 O O . VAL D 1 79 ? 67.063 39.185 67.231 1.00 12.52 77 VAL D O 1
ATOM 10209 N N . VAL D 1 80 ? 67.279 37.468 68.685 1.00 9.97 78 VAL D N 1
ATOM 10210 C CA . VAL D 1 80 ? 67.816 36.527 67.708 1.00 11.79 78 VAL D CA 1
ATOM 10211 C C . VAL D 1 80 ? 66.842 35.388 67.539 1.00 10.82 78 VAL D C 1
ATOM 10212 O O . VAL D 1 80 ? 66.168 34.989 68.486 1.00 12.18 78 VAL D O 1
ATOM 10225 N N . THR D 1 81 ? 66.795 34.845 66.326 1.00 12.29 79 THR D N 1
ATOM 10226 C CA . THR D 1 81 ? 65.911 33.743 65.993 1.00 13.51 79 THR D CA 1
ATOM 10227 C C . THR D 1 81 ? 66.749 32.532 65.650 1.00 13.68 79 THR D C 1
ATOM 10228 O O . THR D 1 81 ? 67.634 32.598 64.790 1.00 15.23 79 THR D O 1
ATOM 10239 N N . HIS D 1 82 ? 66.463 31.422 66.336 1.00 13.32 80 HIS D N 1
ATOM 10240 C CA . HIS D 1 82 ? 67.129 30.144 66.068 1.00 13.81 80 HIS D CA 1
ATOM 10241 C C . HIS D 1 82 ? 66.076 29.051 66.007 1.00 15.88 80 HIS D C 1
ATOM 10242 O O . HIS D 1 82 ? 65.234 28.961 66.890 1.00 13.38 80 HIS D O 1
ATOM 10255 N N . GLY D 1 83 ? 66.110 28.223 64.979 1.00 17.54 81 GLY D N 1
ATOM 10256 C CA . GLY D 1 83 ? 65.053 27.249 64.797 1.00 18.05 81 GLY D CA 1
ATOM 10257 C C . GLY D 1 83 ? 63.723 27.955 64.750 1.00 18.66 81 GLY D C 1
ATOM 10258 O O . GLY D 1 83 ? 63.547 28.921 64.008 1.00 21.01 81 GLY D O 1
ATOM 10262 N N . SER D 1 84 ? 62.793 27.493 65.580 1.00 17.70 82 SER D N 1
ATOM 10263 C CA . SER D 1 84 ? 61.474 28.082 65.643 1.00 16.70 82 SER D CA 1
ATOM 10264 C C . SER D 1 84 ? 61.318 28.973 66.868 1.00 14.62 82 SER D C 1
ATOM 10265 O O . SER D 1 84 ? 60.190 29.349 67.200 1.00 20.99 82 SER D O 1
ATOM 10273 N N . LEU D 1 85 ? 62.438 29.337 67.517 1.00 13.20 83 LEU D N 1
ATOM 10274 C CA . LEU D 1 85 ? 62.392 30.162 68.714 1.00 12.56 83 LEU D CA 1
ATOM 10275 C C . LEU D 1 85 ? 62.908 31.570 68.503 1.00 12.41 83 LEU D C 1
ATOM 10276 O O . LEU D 1 85 ? 63.950 31.779 67.880 1.00 12.89 83 LEU D O 1
ATOM 10292 N N . ARG D 1 86 ? 62.166 32.531 69.025 1.00 11.41 84 ARG D N 1
ATOM 10293 C CA . ARG D 1 86 ? 62.644 33.888 69.201 1.00 12.32 84 ARG D CA 1
ATOM 10294 C C . ARG D 1 86 ? 63.180 34.069 70.610 1.00 10.95 84 ARG D C 1
ATOM 10295 O O . ARG D 1 86 ? 62.487 33.758 71.601 1.00 11.05 84 ARG D O 1
ATOM 10316 N N . ILE D 1 87 ? 64.427 34.522 70.685 1.00 10.04 85 ILE D N 1
ATOM 10317 C CA . ILE D 1 87 ? 65.151 34.708 71.932 1.00 8.97 85 ILE D CA 1
ATOM 10318 C C . ILE D 1 87 ? 65.490 36.175 72.088 1.00 10.85 85 ILE D C 1
ATOM 10319 O O . ILE D 1 87 ? 66.278 36.739 71.318 1.00 12.01 85 ILE D O 1
ATOM 10335 N N . GLY D 1 88 ? 64.868 36.826 73.058 1.00 10.79 86 GLY D N 1
ATOM 10336 C CA . GLY D 1 88 ? 65.109 38.234 73.289 1.00 12.75 86 GLY D CA 1
ATOM 10337 C C . GLY D 1 88 ? 65.972 38.428 74.499 1.00 12.32 86 GLY D C 1
ATOM 10338 O O . GLY D 1 88 ? 65.992 37.575 75.397 1.00 12.07 86 GLY D O 1
ATOM 10342 N N . PHE D 1 89 ? 66.667 39.551 74.544 1.00 12.08 87 PHE D N 1
ATOM 10343 C CA . PHE D 1 89 ? 67.456 39.835 75.733 1.00 12.58 87 PHE D CA 1
ATOM 10344 C C . PHE D 1 89 ? 67.678 41.315 75.942 1.00 12.59 87 PHE D C 1
ATOM 10345 O O . PHE D 1 89 ? 67.486 42.129 75.044 1.00 12.58 87 PHE D O 1
ATOM 10362 N N . LEU D 1 90 ? 68.001 41.637 77.201 1.00 12.18 88 LEU D N 1
ATOM 10363 C CA . LEU D 1 90 ? 68.124 42.980 77.701 1.00 10.46 88 LEU D CA 1
ATOM 10364 C C . LEU D 1 90 ? 68.827 42.873 79.044 1.00 12.74 88 LEU D C 1
ATOM 10365 O O . LEU D 1 90 ? 68.889 41.777 79.614 1.00 14.05 88 LEU D O 1
ATOM 10381 N N . GLU D 1 91 ? 69.310 43.986 79.583 1.00 15.03 89 GLU D N 1
ATOM 10382 C CA . GLU D 1 91 ? 69.837 43.952 80.946 1.00 16.93 89 GLU D CA 1
ATOM 10383 C C . GLU D 1 91 ? 68.721 43.648 81.958 1.00 13.82 89 GLU D C 1
ATOM 10384 O O . GLU D 1 91 ? 68.813 42.689 82.741 1.00 14.21 89 GLU D O 1
ATOM 10396 N N . GLY D 1 92 ? 67.668 44.466 81.979 1.00 15.66 90 GLY D N 1
ATOM 10397 C CA . GLY D 1 92 ? 66.556 44.190 82.885 1.00 13.95 90 GLY D CA 1
ATOM 10398 C C . GLY D 1 92 ? 66.972 44.222 84.355 1.00 14.38 90 GLY D C 1
ATOM 10399 O O . GLY D 1 92 ? 66.663 43.295 85.122 1.00 14.32 90 GLY D O 1
ATOM 10403 N N . PHE D 1 93 ? 67.664 45.284 84.742 1.00 14.78 91 PHE D N 1
ATOM 10404 C CA . PHE D 1 93 ? 68.231 45.404 86.085 1.00 16.33 91 PHE D CA 1
ATOM 10405 C C . PHE D 1 93 ? 67.234 45.065 87.190 1.00 16.09 91 PHE D C 1
ATOM 10406 O O . PHE D 1 93 ? 67.572 44.335 88.129 1.00 17.30 91 PHE D O 1
ATOM 10423 N N . THR D 1 94 ? 66.013 45.591 87.087 1.00 18.04 92 THR D N 1
ATOM 10424 C CA . THR D 1 94 ? 65.048 45.440 88.181 1.00 16.99 92 THR D CA 1
ATOM 10425 C C . THR D 1 94 ? 64.182 44.173 88.078 1.00 16.11 92 THR D C 1
ATOM 10426 O O . THR D 1 94 ? 63.344 43.921 88.949 1.00 19.67 92 THR D O 1
ATOM 10437 N N . LEU D 1 95 ? 64.380 43.374 87.041 1.00 15.42 93 LEU D N 1
ATOM 10438 C CA . LEU D 1 95 ? 63.569 42.185 86.823 1.00 15.97 93 LEU D CA 1
ATOM 10439 C C . LEU D 1 95 ? 64.049 41.065 87.709 1.00 14.64 93 LEU D C 1
ATOM 10440 O O . LEU D 1 95 ? 65.263 40.843 87.853 1.00 15.87 93 LEU D O 1
ATOM 10456 N N . VAL D 1 96 ? 63.090 40.374 88.338 1.00 15.89 94 VAL D N 1
ATOM 10457 C CA . VAL D 1 96 ? 63.367 39.311 89.289 1.00 15.32 94 VAL D CA 1
ATOM 10458 C C . VAL D 1 96 ? 62.355 38.162 89.152 1.00 17.96 94 VAL D C 1
ATOM 10459 O O . VAL D 1 96 ? 61.186 38.404 88.843 1.00 16.12 94 VAL D O 1
ATOM 10472 N N . SER D 1 97 ? 62.794 36.927 89.418 1.00 19.23 95 SER D N 1
ATOM 10473 C CA . SER D 1 97 ? 61.909 35.755 89.339 1.00 16.07 95 SER D CA 1
ATOM 10474 C C . SER D 1 97 ? 60.701 35.833 90.292 1.00 16.38 95 SER D C 1
ATOM 10475 O O . SER D 1 97 ? 59.698 35.164 90.041 1.00 20.25 95 SER D O 1
ATOM 10483 N N . GLU D 1 98 ? 60.790 36.585 91.392 1.00 17.56 96 GLU D N 1
ATOM 10484 C CA . GLU D 1 98 ? 59.687 36.661 92.334 1.00 18.95 96 GLU D CA 1
ATOM 10485 C C . GLU D 1 98 ? 58.608 37.673 91.883 1.00 18.85 96 GLU D C 1
ATOM 10486 O O . GLU D 1 98 ? 57.594 37.829 92.557 1.00 20.07 96 GLU D O 1
ATOM 10498 N N . GLU D 1 99 ? 58.829 38.340 90.749 1.00 17.59 97 GLU D N 1
ATOM 10499 C CA . GLU D 1 99 ? 57.786 39.156 90.082 1.00 19.06 97 GLU D CA 1
ATOM 10500 C C . GLU D 1 99 ? 57.684 38.719 88.640 1.00 15.96 97 GLU D C 1
ATOM 10501 O O . GLU D 1 99 ? 58.138 39.405 87.697 1.00 16.15 97 GLU D O 1
ATOM 10513 N N . PRO D 1 100 ? 57.088 37.546 88.441 1.00 15.94 98 PRO D N 1
ATOM 10514 C CA . PRO D 1 100 ? 57.165 36.948 87.114 1.00 16.44 98 PRO D CA 1
ATOM 10515 C C . PRO D 1 100 ? 56.303 37.662 86.089 1.00 14.25 98 PRO D C 1
ATOM 10516 O O . PRO D 1 100 ? 56.648 37.551 84.906 1.00 13.76 98 PRO D O 1
ATOM 10527 N N . ASP D 1 101 ? 55.248 38.375 86.494 1.00 16.47 99 ASP D N 1
ATOM 10528 C CA . ASP D 1 101 ? 54.455 39.094 85.490 1.00 15.09 99 ASP D CA 1
ATOM 10529 C C . ASP D 1 101 ? 55.208 40.287 84.921 1.00 15.93 99 ASP D C 1
ATOM 10530 O O . ASP D 1 101 ? 54.927 40.724 83.798 1.00 14.72 99 ASP D O 1
ATOM 10539 N N . VAL D 1 102 ? 56.157 40.837 85.668 1.00 14.84 100 VAL D N 1
ATOM 10540 C CA . VAL D 1 102 ? 56.943 41.939 85.134 1.00 16.15 100 VAL D CA 1
ATOM 10541 C C . VAL D 1 102 ? 57.911 41.409 84.086 1.00 16.49 100 VAL D C 1
ATOM 10542 O O . VAL D 1 102 ? 58.082 42.022 83.041 1.00 13.86 100 VAL D O 1
ATOM 10555 N N . LEU D 1 103 ? 58.512 40.255 84.337 1.00 13.58 101 LEU D N 1
ATOM 10556 C CA . LEU D 1 103 ? 59.292 39.563 83.316 1.00 13.95 101 LEU D CA 1
ATOM 10557 C C . LEU D 1 103 ? 58.443 39.174 82.117 1.00 12.02 101 LEU D C 1
ATOM 10558 O O . LEU D 1 103 ? 58.855 39.375 80.981 1.00 13.53 101 LEU D O 1
ATOM 10574 N N . LEU D 1 104 ? 57.247 38.661 82.357 1.00 14.04 102 LEU D N 1
ATOM 10575 C CA . LEU D 1 104 ? 56.391 38.264 81.248 1.00 13.85 102 LEU D CA 1
ATOM 10576 C C . LEU D 1 104 ? 56.012 39.481 80.408 1.00 15.08 102 LEU D C 1
ATOM 10577 O O . LEU D 1 104 ? 55.953 39.375 79.186 1.00 13.06 102 LEU D O 1
ATOM 10593 N N . ALA D 1 105 ? 55.758 40.627 81.041 1.00 12.96 103 ALA D N 1
ATOM 10594 C CA . ALA D 1 105 ? 55.451 41.850 80.280 1.00 12.56 103 ALA D CA 1
ATOM 10595 C C . ALA D 1 105 ? 56.602 42.191 79.351 1.00 15.90 103 ALA D C 1
ATOM 10596 O O . ALA D 1 105 ? 56.377 42.599 78.204 1.00 14.37 103 ALA D O 1
ATOM 10603 N N . GLU D 1 106 ? 57.833 42.019 79.809 1.00 14.56 104 GLU D N 1
ATOM 10604 C CA . GLU D 1 106 ? 58.989 42.315 78.942 1.00 14.89 104 GLU D CA 1
ATOM 10605 C C . GLU D 1 106 ? 59.075 41.288 77.816 1.00 12.67 104 GLU D C 1
ATOM 10606 O O . GLU D 1 106 ? 59.367 41.640 76.662 1.00 12.95 104 GLU D O 1
ATOM 10618 N N . ALA D 1 107 ? 58.824 40.020 78.128 1.00 12.87 105 ALA D N 1
ATOM 10619 C CA . ALA D 1 107 ? 58.838 38.979 77.100 1.00 10.45 105 ALA D CA 1
ATOM 10620 C C . ALA D 1 107 ? 57.747 39.217 76.060 1.00 13.67 105 ALA D C 1
ATOM 10621 O O . ALA D 1 107 ? 57.939 38.916 74.867 1.00 13.18 105 ALA D O 1
ATOM 10628 N N . ASN D 1 108 ? 56.608 39.734 76.487 1.00 11.85 106 ASN D N 1
ATOM 10629 C CA . ASN D 1 108 ? 55.541 40.062 75.533 1.00 11.92 106 ASN D CA 1
ATOM 10630 C C . ASN D 1 108 ? 55.861 41.310 74.725 1.00 14.28 106 ASN D C 1
ATOM 10631 O O . ASN D 1 108 ? 55.410 41.426 73.585 1.00 14.75 106 ASN D O 1
ATOM 10642 N N . LYS D 1 109 ? 56.605 42.237 75.313 1.00 11.31 107 LYS D N 1
ATOM 10643 C CA . LYS D 1 109 ? 56.966 43.492 74.653 1.00 12.43 107 LYS D CA 1
ATOM 10644 C C . LYS D 1 109 ? 57.995 43.218 73.563 1.00 14.07 107 LYS D C 1
ATOM 10645 O O . LYS D 1 109 ? 57.828 43.631 72.416 1.00 15.12 107 LYS D O 1
ATOM 10664 N N . LEU D 1 110 ? 59.039 42.488 73.910 1.00 12.68 108 LEU D N 1
ATOM 10665 C CA . LEU D 1 110 ? 60.006 42.043 72.894 1.00 13.86 108 LEU D CA 1
ATOM 10666 C C . LEU D 1 110 ? 59.339 41.024 71.969 1.00 16.12 108 LEU D C 1
ATOM 10667 O O . LEU D 1 110 ? 59.739 40.847 70.831 1.00 14.45 108 LEU D O 1
ATOM 10683 N N . ASP D 1 111 ? 58.344 40.337 72.505 1.00 13.37 109 ASP D N 1
ATOM 10684 C CA . ASP D 1 111 ? 57.528 39.338 71.821 1.00 12.68 109 ASP D CA 1
ATOM 10685 C C . ASP D 1 111 ? 58.368 38.126 71.440 1.00 11.88 109 ASP D C 1
ATOM 10686 O O . ASP D 1 111 ? 58.556 37.836 70.252 1.00 14.81 109 ASP D O 1
ATOM 10695 N N . VAL D 1 112 ? 58.804 37.400 72.472 1.00 11.19 110 VAL D N 1
ATOM 10696 C CA . VAL D 1 112 ? 59.749 36.312 72.327 1.00 10.53 110 VAL D CA 1
ATOM 10697 C C . VAL D 1 112 ? 59.339 35.079 73.136 1.00 11.46 110 VAL D C 1
ATOM 10698 O O . VAL D 1 112 ? 58.565 35.170 74.080 1.00 13.34 110 VAL D O 1
ATOM 10711 N N . ASP D 1 113 ? 59.888 33.928 72.766 1.00 9.93 111 ASP D N 1
ATOM 10712 C CA . ASP D 1 113 ? 59.659 32.670 73.471 1.00 9.91 111 ASP D CA 1
ATOM 10713 C C . ASP D 1 113 ? 60.554 32.509 74.687 1.00 11.13 111 ASP D C 1
ATOM 10714 O O . ASP D 1 113 ? 60.160 31.912 75.698 1.00 11.97 111 ASP D O 1
ATOM 10723 N N . VAL D 1 114 ? 61.751 33.031 74.558 1.00 9.92 112 VAL D N 1
ATOM 10724 C CA . VAL D 1 114 ? 62.803 32.943 75.554 1.00 8.66 112 VAL D CA 1
ATOM 10725 C C . VAL D 1 114 ? 63.271 34.335 75.829 1.00 11.32 112 VAL D C 1
ATOM 10726 O O . VAL D 1 114 ? 63.642 35.056 74.909 1.00 11.06 112 VAL D O 1
ATOM 10739 N N . LEU D 1 115 ? 63.261 34.711 77.092 1.00 10.44 113 LEU D N 1
ATOM 10740 C CA . LEU D 1 115 ? 63.783 35.996 77.528 1.00 11.04 113 LEU D CA 1
ATOM 10741 C C . LEU D 1 115 ? 64.984 35.797 78.427 1.00 9.00 113 LEU D C 1
ATOM 10742 O O . LEU D 1 115 ? 64.853 35.152 79.482 1.00 11.18 113 LEU D O 1
ATOM 10758 N N . CYS D 1 116 ? 66.127 36.329 77.996 1.00 13.06 114 CYS D N 1
ATOM 10759 C CA . CYS D 1 116 ? 67.333 36.323 78.819 1.00 12.88 114 CYS D CA 1
ATOM 10760 C C . CYS D 1 116 ? 67.540 37.712 79.376 1.00 12.34 114 CYS D C 1
ATOM 10761 O O . CYS D 1 116 ? 67.428 38.682 78.651 1.00 13.51 114 CYS D O 1
ATOM 10769 N N . TRP D 1 117 ? 67.803 37.814 80.676 1.00 11.72 115 TRP D N 1
ATOM 10770 C CA . TRP D 1 117 ? 68.049 39.108 81.285 1.00 12.51 115 TRP D CA 1
ATOM 10771 C C . TRP D 1 117 ? 69.151 38.987 82.317 1.00 12.37 115 TRP D C 1
ATOM 10772 O O . TRP D 1 117 ? 69.372 37.912 82.834 1.00 13.47 115 TRP D O 1
ATOM 10793 N N . ALA D 1 118 ? 69.869 40.074 82.540 1.00 13.49 116 ALA D N 1
ATOM 10794 C CA . ALA D 1 118 ? 70.988 40.114 83.473 1.00 14.32 116 ALA D CA 1
ATOM 10795 C C . ALA D 1 118 ? 70.614 41.004 84.639 1.00 13.21 116 ALA D C 1
ATOM 10796 O O . ALA D 1 118 ? 71.136 42.102 84.819 1.00 16.91 116 ALA D O 1
ATOM 10803 N N . GLY D 1 119 ? 69.655 40.518 85.424 1.00 14.93 117 GLY D N 1
ATOM 10804 C CA . GLY D 1 119 ? 69.137 41.262 86.554 1.00 16.00 117 GLY D CA 1
ATOM 10805 C C . GLY D 1 119 ? 70.150 41.550 87.636 1.00 17.76 117 GLY D C 1
ATOM 10806 O O . GLY D 1 119 ? 71.208 40.907 87.738 1.00 17.04 117 GLY D O 1
ATOM 10810 N N . GLY D 1 120 ? 69.794 42.521 88.466 1.00 18.36 118 GLY D N 1
ATOM 10811 C CA . GLY D 1 120 ? 70.656 42.966 89.541 1.00 18.33 118 GLY D CA 1
ATOM 10812 C C . GLY D 1 120 ? 70.940 41.940 90.608 1.00 18.87 118 GLY D C 1
ATOM 10813 O O . GLY D 1 120 ? 71.766 42.189 91.454 1.00 21.20 118 GLY D O 1
ATOM 10817 N N . SER D 1 121 ? 70.259 40.801 90.572 1.00 18.15 119 SER D N 1
ATOM 10818 C CA . SER D 1 121 ? 70.514 39.743 91.548 1.00 18.99 119 SER D CA 1
ATOM 10819 C C . SER D 1 121 ? 71.941 39.173 91.412 1.00 18.68 119 SER D C 1
ATOM 10820 O O . SER D 1 121 ? 72.500 38.652 92.370 1.00 19.96 119 SER D O 1
ATOM 10828 N N . HIS D 1 122 ? 72.490 39.249 90.197 1.00 17.56 120 HIS D N 1
ATOM 10829 C CA . HIS D 1 122 ? 73.720 38.527 89.832 1.00 16.94 120 HIS D CA 1
ATOM 10830 C C . HIS D 1 122 ? 73.665 37.067 90.280 1.00 17.23 120 HIS D C 1
ATOM 10831 O O . HIS D 1 122 ? 74.620 36.530 90.835 1.00 18.43 120 HIS D O 1
ATOM 10844 N N . ARG D 1 123 ? 72.532 36.425 90.040 1.00 16.63 121 ARG D N 1
ATOM 10845 C CA . ARG D 1 123 ? 72.417 35.010 90.339 1.00 17.10 121 ARG D CA 1
ATOM 10846 C C . ARG D 1 123 ? 71.778 34.370 89.121 1.00 15.64 121 ARG D C 1
ATOM 10847 O O . ARG D 1 123 ? 70.938 34.955 88.448 1.00 15.83 121 ARG D O 1
ATOM 10868 N N . PHE D 1 124 ? 72.221 33.161 88.835 1.00 16.36 122 PHE D N 1
ATOM 10869 C CA . PHE D 1 124 ? 71.557 32.364 87.827 1.00 16.65 122 PHE D CA 1
ATOM 10870 C C . PHE D 1 124 ? 70.087 32.178 88.239 1.00 15.15 122 PHE D C 1
ATOM 10871 O O . PHE D 1 124 ? 69.805 31.768 89.356 1.00 18.29 122 PHE D O 1
ATOM 10888 N N . GLU D 1 125 ? 69.169 32.481 87.323 1.00 16.50 123 GLU D N 1
ATOM 10889 C CA . GLU D 1 125 ? 67.726 32.322 87.549 1.00 20.17 123 GLU D CA 1
ATOM 10890 C C . GLU D 1 125 ? 67.199 31.624 86.298 1.00 15.23 123 GLU D C 1
ATOM 10891 O O . GLU D 1 125 ? 67.650 31.915 85.204 1.00 14.50 123 GLU D O 1
ATOM 10903 N N . CYS D 1 126 ? 66.243 30.727 86.453 1.00 18.34 124 CYS D N 1
ATOM 10904 C CA . CYS D 1 126 ? 65.716 30.032 85.298 1.00 16.16 124 CYS D CA 1
ATOM 10905 C C . CYS D 1 126 ? 64.365 29.415 85.643 1.00 17.29 124 CYS D C 1
ATOM 10906 O O . CYS D 1 126 ? 64.265 28.665 86.611 1.00 16.34 124 CYS D O 1
ATOM 10914 N N . PHE D 1 127 ? 63.325 29.767 84.884 1.00 12.55 125 PHE D N 1
ATOM 10915 C CA . PHE D 1 127 ? 62.009 29.182 85.096 1.00 12.16 125 PHE D CA 1
ATOM 10916 C C . PHE D 1 127 ? 61.139 29.227 83.838 1.00 11.86 125 PHE D C 1
ATOM 10917 O O . PHE D 1 127 ? 61.394 30.011 82.928 1.00 11.33 125 PHE D O 1
ATOM 10934 N N . GLU D 1 128 ? 60.110 28.385 83.827 1.00 12.44 126 GLU D N 1
ATOM 10935 C CA . GLU D 1 128 ? 59.079 28.368 82.811 1.00 12.50 126 GLU D CA 1
ATOM 10936 C C . GLU D 1 128 ? 57.838 29.067 83.339 1.00 13.20 126 GLU D C 1
ATOM 10937 O O . GLU D 1 128 ? 57.433 28.867 84.478 1.00 13.99 126 GLU D O 1
ATOM 10949 N N . TYR D 1 129 ? 57.209 29.846 82.476 1.00 13.10 127 TYR D N 1
ATOM 10950 C CA . TYR D 1 129 ? 56.018 30.593 82.825 1.00 13.89 127 TYR D CA 1
ATOM 10951 C C . TYR D 1 129 ? 55.289 31.030 81.558 1.00 13.92 127 TYR D C 1
ATOM 10952 O O . TYR D 1 129 ? 55.908 31.579 80.666 1.00 13.26 127 TYR D O 1
ATOM 10970 N N . MET D 1 130 ? 53.990 30.757 81.502 1.00 14.84 128 MET D N 1
ATOM 10971 C CA . MET D 1 130 ? 53.117 31.198 80.408 1.00 15.21 128 MET D CA 1
ATOM 10972 C C . MET D 1 130 ? 53.658 30.803 79.048 1.00 14.57 128 MET D C 1
ATOM 10973 O O . MET D 1 130 ? 53.623 31.597 78.080 1.00 14.57 128 MET D O 1
ATOM 10987 N N . ASP D 1 131 ? 54.133 29.562 78.974 1.00 14.33 129 ASP D N 1
ATOM 10988 C CA . ASP D 1 131 ? 54.662 28.944 77.748 1.00 13.97 129 ASP D CA 1
ATOM 10989 C C . ASP D 1 131 ? 56.008 29.502 77.292 1.00 13.81 129 ASP D C 1
ATOM 10990 O O . ASP D 1 131 ? 56.501 29.143 76.207 1.00 14.76 129 ASP D O 1
ATOM 10999 N N . LYS D 1 132 ? 56.602 30.397 78.080 1.00 12.55 130 LYS D N 1
ATOM 11000 C CA . LYS D 1 132 ? 57.892 30.977 77.802 1.00 11.79 130 LYS D CA 1
ATOM 11001 C C . LYS D 1 132 ? 58.956 30.485 78.780 1.00 12.12 130 LYS D C 1
ATOM 11002 O O . LYS D 1 132 ? 58.635 29.805 79.749 1.00 11.67 130 LYS D O 1
ATOM 11021 N N . PHE D 1 133 ? 60.206 30.822 78.486 1.00 11.91 131 PHE D N 1
ATOM 11022 C CA . PHE D 1 133 ? 61.379 30.402 79.243 1.00 10.41 131 PHE D CA 1
ATOM 11023 C C . PHE D 1 133 ? 62.141 31.658 79.595 1.00 10.71 131 PHE D C 1
ATOM 11024 O O . PHE D 1 133 ? 62.353 32.506 78.734 1.00 11.41 131 PHE D O 1
ATOM 11041 N N . PHE D 1 134 ? 62.542 31.773 80.859 1.00 10.40 132 PHE D N 1
ATOM 11042 C CA . PHE D 1 134 ? 63.206 32.943 81.400 1.00 10.20 132 PHE D CA 1
ATOM 11043 C C . PHE D 1 134 ? 64.549 32.520 81.976 1.00 10.31 132 PHE D C 1
ATOM 11044 O O . PHE D 1 134 ? 64.602 31.591 82.784 1.00 10.72 132 PHE D O 1
ATOM 11061 N N . VAL D 1 135 ? 65.609 33.195 81.548 1.00 11.37 133 VAL D N 1
ATOM 11062 C CA . VAL D 1 135 ? 66.974 32.840 81.933 1.00 12.62 133 VAL D CA 1
ATOM 11063 C C . VAL D 1 135 ? 67.760 34.084 82.305 1.00 11.28 133 VAL D C 1
ATOM 11064 O O . VAL D 1 135 ? 67.869 35.012 81.519 1.00 10.99 133 VAL D O 1
ATOM 11077 N N . ASN D 1 136 ? 68.332 34.077 83.509 1.00 12.86 134 ASN D N 1
ATOM 11078 C CA . ASN D 1 136 ? 69.331 35.054 83.945 1.00 13.28 134 ASN D CA 1
ATOM 11079 C C . ASN D 1 136 ? 70.661 34.312 84.086 1.00 10.73 134 ASN D C 1
ATOM 11080 O O . ASN D 1 136 ? 70.755 33.395 84.910 1.00 10.98 134 ASN D O 1
ATOM 11091 N N . PRO D 1 137 ? 71.678 34.664 83.269 1.00 10.65 135 PRO D N 1
ATOM 11092 C CA . PRO D 1 137 ? 72.921 33.883 83.339 1.00 12.25 135 PRO D CA 1
ATOM 11093 C C . PRO D 1 137 ? 73.760 34.188 84.567 1.00 13.79 135 PRO D C 1
ATOM 11094 O O . PRO D 1 137 ? 74.775 33.511 84.751 1.00 14.80 135 PRO D O 1
ATOM 11105 N N . GLY D 1 138 ? 73.360 35.177 85.376 1.00 13.51 136 GLY D N 1
ATOM 11106 C CA . GLY D 1 138 ? 74.186 35.619 86.476 1.00 12.93 136 GLY D CA 1
ATOM 11107 C C . GLY D 1 138 ? 75.341 36.449 85.948 1.00 13.22 136 GLY D C 1
ATOM 11108 O O . GLY D 1 138 ? 75.308 36.935 84.807 1.00 14.50 136 GLY D O 1
ATOM 11112 N N . SER D 1 139 ? 76.350 36.629 86.789 1.00 14.12 137 SER D N 1
ATOM 11113 C CA . SER D 1 139 ? 77.524 37.430 86.458 1.00 14.73 137 SER D CA 1
ATOM 11114 C C . SER D 1 139 ? 78.706 36.526 86.184 1.00 15.76 137 SER D C 1
ATOM 11115 O O . SER D 1 139 ? 79.105 35.756 87.052 1.00 15.35 137 SER D O 1
ATOM 11123 N N . ALA D 1 140 ? 79.307 36.630 85.007 1.00 16.79 138 ALA D N 1
ATOM 11124 C CA . ALA D 1 140 ? 80.404 35.724 84.676 1.00 16.51 138 ALA D CA 1
ATOM 11125 C C . ALA D 1 140 ? 81.669 35.979 85.506 1.00 16.24 138 ALA D C 1
ATOM 11126 O O . ALA D 1 140 ? 82.544 35.128 85.588 1.00 16.73 138 ALA D O 1
ATOM 11133 N N . THR D 1 141 ? 81.758 37.155 86.123 1.00 16.95 139 THR D N 1
ATOM 11134 C CA . THR D 1 141 ? 82.885 37.513 86.971 1.00 18.33 139 THR D CA 1
ATOM 11135 C C . THR D 1 141 ? 82.588 37.353 88.448 1.00 18.94 139 THR D C 1
ATOM 11136 O O . THR D 1 141 ? 83.461 37.585 89.276 1.00 20.25 139 THR D O 1
ATOM 11147 N N . GLY D 1 142 ? 81.347 37.018 88.776 1.00 18.18 140 GLY D N 1
ATOM 11148 C CA . GLY D 1 142 ? 80.943 37.002 90.175 1.00 18.95 140 GLY D CA 1
ATOM 11149 C C . GLY D 1 142 ? 80.956 38.391 90.791 1.00 19.99 140 GLY D C 1
ATOM 11150 O O . GLY D 1 142 ? 81.234 38.554 91.990 1.00 21.30 140 GLY D O 1
ATOM 11154 N N . ALA D 1 143 ? 80.637 39.395 89.986 1.00 19.62 141 ALA D N 1
ATOM 11155 C CA . ALA D 1 143 ? 80.678 40.785 90.451 1.00 20.80 141 ALA D CA 1
ATOM 11156 C C . ALA D 1 143 ? 79.713 41.008 91.604 1.00 21.36 141 ALA D C 1
ATOM 11157 O O . ALA D 1 143 ? 78.611 40.468 91.592 1.00 20.44 141 ALA D O 1
ATOM 11164 N N . PHE D 1 144 ? 80.101 41.816 92.585 1.00 23.03 142 PHE D N 1
ATOM 11165 C CA . PHE D 1 144 ? 79.195 42.104 93.681 1.00 23.86 142 PHE D CA 1
ATOM 11166 C C . PHE D 1 144 ? 77.979 42.892 93.190 1.00 23.35 142 PHE D C 1
ATOM 11167 O O . PHE D 1 144 ? 78.015 43.535 92.136 1.00 22.83 142 PHE D O 1
ATOM 11184 N N . THR D 1 145 ? 76.895 42.799 93.951 1.00 25.97 143 THR D N 1
ATOM 11185 C CA . THR D 1 145 ? 75.666 43.524 93.646 1.00 23.46 143 THR D CA 1
ATOM 11186 C C . THR D 1 145 ? 75.665 44.918 94.266 1.00 25.36 143 THR D C 1
ATOM 11187 O O . THR D 1 145 ? 76.429 45.208 95.182 1.00 26.94 143 THR D O 1
ATOM 11198 N N . THR D 1 146 ? 74.784 45.772 93.749 1.00 25.35 144 THR D N 1
ATOM 11199 C CA . THR D 1 146 ? 74.559 47.107 94.298 1.00 27.29 144 THR D CA 1
ATOM 11200 C C . THR D 1 146 ? 73.073 47.431 94.306 1.00 27.35 144 THR D C 1
ATOM 11201 O O . THR D 1 146 ? 72.327 46.932 93.467 1.00 25.76 144 THR D O 1
ATOM 11212 N N . ASP D 1 147 ? 72.659 48.278 95.247 1.00 29.37 145 ASP D N 1
ATOM 11213 C CA . ASP D 1 147 ? 71.264 48.709 95.353 1.00 36.43 145 ASP D CA 1
ATOM 11214 C C . ASP D 1 147 ? 70.306 47.528 95.320 1.00 31.35 145 ASP D C 1
ATOM 11215 O O . ASP D 1 147 ? 69.287 47.568 94.633 1.00 34.08 145 ASP D O 1
ATOM 11224 N N . TRP D 1 148 ? 70.653 46.483 96.066 1.00 28.24 146 TRP D N 1
ATOM 11225 C CA . TRP D 1 148 ? 69.904 45.238 96.058 1.00 27.22 146 TRP D CA 1
ATOM 11226 C C . TRP D 1 148 ? 69.642 44.735 97.482 1.00 28.42 146 TRP D C 1
ATOM 11227 O O . TRP D 1 148 ? 70.164 45.291 98.451 1.00 37.76 146 TRP D O 1
ATOM 11248 N N . GLU D 1 154 ? 76.870 35.286 98.963 1.00 36.40 152 GLU D N 1
ATOM 11249 C CA . GLU D 1 154 ? 78.024 35.501 98.096 1.00 37.13 152 GLU D CA 1
ATOM 11250 C C . GLU D 1 154 ? 77.662 35.215 96.648 1.00 29.94 152 GLU D C 1
ATOM 11251 O O . GLU D 1 154 ? 76.920 34.273 96.366 1.00 34.19 152 GLU D O 1
ATOM 11262 N N . VAL D 1 155 ? 78.177 36.032 95.732 1.00 24.65 153 VAL D N 1
ATOM 11263 C CA . VAL D 1 155 ? 77.876 35.866 94.319 1.00 20.89 153 VAL D CA 1
ATOM 11264 C C . VAL D 1 155 ? 78.682 34.696 93.732 1.00 21.25 153 VAL D C 1
ATOM 11265 O O . VAL D 1 155 ? 79.886 34.577 93.973 1.00 23.33 153 VAL D O 1
ATOM 11278 N N . VAL D 1 156 ? 78.000 33.847 92.971 1.00 19.13 154 VAL D N 1
ATOM 11279 C CA . VAL D 1 156 ? 78.593 32.685 92.309 1.00 18.68 154 VAL D CA 1
ATOM 11280 C C . VAL D 1 156 ? 78.772 33.003 90.842 1.00 17.46 154 VAL D C 1
ATOM 11281 O O . VAL D 1 156 ? 77.778 33.223 90.157 1.00 17.06 154 VAL D O 1
ATOM 11294 N N . PRO D 1 157 ? 80.026 33.047 90.352 1.00 17.76 155 PRO D N 1
ATOM 11295 C CA . PRO D 1 157 ? 80.195 33.314 88.916 1.00 16.79 155 PRO D CA 1
ATOM 11296 C C . PRO D 1 157 ? 79.454 32.300 88.077 1.00 15.75 155 PRO D C 1
ATOM 11297 O O . PRO D 1 157 ? 79.452 31.106 88.393 1.00 16.01 155 PRO D O 1
ATOM 11308 N N . SER D 1 158 ? 78.837 32.775 87.003 1.00 14.76 156 SER D N 1
ATOM 11309 C CA . SER D 1 158 ? 78.112 31.878 86.126 1.00 13.90 156 SER D CA 1
ATOM 11310 C C . SER D 1 158 ? 77.904 32.457 84.751 1.00 13.65 156 SER D C 1
ATOM 11311 O O . SER D 1 158 ? 78.044 33.654 84.518 1.00 13.83 156 SER D O 1
ATOM 11319 N N . PHE D 1 159 ? 77.602 31.555 83.828 1.00 12.68 157 PHE D N 1
ATOM 11320 C CA . PHE D 1 159 ? 77.155 31.903 82.489 1.00 12.63 157 PHE D CA 1
ATOM 11321 C C . PHE D 1 159 ? 76.453 30.672 81.933 1.00 11.68 157 PHE D C 1
ATOM 11322 O O . PHE D 1 159 ? 76.480 29.600 82.550 1.00 12.02 157 PHE D O 1
ATOM 11339 N N . CYS D 1 160 ? 75.844 30.806 80.752 1.00 12.63 158 CYS D N 1
ATOM 11340 C CA . CYS D 1 160 ? 75.180 29.673 80.129 1.00 12.97 158 CYS D CA 1
ATOM 11341 C C . CYS D 1 160 ? 75.597 29.471 78.679 1.00 13.64 158 CYS D C 1
ATOM 11342 O O . CYS D 1 160 ? 75.982 30.411 77.980 1.00 13.46 158 CYS D O 1
ATOM 11350 N N . LEU D 1 161 ? 75.510 28.217 78.246 1.00 13.21 159 LEU D N 1
ATOM 11351 C CA . LEU D 1 161 ? 75.632 27.869 76.830 1.00 12.39 159 LEU D CA 1
ATOM 11352 C C . LEU D 1 161 ? 74.324 27.242 76.399 1.00 18.46 159 LEU D C 1
ATOM 11353 O O . LEU D 1 161 ? 73.774 26.408 77.110 1.00 21.24 159 LEU D O 1
ATOM 11369 N N . MET D 1 162 ? 73.830 27.645 75.233 1.00 14.33 160 MET D N 1
ATOM 11370 C CA . MET D 1 162 ? 72.542 27.190 74.719 1.00 16.00 160 MET D CA 1
ATOM 11371 C C . MET D 1 162 ? 72.694 26.521 73.374 1.00 13.29 160 MET D C 1
ATOM 11372 O O . MET D 1 162 ? 73.488 26.955 72.560 1.00 15.20 160 MET D O 1
ATOM 11386 N N . ASP D 1 163 ? 71.894 25.486 73.153 1.00 13.72 161 ASP D N 1
ATOM 11387 C CA . ASP D 1 163 ? 71.831 24.748 71.902 1.00 13.90 161 ASP D CA 1
ATOM 11388 C C . ASP D 1 163 ? 70.361 24.684 71.509 1.00 17.87 161 ASP D C 1
ATOM 11389 O O . ASP D 1 163 ? 69.557 24.095 72.239 1.00 19.08 161 ASP D O 1
ATOM 11398 N N . VAL D 1 164 ? 69.999 25.278 70.369 1.00 15.81 162 VAL D N 1
ATOM 11399 C CA . VAL D 1 164 ? 68.607 25.252 69.908 1.00 13.71 162 VAL D CA 1
ATOM 11400 C C . VAL D 1 164 ? 68.414 24.292 68.744 1.00 14.96 162 VAL D C 1
ATOM 11401 O O . VAL D 1 164 ? 69.179 24.308 67.781 1.00 17.94 162 VAL D O 1
ATOM 11414 N N . GLN D 1 165 ? 67.386 23.456 68.845 1.00 17.55 163 GLN D N 1
ATOM 11415 C CA . GLN D 1 165 ? 67.001 22.560 67.767 1.00 23.46 163 GLN D CA 1
ATOM 11416 C C . GLN D 1 165 ? 65.495 22.704 67.581 1.00 18.47 163 GLN D C 1
ATOM 11417 O O . GLN D 1 165 ? 64.716 22.223 68.404 1.00 21.25 163 GLN D O 1
ATOM 11431 N N . GLY D 1 166 ? 65.070 23.367 66.511 1.00 17.18 164 GLY D N 1
ATOM 11432 C CA . GLY D 1 166 ? 63.642 23.498 66.240 1.00 18.08 164 GLY D CA 1
ATOM 11433 C C . GLY D 1 166 ? 62.921 24.254 67.333 1.00 18.74 164 GLY D C 1
ATOM 11434 O O . GLY D 1 166 ? 63.152 25.450 67.526 1.00 18.69 164 GLY D O 1
ATOM 11438 N N . ILE D 1 167 ? 62.038 23.572 68.061 1.00 16.73 165 ILE D N 1
ATOM 11439 C CA . ILE D 1 167 ? 61.325 24.214 69.154 1.00 17.65 165 ILE D CA 1
ATOM 11440 C C . ILE D 1 167 ? 61.906 23.877 70.524 1.00 16.69 165 ILE D C 1
ATOM 11441 O O . ILE D 1 167 ? 61.308 24.220 71.553 1.00 18.37 165 ILE D O 1
ATOM 11457 N N . SER D 1 168 ? 63.068 23.241 70.543 1.00 23.29 166 SER D N 1
ATOM 11458 C CA . SER D 1 168 ? 63.694 22.850 71.793 1.00 20.66 166 SER D CA 1
ATOM 11459 C C . SER D 1 168 ? 65.015 23.556 72.017 1.00 19.28 166 SER D C 1
ATOM 11460 O O . SER D 1 168 ? 65.781 23.825 71.086 1.00 20.53 166 SER D O 1
ATOM 11468 N N . LEU D 1 169 ? 65.260 23.875 73.276 1.00 17.90 167 LEU D N 1
ATOM 11469 C CA . LEU D 1 169 ? 66.461 24.565 73.705 1.00 16.60 167 LEU D CA 1
ATOM 11470 C C . LEU D 1 169 ? 67.095 23.775 74.829 1.00 14.64 167 LEU D C 1
ATOM 11471 O O . LEU D 1 169 ? 66.432 23.433 75.804 1.00 17.08 167 LEU D O 1
ATOM 11487 N N . THR D 1 170 ? 68.374 23.479 74.690 1.00 13.54 168 THR D N 1
ATOM 11488 C CA . THR D 1 170 ? 69.152 22.845 75.752 1.00 12.23 168 THR D CA 1
ATOM 11489 C C . THR D 1 170 ? 70.090 23.874 76.351 1.00 12.57 168 THR D C 1
ATOM 11490 O O . THR D 1 170 ? 70.877 24.481 75.648 1.00 13.42 168 THR D O 1
ATOM 11501 N N . LEU D 1 171 ? 69.974 24.071 77.658 1.00 11.87 169 LEU D N 1
ATOM 11502 C CA . LEU D 1 171 ? 70.730 25.077 78.389 1.00 11.94 169 LEU D CA 1
ATOM 11503 C C . LEU D 1 171 ? 71.740 24.393 79.290 1.00 12.76 169 LEU D C 1
ATOM 11504 O O . LEU D 1 171 ? 71.366 23.546 80.116 1.00 13.79 169 LEU D O 1
ATOM 11520 N N . TYR D 1 172 ? 73.017 24.721 79.106 1.00 12.82 170 TYR D N 1
ATOM 11521 C CA . TYR D 1 172 ? 74.073 24.243 80.005 1.00 12.82 170 TYR D CA 1
ATOM 11522 C C . TYR D 1 172 ? 74.465 25.389 80.907 1.00 15.52 170 TYR D C 1
ATOM 11523 O O . TYR D 1 172 ? 74.954 26.423 80.431 1.00 14.76 170 TYR D O 1
ATOM 11541 N N . VAL D 1 173 ? 74.262 25.218 82.204 1.00 11.88 171 VAL D N 1
ATOM 11542 C CA . VAL D 1 173 ? 74.554 26.250 83.164 1.00 13.64 171 VAL D CA 1
ATOM 11543 C C . VAL D 1 173 ? 75.901 25.953 83.798 1.00 13.22 171 VAL D C 1
ATOM 11544 O O . VAL D 1 173 ? 76.101 24.859 84.319 1.00 13.14 171 VAL D O 1
ATOM 11557 N N . TYR D 1 174 ? 76.814 26.926 83.725 1.00 11.39 172 TYR D N 1
ATOM 11558 C CA . TYR D 1 174 ? 78.169 26.823 84.288 1.00 9.70 172 TYR D CA 1
ATOM 11559 C C . TYR D 1 174 ? 78.285 27.710 85.498 1.00 14.03 172 TYR D C 1
ATOM 11560 O O . TYR D 1 174 ? 78.028 28.900 85.421 1.00 15.34 172 TYR D O 1
ATOM 11578 N N . GLN D 1 175 ? 78.667 27.127 86.629 1.00 12.45 173 GLN D N 1
ATOM 11579 C CA . GLN D 1 175 ? 78.867 27.902 87.841 1.00 15.87 173 GLN D CA 1
ATOM 11580 C C . GLN D 1 175 ? 80.194 27.569 88.449 1.00 14.94 173 GLN D C 1
ATOM 11581 O O . GLN D 1 175 ? 80.640 26.425 88.401 1.00 15.12 173 GLN D O 1
ATOM 11595 N N . LEU D 1 176 ? 80.822 28.571 89.038 1.00 13.07 174 LEU D N 1
ATOM 11596 C CA . LEU D 1 176 ? 82.036 28.360 89.805 1.00 14.51 174 LEU D CA 1
ATOM 11597 C C . LEU D 1 176 ? 81.639 28.311 91.267 1.00 16.74 174 LEU D C 1
ATOM 11598 O O . LEU D 1 176 ? 81.542 29.353 91.919 1.00 18.71 174 LEU D O 1
ATOM 11614 N N . ARG D 1 177 ? 81.392 27.099 91.765 1.00 18.70 175 ARG D N 1
ATOM 11615 C CA . ARG D 1 177 ? 80.820 26.869 93.097 1.00 21.63 175 ARG D CA 1
ATOM 11616 C C . ARG D 1 177 ? 81.899 26.593 94.102 1.00 24.46 175 ARG D C 1
ATOM 11617 O O . ARG D 1 177 ? 82.841 25.887 93.804 1.00 25.03 175 ARG D O 1
ATOM 11638 N N . LYS D 1 178 ? 81.754 27.122 95.310 1.00 26.79 176 LYS D N 1
ATOM 11639 C CA . LYS D 1 178 ? 82.721 26.832 96.366 1.00 30.23 176 LYS D CA 1
ATOM 11640 C C . LYS D 1 178 ? 82.315 25.626 97.205 1.00 34.56 176 LYS D C 1
ATOM 11641 O O . LYS D 1 178 ? 81.148 25.462 97.537 1.00 35.75 176 LYS D O 1
ATOM 11660 N N . ASP D 1 179 ? 83.280 24.774 97.542 1.00 17.48 177 ASP D N 1
ATOM 11661 C CA . ASP D 1 179 ? 82.988 23.645 98.425 1.00 18.91 177 ASP D CA 1
ATOM 11662 C C . ASP D 1 179 ? 83.065 24.156 99.861 1.00 31.65 177 ASP D C 1
ATOM 11663 O O . ASP D 1 179 ? 83.254 25.358 100.076 1.00 21.62 177 ASP D O 1
ATOM 11672 N N . GLU D 1 180 ? 82.894 23.268 100.837 1.00 34.70 178 GLU D N 1
ATOM 11673 C CA . GLU D 1 180 ? 82.794 23.697 102.236 1.00 39.59 178 GLU D CA 1
ATOM 11674 C C . GLU D 1 180 ? 84.060 24.403 102.711 1.00 36.00 178 GLU D C 1
ATOM 11675 O O . GLU D 1 180 ? 84.038 25.141 103.695 1.00 31.75 178 GLU D O 1
ATOM 11687 N N . ASN D 1 181 ? 85.160 24.186 102.001 1.00 36.08 179 ASN D N 1
ATOM 11688 C CA . ASN D 1 181 ? 86.445 24.771 102.363 1.00 44.03 179 ASN D CA 1
ATOM 11689 C C . ASN D 1 181 ? 86.823 25.982 101.522 1.00 31.82 179 ASN D C 1
ATOM 11690 O O . ASN D 1 181 ? 87.895 26.545 101.697 1.00 31.47 179 ASN D O 1
ATOM 11701 N N . GLY D 1 182 ? 85.949 26.372 100.602 1.00 20.36 180 GLY D N 1
ATOM 11702 C CA . GLY D 1 182 ? 86.182 27.548 99.771 1.00 23.16 180 GLY D CA 1
ATOM 11703 C C . GLY D 1 182 ? 86.854 27.281 98.433 1.00 20.96 180 GLY D C 1
ATOM 11704 O O . GLY D 1 182 ? 87.144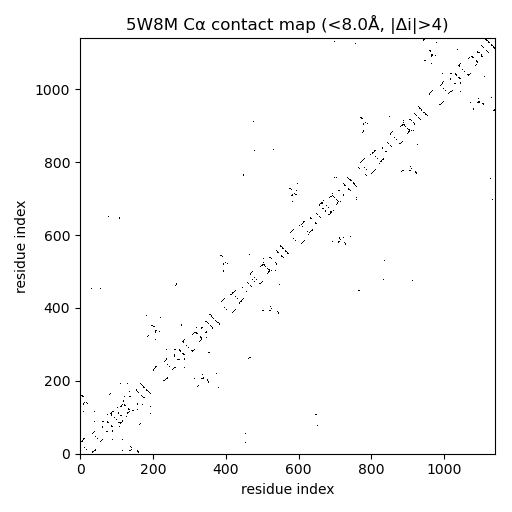 28.209 97.692 1.00 26.30 180 GLY D O 1
ATOM 11708 N N . THR D 1 183 ? 87.112 26.016 98.129 1.00 18.61 181 THR D N 1
ATOM 11709 C CA . THR D 1 183 ? 87.699 25.654 96.836 1.00 16.03 181 THR D CA 1
ATOM 11710 C C . THR D 1 183 ? 86.669 25.892 95.731 1.00 17.35 181 THR D C 1
ATOM 11711 O O . THR D 1 183 ? 85.538 25.441 95.829 1.00 18.25 181 THR D O 1
ATOM 11722 N N . GLU D 1 184 ? 87.078 26.583 94.672 1.00 15.82 182 GLU D N 1
ATOM 11723 C CA . GLU D 1 184 ? 86.197 26.882 93.539 1.00 13.18 182 GLU D CA 1
ATOM 11724 C C . GLU D 1 184 ? 86.247 25.813 92.446 1.00 14.23 182 GLU D C 1
ATOM 11725 O O . GLU D 1 184 ? 87.299 25.524 91.884 1.00 16.34 182 GLU D O 1
ATOM 11737 N N . ASN D 1 185 ? 85.083 25.226 92.177 1.00 13.22 183 ASN D N 1
ATOM 11738 C CA . ASN D 1 185 ? 84.939 24.126 91.240 1.00 13.73 183 ASN D CA 1
ATOM 11739 C C . ASN D 1 185 ? 83.960 24.485 90.130 1.00 13.46 183 ASN D C 1
ATOM 11740 O O . ASN D 1 185 ? 82.907 25.073 90.398 1.00 14.62 183 ASN D O 1
ATOM 11751 N N . VAL D 1 186 ? 84.263 24.112 88.888 1.00 14.17 184 VAL D N 1
ATOM 11752 C CA . VAL D 1 186 ? 83.292 24.285 87.813 1.00 14.04 184 VAL D CA 1
ATOM 11753 C C . VAL D 1 186 ? 82.261 23.162 87.846 1.00 14.04 184 VAL D C 1
ATOM 11754 O O . VAL D 1 186 ? 82.603 21.987 87.784 1.00 15.11 184 VAL D O 1
ATOM 11767 N N . ALA D 1 187 ? 80.998 23.564 87.931 1.00 13.28 185 ALA D N 1
ATOM 11768 C CA . ALA D 1 187 ? 79.868 22.651 87.977 1.00 13.51 185 ALA D CA 1
ATOM 11769 C C . ALA D 1 187 ? 78.934 22.998 86.854 1.00 15.01 185 ALA D C 1
ATOM 11770 O O . ALA D 1 187 ? 78.615 24.168 86.661 1.00 15.75 185 ALA D O 1
ATOM 11777 N N . VAL D 1 188 ? 78.523 21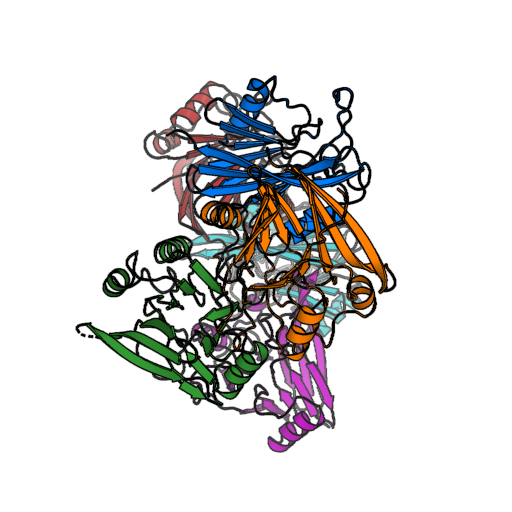.966 86.123 1.00 13.80 186 VAL D N 1
ATOM 11778 C CA . VAL D 1 188 ? 77.641 22.090 84.985 1.00 13.58 186 VAL D CA 1
ATOM 11779 C C . VAL D 1 188 ? 76.309 21.372 85.221 1.00 15.07 186 VAL D C 1
ATOM 11780 O O . VAL D 1 188 ? 76.302 20.241 85.713 1.00 14.95 186 VAL D O 1
ATOM 11793 N N . GLU D 1 189 ? 75.204 22.034 84.853 1.00 13.13 187 GLU D N 1
ATOM 11794 C CA . GLU D 1 189 ? 73.872 21.447 84.910 1.00 15.02 187 GLU D CA 1
ATOM 11795 C C . GLU D 1 189 ? 73.141 21.707 83.599 1.00 15.22 187 GLU D C 1
ATOM 11796 O O . GLU D 1 189 ? 73.302 22.768 82.993 1.00 15.99 187 GLU D O 1
ATOM 11808 N N . LYS D 1 190 ? 72.390 20.710 83.155 1.00 14.32 188 LYS D N 1
ATOM 11809 C CA . LYS D 1 190 ? 71.548 20.808 81.970 1.00 14.46 188 LYS D CA 1
ATOM 11810 C C . LYS D 1 190 ? 70.085 21.037 82.281 1.00 15.17 188 LYS D C 1
ATOM 11811 O O . LYS D 1 190 ? 69.514 20.327 83.103 1.00 16.14 188 LYS D O 1
ATOM 11830 N N . VAL D 1 191 ? 69.497 21.999 81.564 1.00 15.41 189 VAL D N 1
ATOM 11831 C CA . VAL D 1 191 ? 68.058 22.313 81.617 1.00 14.34 189 VAL D CA 1
ATOM 11832 C C . VAL D 1 191 ? 67.533 22.290 80.200 1.00 12.83 189 VAL D C 1
ATOM 11833 O O . VAL D 1 191 ? 68.206 22.764 79.292 1.00 14.51 189 VAL D O 1
ATOM 11846 N N . THR D 1 192 ? 66.346 21.736 79.990 1.00 13.21 190 THR D N 1
ATOM 11847 C CA . THR D 1 192 ? 65.732 21.760 78.659 1.00 15.53 190 THR D CA 1
ATOM 11848 C C . THR D 1 192 ? 64.388 22.471 78.661 1.00 12.12 190 THR D C 1
ATOM 11849 O O . THR D 1 192 ? 63.602 22.310 79.581 1.00 16.47 190 THR D O 1
ATOM 11860 N N . TYR D 1 193 ? 64.152 23.256 77.619 1.00 12.41 191 TYR D N 1
ATOM 11861 C CA . TYR D 1 193 ? 62.866 23.913 77.374 1.00 12.99 191 TYR D CA 1
ATOM 11862 C C . TYR D 1 193 ? 62.370 23.515 75.996 1.00 13.32 191 TYR D C 1
ATOM 11863 O O . TYR D 1 193 ? 63.135 23.517 75.031 1.00 15.14 191 TYR D O 1
ATOM 11881 N N . THR D 1 194 ? 61.090 23.177 75.927 1.00 15.31 192 THR D N 1
ATOM 11882 C CA . THR D 1 194 ? 60.450 22.909 74.646 1.00 19.56 192 THR D CA 1
ATOM 11883 C C . THR D 1 194 ? 59.243 23.813 74.526 1.00 15.91 192 THR D C 1
ATOM 11884 O O . THR D 1 194 ? 58.353 23.797 75.391 1.00 18.31 192 THR D O 1
ATOM 11895 N N . LYS D 1 195 ? 59.235 24.626 73.474 1.00 17.90 193 LYS D N 1
ATOM 11896 C CA . LYS D 1 195 ? 58.145 25.569 73.258 1.00 21.13 193 LYS D CA 1
ATOM 11897 C C . LYS D 1 195 ? 56.839 24.808 73.069 1.00 20.94 193 LYS D C 1
ATOM 11898 O O . LYS D 1 195 ? 56.763 23.931 72.204 1.00 18.77 193 LYS D O 1
ATOM 11917 N N . PRO D 1 196 ? 55.810 25.142 73.858 1.00 20.96 194 PRO D N 1
ATOM 11918 C CA . PRO D 1 196 ? 54.499 24.547 73.607 1.00 25.59 194 PRO D CA 1
ATOM 11919 C C . PRO D 1 196 ? 53.996 24.998 72.240 1.00 26.86 194 PRO D C 1
ATOM 11920 O O . PRO D 1 196 ? 53.987 26.186 71.910 1.00 28.45 194 PRO D O 1
ATOM 11931 N N . VAL D 1 197 ? 53.678 24.023 71.416 1.00 21.39 195 VAL D N 1
ATOM 11932 C CA . VAL D 1 197 ? 53.120 24.269 70.100 1.00 19.78 195 VAL D CA 1
ATOM 11933 C C . VAL D 1 197 ? 51.914 23.380 70.008 1.00 22.13 195 VAL D C 1
ATOM 11934 O O . VAL D 1 197 ? 51.914 22.262 70.529 1.00 23.74 195 VAL D O 1
ATOM 11947 N N . GLU D 1 198 ? 50.852 23.900 69.420 1.00 17.02 196 GLU D N 1
ATOM 11948 C CA . GLU D 1 198 ? 49.681 23.080 69.226 1.00 16.24 196 GLU D CA 1
ATOM 11949 C C . GLU D 1 198 ? 49.129 23.373 67.862 1.00 15.11 196 GLU D C 1
ATOM 11950 O O . GLU D 1 198 ? 49.316 24.456 67.321 1.00 17.73 196 GLU D O 1
ATOM 11962 N N . PRO D 1 199 ? 48.446 22.393 67.292 1.00 13.92 197 PRO D N 1
ATOM 11963 C CA . PRO D 1 199 ? 47.835 22.660 65.994 1.00 13.02 197 PRO D CA 1
ATOM 11964 C C . PRO D 1 199 ? 46.838 23.798 66.017 1.00 12.56 197 PRO D C 1
ATOM 11965 O O . PRO D 1 199 ? 46.173 24.095 67.030 1.00 14.11 197 PRO D O 1
ATOM 11976 N N . THR D 1 200 ? 46.713 24.444 64.870 1.00 11.87 198 THR D N 1
ATOM 11977 C CA . THR D 1 200 ? 45.719 25.484 64.683 1.00 13.00 198 THR D CA 1
ATOM 11978 C C . THR D 1 200 ? 44.291 24.997 64.963 1.00 13.80 198 THR D C 1
ATOM 11979 O O . THR D 1 200 ? 43.520 25.645 65.696 1.00 15.62 198 THR D O 1
ATOM 11990 N N . GLY D 1 201 ? 43.936 23.851 64.406 1.00 12.93 199 GLY D N 1
ATOM 11991 C CA . GLY D 1 201 ? 42.624 23.291 64.622 1.00 13.93 199 GLY D CA 1
ATOM 11992 C C . GLY D 1 201 ? 41.577 24.026 63.830 1.00 14.38 199 GLY D C 1
ATOM 11993 O O . GLY D 1 201 ? 41.841 24.454 62.720 1.00 14.32 199 GLY D O 1
ATOM 11997 N N . ALA D 1 202 ? 40.373 24.152 64.368 1.00 16.22 200 ALA D N 1
ATOM 11998 C CA . ALA D 1 202 ? 39.272 24.749 63.629 1.00 16.92 200 ALA D CA 1
ATOM 11999 C C . ALA D 1 202 ? 39.413 26.255 63.428 1.00 33.08 200 ALA D C 1
ATOM 12000 O O . ALA D 1 202 ? 38.819 26.818 62.495 1.00 35.46 200 ALA D O 1
ATOM 12007 N N . SER D 1 203 ? 40.201 26.876 64.303 1.00 33.40 201 SER D N 1
ATOM 12008 C CA . SER D 1 203 ? 40.399 28.328 64.366 1.00 46.58 201 SER D CA 1
ATOM 12009 C C . SER D 1 203 ? 39.223 29.005 65.060 1.00 41.65 201 SER D C 1
ATOM 12010 O O . SER D 1 203 ? 38.895 28.679 66.197 1.00 44.30 201 SER D O 1
ATOM 12018 N N . ALA E 1 4 ? 35.542 13.282 98.972 1.00 48.54 2 ALA E N 1
ATOM 12019 C CA . ALA E 1 4 ? 36.218 11.988 99.052 1.00 50.01 2 ALA E CA 1
ATOM 12020 C C . ALA E 1 4 ? 35.338 10.878 98.493 1.00 50.50 2 ALA E C 1
ATOM 12021 O O . ALA E 1 4 ? 34.151 10.788 98.815 1.00 50.64 2 ALA E O 1
ATOM 12027 N N . PHE E 1 5 ? 35.947 10.021 97.676 1.00 52.34 3 PHE E N 1
ATOM 12028 C CA . PHE E 1 5 ? 35.223 9.009 96.924 1.00 43.65 3 PHE E CA 1
ATOM 12029 C C . PHE E 1 5 ? 34.214 9.754 96.068 1.00 36.11 3 PHE E C 1
ATOM 12030 O O . PHE E 1 5 ? 32.995 9.715 96.229 1.00 34.89 3 PHE E O 1
ATOM 12047 N N . LEU E 1 6 ? 34.818 10.498 95.175 1.00 24.78 4 LEU E N 1
ATOM 12048 C CA . LEU E 1 6 ? 34.090 11.236 94.164 1.00 21.91 4 LEU E CA 1
ATOM 12049 C C . LEU E 1 6 ? 34.063 10.475 92.857 1.00 19.76 4 LEU E C 1
ATOM 12050 O O . LEU E 1 6 ? 35.019 9.769 92.513 1.00 20.36 4 LEU E O 1
ATOM 12066 N N . ILE E 1 7 ? 32.962 10.645 92.132 1.00 17.63 5 ILE E N 1
ATOM 12067 C CA . ILE E 1 7 ? 32.810 10.095 90.790 1.00 15.77 5 ILE E CA 1
ATOM 12068 C C . ILE E 1 7 ? 33.137 11.191 89.796 1.00 14.42 5 ILE E C 1
ATOM 12069 O O . ILE E 1 7 ? 32.500 12.252 89.818 1.00 13.96 5 ILE E O 1
ATOM 12085 N N . LEU E 1 8 ? 34.133 10.942 88.944 1.00 14.11 6 LEU E N 1
ATOM 12086 C CA . LEU E 1 8 ? 34.472 11.846 87.848 1.00 12.87 6 LEU E CA 1
ATOM 12087 C C . LEU E 1 8 ? 33.557 11.582 86.658 1.00 13.34 6 LEU E C 1
ATOM 12088 O O . LEU E 1 8 ? 33.424 10.445 86.229 1.00 12.70 6 LEU E O 1
ATOM 12104 N N . VAL E 1 9 ? 32.946 12.642 86.143 1.00 12.06 7 VAL E N 1
ATOM 12105 C CA . VAL E 1 9 ? 32.132 12.570 84.927 1.00 12.31 7 VAL E CA 1
ATOM 12106 C C . VAL E 1 9 ? 32.818 13.471 83.901 1.00 9.65 7 VAL E C 1
ATOM 12107 O O . VAL E 1 9 ? 32.992 14.656 84.127 1.00 10.75 7 VAL E O 1
ATOM 12120 N N . ILE E 1 10 ? 33.249 12.868 82.795 1.00 12.72 8 ILE E N 1
ATOM 12121 C CA . ILE E 1 10 ? 34.148 13.551 81.863 1.00 11.06 8 ILE E CA 1
ATOM 12122 C C . ILE E 1 10 ? 33.881 13.051 80.454 1.00 12.15 8 ILE E C 1
ATOM 12123 O O . ILE E 1 10 ? 33.523 11.887 80.242 1.00 12.40 8 ILE E O 1
ATOM 12139 N N . GLY E 1 11 ? 34.043 13.930 79.476 1.00 11.01 9 GLY E N 1
ATOM 12140 C CA . GLY E 1 11 ? 33.831 13.529 78.091 1.00 13.26 9 GLY E CA 1
ATOM 12141 C C . GLY E 1 11 ? 34.399 14.530 77.103 1.00 11.54 9 GLY E C 1
ATOM 12142 O O . GLY E 1 11 ? 35.013 15.530 77.469 1.00 11.47 9 GLY E O 1
ATOM 12146 N N . ASN E 1 12 ? 34.185 14.224 75.822 1.00 10.83 10 ASN E N 1
ATOM 12147 C CA . ASN E 1 12 ? 34.528 15.117 74.724 1.00 11.25 10 ASN E CA 1
ATOM 12148 C C . ASN E 1 12 ? 35.964 15.617 74.855 1.00 11.31 10 ASN E C 1
ATOM 12149 O O . ASN E 1 12 ? 36.235 16.815 74.736 1.00 11.46 10 ASN E O 1
ATOM 12160 N N . LEU E 1 13 ? 36.893 14.694 75.047 1.00 10.29 11 LEU E N 1
ATOM 12161 C CA . LEU E 1 13 ? 38.293 15.083 75.144 1.00 9.42 11 LEU E CA 1
ATOM 12162 C C . LEU E 1 13 ? 38.875 15.354 73.753 1.00 12.37 11 LEU E C 1
ATOM 12163 O O . LEU E 1 13 ? 39.531 16.363 73.536 1.00 11.38 11 LEU E O 1
ATOM 12179 N N . HIS E 1 14 ? 38.648 14.444 72.813 1.00 10.82 12 HIS E N 1
ATOM 12180 C CA . HIS E 1 14 ? 39.043 14.656 71.429 1.00 10.56 12 HIS E CA 1
ATOM 12181 C C . HIS E 1 14 ? 40.535 14.925 71.306 1.00 12.91 12 HIS E C 1
ATOM 12182 O O . HIS E 1 14 ? 40.970 15.801 70.559 1.00 12.25 12 HIS E O 1
ATOM 12195 N N . ILE E 1 15 ? 41.323 14.129 72.024 1.00 12.29 13 ILE E N 1
ATOM 12196 C CA . ILE E 1 15 ? 42.784 14.160 71.917 1.00 11.25 13 ILE E CA 1
ATOM 12197 C C . ILE E 1 15 ? 43.219 13.036 70.975 1.00 14.06 13 ILE E C 1
ATOM 12198 O O . ILE E 1 15 ? 42.823 11.886 71.178 1.00 14.49 13 ILE E O 1
ATOM 12214 N N . PRO E 1 16 ? 44.057 13.331 69.943 1.00 13.08 14 PRO E N 1
ATOM 12215 C CA . PRO E 1 16 ? 44.766 14.589 69.661 1.00 13.07 14 PRO E CA 1
ATOM 12216 C C . PRO E 1 16 ? 44.133 15.422 68.560 1.00 13.63 14 PRO E C 1
ATOM 12217 O O . PRO E 1 16 ? 44.705 16.432 68.188 1.00 14.56 14 PRO E O 1
ATOM 12228 N N . ASP E 1 17 ? 42.996 14.999 68.030 1.00 13.34 15 ASP E N 1
ATOM 12229 C CA . ASP E 1 17 ? 42.537 15.588 66.782 1.00 14.25 15 ASP E CA 1
ATOM 12230 C C . ASP E 1 17 ? 41.911 16.973 66.941 1.00 13.88 15 ASP E C 1
ATOM 12231 O O . ASP E 1 17 ? 41.921 17.751 65.986 1.00 14.90 15 ASP E O 1
ATOM 12240 N N . ARG E 1 18 ? 41.394 17.291 68.130 1.00 12.76 16 ARG E N 1
ATOM 12241 C CA . ARG E 1 18 ? 40.862 18.631 68.399 1.00 12.71 16 ARG E CA 1
ATOM 12242 C C . ARG E 1 18 ? 41.572 19.330 69.546 1.00 12.64 16 ARG E C 1
ATOM 12243 O O . ARG E 1 18 ? 41.526 20.543 69.639 1.00 17.99 16 ARG E O 1
ATOM 12264 N N . ALA E 1 19 ? 42.236 18.575 70.400 1.00 12.05 17 ALA E N 1
ATOM 12265 C CA . ALA E 1 19 ? 42.988 19.152 71.506 1.00 13.97 17 ALA E CA 1
ATOM 12266 C C . ALA E 1 19 ? 44.202 18.282 71.760 1.00 13.96 17 ALA E C 1
ATOM 12267 O O . ALA E 1 19 ? 44.148 17.098 71.546 1.00 13.62 17 ALA E O 1
ATOM 12274 N N . LEU E 1 20 ? 45.318 18.846 72.209 1.00 17.70 18 LEU E N 1
ATOM 12275 C CA . LEU E 1 20 ? 46.490 18.016 72.452 1.00 17.57 18 LEU E CA 1
ATOM 12276 C C . LEU E 1 20 ? 46.548 17.410 73.834 1.00 18.97 18 LEU E C 1
ATOM 12277 O O . LEU E 1 20 ? 47.215 16.390 74.033 1.00 19.05 18 LEU E O 1
ATOM 12293 N N . ASP E 1 21 ? 45.894 18.054 74.795 1.00 18.48 19 ASP E N 1
ATOM 12294 C CA . ASP E 1 21 ? 45.947 17.592 76.165 1.00 21.19 19 ASP E CA 1
ATOM 12295 C C . ASP E 1 21 ? 44.842 18.231 76.994 1.00 18.40 19 ASP E C 1
ATOM 12296 O O . ASP E 1 21 ? 44.174 19.180 76.569 1.00 19.56 19 ASP E O 1
ATOM 12305 N N . ILE E 1 22 ? 44.642 17.662 78.167 1.00 21.59 20 ILE E N 1
ATOM 12306 C CA . ILE E 1 22 ? 43.809 18.277 79.181 1.00 19.76 20 ILE E CA 1
ATOM 12307 C C . ILE E 1 22 ? 44.585 19.503 79.693 1.00 17.79 20 ILE E C 1
ATOM 12308 O O . ILE E 1 22 ? 45.804 19.425 79.874 1.00 21.77 20 ILE E O 1
ATOM 12324 N N . PRO E 1 23 ? 43.886 20.645 79.899 1.00 17.49 21 PRO E N 1
ATOM 12325 C CA . PRO E 1 23 ? 44.504 21.889 80.379 1.00 21.87 21 PRO E CA 1
ATOM 12326 C C . PRO E 1 23 ? 45.326 21.661 81.638 1.00 21.34 21 PRO E C 1
ATOM 12327 O O . PRO E 1 23 ? 44.878 20.885 82.497 1.00 19.26 21 PRO E O 1
ATOM 12338 N N . PRO E 1 24 ? 46.477 22.336 81.759 1.00 25.53 22 PRO E N 1
ATOM 12339 C CA . PRO E 1 24 ? 47.365 22.098 82.893 1.00 24.80 22 PRO E CA 1
ATOM 12340 C C . PRO E 1 24 ? 46.648 22.256 84.239 1.00 22.80 22 PRO E C 1
ATOM 12341 O O . PRO E 1 24 ? 46.861 21.459 85.146 1.00 24.03 22 PRO E O 1
ATOM 12352 N N . LYS E 1 25 ? 45.772 23.245 84.345 1.00 21.36 23 LYS E N 1
ATOM 12353 C CA . LYS E 1 25 ? 45.125 23.500 85.632 1.00 21.58 23 LYS E CA 1
ATOM 12354 C C . LYS E 1 25 ? 44.135 22.393 85.987 1.00 20.14 23 LYS E C 1
ATOM 12355 O O . LYS E 1 25 ? 43.818 22.169 87.156 1.00 22.76 23 LYS E O 1
ATOM 12374 N N . PHE E 1 26 ? 43.647 21.682 84.982 1.00 18.52 24 PHE E N 1
ATOM 12375 C CA . PHE E 1 26 ? 42.751 20.562 85.218 1.00 17.73 24 PHE E CA 1
ATOM 12376 C C . PHE E 1 26 ? 43.527 19.286 85.532 1.00 19.50 24 PHE E C 1
ATOM 12377 O O . PHE E 1 26 ? 43.054 18.452 86.293 1.00 20.97 24 PHE E O 1
ATOM 12394 N N . LYS E 1 27 ? 44.715 19.138 84.955 1.00 21.03 25 LYS E N 1
ATOM 12395 C CA . LYS E 1 27 ? 45.534 17.945 85.206 1.00 23.52 25 LYS E CA 1
ATOM 12396 C C . LYS E 1 27 ? 45.852 17.828 86.679 1.00 27.23 25 LYS E C 1
ATOM 12397 O O . LYS E 1 27 ? 45.879 16.735 87.221 1.00 26.70 25 LYS E O 1
ATOM 12416 N N . LYS E 1 28 ? 46.080 18.963 87.326 1.00 30.19 26 LYS E N 1
ATOM 12417 C CA . LYS E 1 28 ? 46.350 18.977 88.755 1.00 35.28 26 LYS E CA 1
ATOM 12418 C C . LYS E 1 28 ? 45.202 18.330 89.544 1.00 33.64 26 LYS E C 1
ATOM 12419 O O . LYS E 1 28 ? 45.425 17.713 90.577 1.00 39.61 26 LYS E O 1
ATOM 12438 N N . LEU E 1 29 ? 43.979 18.483 89.050 1.00 30.96 27 LEU E N 1
ATOM 12439 C CA . LEU E 1 29 ? 42.790 17.969 89.725 1.00 28.86 27 LEU E CA 1
ATOM 12440 C C . LEU E 1 29 ? 42.414 16.543 89.339 1.00 29.13 27 LEU E C 1
ATOM 12441 O O . LEU E 1 29 ? 41.806 15.826 90.132 1.00 35.46 27 LEU E O 1
ATOM 12457 N N . LEU E 1 30 ? 42.725 16.164 88.104 1.00 27.30 28 LEU E N 1
ATOM 12458 C CA . LEU E 1 30 ? 42.337 14.862 87.545 1.00 28.95 28 LEU E CA 1
ATOM 12459 C C . LEU E 1 30 ? 43.451 13.860 87.729 1.00 40.75 28 LEU E C 1
ATOM 12460 O O . LEU E 1 30 ? 44.091 13.422 86.768 1.00 48.05 28 LEU E O 1
ATOM 12476 N N . SER E 1 31 ? 43.673 13.502 88.978 1.00 28.41 29 SER E N 1
ATOM 12477 C CA . SER E 1 31 ? 44.773 12.639 89.338 1.00 45.14 29 SER E CA 1
ATOM 12478 C C . SER E 1 31 ? 44.351 11.818 90.538 1.00 46.78 29 SER E C 1
ATOM 12479 O O . SER E 1 31 ? 43.268 12.029 91.094 1.00 40.94 29 SER E O 1
ATOM 12487 N N . PRO E 1 32 ? 45.190 10.857 90.933 1.00 41.10 30 PRO E N 1
ATOM 12488 C CA . PRO E 1 32 ? 44.797 10.008 92.056 1.00 45.90 30 PRO E CA 1
ATOM 12489 C C . PRO E 1 32 ? 44.593 10.817 93.323 1.00 45.87 30 PRO E C 1
ATOM 12490 O O . PRO E 1 32 ? 45.337 11.767 93.559 1.00 46.02 30 PRO E O 1
ATOM 12501 N N . GLY E 1 33 ? 43.575 10.463 94.100 1.00 48.17 31 GLY E N 1
ATOM 12502 C CA . GLY E 1 33 ? 43.302 11.142 95.351 1.00 49.56 31 GLY E CA 1
ATOM 12503 C C . GLY E 1 33 ? 41.873 10.950 95.802 1.00 48.01 31 GLY E C 1
ATOM 12504 O O . GLY E 1 33 ? 41.559 9.992 96.507 1.00 55.98 31 GLY E O 1
ATOM 12508 N N . LYS E 1 34 ? 41.007 11.865 95.386 1.00 41.85 32 LYS E N 1
ATOM 12509 C CA . LYS E 1 34 ? 39.617 11.865 95.829 1.00 49.69 32 LYS E CA 1
ATOM 12510 C C . LYS E 1 34 ? 38.702 11.061 94.906 1.00 39.91 32 LYS E C 1
ATOM 12511 O O . LYS E 1 34 ? 37.651 10.573 95.340 1.00 34.83 32 LYS E O 1
ATOM 12530 N N . ILE E 1 35 ? 39.106 10.905 93.649 1.00 35.23 33 ILE E N 1
ATOM 12531 C CA . ILE E 1 35 ? 38.255 10.251 92.665 1.00 24.95 33 ILE E CA 1
ATOM 12532 C C . ILE E 1 35 ? 38.313 8.734 92.795 1.00 30.72 33 ILE E C 1
ATOM 12533 O O . ILE E 1 35 ? 39.382 8.136 92.666 1.00 25.38 33 ILE E O 1
ATOM 12549 N N . SER E 1 36 ? 37.156 8.123 93.036 1.00 24.70 34 SER E N 1
ATOM 12550 C CA . SER E 1 36 ? 37.065 6.680 93.210 1.00 24.99 34 SER E CA 1
ATOM 12551 C C . SER E 1 36 ? 36.614 5.941 91.959 1.00 22.95 34 SER E C 1
ATOM 12552 O O . SER E 1 36 ? 36.885 4.758 91.817 1.00 23.26 34 SER E O 1
ATOM 12560 N N . GLN E 1 37 ? 35.929 6.637 91.054 1.00 21.22 35 GLN E N 1
ATOM 12561 C CA . GLN E 1 37 ? 35.388 6.022 89.851 1.00 19.62 35 GLN E CA 1
ATOM 12562 C C . GLN E 1 37 ? 35.267 7.092 88.780 1.00 18.07 35 GLN E C 1
ATOM 12563 O O . GLN E 1 37 ? 34.949 8.228 89.103 1.00 18.22 35 GLN E O 1
ATOM 12577 N N . THR E 1 38 ? 35.531 6.724 87.525 1.00 16.92 36 THR E N 1
ATOM 12578 C CA . THR E 1 38 ? 35.433 7.647 86.401 1.00 15.61 36 THR E CA 1
ATOM 12579 C C . THR E 1 38 ? 34.403 7.119 85.426 1.00 14.99 36 THR E C 1
ATOM 12580 O O . THR E 1 38 ? 34.489 5.970 85.009 1.00 17.73 36 THR E O 1
ATOM 12591 N N . LEU E 1 39 ? 33.432 7.966 85.088 1.00 14.20 37 LEU E N 1
ATOM 12592 C CA . LEU E 1 39 ? 32.479 7.699 84.024 1.00 13.78 37 LEU E CA 1
ATOM 12593 C C . LEU E 1 39 ? 32.930 8.538 82.854 1.00 14.16 37 LEU E C 1
ATOM 12594 O O . LEU E 1 39 ? 32.750 9.748 82.848 1.00 13.85 37 LEU E O 1
ATOM 12610 N N . CYS E 1 40 ? 33.580 7.895 81.894 1.00 14.43 38 CYS E N 1
ATOM 12611 C CA . CYS E 1 40 ? 34.083 8.582 80.724 1.00 15.03 38 CYS E CA 1
ATOM 12612 C C . CYS E 1 40 ? 33.078 8.398 79.587 1.00 13.79 38 CYS E C 1
ATOM 12613 O O . CYS E 1 40 ? 32.777 7.266 79.176 1.00 13.02 38 CYS E O 1
ATOM 12621 N N . LEU E 1 41 ? 32.559 9.521 79.108 1.00 11.55 39 LEU E N 1
ATOM 12622 C CA . LEU E 1 41 ? 31.440 9.515 78.172 1.00 15.63 39 LEU E CA 1
ATOM 12623 C C . LEU E 1 41 ? 31.912 9.597 76.721 1.00 15.86 39 LEU E C 1
ATOM 12624 O O . LEU E 1 41 ? 31.231 10.161 75.862 1.00 17.21 39 LEU E O 1
ATOM 12640 N N . GLY E 1 42 ? 33.088 9.037 76.456 1.00 15.18 40 GLY E N 1
ATOM 12641 C CA . GLY E 1 42 ? 33.534 8.815 75.083 1.00 14.32 40 GLY E CA 1
ATOM 12642 C C . GLY E 1 42 ? 34.361 9.953 74.537 1.00 16.83 40 GLY E C 1
ATOM 12643 O O . GLY E 1 42 ? 34.599 10.969 75.191 1.00 14.66 40 GLY E O 1
ATOM 12647 N N . ASN E 1 43 ? 34.789 9.757 73.297 1.00 12.64 41 ASN E N 1
ATOM 12648 C CA . ASN E 1 43 ? 35.587 10.699 72.541 1.00 13.42 41 ASN E CA 1
ATOM 12649 C C . ASN E 1 43 ? 36.938 10.954 73.173 1.00 14.05 41 ASN E C 1
ATOM 12650 O O . ASN E 1 43 ? 37.245 12.073 73.586 1.00 14.33 41 ASN E O 1
ATOM 12661 N N . LEU E 1 44 ? 37.765 9.909 73.237 1.00 14.42 42 LEU E N 1
ATOM 12662 C CA . LEU E 1 44 ? 39.031 10.018 73.947 1.00 15.11 42 LEU E CA 1
ATOM 12663 C C . LEU E 1 44 ? 40.064 10.886 73.182 1.00 12.81 42 LEU E C 1
ATOM 12664 O O . LEU E 1 44 ? 40.518 11.881 73.741 1.00 12.01 42 LEU E O 1
ATOM 12680 N N . THR E 1 45 ? 40.484 10.560 71.950 1.00 13.53 43 THR E N 1
ATOM 12681 C CA . THR E 1 45 ? 40.171 9.331 71.254 1.00 15.01 43 THR E CA 1
ATOM 12682 C C . THR E 1 45 ? 41.348 8.348 71.216 1.00 16.70 43 THR E C 1
ATOM 12683 O O . THR E 1 45 ? 41.183 7.223 70.750 1.00 18.03 43 THR E O 1
ATOM 12694 N N . ASP E 1 46 ? 42.529 8.766 71.663 1.00 16.82 44 ASP E N 1
ATOM 12695 C CA . ASP E 1 46 ? 43.735 7.948 71.486 1.00 17.09 44 ASP E CA 1
ATOM 12696 C C . ASP E 1 46 ? 44.092 7.134 72.741 1.00 17.42 44 ASP E C 1
ATOM 12697 O O . ASP E 1 46 ? 43.479 7.265 73.793 1.00 16.41 44 ASP E O 1
ATOM 12706 N N . ARG E 1 47 ? 45.080 6.273 72.567 1.00 19.18 45 ARG E N 1
ATOM 12707 C CA . ARG E 1 47 ? 45.518 5.348 73.613 1.00 20.12 45 ARG E CA 1
ATOM 12708 C C . ARG E 1 47 ? 46.082 6.112 74.796 1.00 19.32 45 ARG E C 1
ATOM 12709 O O . ARG E 1 47 ? 45.827 5.764 75.955 1.00 20.18 45 ARG E O 1
ATOM 12730 N N . ALA E 1 48 ? 46.853 7.151 74.507 1.00 19.04 46 ALA E N 1
ATOM 12731 C CA . ALA E 1 48 ? 47.459 7.943 75.576 1.00 21.05 46 ALA E CA 1
ATOM 12732 C C . ALA E 1 48 ? 46.416 8.524 76.520 1.00 19.30 46 ALA E C 1
ATOM 12733 O O . ALA E 1 48 ? 46.628 8.594 77.736 1.00 18.35 46 ALA E O 1
ATOM 12740 N N . THR E 1 49 ? 45.288 8.943 75.968 1.00 15.90 47 THR E N 1
ATOM 12741 C CA . THR E 1 49 ? 44.233 9.538 76.774 1.00 14.70 47 THR E CA 1
ATOM 12742 C C . THR E 1 49 ? 43.546 8.460 77.600 1.00 14.91 47 THR E C 1
ATOM 12743 O O . THR E 1 49 ? 43.222 8.693 78.766 1.00 16.18 47 THR E O 1
ATOM 12754 N N . TYR E 1 50 ? 43.372 7.277 77.030 1.00 16.27 48 TYR E N 1
ATOM 12755 C CA . TYR E 1 50 ? 42.877 6.137 77.801 1.00 16.39 48 TYR E CA 1
ATOM 12756 C C . TYR E 1 50 ? 43.807 5.835 78.976 1.00 17.33 48 TYR E C 1
ATOM 12757 O O . TYR E 1 50 ? 43.349 5.687 80.116 1.00 20.70 48 TYR E O 1
ATOM 12775 N N . ASP E 1 51 ? 45.104 5.773 78.711 1.00 18.48 49 ASP E N 1
ATOM 12776 C CA . ASP E 1 51 ? 46.066 5.479 79.773 1.00 19.92 49 ASP E CA 1
ATOM 12777 C C . ASP E 1 51 ? 46.030 6.551 80.874 1.00 19.32 49 ASP E C 1
ATOM 12778 O O . ASP E 1 51 ? 46.129 6.211 82.061 1.00 21.09 49 ASP E O 1
ATOM 12787 N N . TYR E 1 52 ? 45.893 7.821 80.497 1.00 19.17 50 TYR E N 1
ATOM 12788 C CA . TYR E 1 52 ? 45.788 8.903 81.485 1.00 17.83 50 TYR E CA 1
ATOM 12789 C C . TYR E 1 52 ? 44.550 8.731 82.372 1.00 18.15 50 TYR E C 1
ATOM 12790 O O . TYR E 1 52 ? 44.628 8.802 83.596 1.00 19.03 50 TYR E O 1
ATOM 12808 N N . LEU E 1 53 ? 43.404 8.498 81.748 1.00 17.70 51 LEU E N 1
ATOM 12809 C CA . LEU E 1 53 ? 42.166 8.334 82.501 1.00 15.93 51 LEU E CA 1
ATOM 12810 C C . LEU E 1 53 ? 42.248 7.146 83.437 1.00 16.92 51 LEU E C 1
ATOM 12811 O O . LEU E 1 53 ? 41.788 7.212 84.572 1.00 19.69 51 LEU E O 1
ATOM 12827 N N . ARG E 1 54 ? 42.840 6.058 82.976 1.00 17.79 52 ARG E N 1
ATOM 12828 C CA . ARG E 1 54 ? 43.023 4.905 83.840 1.00 19.35 52 ARG E CA 1
ATOM 12829 C C . ARG E 1 54 ? 43.911 5.200 85.044 1.00 20.79 52 ARG E C 1
ATOM 12830 O O . ARG E 1 54 ? 43.770 4.553 86.077 1.00 25.42 52 ARG E O 1
ATOM 12851 N N . SER E 1 55 ? 44.856 6.129 84.899 1.00 20.95 53 SER E N 1
ATOM 12852 C CA . SER E 1 55 ? 45.773 6.437 85.988 1.00 22.71 53 SER E CA 1
ATOM 12853 C C . SER E 1 55 ? 45.065 7.174 87.119 1.00 22.74 53 SER E C 1
ATOM 12854 O O . SER E 1 55 ? 45.583 7.208 88.233 1.00 24.62 53 SER E O 1
ATOM 12862 N N . ILE E 1 56 ? 43.902 7.764 86.835 1.00 21.01 54 ILE E N 1
ATOM 12863 C CA . ILE E 1 56 ? 43.137 8.494 87.855 1.00 21.27 54 ILE E CA 1
ATOM 12864 C C . ILE E 1 56 ? 42.539 7.548 88.891 1.00 22.64 54 ILE E C 1
ATOM 12865 O O . ILE E 1 56 ? 42.637 7.776 90.097 1.00 25.45 54 ILE E O 1
ATOM 12881 N N . SER E 1 57 ? 41.902 6.487 88.416 1.00 22.58 55 SER E N 1
ATOM 12882 C CA A SER E 1 57 ? 41.386 5.438 89.286 0.39 23.59 55 SER E CA 1
ATOM 12883 C CA B SER E 1 57 ? 41.355 5.438 89.279 0.61 23.28 55 SER E CA 1
ATOM 12884 C C . SER E 1 57 ? 41.209 4.155 88.470 1.00 22.35 55 SER E C 1
ATOM 12885 O O . SER E 1 57 ? 40.820 4.219 87.308 1.00 21.33 55 SER E O 1
ATOM 12900 N N . PRO E 1 58 ? 41.489 2.987 89.081 1.00 26.97 56 PRO E N 1
ATOM 12901 C CA . PRO E 1 58 ? 41.330 1.733 88.327 1.00 25.88 56 PRO E CA 1
ATOM 12902 C C . PRO E 1 58 ? 39.907 1.524 87.846 1.00 28.98 56 PRO E C 1
ATOM 12903 O O . PRO E 1 58 ? 39.678 0.860 86.831 1.00 26.36 56 PRO E O 1
ATOM 12914 N N . ASP E 1 59 ? 38.949 2.107 88.563 1.00 22.32 57 ASP E N 1
ATOM 12915 C CA . ASP E 1 59 ? 37.559 1.935 88.210 1.00 21.25 57 ASP E CA 1
ATOM 12916 C C . ASP E 1 59 ? 37.180 2.979 87.173 1.00 19.89 57 ASP E C 1
ATOM 12917 O O . ASP E 1 59 ? 36.592 4.013 87.466 1.00 18.52 57 ASP E O 1
ATOM 12926 N N . LEU E 1 60 ? 37.558 2.665 85.942 1.00 18.81 58 LEU E N 1
ATOM 12927 C CA . LEU E 1 60 ? 37.279 3.472 84.777 1.00 17.47 58 LEU E CA 1
ATOM 12928 C C . LEU E 1 60 ? 36.213 2.778 83.961 1.00 17.01 58 LEU E C 1
ATOM 12929 O O . LEU E 1 60 ? 36.393 1.617 83.540 1.00 18.68 58 LEU E O 1
ATOM 12945 N N . LYS E 1 61 ? 35.101 3.481 83.767 1.00 18.10 59 LYS E N 1
ATOM 12946 C CA . LYS E 1 61 ? 34.019 2.986 82.933 1.00 16.44 59 LYS E CA 1
ATOM 12947 C C . LYS E 1 61 ? 33.893 3.911 81.744 1.00 16.98 59 LYS E C 1
ATOM 12948 O O . LYS E 1 61 ? 33.854 5.127 81.891 1.00 18.85 59 LYS E O 1
ATOM 12967 N N . ILE E 1 62 ? 33.878 3.326 80.551 1.00 16.52 60 ILE E N 1
ATOM 12968 C CA . ILE E 1 62 ? 33.884 4.086 79.315 1.00 16.53 60 ILE E CA 1
ATOM 12969 C C . ILE E 1 62 ? 32.715 3.653 78.445 1.00 15.00 60 ILE E C 1
ATOM 12970 O O . ILE E 1 62 ? 32.466 2.449 78.293 1.00 18.33 60 ILE E O 1
ATOM 12986 N N . VAL E 1 63 ? 32.005 4.638 77.893 1.00 16.36 61 VAL E N 1
ATOM 12987 C CA . VAL E 1 63 ? 31.047 4.384 76.825 1.00 15.33 61 VAL E CA 1
ATOM 12988 C C . VAL E 1 63 ? 31.558 5.017 75.542 1.00 16.76 61 VAL E C 1
ATOM 12989 O O . VAL E 1 63 ? 32.355 5.938 75.571 1.00 17.31 61 VAL E O 1
ATOM 13002 N N . ARG E 1 64 ? 31.135 4.475 74.414 1.00 15.92 62 ARG E N 1
ATOM 13003 C CA . ARG E 1 64 ? 31.600 4.936 73.113 1.00 14.36 62 ARG E CA 1
ATOM 13004 C C . ARG E 1 64 ? 31.096 6.314 72.721 1.00 13.11 62 ARG E C 1
ATOM 13005 O O . ARG E 1 64 ? 29.912 6.593 72.805 1.00 17.27 62 ARG E O 1
ATOM 13026 N N . GLY E 1 65 ? 32.005 7.177 72.268 1.00 14.16 63 GLY E N 1
ATOM 13027 C CA . GLY E 1 65 ? 31.618 8.459 71.694 1.00 15.35 63 GLY E CA 1
ATOM 13028 C C . GLY E 1 65 ? 31.604 8.394 70.183 1.00 17.61 63 GLY E C 1
ATOM 13029 O O . GLY E 1 65 ? 32.123 7.452 69.574 1.00 16.21 63 GLY E O 1
ATOM 13033 N N . ARG E 1 66 ? 30.996 9.401 69.567 1.00 14.80 64 ARG E N 1
ATOM 13034 C CA . ARG E 1 66 ? 30.794 9.384 68.136 1.00 15.27 64 ARG E CA 1
ATOM 13035 C C . ARG E 1 66 ? 32.108 9.443 67.358 1.00 15.49 64 ARG E C 1
ATOM 13036 O O . ARG E 1 66 ? 32.151 9.033 66.195 1.00 16.44 64 ARG E O 1
ATOM 13057 N N . MET E 1 67 ? 33.172 9.971 67.971 1.00 15.27 65 MET E N 1
ATOM 13058 C CA . MET E 1 67 ? 34.454 10.117 67.282 1.00 16.22 65 MET E CA 1
ATOM 13059 C C . MET E 1 67 ? 35.473 9.045 67.625 1.00 16.18 65 MET E C 1
ATOM 13060 O O . MET E 1 67 ? 36.578 9.035 67.069 1.00 17.60 65 MET E O 1
ATOM 13074 N N . ASP E 1 68 ? 35.132 8.143 68.539 1.00 15.13 66 ASP E N 1
ATOM 13075 C CA . ASP E 1 68 ? 36.023 7.032 68.813 1.00 15.65 66 ASP E CA 1
ATOM 13076 C C . ASP E 1 68 ? 36.014 6.137 67.583 1.00 16.65 66 ASP E C 1
ATOM 13077 O O . ASP E 1 68 ? 34.964 5.891 66.987 1.00 18.44 66 ASP E O 1
ATOM 13086 N N . VAL E 1 69 ? 37.195 5.710 67.158 1.00 18.49 67 VAL E N 1
ATOM 13087 C CA . VAL E 1 69 ? 37.323 5.028 65.880 1.00 20.34 67 VAL E CA 1
ATOM 13088 C C . VAL E 1 69 ? 37.478 3.523 66.095 1.00 21.54 67 VAL E C 1
ATOM 13089 O O . VAL E 1 69 ? 38.146 3.078 67.030 1.00 21.56 67 VAL E O 1
ATOM 13102 N N . GLU E 1 70 ? 36.834 2.760 65.218 1.00 22.22 68 GLU E N 1
ATOM 13103 C CA . GLU E 1 70 ? 36.864 1.299 65.244 1.00 25.67 68 GLU E CA 1
ATOM 13104 C C . GLU E 1 70 ? 36.587 0.803 66.660 1.00 22.06 68 GLU E C 1
ATOM 13105 O O . GLU E 1 70 ? 37.308 -0.039 67.178 1.00 23.50 68 GLU E O 1
ATOM 13117 N N . ALA E 1 71 ? 35.500 1.312 67.251 1.00 19.61 69 ALA E N 1
ATOM 13118 C CA . ALA E 1 71 ? 35.295 1.225 68.689 1.00 18.15 69 ALA E CA 1
ATOM 13119 C C . ALA E 1 71 ? 34.112 0.346 69.116 1.00 20.42 69 ALA E C 1
ATOM 13120 O O . ALA E 1 71 ? 33.494 0.602 70.143 1.00 18.09 69 ALA E O 1
ATOM 13127 N N . THR E 1 72 ? 33.810 -0.701 68.362 1.00 19.54 70 THR E N 1
ATOM 13128 C CA . THR E 1 72 ? 32.709 -1.587 68.742 1.00 19.88 70 THR E CA 1
ATOM 13129 C C . THR E 1 72 ? 32.945 -2.319 70.050 1.00 29.58 70 THR E C 1
ATOM 13130 O O . THR E 1 72 ? 32.010 -2.869 70.628 1.00 33.32 70 THR E O 1
ATOM 13141 N N . SER E 1 73 ? 34.189 -2.325 70.521 1.00 24.05 71 SER E N 1
ATOM 13142 C CA . SER E 1 73 ? 34.498 -2.922 71.807 1.00 23.18 71 SER E CA 1
ATOM 13143 C C . SER E 1 73 ? 34.043 -2.050 72.985 1.00 27.22 71 SER E C 1
ATOM 13144 O O . SER E 1 73 ? 33.997 -2.534 74.116 1.00 35.16 71 SER E O 1
ATOM 13152 N N . LEU E 1 74 ? 33.724 -0.779 72.732 1.00 24.37 72 LEU E N 1
ATOM 13153 C CA . LEU E 1 74 ? 33.200 0.121 73.774 1.00 19.30 72 LEU E CA 1
ATOM 13154 C C . LEU E 1 74 ? 31.676 0.063 73.752 1.00 23.91 72 LEU E C 1
ATOM 13155 O O . LEU E 1 74 ? 31.077 0.227 72.694 1.00 25.75 72 LEU E O 1
ATOM 13171 N N . PRO E 1 75 ? 31.034 -0.178 74.912 1.00 17.58 73 PRO E N 1
ATOM 13172 C CA . PRO E 1 75 ? 29.574 -0.234 74.957 1.00 16.88 73 PRO E CA 1
ATOM 13173 C C . PRO E 1 75 ? 28.966 1.141 74.697 1.00 16.05 73 PRO E C 1
ATOM 13174 O O . PRO E 1 75 ? 29.643 2.144 74.955 1.00 17.22 73 PRO E O 1
ATOM 13185 N N . LEU E 1 76 ? 27.725 1.182 74.231 1.00 16.89 74 LEU E N 1
ATOM 13186 C CA . LEU E 1 76 ? 27.040 2.458 73.971 1.00 16.90 74 LEU E CA 1
ATOM 13187 C C . LEU E 1 76 ? 26.490 3.094 75.243 1.00 17.88 74 LEU E C 1
ATOM 13188 O O . LEU E 1 76 ? 26.371 4.315 75.316 1.00 17.92 74 LEU E O 1
ATOM 13204 N N . MET E 1 77 ? 26.136 2.269 76.226 1.00 19.20 75 MET E N 1
ATOM 13205 C CA . MET E 1 77 ? 25.503 2.737 77.448 1.00 21.01 75 MET E CA 1
ATOM 13206 C C . MET E 1 77 ? 25.965 1.861 78.604 1.00 21.77 75 MET E C 1
ATOM 13207 O O . MET E 1 77 ? 26.323 0.704 78.400 1.00 21.99 75 MET E O 1
ATOM 13221 N N . GLN E 1 78 ? 25.933 2.413 79.814 1.00 18.26 76 GLN E N 1
ATOM 13222 C CA . GLN E 1 78 ? 26.227 1.630 81.008 1.00 18.65 76 GLN E CA 1
ATOM 13223 C C . GLN E 1 78 ? 25.423 2.206 82.145 1.00 17.26 76 GLN E C 1
ATOM 13224 O O . GLN E 1 78 ? 24.973 3.356 82.074 1.00 15.93 76 GLN E O 1
ATOM 13238 N N . VAL E 1 79 ? 25.224 1.388 83.180 1.00 17.91 77 VAL E N 1
ATOM 13239 C CA . VAL E 1 79 ? 24.589 1.801 84.420 1.00 17.30 77 VAL E CA 1
ATOM 13240 C C . VAL E 1 79 ? 25.458 1.379 85.582 1.00 17.74 77 VAL E C 1
ATOM 13241 O O . VAL E 1 79 ? 25.980 0.262 85.597 1.00 19.60 77 VAL E O 1
ATOM 13254 N N . VAL E 1 80 ? 25.600 2.272 86.557 1.00 16.91 78 VAL E N 1
ATOM 13255 C CA . VAL E 1 80 ? 26.248 1.946 87.835 1.00 17.82 78 VAL E CA 1
ATOM 13256 C C . VAL E 1 80 ? 25.331 2.335 88.973 1.00 17.66 78 VAL E C 1
ATOM 13257 O O . VAL E 1 80 ? 24.486 3.210 88.832 1.00 18.72 78 VAL E O 1
ATOM 13270 N N . THR E 1 81 ? 25.533 1.689 90.110 1.00 19.01 79 THR E N 1
ATOM 13271 C CA . THR E 1 81 ? 24.710 1.936 91.283 1.00 19.67 79 THR E CA 1
ATOM 13272 C C . THR E 1 81 ? 25.577 2.431 92.420 1.00 20.18 79 THR E C 1
ATOM 13273 O O . THR E 1 81 ? 26.571 1.797 92.759 1.00 21.45 79 THR E O 1
ATOM 13284 N N . HIS E 1 82 ? 25.185 3.568 92.993 1.00 19.74 80 HIS E N 1
ATOM 13285 C CA . HIS E 1 82 ? 25.849 4.128 94.167 1.00 20.89 80 HIS E CA 1
ATOM 13286 C C . HIS E 1 82 ? 24.800 4.470 95.209 1.00 21.76 80 HIS E C 1
ATOM 13287 O O . HIS E 1 82 ? 23.854 5.191 94.919 1.00 21.76 80 HIS E O 1
ATOM 13300 N N . GLY E 1 83 ? 24.970 3.958 96.416 1.00 24.89 81 GLY E N 1
ATOM 13301 C CA . GLY E 1 83 ? 23.954 4.103 97.442 1.00 31.24 81 GLY E CA 1
ATOM 13302 C C . GLY E 1 83 ? 22.621 3.643 96.894 1.00 25.25 81 GLY E C 1
ATOM 13303 O O . GLY E 1 83 ? 22.495 2.531 96.381 1.00 25.78 81 GLY E O 1
ATOM 13307 N N . SER E 1 84 ? 21.629 4.522 96.970 1.00 25.02 82 SER E N 1
ATOM 13308 C CA . SER E 1 84 ? 20.285 4.213 96.516 1.00 23.82 82 SER E CA 1
ATOM 13309 C C . SER E 1 84 ? 19.994 4.791 95.128 1.00 21.73 82 SER E C 1
ATOM 13310 O O . SER E 1 84 ? 18.839 4.817 94.713 1.00 27.98 82 SER E O 1
ATOM 13318 N N . LEU E 1 85 ? 21.026 5.253 94.430 1.00 20.38 83 LEU E N 1
ATOM 13319 C CA . LEU E 1 85 ? 20.858 5.856 93.113 1.00 18.65 83 LEU E CA 1
ATOM 13320 C C . LEU E 1 85 ? 21.425 4.997 92.003 1.00 19.93 83 LEU E C 1
ATOM 13321 O O . LEU E 1 85 ? 22.528 4.455 92.112 1.00 21.38 83 LEU E O 1
ATOM 13337 N N . ARG E 1 86 ? 20.645 4.878 90.939 1.00 17.12 84 ARG E N 1
ATOM 13338 C CA . ARG E 1 86 ? 21.110 4.272 89.697 1.00 16.49 84 ARG E CA 1
ATOM 13339 C C . ARG E 1 86 ? 21.471 5.398 88.728 1.00 15.28 84 ARG E C 1
ATOM 13340 O O . ARG E 1 86 ? 20.687 6.328 88.528 1.00 16.07 84 ARG E O 1
ATOM 13360 N N . ILE E 1 87 ? 22.682 5.320 88.195 1.00 14.92 85 ILE E N 1
ATOM 13361 C CA . ILE E 1 87 ? 23.225 6.320 87.289 1.00 13.67 85 ILE E CA 1
ATOM 13362 C C . ILE E 1 87 ? 23.517 5.674 85.939 1.00 13.64 85 ILE E C 1
ATOM 13363 O O . ILE E 1 87 ? 24.319 4.735 85.845 1.00 16.56 85 ILE E O 1
ATOM 13379 N N . GLY E 1 88 ? 22.860 6.179 84.897 1.00 15.60 86 GLY E N 1
ATOM 13380 C CA . GLY E 1 88 ? 23.060 5.711 83.540 1.00 14.98 86 GLY E CA 1
ATOM 13381 C C . GLY E 1 88 ? 23.907 6.708 82.792 1.00 14.13 86 GLY E C 1
ATOM 13382 O O . GLY E 1 88 ? 23.884 7.904 83.109 1.00 16.00 86 GLY E O 1
ATOM 13386 N N . PHE E 1 89 ? 24.691 6.228 81.832 1.00 13.97 87 PHE E N 1
ATOM 13387 C CA . PHE E 1 89 ? 25.503 7.144 81.041 1.00 13.04 87 PHE E CA 1
ATOM 13388 C C . PHE E 1 89 ? 25.719 6.621 79.633 1.00 13.97 87 PHE E C 1
ATOM 13389 O O . PHE E 1 89 ? 25.727 5.425 79.399 1.00 15.17 87 PHE E O 1
ATOM 13406 N N . LEU E 1 90 ? 25.835 7.575 78.705 1.00 12.27 88 LEU E N 1
ATOM 13407 C CA . LEU E 1 90 ? 26.004 7.325 77.279 1.00 12.15 88 LEU E CA 1
ATOM 13408 C C . LEU E 1 90 ? 26.566 8.616 76.719 1.00 14.39 88 LEU E C 1
ATOM 13409 O O . LEU E 1 90 ? 26.495 9.639 77.371 1.00 15.81 88 LEU E O 1
ATOM 13425 N N . GLU E 1 91 ? 27.116 8.596 75.517 1.00 13.32 89 GLU E N 1
ATOM 13426 C CA . GLU E 1 91 ? 27.608 9.843 74.942 1.00 13.40 89 GLU E CA 1
ATOM 13427 C C . GLU E 1 91 ? 26.462 10.736 74.479 1.00 13.83 89 GLU E C 1
ATOM 13428 O O . GLU E 1 91 ? 26.477 11.934 74.728 1.00 12.54 89 GLU E O 1
ATOM 13440 N N . GLY E 1 92 ? 25.465 10.133 73.838 1.00 12.05 90 GLY E N 1
ATOM 13441 C CA . GLY E 1 92 ? 24.301 10.860 73.389 1.00 12.92 90 GLY E CA 1
ATOM 13442 C C . GLY E 1 92 ? 24.026 10.717 71.903 1.00 12.80 90 GLY E C 1
ATOM 13443 O O . GLY E 1 92 ? 22.903 10.981 71.476 1.00 15.38 90 GLY E O 1
ATOM 13447 N N . PHE E 1 93 ? 25.011 10.298 71.100 1.00 13.84 91 PHE E N 1
ATOM 13448 C CA . PHE E 1 93 ? 24.802 10.318 69.659 1.00 13.26 91 PHE E CA 1
ATOM 13449 C C . PHE E 1 93 ? 23.799 9.276 69.198 1.00 14.23 91 PHE E C 1
ATOM 13450 O O . PHE E 1 93 ? 23.306 9.356 68.079 1.00 17.39 91 PHE E O 1
ATOM 13467 N N . THR E 1 94 ? 23.481 8.326 70.073 1.00 15.56 92 THR E N 1
ATOM 13468 C CA . THR E 1 94 ? 22.472 7.331 69.755 1.00 15.91 92 THR E CA 1
ATOM 13469 C C . THR E 1 94 ? 21.048 7.844 70.031 1.00 16.14 92 THR E C 1
ATOM 13470 O O . THR E 1 94 ? 20.080 7.186 69.640 1.00 20.51 92 THR E O 1
ATOM 13481 N N . LEU E 1 95 ? 20.915 9.009 70.674 1.00 17.76 93 LEU E N 1
ATOM 13482 C CA . LEU E 1 95 ? 19.603 9.630 70.864 1.00 18.46 93 LEU E CA 1
ATOM 13483 C C . LEU E 1 95 ? 19.216 10.495 69.671 1.00 17.20 93 LEU E C 1
ATOM 13484 O O . LEU E 1 95 ? 20.071 10.958 68.919 1.00 20.75 93 LEU E O 1
ATOM 13500 N N . VAL E 1 96 ? 17.914 10.697 69.479 1.00 18.69 94 VAL E N 1
ATOM 13501 C CA . VAL E 1 96 ? 17.467 11.461 68.322 1.00 25.20 94 VAL E CA 1
ATOM 13502 C C . VAL E 1 96 ? 17.665 12.949 68.556 1.00 22.57 94 VAL E C 1
ATOM 13503 O O . VAL E 1 96 ? 17.730 13.716 67.605 1.00 24.54 94 VAL E O 1
ATOM 13516 N N . SER E 1 97 ? 17.771 13.347 69.824 1.00 20.36 95 SER E N 1
ATOM 13517 C CA . SER E 1 97 ? 18.031 14.724 70.199 1.00 21.59 95 SER E CA 1
ATOM 13518 C C . SER E 1 97 ? 18.451 14.739 71.663 1.00 18.64 95 SER E C 1
ATOM 13519 O O . SER E 1 97 ? 18.603 13.676 72.280 1.00 21.41 95 SER E O 1
ATOM 13527 N N . GLU E 1 98 ? 18.635 15.932 72.229 1.00 18.70 96 GLU E N 1
ATOM 13528 C CA . GLU E 1 98 ? 18.930 16.064 73.663 1.00 20.06 96 GLU E CA 1
ATOM 13529 C C . GLU E 1 98 ? 17.842 16.902 74.334 1.00 19.00 96 GLU E C 1
ATOM 13530 O O . GLU E 1 98 ? 18.079 17.601 75.320 1.00 23.54 96 GLU E O 1
ATOM 13542 N N . GLU E 1 99 ? 16.641 16.853 73.761 1.00 17.62 97 GLU E N 1
ATOM 13543 C CA . GLU E 1 99 ? 15.487 17.525 74.348 1.00 17.55 97 GLU E CA 1
ATOM 13544 C C . GLU E 1 99 ? 15.140 16.858 75.681 1.00 16.27 97 GLU E C 1
ATOM 13545 O O . GLU E 1 99 ? 15.405 15.670 75.867 1.00 19.10 97 GLU E O 1
ATOM 13557 N N . PRO E 1 100 ? 14.548 17.619 76.617 1.00 17.11 98 PRO E N 1
ATOM 13558 C CA . PRO E 1 100 ? 14.268 17.034 77.935 1.00 18.82 98 PRO E CA 1
ATOM 13559 C C . PRO E 1 100 ? 13.442 15.746 77.894 1.00 16.55 98 PRO E C 1
ATOM 13560 O O . PRO E 1 100 ? 13.754 14.834 78.637 1.00 16.55 98 PRO E O 1
ATOM 13571 N N . ASP E 1 101 ? 12.417 15.667 77.055 1.00 18.18 99 ASP E N 1
ATOM 13572 C CA . ASP E 1 101 ? 11.622 14.434 77.029 1.00 18.08 99 ASP E CA 1
ATOM 13573 C C . ASP E 1 101 ? 12.381 13.259 76.405 1.00 17.03 99 ASP E C 1
ATOM 13574 O O . ASP E 1 101 ? 12.105 12.101 76.738 1.00 16.69 99 ASP E O 1
ATOM 13583 N N . VAL E 1 102 ? 13.323 13.547 75.511 1.00 16.02 100 VAL E N 1
ATOM 13584 C CA . VAL E 1 102 ? 14.122 12.497 74.888 1.00 17.21 100 VAL E CA 1
ATOM 13585 C C . VAL E 1 102 ? 15.132 11.950 75.881 1.00 15.83 100 VAL E C 1
ATOM 13586 O O . VAL E 1 102 ? 15.343 10.735 75.948 1.00 18.61 100 VAL E O 1
ATOM 13599 N N . LEU E 1 103 ? 15.724 12.832 76.680 1.00 13.57 101 LEU E N 1
ATOM 13600 C CA . LEU E 1 103 ? 16.656 12.406 77.703 1.00 13.82 101 LEU E CA 1
ATOM 13601 C C . LEU E 1 103 ? 15.890 11.616 78.763 1.00 14.59 101 LEU E C 1
ATOM 13602 O O . LEU E 1 103 ? 16.349 10.580 79.237 1.00 14.78 101 LEU E O 1
ATOM 13618 N N . LEU E 1 104 ? 14.699 12.095 79.120 1.00 15.13 102 LEU E N 1
ATOM 13619 C CA . LEU E 1 104 ? 13.901 11.395 80.123 1.00 14.77 102 LEU E CA 1
ATOM 13620 C C . LEU E 1 104 ? 13.534 10.004 79.637 1.00 15.12 102 LEU E C 1
ATOM 13621 O O . LEU E 1 104 ? 13.538 9.037 80.404 1.00 18.63 102 LEU E O 1
ATOM 13637 N N . ALA E 1 105 ? 13.211 9.879 78.353 1.00 17.70 103 ALA E N 1
ATOM 13638 C CA . ALA E 1 105 ? 12.833 8.585 77.817 1.00 19.08 103 ALA E CA 1
ATOM 13639 C C . ALA E 1 105 ? 14.005 7.612 77.918 1.00 20.58 103 ALA E C 1
ATOM 13640 O O . ALA E 1 105 ? 13.810 6.424 78.166 1.00 20.64 103 ALA E O 1
ATOM 13647 N N . GLU E 1 106 ? 15.218 8.121 77.758 1.00 18.75 104 GLU E N 1
ATOM 13648 C CA . GLU E 1 106 ? 16.387 7.254 77.864 1.00 18.61 104 GLU E CA 1
ATOM 13649 C C . GLU E 1 106 ? 16.603 6.883 79.317 1.00 16.86 104 GLU E C 1
ATOM 13650 O O . GLU E 1 106 ? 16.895 5.729 79.625 1.00 19.39 104 GLU E O 1
ATOM 13662 N N . ALA E 1 107 ? 16.419 7.842 80.226 1.00 17.84 105 ALA E N 1
ATOM 13663 C CA . ALA E 1 107 ? 16.548 7.530 81.657 1.00 17.29 105 ALA E CA 1
ATOM 13664 C C . ALA E 1 107 ? 15.522 6.484 82.106 1.00 19.52 105 ALA E C 1
ATOM 13665 O O . ALA E 1 107 ? 15.834 5.572 82.898 1.00 18.08 105 ALA E O 1
ATOM 13672 N N . ASN E 1 108 ? 14.296 6.587 81.594 1.00 16.29 106 ASN E N 1
ATOM 13673 C CA . ASN E 1 108 ? 13.294 5.567 81.876 1.00 19.27 106 ASN E CA 1
ATOM 13674 C C . ASN E 1 108 ? 13.593 4.206 81.223 1.00 20.00 106 ASN E C 1
ATOM 13675 O O . ASN E 1 108 ? 13.325 3.176 81.818 1.00 23.82 106 ASN E O 1
ATOM 13686 N N . LYS E 1 109 ? 14.157 4.202 80.019 1.00 22.18 107 LYS E N 1
ATOM 13687 C CA . LYS E 1 109 ? 14.565 2.947 79.385 1.00 26.76 107 LYS E CA 1
ATOM 13688 C C . LYS E 1 109 ? 15.625 2.207 80.204 1.00 21.62 107 LYS E C 1
ATOM 13689 O O . LYS E 1 109 ? 15.543 0.987 80.381 1.00 24.53 107 LYS E O 1
ATOM 13708 N N . LEU E 1 110 ? 16.623 2.951 80.683 1.00 19.67 108 LEU E N 1
ATOM 13709 C CA . LEU E 1 110 ? 17.676 2.383 81.523 1.00 23.35 108 LEU E CA 1
ATOM 13710 C C . LEU E 1 110 ? 17.249 2.201 82.967 1.00 21.63 108 LEU E C 1
ATOM 13711 O O . LEU E 1 110 ? 17.947 1.533 83.734 1.00 24.50 108 LEU E O 1
ATOM 13727 N N . ASP E 1 111 ? 16.103 2.792 83.323 1.00 24.20 109 ASP E N 1
ATOM 13728 C CA . ASP E 1 111 ? 15.576 2.819 84.689 1.00 24.82 109 ASP E CA 1
ATOM 13729 C C . ASP E 1 111 ? 16.567 3.407 85.690 1.00 23.15 109 ASP E C 1
ATOM 13730 O O . ASP E 1 111 ? 16.874 2.807 86.725 1.00 24.66 109 ASP E O 1
ATOM 13739 N N . VAL E 1 112 ? 17.023 4.618 85.397 1.00 20.44 110 VAL E N 1
ATOM 13740 C CA . VAL E 1 112 ? 17.990 5.298 86.249 1.00 19.00 110 VAL E CA 1
ATOM 13741 C C . VAL E 1 112 ? 17.429 6.609 86.791 1.00 21.09 110 VAL E C 1
ATOM 13742 O O . VAL E 1 112 ? 16.517 7.204 86.208 1.00 19.72 110 VAL E O 1
ATOM 13755 N N . ASP E 1 113 ? 17.975 7.023 87.931 1.00 17.66 111 ASP E N 1
ATOM 13756 C CA . ASP E 1 113 ? 17.624 8.268 88.593 1.00 16.27 111 ASP E CA 1
ATOM 13757 C C . ASP E 1 113 ? 18.413 9.436 88.042 1.00 14.20 111 ASP E C 1
ATOM 13758 O O . ASP E 1 113 ? 17.955 10.583 88.095 1.00 15.90 111 ASP E O 1
ATOM 13767 N N . VAL E 1 114 ? 19.623 9.137 87.566 1.00 13.65 112 VAL E N 1
ATOM 13768 C CA . VAL E 1 114 ? 20.563 10.135 87.074 1.00 13.02 112 VAL E CA 1
ATOM 13769 C C . VAL E 1 114 ? 21.008 9.686 85.700 1.00 13.75 112 VAL E C 1
ATOM 13770 O O . VAL E 1 114 ? 21.362 8.515 85.536 1.00 13.31 112 VAL E O 1
ATOM 13783 N N . LEU E 1 115 ? 20.936 10.580 84.719 1.00 12.54 113 LEU E N 1
ATOM 13784 C CA . LEU E 1 115 ? 21.434 10.288 83.388 1.00 11.30 113 LEU E CA 1
ATOM 13785 C C . LEU E 1 115 ? 22.542 11.275 83.031 1.00 13.00 113 LEU E C 1
ATOM 13786 O O . LEU E 1 115 ? 22.328 12.501 83.063 1.00 13.17 113 LEU E O 1
ATOM 13802 N N . CYS E 1 116 ? 23.717 10.737 82.695 1.00 12.04 114 CYS E N 1
ATOM 13803 C CA . CYS E 1 116 ? 24.837 11.540 82.238 1.00 10.66 114 CYS E CA 1
ATOM 13804 C C . CYS E 1 116 ? 25.037 11.338 80.733 1.00 12.71 114 CYS E C 1
ATOM 13805 O O . CYS E 1 116 ? 25.039 10.206 80.252 1.00 14.51 114 CYS E O 1
ATOM 13813 N N . TRP E 1 117 ? 25.214 12.446 80.004 1.00 12.38 115 TRP E N 1
ATOM 13814 C CA . TRP E 1 117 ? 25.552 12.362 78.586 1.00 11.47 115 TRP E CA 1
ATOM 13815 C C . TRP E 1 117 ? 26.524 13.462 78.256 1.00 12.49 115 TRP E C 1
ATOM 13816 O O . TRP E 1 117 ? 26.684 14.401 79.016 1.00 12.64 115 TRP E O 1
ATOM 13837 N N . ALA E 1 118 ? 27.187 13.354 77.114 1.00 11.69 116 ALA E N 1
ATOM 13838 C CA . ALA E 1 118 ? 28.138 14.378 76.729 1.00 13.12 116 ALA E CA 1
ATOM 13839 C C . ALA E 1 118 ? 28.200 14.482 75.234 1.00 13.50 116 ALA E C 1
ATOM 13840 O O . ALA E 1 118 ? 29.125 13.986 74.566 1.00 13.61 116 ALA E O 1
ATOM 13847 N N . GLY E 1 119 ? 27.194 15.151 74.703 1.00 12.34 117 GLY E N 1
ATOM 13848 C CA . GLY E 1 119 ? 26.998 15.227 73.270 1.00 14.50 117 GLY E CA 1
ATOM 13849 C C . GLY E 1 119 ? 27.760 16.329 72.561 1.00 13.28 117 GLY E C 1
ATOM 13850 O O . GLY E 1 119 ? 28.671 16.959 73.108 1.00 12.55 117 GLY E O 1
ATOM 13854 N N . GLY E 1 120 ? 27.395 16.527 71.297 1.00 15.63 118 GLY E N 1
ATOM 13855 C CA . GLY E 1 120 ? 28.207 17.300 70.369 1.00 16.90 118 GLY E CA 1
ATOM 13856 C C . GLY E 1 120 ? 28.259 18.792 70.619 1.00 17.40 118 GLY E C 1
ATOM 13857 O O . GLY E 1 120 ? 29.068 19.473 70.029 1.00 19.84 118 GLY E O 1
ATOM 13861 N N . SER E 1 121 ? 27.417 19.300 71.507 1.00 13.60 119 SER E N 1
ATOM 13862 C CA . SER E 1 121 ? 27.446 20.725 71.815 1.00 18.10 119 SER E CA 1
ATOM 13863 C C . SER E 1 121 ? 28.680 21.101 72.651 1.00 14.83 119 SER E C 1
ATOM 13864 O O . SER E 1 121 ? 29.048 22.268 72.726 1.00 15.78 119 SER E O 1
ATOM 13872 N N . HIS E 1 122 ? 29.283 20.107 73.303 1.00 12.14 120 HIS E N 1
ATOM 13873 C CA . HIS E 1 122 ? 30.441 20.369 74.186 1.00 11.80 120 HIS E CA 1
ATOM 13874 C C . HIS E 1 122 ? 30.165 21.467 75.208 1.00 12.37 120 HIS E C 1
ATOM 13875 O O . HIS E 1 122 ? 30.995 22.351 75.434 1.00 15.43 120 HIS E O 1
ATOM 13888 N N . ARG E 1 123 ? 29.006 21.363 75.854 1.00 14.06 121 ARG E N 1
ATOM 13889 C CA . ARG E 1 123 ? 28.562 22.378 76.793 1.00 14.13 121 ARG E CA 1
ATOM 13890 C C . ARG E 1 123 ? 28.062 21.718 78.054 1.00 12.90 121 ARG E C 1
ATOM 13891 O O . ARG E 1 123 ? 27.252 20.786 77.990 1.00 14.97 121 ARG E O 1
ATOM 13912 N N . PHE E 1 124 ? 28.554 22.191 79.195 1.00 13.32 122 PHE E N 1
ATOM 13913 C CA . PHE E 1 124 ? 28.020 21.752 80.478 1.00 12.72 122 PHE E CA 1
ATOM 13914 C C . PHE E 1 124 ? 26.525 22.076 80.590 1.00 10.77 122 PHE E C 1
ATOM 13915 O O . PHE E 1 124 ? 26.103 23.173 80.264 1.00 12.35 122 PHE E O 1
ATOM 13932 N N . GLU E 1 125 ? 25.753 21.081 81.023 1.00 16.46 123 GLU E N 1
ATOM 13933 C CA . GLU E 1 125 ? 24.328 21.228 81.292 1.00 15.11 123 GLU E CA 1
ATOM 13934 C C . GLU E 1 125 ? 24.004 20.447 82.542 1.00 14.92 123 GLU E C 1
ATOM 13935 O O . GLU E 1 125 ? 24.572 19.396 82.760 1.00 15.17 123 GLU E O 1
ATOM 13947 N N . CYS E 1 126 ? 23.072 20.945 83.345 1.00 12.70 124 CYS E N 1
ATOM 13948 C CA . CYS E 1 126 ? 22.661 20.259 84.548 1.00 12.63 124 CYS E CA 1
ATOM 13949 C C . CYS E 1 126 ? 21.281 20.740 84.969 1.00 12.92 124 CYS E C 1
ATOM 13950 O O . CYS E 1 126 ? 21.081 21.926 85.149 1.00 14.36 124 CYS E O 1
ATOM 13958 N N . PHE E 1 127 ? 20.338 19.819 85.086 1.00 11.14 125 PHE E N 1
ATOM 13959 C CA . PHE E 1 127 ? 18.973 20.164 85.492 1.00 10.74 125 PHE E CA 1
ATOM 13960 C C . PHE E 1 127 ? 18.240 18.946 86.007 1.00 12.99 125 PHE E C 1
ATOM 13961 O O . PHE E 1 127 ? 18.627 17.792 85.761 1.00 12.84 125 PHE E O 1
ATOM 13978 N N . GLU E 1 128 ? 17.177 19.231 86.748 1.00 13.57 126 GLU E N 1
ATOM 13979 C CA . GLU E 1 128 ? 16.279 18.211 87.273 1.00 13.71 126 GLU E CA 1
ATOM 13980 C C . GLU E 1 128 ? 14.949 18.321 86.546 1.00 13.56 126 GLU E C 1
ATOM 13981 O O . GLU E 1 128 ? 14.455 19.417 86.314 1.00 13.75 126 GLU E O 1
ATOM 13993 N N . TYR E 1 129 ? 14.375 17.179 86.180 1.00 14.13 127 TYR E N 1
ATOM 13994 C CA . TYR E 1 129 ? 13.145 17.111 85.412 1.00 13.83 127 TYR E CA 1
ATOM 13995 C C . TYR E 1 129 ? 12.479 15.799 85.757 1.00 14.93 127 TYR E C 1
ATOM 13996 O O . TYR E 1 129 ? 13.124 14.759 85.716 1.00 14.93 127 TYR E O 1
ATOM 14014 N N . MET E 1 130 ? 11.211 15.856 86.123 1.00 16.98 128 MET E N 1
ATOM 14015 C CA . MET E 1 130 ? 10.431 14.659 86.403 1.00 18.82 128 MET E CA 1
ATOM 14016 C C . MET E 1 130 ? 11.136 13.760 87.425 1.00 18.82 128 MET E C 1
ATOM 14017 O O . MET E 1 130 ? 11.173 12.538 87.265 1.00 21.17 128 MET E O 1
ATOM 14031 N N . ASP E 1 131 ? 11.708 14.405 88.444 1.00 19.62 129 ASP E N 1
ATOM 14032 C CA . ASP E 1 131 ? 12.285 13.737 89.621 1.00 20.33 129 ASP E CA 1
ATOM 14033 C C . ASP E 1 131 ? 13.568 12.984 89.309 1.00 17.84 129 ASP E C 1
ATOM 14034 O O . ASP E 1 131 ? 14.021 12.163 90.109 1.00 20.52 129 ASP E O 1
ATOM 14043 N N . LYS E 1 132 ? 14.130 13.250 88.141 1.00 15.67 130 LYS E N 1
ATOM 14044 C CA . LYS E 1 132 ? 15.420 12.704 87.736 1.00 16.82 130 LYS E CA 1
ATOM 14045 C C . LYS E 1 132 ? 16.427 13.811 87.466 1.00 16.66 130 LYS E C 1
ATOM 14046 O O . LYS E 1 132 ? 16.062 14.963 87.222 1.00 14.36 130 LYS E O 1
ATOM 14065 N N . PHE E 1 133 ? 17.704 13.439 87.460 1.00 14.31 131 PHE E N 1
ATOM 14066 C CA . PHE E 1 133 ? 18.809 14.394 87.374 1.00 12.97 131 PHE E CA 1
ATOM 14067 C C . PHE E 1 133 ? 19.572 14.175 86.089 1.00 12.70 131 PHE E C 1
ATOM 14068 O O . PHE E 1 133 ? 19.922 13.050 85.769 1.00 13.53 131 PHE E O 1
ATOM 14085 N N . PHE E 1 134 ? 19.850 15.252 85.368 1.00 11.54 132 PHE E N 1
ATOM 14086 C CA . PHE E 1 134 ? 20.470 15.185 84.043 1.00 10.15 132 PHE E CA 1
ATOM 14087 C C . PHE E 1 134 ? 21.758 15.988 84.057 1.00 13.11 132 PHE E C 1
ATOM 14088 O O . PHE E 1 134 ? 21.753 17.156 84.452 1.00 11.96 132 PHE E O 1
ATOM 14105 N N . VAL E 1 135 ? 22.864 15.349 83.662 1.00 10.85 133 VAL E N 1
ATOM 14106 C CA . VAL E 1 135 ? 24.207 15.910 83.788 1.00 12.97 133 VAL E CA 1
ATOM 14107 C C . VAL E 1 135 ? 24.981 15.748 82.491 1.00 12.14 133 VAL E C 1
ATOM 14108 O O . VAL E 1 135 ? 25.114 14.633 81.994 1.00 12.80 133 VAL E O 1
ATOM 14121 N N . ASN E 1 136 ? 25.508 16.849 81.965 1.00 12.49 134 ASN E N 1
ATOM 14122 C CA . ASN E 1 136 ? 26.407 16.844 80.813 1.00 13.80 134 ASN E CA 1
ATOM 14123 C C . ASN E 1 136 ? 27.667 17.593 81.213 1.00 15.85 134 ASN E C 1
ATOM 14124 O O . ASN E 1 136 ? 27.591 18.792 81.507 1.00 16.53 134 ASN E O 1
ATOM 14135 N N . PRO E 1 137 ? 28.810 16.899 81.288 1.00 13.54 135 PRO E N 1
ATOM 14136 C CA . PRO E 1 137 ? 30.008 17.563 81.811 1.00 13.99 135 PRO E CA 1
ATOM 14137 C C . PRO E 1 137 ? 30.700 18.495 80.833 1.00 15.76 135 PRO E C 1
ATOM 14138 O O . PRO E 1 137 ? 31.707 19.128 81.172 1.00 15.19 135 PRO E O 1
ATOM 14149 N N . GLY E 1 138 ? 30.199 18.557 79.606 1.00 11.21 136 GLY E N 1
ATOM 14150 C CA . GLY E 1 138 ? 30.873 19.319 78.576 1.00 11.41 136 GLY E CA 1
ATOM 14151 C C . GLY E 1 138 ? 32.147 18.647 78.087 1.00 13.46 136 GLY E C 1
ATOM 14152 O O . GLY E 1 138 ? 32.244 17.418 78.111 1.00 12.23 136 GLY E O 1
ATOM 14156 N N . SER E 1 139 ? 33.110 19.449 77.641 1.00 10.28 137 SER E N 1
ATOM 14157 C CA . SER E 1 139 ? 34.384 18.960 77.116 1.00 9.61 137 SER E CA 1
ATOM 14158 C C . SER E 1 139 ? 35.525 19.315 78.045 1.00 12.51 137 SER E C 1
ATOM 14159 O O . SER E 1 139 ? 35.755 20.491 78.307 1.00 10.68 137 SER E O 1
ATOM 14167 N N . ALA E 1 140 ? 36.248 18.316 78.540 1.00 11.91 138 ALA E N 1
ATOM 14168 C CA . ALA E 1 140 ? 37.336 18.580 79.479 1.00 11.70 138 ALA E CA 1
ATOM 14169 C C . ALA E 1 140 ? 38.497 19.326 78.858 1.00 11.80 138 ALA E C 1
ATOM 14170 O O . ALA E 1 140 ? 39.313 19.902 79.563 1.00 13.14 138 ALA E O 1
ATOM 14177 N N . THR E 1 141 ? 38.576 19.325 77.521 1.00 12.32 139 THR E N 1
ATOM 14178 C CA . THR E 1 141 ? 39.685 19.958 76.840 1.00 12.53 139 THR E CA 1
ATOM 14179 C C . THR E 1 141 ? 39.325 21.279 76.188 1.00 11.71 139 THR E C 1
ATOM 14180 O O . THR E 1 141 ? 40.213 21.985 75.688 1.00 16.09 139 THR E O 1
ATOM 14191 N N . GLY E 1 142 ? 38.044 21.599 76.163 1.00 12.32 140 GLY E N 1
ATOM 14192 C CA . GLY E 1 142 ? 37.581 22.763 75.416 1.00 13.74 140 GLY E CA 1
ATOM 14193 C C . GLY E 1 142 ? 37.620 22.543 73.912 1.00 12.66 140 GLY E C 1
ATOM 14194 O O . GLY E 1 142 ? 37.761 23.482 73.150 1.00 13.92 140 GLY E O 1
ATOM 14198 N N . ALA E 1 143 ? 37.467 21.291 73.497 1.00 14.20 141 ALA E N 1
ATOM 14199 C CA . ALA E 1 143 ? 37.562 20.937 72.076 1.00 12.44 141 ALA E CA 1
ATOM 14200 C C . ALA E 1 143 ? 36.465 21.620 71.272 1.00 13.31 141 ALA E C 1
ATOM 14201 O O . ALA E 1 143 ? 35.335 21.718 71.731 1.00 10.93 141 ALA E O 1
ATOM 14208 N N . PHE E 1 144 ? 36.784 22.041 70.049 1.00 12.23 142 PHE E N 1
ATOM 14209 C CA . PHE E 1 144 ? 35.798 22.677 69.195 1.00 13.53 142 PHE E CA 1
ATOM 14210 C C . PHE E 1 144 ? 34.660 21.712 68.904 1.00 13.67 142 PHE E C 1
ATOM 14211 O O . PHE E 1 144 ? 34.872 20.489 68.870 1.00 13.31 142 PHE E O 1
ATOM 14228 N N . THR E 1 145 ? 33.464 22.272 68.688 1.00 14.72 143 THR E N 1
ATOM 14229 C CA . THR E 1 145 ? 32.295 21.519 68.243 1.00 15.82 143 THR E CA 1
ATOM 14230 C C . THR E 1 145 ? 32.171 21.513 66.739 1.00 18.29 143 THR E C 1
ATOM 14231 O O . THR E 1 145 ? 32.554 22.484 66.076 1.00 25.33 143 THR E O 1
ATOM 14242 N N . THR E 1 146 ? 31.603 20.442 66.196 1.00 19.57 144 THR E N 1
ATOM 14243 C CA . THR E 1 146 ? 31.311 20.359 64.781 1.00 22.67 144 THR E CA 1
ATOM 14244 C C . THR E 1 146 ? 30.216 21.333 64.415 1.00 27.83 144 THR E C 1
ATOM 14245 O O . THR E 1 146 ? 30.162 21.791 63.273 1.00 30.17 144 THR E O 1
ATOM 14256 N N . ASP E 1 147 ? 29.350 21.625 65.387 1.00 35.76 145 ASP E N 1
ATOM 14257 C CA . ASP E 1 147 ? 28.244 22.569 65.218 1.00 46.48 145 ASP E CA 1
ATOM 14258 C C . ASP E 1 147 ? 28.744 23.905 64.667 1.00 46.93 145 ASP E C 1
ATOM 14259 O O . ASP E 1 147 ? 29.543 24.592 65.314 1.00 36.56 145 ASP E O 1
ATOM 14268 N N . GLU E 1 154 ? 32.761 30.459 72.508 1.00 29.50 152 GLU E N 1
ATOM 14269 C CA . GLU E 1 154 ? 33.952 29.659 72.766 1.00 30.34 152 GLU E CA 1
ATOM 14270 C C . GLU E 1 154 ? 33.666 28.550 73.779 1.00 20.77 152 GLU E C 1
ATOM 14271 O O . GLU E 1 154 ? 32.959 28.743 74.769 1.00 25.45 152 GLU E O 1
ATOM 14282 N N . VAL E 1 155 ? 34.214 27.375 73.518 1.00 15.67 153 VAL E N 1
ATOM 14283 C CA . VAL E 1 155 ? 33.973 26.221 74.365 1.00 12.88 153 VAL E CA 1
ATOM 14284 C C . VAL E 1 155 ? 34.767 26.366 75.657 1.00 15.68 153 VAL E C 1
ATOM 14285 O O . VAL E 1 155 ? 35.970 26.582 75.624 1.00 17.40 153 VAL E O 1
ATOM 14298 N N . VAL E 1 156 ? 34.087 26.228 76.791 1.00 14.00 154 VAL E N 1
ATOM 14299 C CA . VAL E 1 156 ? 34.712 26.394 78.094 1.00 14.96 154 VAL E CA 1
ATOM 14300 C C . VAL E 1 156 ? 35.032 25.007 78.601 1.00 12.55 154 VAL E C 1
ATOM 14301 O O . VAL E 1 156 ? 34.108 24.210 78.768 1.00 13.37 154 VAL E O 1
ATOM 14314 N N . PRO E 1 157 ? 36.333 24.700 78.831 1.00 13.12 155 PRO E N 1
ATOM 14315 C CA . PRO E 1 157 ? 36.655 23.374 79.367 1.00 11.96 155 PRO E CA 1
ATOM 14316 C C . PRO E 1 157 ? 35.951 23.094 80.681 1.00 12.50 155 PRO E C 1
ATOM 14317 O O . PRO E 1 157 ? 35.886 23.966 81.546 1.00 14.03 155 PRO E O 1
ATOM 14328 N N . SER E 1 158 ? 35.447 21.869 80.833 1.00 10.10 156 SER E N 1
ATOM 14329 C CA . SER E 1 158 ? 34.780 21.521 82.083 1.00 10.93 156 SER E CA 1
ATOM 14330 C C . SER E 1 158 ? 34.728 20.017 82.297 1.00 11.88 156 SER E C 1
ATOM 14331 O O . SER E 1 158 ? 34.876 19.213 81.380 1.00 11.94 156 SER E O 1
ATOM 14339 N N . PHE E 1 159 ? 34.506 19.646 83.574 1.00 12.82 157 PHE E N 1
ATOM 14340 C CA . PHE E 1 159 ? 34.169 18.271 83.946 1.00 11.47 157 PHE E CA 1
ATOM 14341 C C . PHE E 1 159 ? 33.395 18.382 85.255 1.00 11.07 157 PHE E C 1
ATOM 14342 O O . PHE E 1 159 ? 33.296 19.451 85.838 1.00 12.26 157 PHE E O 1
ATOM 14359 N N . CYS E 1 160 ? 32.838 17.258 85.699 1.00 11.23 158 CYS E N 1
ATOM 14360 C CA . CYS E 1 160 ? 32.055 17.226 86.940 1.00 12.50 158 CYS E CA 1
ATOM 14361 C C . CYS E 1 160 ? 32.586 16.175 87.917 1.00 11.62 158 CYS E C 1
ATOM 14362 O O . CYS E 1 160 ? 33.130 15.141 87.509 1.00 13.23 158 CYS E O 1
ATOM 14370 N N . LEU E 1 161 ? 32.453 16.469 89.210 1.00 12.28 159 LEU E N 1
ATOM 14371 C CA . LEU E 1 161 ? 32.660 15.467 90.252 1.00 13.53 159 LEU E CA 1
ATOM 14372 C C . LEU E 1 161 ? 31.356 15.288 91.005 1.00 13.80 159 LEU E C 1
ATOM 14373 O O . LEU E 1 161 ? 30.680 16.277 91.318 1.00 15.78 159 LEU E O 1
ATOM 14389 N N . MET E 1 162 ? 31.004 14.047 91.319 1.00 14.43 160 MET E N 1
ATOM 14390 C CA . MET E 1 162 ? 29.741 13.749 92.005 1.00 14.84 160 MET E CA 1
ATOM 14391 C C . MET E 1 162 ? 30.007 12.980 93.285 1.00 16.38 160 MET E C 1
ATOM 14392 O O . MET E 1 162 ? 30.812 12.055 93.316 1.00 17.39 160 MET E O 1
ATOM 14406 N N . ASP E 1 163 ? 29.326 13.402 94.349 1.00 17.18 161 ASP E N 1
ATOM 14407 C CA . ASP E 1 163 ? 29.385 12.751 95.653 1.00 19.03 161 ASP E CA 1
ATOM 14408 C C . ASP E 1 163 ? 27.993 12.205 95.966 1.00 19.07 161 ASP E C 1
ATOM 14409 O O . ASP E 1 163 ? 27.073 12.980 96.189 1.00 19.81 161 ASP E O 1
ATOM 14418 N N . VAL E 1 164 ? 27.838 10.885 95.973 1.00 19.50 162 VAL E N 1
ATOM 14419 C CA . VAL E 1 164 ? 26.554 10.267 96.281 1.00 20.43 162 VAL E CA 1
ATOM 14420 C C . VAL E 1 164 ? 26.529 9.838 97.734 1.00 24.21 162 VAL E C 1
ATOM 14421 O O . VAL E 1 164 ? 27.475 9.231 98.214 1.00 24.64 162 VAL E O 1
ATOM 14434 N N . GLN E 1 165 ? 25.441 10.173 98.424 1.00 23.87 163 GLN E N 1
ATOM 14435 C CA . GLN E 1 165 ? 25.192 9.757 99.800 1.00 28.09 163 GLN E CA 1
ATOM 14436 C C . GLN E 1 165 ? 23.732 9.339 99.903 1.00 24.45 163 GLN E C 1
ATOM 14437 O O . GLN E 1 165 ? 22.845 10.185 99.966 1.00 29.11 163 GLN E O 1
ATOM 14451 N N . GLY E 1 166 ? 23.470 8.042 99.911 1.00 27.30 164 GLY E N 1
ATOM 14452 C CA . GLY E 1 166 ? 22.106 7.562 100.069 1.00 25.35 164 GLY E CA 1
ATOM 14453 C C . GLY E 1 166 ? 21.268 7.879 98.849 1.00 24.85 164 GLY E C 1
ATOM 14454 O O . GLY E 1 166 ? 21.572 7.408 97.750 1.00 27.81 164 GLY E O 1
ATOM 14458 N N . ILE E 1 167 ? 20.224 8.684 99.040 1.00 25.31 165 ILE E N 1
ATOM 14459 C CA . ILE E 1 167 ? 19.358 9.106 97.943 1.00 25.56 165 ILE E CA 1
ATOM 14460 C C . ILE E 1 167 ? 19.718 10.508 97.454 1.00 25.08 165 ILE E C 1
ATOM 14461 O O . ILE E 1 167 ? 18.984 11.099 96.671 1.00 26.05 165 ILE E O 1
ATOM 14477 N N . SER E 1 168 ? 20.821 11.051 97.955 1.00 20.70 166 SER E N 1
ATOM 14478 C CA . SER E 1 168 ? 21.207 12.410 97.618 1.00 28.73 166 SER E CA 1
ATOM 14479 C C . SER E 1 168 ? 22.512 12.400 96.863 1.00 20.42 166 SER E C 1
ATOM 14480 O O . SER E 1 168 ? 23.315 11.472 96.976 1.00 21.41 166 SER E O 1
ATOM 14488 N N . LEU E 1 169 ? 22.699 13.428 96.032 1.00 17.90 167 LEU E N 1
ATOM 14489 C CA . LEU E 1 169 ? 23.924 13.577 95.276 1.00 21.12 167 LEU E CA 1
ATOM 14490 C C . LEU E 1 169 ? 24.340 15.047 95.322 1.00 16.36 167 LEU E C 1
ATOM 14491 O O . LEU E 1 169 ? 23.486 15.924 95.307 1.00 18.81 167 LEU E O 1
ATOM 14507 N N . THR E 1 170 ? 25.640 15.302 95.398 1.00 16.51 168 THR E N 1
ATOM 14508 C CA . THR E 1 170 ? 26.144 16.650 95.211 1.00 17.41 168 THR E CA 1
ATOM 14509 C C . THR E 1 170 ? 27.012 16.618 93.981 1.00 14.87 168 THR E C 1
ATOM 14510 O O . THR E 1 170 ? 27.840 15.725 93.819 1.00 17.32 168 THR E O 1
ATOM 14521 N N . LEU E 1 171 ? 26.787 17.570 93.078 1.00 15.73 169 LEU E N 1
ATOM 14522 C CA . LEU E 1 171 ? 27.581 17.680 91.865 1.00 15.56 169 LEU E CA 1
ATOM 14523 C C . LEU E 1 171 ? 28.401 18.957 91.912 1.00 15.33 169 LEU E C 1
ATOM 14524 O O . LEU E 1 171 ? 27.893 20.031 92.247 1.00 16.56 169 LEU E O 1
ATOM 14540 N N . TYR E 1 172 ? 29.679 18.822 91.602 1.00 14.51 170 TYR E N 1
ATOM 14541 C CA . TYR E 1 172 ? 30.556 19.976 91.454 1.00 14.51 170 TYR E CA 1
ATOM 14542 C C . TYR E 1 172 ? 30.957 20.069 90.024 1.00 14.66 170 TYR E C 1
ATOM 14543 O O . TYR E 1 172 ? 31.395 19.067 89.446 1.00 15.14 170 TYR E O 1
ATOM 14561 N N . VAL E 1 173 ? 30.797 21.240 89.416 1.00 15.36 171 VAL E N 1
ATOM 14562 C CA . VAL E 1 173 ? 31.335 21.440 88.064 1.00 15.61 171 VAL E CA 1
ATOM 14563 C C . VAL E 1 173 ? 32.542 22.359 88.127 1.00 15.24 171 VAL E C 1
ATOM 14564 O O . VAL E 1 173 ? 32.532 23.375 88.819 1.00 15.66 171 VAL E O 1
ATOM 14577 N N . TYR E 1 174 ? 33.594 21.946 87.429 1.00 14.99 172 TYR E N 1
ATOM 14578 C CA . TYR E 1 174 ? 34.841 22.688 87.338 1.00 14.98 172 TYR E CA 1
ATOM 14579 C C . TYR E 1 174 ? 34.928 23.243 85.942 1.00 15.46 172 TYR E C 1
ATOM 14580 O O . TYR E 1 174 ? 34.813 22.487 84.979 1.00 15.95 172 TYR E O 1
ATOM 14598 N N . GLN E 1 175 ? 35.078 24.557 85.827 1.00 15.81 173 GLN E N 1
ATOM 14599 C CA . GLN E 1 175 ? 35.184 25.223 84.526 1.00 16.44 173 GLN E CA 1
ATOM 14600 C C . GLN E 1 175 ? 36.448 26.052 84.452 1.00 16.44 173 GLN E C 1
ATOM 14601 O O . GLN E 1 175 ? 36.861 26.667 85.427 1.00 16.62 173 GLN E O 1
ATOM 14615 N N . LEU E 1 176 ? 37.061 26.091 83.284 1.00 16.72 174 LEU E N 1
ATOM 14616 C CA . LEU E 1 176 ? 38.243 26.916 83.088 1.00 16.96 174 LEU E CA 1
ATOM 14617 C C . LEU E 1 176 ? 37.814 28.168 82.346 1.00 17.67 174 LEU E C 1
ATOM 14618 O O . LEU E 1 176 ? 37.546 28.144 81.143 1.00 18.19 174 LEU E O 1
ATOM 14634 N N . ARG E 1 177 ? 37.717 29.266 83.084 1.00 18.28 175 ARG E N 1
ATOM 14635 C CA . ARG E 1 177 ? 37.146 30.499 82.581 1.00 19.62 175 ARG E CA 1
ATOM 14636 C C . ARG E 1 177 ? 38.224 31.540 82.368 1.00 20.24 175 ARG E C 1
ATOM 14637 O O . ARG E 1 177 ? 39.119 31.676 83.182 1.00 20.36 175 ARG E O 1
ATOM 14658 N N . LYS E 1 178 ? 38.118 32.309 81.302 1.00 21.09 176 LYS E N 1
ATOM 14659 C CA . LYS E 1 178 ? 39.119 33.346 81.037 1.00 21.83 176 LYS E CA 1
ATOM 14660 C C . LYS E 1 178 ? 38.770 34.685 81.673 1.00 30.70 176 LYS E C 1
ATOM 14661 O O . LYS E 1 178 ? 37.609 35.102 81.636 1.00 31.97 176 LYS E O 1
ATOM 14680 N N . ASP E 1 179 ? 39.772 35.358 82.246 1.00 25.00 177 ASP E N 1
ATOM 14681 C CA . ASP E 1 179 ? 39.569 36.714 82.753 1.00 27.96 177 ASP E CA 1
ATOM 14682 C C . ASP E 1 179 ? 39.784 37.709 81.611 1.00 29.00 177 ASP E C 1
ATOM 14683 O O . ASP E 1 179 ? 39.990 37.307 80.465 1.00 33.84 177 ASP E O 1
ATOM 14692 N N . GLU E 1 180 ? 39.734 38.998 81.930 1.00 35.41 178 GLU E N 1
ATOM 14693 C CA . GLU E 1 180 ? 39.801 40.060 80.924 1.00 37.68 178 GLU E CA 1
ATOM 14694 C C . GLU E 1 180 ? 41.042 40.007 80.042 1.00 36.12 178 GLU E C 1
ATOM 14695 O O . GLU E 1 180 ? 41.039 40.538 78.928 1.00 36.71 178 GLU E O 1
ATOM 14707 N N . ASN E 1 181 ? 42.103 39.388 80.547 1.00 39.49 179 ASN E N 1
ATOM 14708 C CA . ASN E 1 181 ? 43.385 39.365 79.856 1.00 34.36 179 ASN E CA 1
ATOM 14709 C C . ASN E 1 181 ? 43.751 37.984 79.330 1.00 39.74 179 ASN E C 1
ATOM 14710 O O . ASN E 1 181 ? 44.895 37.744 78.924 1.00 40.48 179 ASN E O 1
ATOM 14721 N N . GLY E 1 182 ? 42.779 37.076 79.347 1.00 31.19 180 GLY E N 1
ATOM 14722 C CA . GLY E 1 182 ? 42.968 35.762 78.769 1.00 29.30 180 GLY E CA 1
ATOM 14723 C C . GLY E 1 182 ? 43.513 34.741 79.736 1.00 27.69 180 GLY E C 1
ATOM 14724 O O . GLY E 1 182 ? 43.787 33.608 79.346 1.00 30.53 180 GLY E O 1
ATOM 14728 N N . THR E 1 183 ? 43.685 35.135 80.994 1.00 24.11 181 THR E N 1
ATOM 14729 C CA . THR E 1 183 ? 44.175 34.212 81.998 1.00 24.06 181 THR E CA 1
ATOM 14730 C C . THR E 1 183 ? 43.077 33.221 82.360 1.00 22.55 181 THR E C 1
ATOM 14731 O O . THR E 1 183 ? 41.959 33.604 82.681 1.00 22.70 181 THR E O 1
ATOM 14742 N N . GLU E 1 184 ? 43.401 31.943 82.279 1.00 20.29 182 GLU E N 1
ATOM 14743 C CA . GLU E 1 184 ? 42.426 30.908 82.552 1.00 19.10 182 GLU E CA 1
ATOM 14744 C C . GLU E 1 184 ? 42.461 30.535 84.025 1.00 12.66 182 GLU E C 1
ATOM 14745 O O . GLU E 1 184 ? 43.511 30.239 84.562 1.00 20.51 182 GLU E O 1
ATOM 14757 N N . ASN E 1 185 ? 41.288 30.566 84.679 1.00 14.64 183 ASN E N 1
ATOM 14758 C CA . ASN E 1 185 ? 41.148 30.278 86.095 1.00 13.70 183 ASN E CA 1
ATOM 14759 C C . ASN E 1 185 ? 40.079 29.240 86.336 1.00 12.26 183 ASN E C 1
ATOM 14760 O O . ASN E 1 185 ? 39.054 29.219 85.656 1.00 14.65 183 ASN E O 1
ATOM 14771 N N . VAL E 1 186 ? 40.283 28.381 87.330 1.00 13.14 184 VAL E N 1
ATOM 14772 C CA . VAL E 1 186 ? 39.280 27.401 87.704 1.00 12.53 184 VAL E CA 1
ATOM 14773 C C . VAL E 1 186 ? 38.148 28.039 88.539 1.00 12.46 184 VAL E C 1
ATOM 14774 O O . VAL E 1 186 ? 38.397 28.702 89.540 1.00 13.80 184 VAL E O 1
ATOM 14787 N N . ALA E 1 187 ? 36.908 27.829 88.096 1.00 12.08 185 ALA E N 1
ATOM 14788 C CA . ALA E 1 187 ? 35.702 28.282 88.778 1.00 12.58 185 ALA E CA 1
ATOM 14789 C C . ALA E 1 187 ? 34.834 27.065 89.024 1.00 11.33 185 ALA E C 1
ATOM 14790 O O . ALA E 1 187 ? 34.669 26.219 88.144 1.00 13.08 185 ALA E O 1
ATOM 14797 N N . VAL E 1 188 ? 34.263 26.986 90.212 1.00 11.72 186 VAL E N 1
ATOM 14798 C CA . VAL E 1 188 ? 33.475 25.853 90.643 1.00 11.03 186 VAL E CA 1
ATOM 14799 C C . VAL E 1 188 ? 32.039 26.287 90.906 1.00 11.03 186 VAL E C 1
ATOM 14800 O O . VAL E 1 188 ? 31.828 27.383 91.421 1.00 11.92 186 VAL E O 1
ATOM 14813 N N . GLU E 1 189 ? 31.074 25.424 90.545 1.00 10.65 187 GLU E N 1
ATOM 14814 C CA . GLU E 1 189 ? 29.681 25.575 90.984 1.00 11.45 187 GLU E CA 1
ATOM 14815 C C . GLU E 1 189 ? 29.205 24.267 91.583 1.00 10.75 187 GLU E C 1
ATOM 14816 O O . GLU E 1 189 ? 29.731 23.206 91.246 1.00 12.39 187 GLU E O 1
ATOM 14828 N N . LYS E 1 190 ? 28.208 24.356 92.454 1.00 11.59 188 LYS E N 1
ATOM 14829 C CA . LYS E 1 190 ? 27.623 23.209 93.145 1.00 11.53 188 LYS E CA 1
ATOM 14830 C C . LYS E 1 190 ? 26.149 23.085 92.831 1.00 11.18 188 LYS E C 1
ATOM 14831 O O . LYS E 1 190 ? 25.456 24.102 92.780 1.00 13.68 188 LYS E O 1
ATOM 14850 N N . VAL E 1 191 ? 25.693 21.845 92.627 1.00 11.08 189 VAL E N 1
ATOM 14851 C CA . VAL E 1 191 ? 24.295 21.517 92.391 1.00 12.21 189 VAL E CA 1
ATOM 14852 C C . VAL E 1 191 ? 23.995 20.325 93.299 1.00 13.20 189 VAL E C 1
ATOM 14853 O O . VAL E 1 191 ? 24.868 19.506 93.535 1.00 14.00 189 VAL E O 1
ATOM 14866 N N . THR E 1 192 ? 22.777 20.250 93.821 1.00 12.99 190 THR E N 1
ATOM 14867 C CA . THR E 1 192 ? 22.335 19.097 94.602 1.00 14.49 190 THR E CA 1
ATOM 14868 C C . THR E 1 192 ? 21.066 18.470 94.016 1.00 13.23 190 THR E C 1
ATOM 14869 O O . THR E 1 192 ? 20.239 19.134 93.373 1.00 15.57 190 THR E O 1
ATOM 14880 N N . TYR E 1 193 ? 20.934 17.167 94.238 1.00 13.41 191 TYR E N 1
ATOM 14881 C CA . TYR E 1 193 ? 19.781 16.410 93.820 1.00 14.81 191 TYR E CA 1
ATOM 14882 C C . TYR E 1 193 ? 19.435 15.426 94.929 1.00 14.64 191 TYR E C 1
ATOM 14883 O O . TYR E 1 193 ? 20.341 14.824 95.521 1.00 16.10 191 TYR E O 1
ATOM 14901 N N . THR E 1 194 ? 18.141 15.305 95.226 1.00 15.57 192 THR E N 1
ATOM 14902 C CA . THR E 1 194 ? 17.647 14.250 96.114 1.00 17.10 192 THR E CA 1
ATOM 14903 C C . THR E 1 194 ? 16.516 13.508 95.445 1.00 17.76 192 THR E C 1
ATOM 14904 O O . THR E 1 194 ? 15.536 14.114 95.001 1.00 22.28 192 THR E O 1
ATOM 14915 N N . LYS E 1 195 ? 16.646 12.185 95.347 1.00 20.90 193 LYS E N 1
ATOM 14916 C CA . LYS E 1 195 ? 15.583 11.378 94.779 1.00 21.03 193 LYS E CA 1
ATOM 14917 C C . LYS E 1 195 ? 14.371 11.384 95.718 1.00 25.30 193 LYS E C 1
ATOM 14918 O O . LYS E 1 195 ? 14.536 11.235 96.906 1.00 26.10 193 LYS E O 1
ATOM 14937 N N . PRO E 1 196 ? 13.156 11.571 95.182 1.00 25.87 194 PRO E N 1
ATOM 14938 C CA . PRO E 1 196 ? 11.967 11.407 96.035 1.00 31.70 194 PRO E CA 1
ATOM 14939 C C . PRO E 1 196 ? 11.872 10.027 96.683 1.00 40.60 194 PRO E C 1
ATOM 14940 O O . PRO E 1 196 ? 12.070 9.062 95.950 1.00 36.81 194 PRO E O 1
ATOM 14951 N N . ALA F 1 4 ? 57.019 46.387 95.458 1.00 38.49 2 ALA F N 1
ATOM 14952 C CA . ALA F 1 4 ? 55.897 45.455 95.485 1.00 32.94 2 ALA F CA 1
ATOM 14953 C C . ALA F 1 4 ? 55.852 44.725 96.817 1.00 27.37 2 ALA F C 1
ATOM 14954 O O . ALA F 1 4 ? 56.884 44.375 97.384 1.00 36.38 2 ALA F O 1
ATOM 14960 N N . PHE F 1 5 ? 54.638 44.476 97.290 1.00 25.56 3 PHE F N 1
ATOM 14961 C CA . PHE F 1 5 ? 54.426 43.844 98.591 1.00 17.55 3 PHE F CA 1
ATOM 14962 C C . PHE F 1 5 ? 54.030 42.385 98.372 1.00 22.05 3 PHE F C 1
ATOM 14963 O O . PHE F 1 5 ? 52.866 42.075 98.105 1.00 21.85 3 PHE F O 1
ATOM 14980 N N . LEU F 1 6 ? 55.007 41.493 98.471 1.00 16.74 4 LEU F N 1
ATOM 14981 C CA . LEU F 1 6 ? 54.779 40.078 98.179 1.00 15.83 4 LEU F CA 1
ATOM 14982 C C . LEU F 1 6 ? 54.407 39.300 99.429 1.00 13.35 4 LEU F C 1
ATOM 14983 O O . LEU F 1 6 ? 55.085 39.406 100.459 1.00 14.08 4 LEU F O 1
ATOM 14999 N N . ILE F 1 7 ? 53.347 38.501 99.317 1.00 11.89 5 ILE F N 1
ATOM 15000 C CA . ILE F 1 7 ? 52.812 37.671 100.381 1.00 11.92 5 ILE F CA 1
ATOM 15001 C C . ILE F 1 7 ? 53.108 36.222 100.053 1.00 14.22 5 ILE F C 1
ATOM 15002 O O . ILE F 1 7 ? 52.664 35.711 99.019 1.00 13.79 5 ILE F O 1
ATOM 15018 N N . LEU F 1 8 ? 53.875 35.574 100.911 1.00 13.90 6 LEU F N 1
ATOM 15019 C CA . LEU F 1 8 ? 54.172 34.152 100.781 1.00 12.44 6 LEU F CA 1
ATOM 15020 C C . LEU F 1 8 ? 53.104 33.325 101.467 1.00 13.81 6 LEU F C 1
ATOM 15021 O O . LEU F 1 8 ? 52.732 33.615 102.619 1.00 12.48 6 LEU F O 1
ATOM 15037 N N . VAL F 1 9 ? 52.588 32.327 100.762 1.00 11.21 7 VAL F N 1
ATOM 15038 C CA . VAL F 1 9 ? 51.637 31.363 101.332 1.00 10.55 7 VAL F CA 1
ATOM 15039 C C . VAL F 1 9 ? 52.293 30.000 101.266 1.00 11.96 7 VAL F C 1
ATOM 15040 O O . VAL F 1 9 ? 52.642 29.531 100.173 1.00 11.46 7 VAL F O 1
ATOM 15053 N N . ILE F 1 10 ? 52.446 29.355 102.423 1.00 12.14 8 ILE F N 1
ATOM 15054 C CA . ILE F 1 10 ? 53.305 28.186 102.542 1.00 10.98 8 ILE F CA 1
ATOM 15055 C C . ILE F 1 10 ? 52.798 27.287 103.639 1.00 13.78 8 ILE F C 1
ATOM 15056 O O . ILE F 1 10 ? 52.202 27.764 104.585 1.00 14.39 8 ILE F O 1
ATOM 15072 N N . GLY F 1 11 ? 53.001 25.989 103.510 1.00 12.83 9 GLY F N 1
ATOM 15073 C CA . GLY F 1 11 ? 52.565 25.072 104.559 1.00 13.83 9 GLY F CA 1
ATOM 15074 C C . GLY F 1 11 ? 53.026 23.655 104.323 1.00 12.73 9 GLY F C 1
ATOM 15075 O O . GLY F 1 11 ? 53.738 23.371 103.378 1.00 12.55 9 GLY F O 1
ATOM 15079 N N . ASN F 1 12 ? 52.602 22.769 105.207 1.00 12.64 10 ASN F N 1
ATOM 15080 C CA . ASN F 1 12 ? 52.879 21.339 105.116 1.00 14.75 10 ASN F CA 1
ATOM 15081 C C . ASN F 1 12 ? 54.344 21.051 104.855 1.00 14.07 10 ASN F C 1
ATOM 15082 O O . ASN F 1 12 ? 54.696 20.282 103.955 1.00 15.97 10 ASN F O 1
ATOM 15093 N N . LEU F 1 13 ? 55.204 21.649 105.672 1.00 15.28 11 LEU F N 1
ATOM 15094 C CA . LEU F 1 13 ? 56.634 21.460 105.523 1.00 15.15 11 LEU F CA 1
ATOM 15095 C C . LEU F 1 13 ? 57.078 20.121 106.134 1.00 16.30 11 LEU F C 1
ATOM 15096 O O . LEU F 1 13 ? 57.796 19.356 105.505 1.00 17.08 11 LEU F O 1
ATOM 15112 N N . HIS F 1 14 ? 56.641 19.848 107.369 1.00 16.55 12 HIS F N 1
ATOM 15113 C CA . HIS F 1 14 ? 56.884 18.556 108.010 1.00 17.72 12 HIS F CA 1
ATOM 15114 C C . HIS F 1 14 ? 58.374 18.219 108.094 1.00 18.98 12 HIS F C 1
ATOM 15115 O O . HIS F 1 14 ? 58.801 17.096 107.806 1.00 19.96 12 HIS F O 1
ATOM 15128 N N . ILE F 1 15 ? 59.155 19.210 108.492 1.00 19.13 13 ILE F N 1
ATOM 15129 C CA . ILE F 1 15 ? 60.562 19.016 108.795 1.00 20.59 13 ILE F CA 1
ATOM 15130 C C . ILE F 1 15 ? 60.726 18.787 110.302 1.00 21.63 13 ILE F C 1
ATOM 15131 O O . ILE F 1 15 ? 60.257 19.597 111.085 1.00 21.20 13 ILE F O 1
ATOM 15147 N N . PRO F 1 16 ? 61.415 17.712 110.717 1.00 23.19 14 PRO F N 1
ATOM 15148 C CA . PRO F 1 16 ? 62.157 16.688 109.964 1.00 24.21 14 PRO F CA 1
ATOM 15149 C C . PRO F 1 16 ? 61.451 15.344 109.770 1.00 24.39 14 PRO F C 1
ATOM 15150 O O . PRO F 1 16 ? 62.086 14.404 109.279 1.00 26.81 14 PRO F O 1
ATOM 15161 N N . ASP F 1 17 ? 60.187 15.233 110.148 1.00 23.50 15 ASP F N 1
ATOM 15162 C CA . ASP F 1 17 ? 59.543 13.932 110.205 1.00 24.07 15 ASP F CA 1
ATOM 15163 C C . ASP F 1 17 ? 59.209 13.342 108.833 1.00 23.71 15 ASP F C 1
ATOM 15164 O O . ASP F 1 17 ? 59.122 12.114 108.700 1.00 29.75 15 ASP F O 1
ATOM 15173 N N . ARG F 1 18 ? 59.034 14.193 107.819 1.00 22.45 16 ARG F N 1
ATOM 15174 C CA . ARG F 1 18 ? 58.743 13.719 106.466 1.00 22.27 16 ARG F CA 1
ATOM 15175 C C . ARG F 1 18 ? 59.735 14.235 105.439 1.00 31.82 16 ARG F C 1
ATOM 15176 O O . ARG F 1 18 ? 59.990 13.576 104.435 1.00 43.05 16 ARG F O 1
ATOM 15197 N N . ALA F 1 19 ? 60.297 15.406 105.693 1.00 22.21 17 ALA F N 1
ATOM 15198 C CA . ALA F 1 19 ? 61.202 16.037 104.739 1.00 22.03 17 ALA F CA 1
ATOM 15199 C C . ALA F 1 19 ? 62.399 16.564 105.499 1.00 25.31 17 ALA F C 1
ATOM 15200 O O . ALA F 1 19 ? 62.308 16.836 106.701 1.00 25.99 17 ALA F O 1
ATOM 15207 N N . LEU F 1 20 ? 63.519 16.723 104.809 1.00 25.46 18 LEU F N 1
ATOM 15208 C CA . LEU F 1 20 ? 64.730 17.130 105.492 1.00 27.45 18 LEU F CA 1
ATOM 15209 C C . LEU F 1 20 ? 64.906 18.634 105.449 1.00 27.12 18 LEU F C 1
ATOM 15210 O O . LEU F 1 20 ? 65.425 19.230 106.395 1.00 28.85 18 LEU F O 1
ATOM 15226 N N . ASP F 1 21 ? 64.459 19.246 104.355 1.00 24.47 19 ASP F N 1
ATOM 15227 C CA . ASP F 1 21 ? 64.804 20.623 104.039 1.00 29.40 19 ASP F CA 1
ATOM 15228 C C . ASP F 1 21 ? 63.798 21.257 103.101 1.00 21.29 19 ASP F C 1
ATOM 15229 O O . ASP F 1 21 ? 63.103 20.568 102.344 1.00 26.11 19 ASP F O 1
ATOM 15238 N N . ILE F 1 22 ? 63.726 22.578 103.147 1.00 23.85 20 ILE F N 1
ATOM 15239 C CA . ILE F 1 22 ? 63.106 23.317 102.053 1.00 24.03 20 ILE F CA 1
ATOM 15240 C C . ILE F 1 22 ? 64.050 23.196 100.858 1.00 22.78 20 ILE F C 1
ATOM 15241 O O . ILE F 1 22 ? 65.268 23.338 101.006 1.00 24.28 20 ILE F O 1
ATOM 15257 N N . PRO F 1 23 ? 63.512 22.873 99.670 1.00 22.49 21 PRO F N 1
ATOM 15258 C CA . PRO F 1 23 ? 64.401 22.676 98.521 1.00 25.05 21 PRO F CA 1
ATOM 15259 C C . PRO F 1 23 ? 65.326 23.881 98.250 1.00 25.61 21 PRO F C 1
ATOM 15260 O O . PRO F 1 23 ? 64.863 25.024 98.360 1.00 24.94 21 PRO F O 1
ATOM 15271 N N . PRO F 1 24 ? 66.608 23.632 97.938 1.00 26.05 22 PRO F N 1
ATOM 15272 C CA . PRO F 1 24 ? 67.553 24.730 97.695 1.00 25.41 22 PRO F CA 1
ATOM 15273 C C . PRO F 1 24 ? 67.021 25.773 96.701 1.00 26.22 22 PRO F C 1
ATOM 15274 O O . PRO F 1 24 ? 67.133 26.973 96.957 1.00 25.70 22 PRO F O 1
ATOM 15285 N N . LYS F 1 25 ? 66.437 25.326 95.597 1.00 24.71 23 LYS F N 1
ATOM 15286 C CA . LYS F 1 25 ? 65.903 26.286 94.631 1.00 31.58 23 LYS F CA 1
ATOM 15287 C C . LYS F 1 25 ? 64.776 27.134 95.200 1.00 26.11 23 LYS F C 1
ATOM 15288 O O . LYS F 1 25 ? 64.595 28.282 94.796 1.00 26.47 23 LYS F O 1
ATOM 15307 N N . PHE F 1 26 ? 63.997 26.586 96.124 1.00 21.60 24 PHE F N 1
ATOM 15308 C CA . PHE F 1 26 ? 62.978 27.385 96.772 1.00 22.45 24 PHE F CA 1
ATOM 15309 C C . PHE F 1 26 ? 63.601 28.368 97.758 1.00 19.27 24 PHE F C 1
ATOM 15310 O O . PHE F 1 26 ? 63.156 29.503 97.875 1.00 20.72 24 PHE F O 1
ATOM 15327 N N . LYS F 1 27 ? 64.623 27.926 98.489 1.00 22.78 25 LYS F N 1
ATOM 15328 C CA . LYS F 1 27 ? 65.293 28.828 99.410 1.00 23.41 25 LYS F CA 1
ATOM 15329 C C . LYS F 1 27 ? 65.870 30.043 98.689 1.00 24.35 25 LYS F C 1
ATOM 15330 O O . LYS F 1 27 ? 65.839 31.151 99.214 1.00 27.78 25 LYS F O 1
ATOM 15349 N N . LYS F 1 28 ? 66.383 29.836 97.483 1.00 26.90 26 LYS F N 1
ATOM 15350 C CA . LYS F 1 28 ? 66.937 30.944 96.705 1.00 26.93 26 LYS F CA 1
ATOM 15351 C C . LYS F 1 28 ? 65.837 31.924 96.292 1.00 22.50 26 LYS F C 1
ATOM 15352 O O . LYS F 1 28 ? 66.055 33.137 96.268 1.00 26.76 26 LYS F O 1
ATOM 15371 N N . LEU F 1 29 ? 64.651 31.412 95.982 1.00 21.26 27 LEU F N 1
ATOM 15372 C CA . LEU F 1 29 ? 63.524 32.276 95.621 1.00 21.46 27 LEU F CA 1
ATOM 15373 C C . LEU F 1 29 ? 63.009 33.109 96.791 1.00 22.75 27 LEU F C 1
ATOM 15374 O O . LEU F 1 29 ? 62.434 34.177 96.592 1.00 28.52 27 LEU F O 1
ATOM 15390 N N . LEU F 1 30 ? 63.189 32.607 98.010 1.00 20.33 28 LEU F N 1
ATOM 15391 C CA . LEU F 1 30 ? 62.566 33.208 99.182 1.00 23.43 28 LEU F CA 1
ATOM 15392 C C . LEU F 1 30 ? 63.578 33.881 100.100 1.00 27.88 28 LEU F C 1
ATOM 15393 O O . LEU F 1 30 ? 63.256 34.235 101.223 1.00 28.30 28 LEU F O 1
ATOM 15409 N N . SER F 1 31 ? 64.791 34.071 99.608 1.00 24.90 29 SER F N 1
ATOM 15410 C CA . SER F 1 31 ? 65.890 34.583 100.441 1.00 25.17 29 SER F CA 1
ATOM 15411 C C . SER F 1 31 ? 65.520 35.946 101.037 1.00 31.74 29 SER F C 1
ATOM 15412 O O . SER F 1 31 ? 64.731 36.690 100.453 1.00 27.76 29 SER F O 1
ATOM 15420 N N . PRO F 1 32 ? 66.061 36.264 102.226 1.00 27.40 30 PRO F N 1
ATOM 15421 C CA . PRO F 1 32 ? 65.647 37.464 102.964 1.00 30.23 30 PRO F CA 1
ATOM 15422 C C . PRO F 1 32 ? 65.657 38.730 102.119 1.00 26.45 30 PRO F C 1
ATOM 15423 O O . PRO F 1 32 ? 66.530 38.882 101.268 1.00 30.39 30 PRO F O 1
ATOM 15434 N N . GLY F 1 33 ? 64.679 39.605 102.339 1.00 23.91 31 GLY F N 1
ATOM 15435 C CA . GLY F 1 33 ? 64.645 40.897 101.679 1.00 25.84 31 GLY F CA 1
ATOM 15436 C C . GLY F 1 33 ? 63.621 40.989 100.562 1.00 30.03 31 GLY F C 1
ATOM 15437 O O . GLY F 1 33 ? 63.358 42.071 100.044 1.00 33.60 31 GLY F O 1
ATOM 15441 N N . LYS F 1 34 ? 63.044 39.856 100.190 1.00 20.60 32 LYS F N 1
ATOM 15442 C CA . LYS F 1 34 ? 62.084 39.798 99.077 1.00 24.00 32 LYS F CA 1
ATOM 15443 C C . LYS F 1 34 ? 60.615 39.753 99.505 1.00 19.53 32 LYS F C 1
ATOM 15444 O O . LYS F 1 34 ? 59.777 40.425 98.906 1.00 22.48 32 LYS F O 1
ATOM 15463 N N . ILE F 1 35 ? 60.313 38.942 100.515 1.00 17.82 33 ILE F N 1
ATOM 15464 C CA . ILE F 1 35 ? 58.945 38.720 100.970 1.00 15.57 33 ILE F CA 1
ATOM 15465 C C . ILE F 1 35 ? 58.589 39.755 102.024 1.00 17.70 33 ILE F C 1
ATOM 15466 O O . ILE F 1 35 ? 59.401 40.020 102.902 1.00 18.13 33 ILE F O 1
ATOM 15482 N N . SER F 1 36 ? 57.385 40.334 101.947 1.00 15.25 34 SER F N 1
ATOM 15483 C CA . SER F 1 36 ? 56.942 41.295 102.975 1.00 16.15 34 SER F CA 1
ATOM 15484 C C . SER F 1 36 ? 56.099 40.679 104.085 1.00 14.75 34 SER F C 1
ATOM 15485 O O . SER F 1 36 ? 56.118 41.166 105.222 1.00 19.57 34 SER F O 1
ATOM 15493 N N . GLN F 1 37 ? 55.341 39.632 103.779 1.00 14.10 35 GLN F N 1
ATOM 15494 C CA . GLN F 1 37 ? 54.526 38.953 104.781 1.00 13.98 35 GLN F CA 1
ATOM 15495 C C . GLN F 1 37 ? 54.429 37.489 104.436 1.00 13.09 35 GLN F C 1
ATOM 15496 O O . GLN F 1 37 ? 54.304 37.145 103.261 1.00 14.14 35 GLN F O 1
ATOM 15510 N N . THR F 1 38 ? 54.534 36.623 105.437 1.00 14.42 36 THR F N 1
ATOM 15511 C CA . THR F 1 38 ? 54.400 35.190 105.265 1.00 13.41 36 THR F CA 1
ATOM 15512 C C . THR F 1 38 ? 53.170 34.716 105.998 1.00 14.83 36 THR F C 1
ATOM 15513 O O . THR F 1 38 ? 52.995 34.994 107.187 1.00 15.93 36 THR F O 1
ATOM 15524 N N . LEU F 1 39 ? 52.324 34.017 105.266 1.00 12.52 37 LEU F N 1
ATOM 15525 C CA . LEU F 1 39 ? 51.181 33.304 105.830 1.00 12.62 37 LEU F CA 1
ATOM 15526 C C . LEU F 1 39 ? 51.574 31.844 105.860 1.00 11.71 37 LEU F C 1
ATOM 15527 O O . LEU F 1 39 ? 51.661 31.169 104.807 1.00 12.30 37 LEU F O 1
ATOM 15543 N N . CYS F 1 40 ? 51.874 31.369 107.069 1.00 11.24 38 CYS F N 1
ATOM 15544 C CA . CYS F 1 40 ? 52.298 30.001 107.257 1.00 13.56 38 CYS F CA 1
ATOM 15545 C C . CYS F 1 40 ? 51.159 29.156 107.818 1.00 13.06 38 CYS F C 1
ATOM 15546 O O . CYS F 1 40 ? 50.665 29.419 108.919 1.00 13.52 38 CYS F O 1
ATOM 15554 N N . LEU F 1 41 ? 50.749 28.146 107.063 1.00 12.79 39 LEU F N 1
ATOM 15555 C CA . LEU F 1 41 ? 49.559 27.349 107.387 1.00 12.22 39 LEU F CA 1
ATOM 15556 C C . LEU F 1 41 ? 49.914 26.114 108.210 1.00 14.54 39 LEU F C 1
ATOM 15557 O O . LEU F 1 41 ? 49.196 25.124 108.215 1.00 16.84 39 LEU F O 1
ATOM 15573 N N . GLY F 1 42 ? 51.052 26.181 108.891 1.00 14.25 40 GLY F N 1
ATOM 15574 C CA . GLY F 1 42 ? 51.402 25.193 109.892 1.00 13.84 40 GLY F CA 1
ATOM 15575 C C . GLY F 1 42 ? 52.159 23.972 109.393 1.00 14.86 40 GLY F C 1
ATOM 15576 O O . GLY F 1 42 ? 52.540 23.863 108.207 1.00 13.64 40 GLY F O 1
ATOM 15580 N N . ASN F 1 43 ? 52.379 23.054 110.320 1.00 14.38 41 ASN F N 1
ATOM 15581 C CA . ASN F 1 43 ? 53.160 21.822 110.136 1.00 15.82 41 ASN F CA 1
ATOM 15582 C C . ASN F 1 43 ? 54.592 22.135 109.762 1.00 15.31 41 ASN F C 1
ATOM 15583 O O . ASN F 1 43 ? 55.058 21.836 108.663 1.00 15.86 41 ASN F O 1
ATOM 15594 N N . LEU F 1 44 ? 55.311 22.720 110.709 1.00 16.00 42 LEU F N 1
ATOM 15595 C CA . LEU F 1 44 ? 56.681 23.167 110.456 1.00 17.39 42 LEU F CA 1
ATOM 15596 C C . LEU F 1 44 ? 57.673 21.985 110.358 1.00 17.75 42 LEU F C 1
ATOM 15597 O O . LEU F 1 44 ? 58.263 21.821 109.291 1.00 17.45 42 LEU F O 1
ATOM 15613 N N . THR F 1 45 ? 57.887 21.150 111.376 1.00 18.66 43 THR F N 1
ATOM 15614 C CA . THR F 1 45 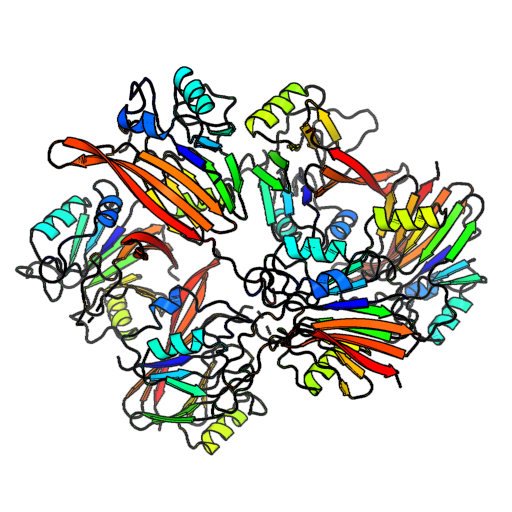? 57.359 21.275 112.736 1.00 19.16 43 THR F CA 1
ATOM 15615 C C . THR F 1 45 ? 58.417 21.779 113.731 1.00 20.50 43 THR F C 1
ATOM 15616 O O . THR F 1 45 ? 58.072 22.154 114.846 1.00 21.03 43 THR F O 1
ATOM 15627 N N . ASP F 1 46 ? 59.697 21.766 113.360 1.00 21.28 44 ASP F N 1
ATOM 15628 C CA . ASP F 1 46 ? 60.741 22.024 114.360 1.00 22.98 44 ASP F CA 1
ATOM 15629 C C . ASP F 1 46 ? 61.164 23.496 114.450 1.00 23.01 44 ASP F C 1
ATOM 15630 O O . ASP F 1 46 ? 60.743 24.348 113.658 1.00 21.67 44 ASP F O 1
ATOM 15639 N N . ARG F 1 47 ? 61.967 23.790 115.472 1.00 23.79 45 ARG F N 1
ATOM 15640 C CA . ARG F 1 47 ? 62.381 25.155 115.754 1.00 24.80 45 ARG F CA 1
ATOM 15641 C C . ARG F 1 47 ? 63.236 25.731 114.635 1.00 24.97 45 ARG F C 1
ATOM 15642 O O . ARG F 1 47 ? 63.131 26.919 114.319 1.00 28.97 45 ARG F O 1
ATOM 15663 N N . ALA F 1 48 ? 64.070 24.892 114.028 1.00 26.83 46 ALA F N 1
ATOM 15664 C CA . ALA F 1 48 ? 64.920 25.334 112.926 1.00 24.23 46 ALA F CA 1
ATOM 15665 C C . ALA F 1 48 ? 64.100 25.843 111.748 1.00 23.61 46 ALA F C 1
ATOM 15666 O O . ALA F 1 48 ? 64.480 26.802 111.083 1.00 22.60 46 ALA F O 1
ATOM 15673 N N . THR F 1 49 ? 62.979 25.187 111.490 1.00 22.29 47 THR F N 1
ATOM 15674 C CA . THR F 1 49 ? 62.111 25.584 110.403 1.00 20.80 47 THR F CA 1
ATOM 15675 C C . THR F 1 49 ? 61.376 26.868 110.780 1.00 19.32 47 THR F C 1
ATOM 15676 O O . THR F 1 49 ? 61.242 27.763 109.943 1.00 18.87 47 THR F O 1
ATOM 15687 N N . TYR F 1 50 ? 60.917 26.978 112.027 1.00 20.31 48 TYR F N 1
ATOM 15688 C CA . TYR F 1 50 ? 60.353 28.238 112.511 1.00 20.29 48 TYR F CA 1
ATOM 15689 C C . TYR F 1 50 ? 61.340 29.395 112.331 1.00 22.08 48 TYR F C 1
ATOM 15690 O O . TYR F 1 50 ? 60.987 30.440 111.788 1.00 23.30 48 TYR F O 1
ATOM 15708 N N . ASP F 1 51 ? 62.573 29.214 112.788 1.00 22.88 49 ASP F N 1
ATOM 15709 C CA . ASP F 1 51 ? 63.579 30.268 112.679 1.00 24.59 49 ASP F CA 1
ATOM 15710 C C . ASP F 1 51 ? 63.842 30.642 111.216 1.00 24.77 49 ASP F C 1
ATOM 15711 O O . ASP F 1 51 ? 64.014 31.821 110.892 1.00 27.40 49 ASP F O 1
ATOM 15720 N N . TYR F 1 52 ? 63.860 29.656 110.329 1.00 24.50 50 TYR F N 1
ATOM 15721 C CA . TYR F 1 52 ? 64.048 29.964 108.915 1.00 23.06 50 TYR F CA 1
ATOM 15722 C C . TYR F 1 52 ? 62.879 30.798 108.382 1.00 22.69 50 TYR F C 1
ATOM 15723 O O . TYR F 1 52 ? 63.069 31.798 107.676 1.00 23.63 50 TYR F O 1
ATOM 15741 N N . LEU F 1 53 ? 61.664 30.405 108.734 1.00 21.23 51 LEU F N 1
ATOM 15742 C CA . LEU F 1 53 ? 60.500 31.142 108.253 1.00 20.19 51 LEU F CA 1
ATOM 15743 C C . LEU F 1 53 ? 60.505 32.566 108.806 1.00 21.52 51 LEU F C 1
ATOM 15744 O O . LEU F 1 53 ? 60.163 33.511 108.092 1.00 21.46 51 LEU F O 1
ATOM 15760 N N . ARG F 1 54 ? 60.943 32.740 110.047 1.00 26.08 52 ARG F N 1
ATOM 15761 C CA . ARG F 1 54 ? 61.096 34.087 110.596 1.00 25.05 52 ARG F CA 1
ATOM 15762 C C . ARG F 1 54 ? 62.045 34.976 109.796 1.00 26.94 52 ARG F C 1
ATOM 15763 O O . ARG F 1 54 ? 61.795 36.169 109.647 1.00 30.72 52 ARG F O 1
ATOM 15784 N N . SER F 1 55 ? 63.137 34.400 109.306 1.00 29.34 53 SER F N 1
ATOM 15785 C CA . SER F 1 55 ? 64.160 35.171 108.607 1.00 30.50 53 SER F CA 1
ATOM 15786 C C . SER F 1 55 ? 63.701 35.626 107.211 1.00 30.73 53 SER F C 1
ATOM 15787 O O . SER F 1 55 ? 64.302 36.531 106.641 1.00 36.50 53 SER F O 1
ATOM 15795 N N . ILE F 1 56 ? 62.653 34.994 106.679 1.00 22.37 54 ILE F N 1
ATOM 15796 C CA . ILE F 1 56 ? 62.132 35.286 105.321 1.00 21.41 54 ILE F CA 1
ATOM 15797 C C . ILE F 1 56 ? 61.427 36.621 105.188 1.00 20.88 54 ILE F C 1
ATOM 15798 O O . ILE F 1 56 ? 61.497 37.251 104.137 1.00 26.96 54 ILE F O 1
ATOM 15814 N N . SER F 1 57 ? 60.711 37.047 106.219 1.00 30.86 55 SER F N 1
ATOM 15815 C CA . SER F 1 57 ? 59.962 38.295 106.102 1.00 26.56 55 SER F CA 1
ATOM 15816 C C . SER F 1 57 ? 59.776 38.956 107.456 1.00 23.80 55 SER F C 1
ATOM 15817 O O . SER F 1 57 ? 59.860 38.287 108.484 1.00 28.52 55 SER F O 1
ATOM 15825 N N . PRO F 1 58 ? 59.537 40.275 107.452 1.00 26.73 56 PRO F N 1
ATOM 15826 C CA . PRO F 1 58 ? 59.375 41.036 108.695 1.00 29.24 56 PRO F CA 1
ATOM 15827 C C . PRO F 1 58 ? 58.028 40.797 109.377 1.00 20.40 56 PRO F C 1
ATOM 15828 O O . PRO F 1 58 ? 57.818 41.328 110.463 1.00 30.56 56 PRO F O 1
ATOM 15839 N N . ASP F 1 59 ? 57.142 40.034 108.748 1.00 18.04 57 ASP F N 1
ATOM 15840 C CA . ASP F 1 59 ? 55.819 39.770 109.304 1.00 17.02 57 ASP F CA 1
ATOM 15841 C C . ASP F 1 59 ? 55.417 38.324 109.055 1.00 15.82 57 ASP F C 1
ATOM 15842 O O . ASP F 1 59 ? 54.885 37.971 108.007 1.00 18.13 57 ASP F O 1
ATOM 15851 N N . LEU F 1 60 ? 55.667 37.484 110.050 1.00 17.51 58 LEU F N 1
ATOM 15852 C CA . LEU F 1 60 ? 55.269 36.090 110.010 1.00 18.30 58 LEU F CA 1
ATOM 15853 C C . LEU F 1 60 ? 53.940 35.915 110.745 1.00 19.73 58 LEU F C 1
ATOM 15854 O O . LEU F 1 60 ? 53.821 36.209 111.936 1.00 20.95 58 LEU F O 1
ATOM 15870 N N . LYS F 1 61 ? 52.944 35.448 110.002 1.00 18.08 59 LYS F N 1
ATOM 15871 C CA . LYS F 1 61 ? 51.627 35.126 110.530 1.00 15.98 59 LYS F CA 1
ATOM 15872 C C . LYS F 1 61 ? 51.491 33.606 110.419 1.00 16.77 59 LYS F C 1
ATOM 15873 O O . LYS F 1 61 ? 51.570 33.054 109.321 1.00 16.25 59 LYS F O 1
ATOM 15892 N N . ILE F 1 62 ? 51.335 32.915 111.541 1.00 18.11 60 ILE F N 1
ATOM 15893 C CA . ILE F 1 62 ? 51.330 31.457 111.546 1.00 18.35 60 ILE F CA 1
ATOM 15894 C C . ILE F 1 62 ? 50.075 30.967 112.242 1.00 20.34 60 ILE F C 1
ATOM 15895 O O . ILE F 1 62 ? 49.616 31.580 113.206 1.00 21.94 60 ILE F O 1
ATOM 15911 N N . VAL F 1 63 ? 49.566 29.832 111.773 1.00 14.70 61 VAL F N 1
ATOM 15912 C CA . VAL F 1 63 ? 48.501 29.105 112.436 1.00 14.50 61 VAL F CA 1
ATOM 15913 C C . VAL F 1 63 ? 48.994 27.706 112.759 1.00 15.86 61 VAL F C 1
ATOM 15914 O O . VAL F 1 63 ? 49.959 27.209 112.153 1.00 16.23 61 VAL F O 1
ATOM 15927 N N . ARG F 1 64 ? 48.325 27.090 113.723 1.00 15.92 62 ARG F N 1
ATOM 15928 C CA . ARG F 1 64 ? 48.661 25.760 114.188 1.00 16.86 62 ARG F CA 1
ATOM 15929 C C . ARG F 1 64 ? 48.250 24.694 113.173 1.00 16.61 62 ARG F C 1
ATOM 15930 O O . ARG F 1 64 ? 47.110 24.666 112.701 1.00 16.85 62 ARG F O 1
ATOM 15951 N N . GLY F 1 65 ? 49.185 23.819 112.823 1.00 16.18 63 GLY F N 1
ATOM 15952 C CA . GLY F 1 65 ? 48.871 22.665 112.016 1.00 15.98 63 GLY F CA 1
ATOM 15953 C C . GLY F 1 65 ? 48.694 21.434 112.871 1.00 18.18 63 GLY F C 1
ATOM 15954 O O . GLY F 1 65 ? 49.046 21.411 114.064 1.00 18.91 63 GLY F O 1
ATOM 15958 N N . ARG F 1 66 ? 48.163 20.378 112.272 1.00 17.92 64 ARG F N 1
ATOM 15959 C CA . ARG F 1 66 ? 47.829 19.190 113.042 1.00 19.78 64 ARG F CA 1
ATOM 15960 C C . ARG F 1 66 ? 49.047 18.489 113.668 1.00 21.30 64 ARG F C 1
ATOM 15961 O O . ARG F 1 66 ? 48.920 17.780 114.667 1.00 23.08 64 ARG F O 1
ATOM 15982 N N . MET F 1 67 ? 50.228 18.681 113.090 1.00 21.01 65 MET F N 1
ATOM 15983 C CA . MET F 1 67 ? 51.430 18.031 113.611 1.00 22.81 65 MET F CA 1
ATOM 15984 C C . MET F 1 67 ? 52.290 18.967 114.463 1.00 23.24 65 MET F C 1
ATOM 15985 O O . MET F 1 67 ? 53.362 18.574 114.927 1.00 25.02 65 MET F O 1
ATOM 15999 N N . ASP F 1 68 ? 51.873 20.216 114.648 1.00 22.05 66 ASP F N 1
ATOM 16000 C CA . ASP F 1 68 ? 52.740 21.152 115.345 1.00 22.98 66 ASP F CA 1
ATOM 16001 C C . ASP F 1 68 ? 52.769 20.880 116.843 1.00 28.82 66 ASP F C 1
ATOM 16002 O O . ASP F 1 68 ? 51.795 20.404 117.410 1.00 29.04 66 ASP F O 1
ATOM 16011 N N . VAL F 1 69 ? 53.916 21.201 117.440 1.00 27.07 67 VAL F N 1
ATOM 16012 C CA . VAL F 1 69 ? 54.244 20.937 118.839 1.00 31.54 67 VAL F CA 1
ATOM 16013 C C . VAL F 1 69 ? 54.459 22.248 119.590 1.00 31.17 67 VAL F C 1
ATOM 16014 O O . VAL F 1 69 ? 54.889 23.243 119.008 1.00 36.39 67 VAL F O 1
ATOM 16027 N N . GLU F 1 70 ? 54.177 22.237 120.891 1.00 33.54 68 GLU F N 1
ATOM 16028 C CA . GLU F 1 70 ? 54.336 23.416 121.736 1.00 35.67 68 GLU F CA 1
ATOM 16029 C C . GLU F 1 70 ? 53.722 24.661 121.104 1.00 39.07 68 GLU F C 1
ATOM 16030 O O . GLU F 1 70 ? 54.281 25.754 121.194 1.00 41.51 68 GLU F O 1
ATOM 16042 N N . ALA F 1 71 ? 52.560 24.479 120.481 1.00 39.35 69 ALA F N 1
ATOM 16043 C CA . ALA F 1 71 ? 51.936 25.522 119.675 1.00 35.75 69 ALA F CA 1
ATOM 16044 C C . ALA F 1 71 ? 50.582 25.955 120.225 1.00 32.87 69 ALA F C 1
ATOM 16045 O O . ALA F 1 71 ? 49.762 26.512 119.499 1.00 36.45 69 ALA F O 1
ATOM 16052 N N . THR F 1 72 ? 50.358 25.701 121.510 1.00 32.26 70 THR F N 1
ATOM 16053 C CA . THR F 1 72 ? 49.129 26.115 122.174 1.00 39.91 70 THR F CA 1
ATOM 16054 C C . THR F 1 72 ? 48.908 27.620 122.003 1.00 40.66 70 THR F C 1
ATOM 16055 O O . THR F 1 72 ? 47.765 28.087 121.950 1.00 41.47 70 THR F O 1
ATOM 16066 N N . SER F 1 73 ? 50.000 28.369 121.873 1.00 39.29 71 SER F N 1
ATOM 16067 C CA . SER F 1 73 ? 49.931 29.820 121.684 1.00 42.48 71 SER F CA 1
ATOM 16068 C C . SER F 1 73 ? 49.497 30.243 120.277 1.00 38.47 71 SER F C 1
ATOM 16069 O O . SER F 1 73 ? 49.073 31.382 120.073 1.00 41.85 71 SER F O 1
ATOM 16077 N N . LEU F 1 74 ? 49.614 29.342 119.309 1.00 33.62 72 LEU F N 1
ATOM 16078 C CA . LEU F 1 74 ? 49.293 29.684 117.924 1.00 29.16 72 LEU F CA 1
ATOM 16079 C C . LEU F 1 74 ? 47.798 29.662 117.695 1.00 33.03 72 LEU F C 1
ATOM 16080 O O . LEU F 1 74 ? 47.089 28.828 118.253 1.00 27.25 72 LEU F O 1
ATOM 16096 N N . PRO F 1 75 ? 47.302 30.589 116.874 1.00 21.71 73 PRO F N 1
ATOM 16097 C CA . PRO F 1 75 ? 45.874 30.545 116.599 1.00 20.83 73 PRO F CA 1
ATOM 16098 C C . PRO F 1 75 ? 45.548 29.439 115.614 1.00 18.51 73 PRO F C 1
ATOM 16099 O O . PRO F 1 75 ? 46.438 28.999 114.881 1.00 17.19 73 PRO F O 1
ATOM 16110 N N . LEU F 1 76 ? 44.287 29.016 115.580 1.00 18.55 74 LEU F N 1
ATOM 16111 C CA . LEU F 1 76 ? 43.860 27.989 114.630 1.00 16.98 74 LEU F CA 1
ATOM 16112 C C . LEU F 1 76 ? 43.509 28.601 113.294 1.00 14.95 74 LEU F C 1
ATOM 16113 O O . LEU F 1 76 ? 43.521 27.910 112.282 1.00 15.29 74 LEU F O 1
ATOM 16129 N N . MET F 1 77 ? 43.213 29.895 113.290 1.00 15.04 75 MET F N 1
ATOM 16130 C CA . MET F 1 77 ? 42.957 30.621 112.042 1.00 13.37 75 MET F CA 1
ATOM 16131 C C . MET F 1 77 ? 43.452 32.038 112.190 1.00 13.75 75 MET F C 1
ATOM 16132 O O . MET F 1 77 ? 43.656 32.523 113.304 1.00 15.62 75 MET F O 1
ATOM 16146 N N . GLN F 1 78 ? 43.612 32.725 111.066 1.00 10.34 76 GLN F N 1
ATOM 16147 C CA . GLN F 1 78 ? 44.168 34.067 111.071 1.00 11.64 76 GLN F CA 1
ATOM 16148 C C . GLN F 1 78 ? 43.672 34.826 109.875 1.00 11.03 76 GLN F C 1
ATOM 16149 O O . GLN F 1 78 ? 43.571 34.272 108.785 1.00 12.34 76 GLN F O 1
ATOM 16163 N N . VAL F 1 79 ? 43.392 36.111 110.078 1.00 9.21 77 VAL F N 1
ATOM 16164 C CA . VAL F 1 79 ? 43.045 37.015 108.993 1.00 9.39 77 VAL F CA 1
ATOM 16165 C C . VAL F 1 79 ? 44.101 38.096 108.850 1.00 9.41 77 VAL F C 1
ATOM 16166 O O . VAL F 1 79 ? 44.649 38.563 109.842 1.00 9.99 77 VAL F O 1
ATOM 16179 N N . VAL F 1 80 ? 44.364 38.486 107.604 1.00 10.15 78 VAL F N 1
ATOM 16180 C CA . VAL F 1 80 ? 45.137 39.682 107.285 1.00 10.64 78 VAL F CA 1
ATOM 16181 C C . VAL F 1 80 ? 44.369 40.491 106.253 1.00 9.88 78 VAL F C 1
ATOM 16182 O O . VAL F 1 80 ? 43.572 39.948 105.494 1.00 10.45 78 VAL F O 1
ATOM 16195 N N . THR F 1 81 ? 44.628 41.787 106.249 1.00 10.90 79 THR F N 1
ATOM 16196 C CA . THR F 1 81 ? 44.003 42.709 105.314 1.00 11.62 79 THR F CA 1
ATOM 16197 C C . THR F 1 81 ? 45.053 43.369 104.421 1.00 14.46 79 THR F C 1
ATOM 16198 O O . THR F 1 81 ? 46.077 43.839 104.905 1.00 15.35 79 THR F O 1
ATOM 16209 N N . HIS F 1 82 ? 44.765 43.403 103.114 1.00 14.36 80 HIS F N 1
ATOM 16210 C CA . HIS F 1 82 ? 45.578 44.078 102.104 1.00 19.27 80 HIS F CA 1
ATOM 16211 C C . HIS F 1 82 ? 44.687 44.801 101.100 1.00 16.30 80 HIS F C 1
ATOM 16212 O O . HIS F 1 82 ? 43.805 44.201 100.513 1.00 19.48 80 HIS F O 1
ATOM 16225 N N . GLY F 1 83 ? 44.916 46.090 100.951 1.00 26.23 81 GLY F N 1
ATOM 16226 C CA . GLY F 1 83 ? 44.063 46.925 100.131 1.00 30.59 81 GLY F CA 1
ATOM 16227 C C . GLY F 1 83 ? 42.621 46.742 100.549 1.00 22.18 81 GLY F C 1
ATOM 16228 O O . GLY F 1 83 ? 42.271 46.886 101.721 1.00 23.86 81 GLY F O 1
ATOM 16232 N N . SER F 1 84 ? 41.796 46.371 99.583 1.00 21.46 82 SER F N 1
ATOM 16233 C CA . SER F 1 84 ? 40.380 46.161 99.814 1.00 17.63 82 SER F CA 1
ATOM 16234 C C . SER F 1 84 ? 40.017 44.706 100.100 1.00 14.63 82 SER F C 1
ATOM 16235 O O . SER F 1 84 ? 38.836 44.388 100.244 1.00 22.13 82 SER F O 1
ATOM 16243 N N . LEU F 1 85 ? 41.015 43.832 100.210 1.00 14.47 83 LEU F N 1
ATOM 16244 C CA . LEU F 1 85 ? 40.756 42.421 100.433 1.00 17.90 83 LEU F CA 1
ATOM 16245 C C . LEU F 1 85 ? 41.120 41.938 101.818 1.00 17.67 83 LEU F C 1
ATOM 16246 O O . LEU F 1 85 ? 42.115 42.352 102.416 1.00 16.02 83 LEU F O 1
ATOM 16262 N N . ARG F 1 86 ? 40.258 41.068 102.316 1.00 16.02 84 ARG F N 1
ATOM 16263 C CA . ARG F 1 86 ? 40.512 40.320 103.542 1.00 9.99 84 ARG F CA 1
ATOM 16264 C C . ARG F 1 86 ? 40.882 38.897 103.149 1.00 12.71 84 ARG F C 1
ATOM 16265 O O . ARG F 1 86 ? 40.213 38.268 102.326 1.00 12.33 84 ARG F O 1
ATOM 16286 N N . ILE F 1 87 ? 41.972 38.405 103.734 1.00 9.46 85 ILE F N 1
ATOM 16287 C CA . ILE F 1 87 ? 42.491 37.066 103.465 1.00 9.97 85 ILE F CA 1
ATOM 16288 C C . ILE F 1 87 ? 42.518 36.274 104.755 1.00 11.09 85 ILE F C 1
ATOM 16289 O O . ILE F 1 87 ? 43.127 36.695 105.726 1.00 11.37 85 ILE F O 1
ATOM 16305 N N . GLY F 1 88 ? 41.860 35.131 104.770 1.00 10.67 86 GLY F N 1
ATOM 16306 C CA . GLY F 1 88 ? 41.882 34.264 105.943 1.00 9.78 86 GLY F CA 1
ATOM 16307 C C . GLY F 1 88 ? 42.657 33.001 105.648 1.00 10.44 86 GLY F C 1
ATOM 16308 O O . GLY F 1 88 ? 42.749 32.559 104.497 1.00 11.30 86 GLY F O 1
ATOM 16312 N N . PHE F 1 89 ? 43.203 32.383 106.697 1.00 9.92 87 PHE F N 1
ATOM 16313 C CA . PHE F 1 89 ? 43.844 31.093 106.516 1.00 10.75 87 PHE F CA 1
ATOM 16314 C C . PHE F 1 89 ? 43.811 30.251 107.770 1.00 12.48 87 PHE F C 1
ATOM 16315 O O . PHE F 1 89 ? 43.716 30.748 108.888 1.00 12.65 87 PHE F O 1
ATOM 16332 N N . LEU F 1 90 ? 43.913 28.954 107.532 1.00 11.76 88 LEU F N 1
ATOM 16333 C CA . LEU F 1 90 ? 43.864 27.943 108.566 1.00 11.11 88 LEU F CA 1
ATOM 16334 C C . LEU F 1 90 ? 44.474 26.703 107.986 1.00 12.00 88 LEU F C 1
ATOM 16335 O O . LEU F 1 90 ? 44.614 26.596 106.782 1.00 12.09 88 LEU F O 1
ATOM 16351 N N . GLU F 1 91 ? 44.850 25.724 108.798 1.00 11.95 89 GLU F N 1
ATOM 16352 C CA . GLU F 1 91 ? 45.450 24.536 108.231 1.00 11.82 89 GLU F CA 1
ATOM 16353 C C . GLU F 1 91 ? 44.370 23.657 107.607 1.00 14.56 89 GLU F C 1
ATOM 16354 O O . GLU F 1 91 ? 44.546 23.145 106.493 1.00 13.12 89 GLU F O 1
ATOM 16366 N N . GLY F 1 92 ? 43.243 23.506 108.292 1.00 12.60 90 GLY F N 1
ATOM 16367 C CA . GLY F 1 92 ? 42.157 22.711 107.769 1.00 12.03 90 GLY F CA 1
ATOM 16368 C C . GLY F 1 92 ? 41.656 21.622 108.703 1.00 14.62 90 GLY F C 1
ATOM 16369 O O . GLY F 1 92 ? 40.506 21.183 108.573 1.00 15.12 90 GLY F O 1
ATOM 16373 N N . PHE F 1 93 ? 42.505 21.156 109.622 1.00 14.54 91 PHE F N 1
ATOM 16374 C CA . PHE F 1 93 ? 42.166 19.976 110.418 1.00 15.59 91 PHE F CA 1
ATOM 16375 C C . PHE F 1 93 ? 41.021 20.263 111.391 1.00 15.47 91 PHE F C 1
ATOM 16376 O O . PHE F 1 93 ? 40.389 19.330 111.865 1.00 17.97 91 PHE F O 1
ATOM 16393 N N . THR F 1 94 ? 40.734 21.539 111.627 1.00 16.54 92 THR F N 1
ATOM 16394 C CA . THR F 1 94 ? 39.631 21.912 112.523 1.00 16.09 92 THR F CA 1
ATOM 16395 C C . THR F 1 94 ? 38.269 21.910 111.836 1.00 17.92 92 THR F C 1
ATOM 16396 O O . THR F 1 94 ? 37.228 22.015 112.502 1.00 19.50 92 THR F O 1
ATOM 16407 N N . LEU F 1 95 ? 38.263 21.782 110.513 1.00 15.81 93 LEU F N 1
ATOM 16408 C CA . LEU F 1 95 ? 37.003 21.731 109.768 1.00 16.24 93 LEU F CA 1
ATOM 16409 C C . LEU F 1 95 ? 36.545 20.300 109.592 1.00 21.89 93 LEU F C 1
ATOM 16410 O O . LEU F 1 95 ? 37.334 19.371 109.706 1.00 21.30 93 LEU F O 1
ATOM 16426 N N . VAL F 1 96 ? 35.262 20.113 109.291 1.00 19.14 94 VAL F N 1
ATOM 16427 C CA . VAL F 1 96 ? 34.730 18.778 109.154 1.00 22.93 94 VAL F CA 1
ATOM 16428 C C . VAL F 1 96 ? 35.176 18.145 107.850 1.00 21.10 94 VAL F C 1
ATOM 16429 O O . VAL F 1 96 ? 35.176 16.921 107.732 1.00 24.42 94 VAL F O 1
ATOM 16442 N N . SER F 1 97 ? 35.558 18.983 106.885 1.00 18.91 95 SER F N 1
ATOM 16443 C CA . SER F 1 97 ? 35.994 18.498 105.580 1.00 19.70 95 SER F CA 1
ATOM 16444 C C . SER F 1 97 ? 36.628 19.655 104.828 1.00 19.82 95 SER F C 1
ATOM 16445 O O . SER F 1 97 ? 36.789 20.729 105.374 1.00 20.55 95 SER F O 1
ATOM 16453 N N . GLU F 1 98 ? 36.961 19.452 103.564 1.00 21.57 96 GLU F N 1
ATOM 16454 C CA . GLU F 1 98 ? 37.360 20.587 102.754 1.00 18.35 96 GLU F CA 1
ATOM 16455 C C . GLU F 1 98 ? 36.401 20.745 101.561 1.00 19.01 96 GLU F C 1
ATOM 16456 O O . GLU F 1 98 ? 36.783 21.267 100.512 1.00 21.84 96 GLU F O 1
ATOM 16468 N N . GLU F 1 99 ? 35.145 20.330 101.760 1.00 18.29 97 GLU F N 1
ATOM 16469 C CA . GLU F 1 99 ? 34.080 20.559 100.775 1.00 19.10 97 GLU F CA 1
ATOM 16470 C C . GLU F 1 99 ? 33.893 22.049 100.534 1.00 17.34 97 GLU F C 1
ATOM 16471 O O . GLU F 1 99 ? 33.994 22.842 101.454 1.00 16.15 97 GLU F O 1
ATOM 16483 N N . PRO F 1 100 ? 33.582 22.440 99.294 1.00 17.91 98 PRO F N 1
ATOM 16484 C CA . PRO F 1 100 ? 33.477 23.881 99.016 1.00 16.49 98 PRO F CA 1
ATOM 16485 C C . PRO F 1 100 ? 32.561 24.694 99.955 1.00 15.47 98 PRO F C 1
ATOM 16486 O O . PRO F 1 100 ? 32.965 25.795 100.329 1.00 14.17 98 PRO F O 1
ATOM 16497 N N . ASP F 1 101 ? 31.412 24.179 100.375 1.00 16.51 99 ASP F N 1
ATOM 16498 C CA . ASP F 1 101 ? 30.537 24.954 101.268 1.00 15.86 99 ASP F CA 1
ATOM 16499 C C . ASP F 1 101 ? 31.084 25.013 102.672 1.00 16.33 99 ASP F C 1
ATOM 16500 O O . ASP F 1 101 ? 30.768 25.926 103.434 1.00 15.47 99 ASP F O 1
ATOM 16509 N N . VAL F 1 102 ? 31.883 24.019 103.038 1.00 16.31 100 VAL F N 1
ATOM 16510 C CA . VAL F 1 102 ? 32.514 24.032 104.339 1.00 15.47 100 VAL F CA 1
ATOM 16511 C C . VAL F 1 102 ? 33.610 25.102 104.365 1.00 13.25 100 VAL F C 1
ATOM 16512 O O . VAL F 1 102 ? 33.688 25.889 105.319 1.00 14.09 100 VAL F O 1
ATOM 16525 N N . LEU F 1 103 ? 34.423 25.187 103.310 1.00 12.16 101 LEU F N 1
ATOM 16526 C CA . LEU F 1 103 ? 35.390 26.280 103.200 1.00 11.54 101 LEU F CA 1
ATOM 16527 C C . LEU F 1 103 ? 34.701 27.637 103.107 1.00 12.61 101 LEU F C 1
ATOM 16528 O O . LEU F 1 103 ? 35.128 28.590 103.747 1.00 12.39 101 LEU F O 1
ATOM 16544 N N . LEU F 1 104 ? 33.643 27.718 102.311 1.00 11.38 102 LEU F N 1
ATOM 16545 C CA . LEU F 1 104 ? 32.915 28.976 102.149 1.00 11.91 102 LEU F CA 1
ATOM 16546 C C . LEU F 1 104 ? 32.321 29.443 103.473 1.00 12.72 102 LEU F C 1
ATOM 16547 O O . LEU F 1 104 ? 32.352 30.639 103.793 1.00 11.87 102 LEU F O 1
ATOM 16563 N N . ALA F 1 105 ? 31.803 28.512 104.252 1.00 12.50 103 ALA F N 1
ATOM 16564 C CA . ALA F 1 105 ? 31.227 28.870 105.527 1.00 12.93 103 ALA F CA 1
ATOM 16565 C C . ALA F 1 105 ? 32.263 29.543 106.413 1.00 15.47 103 ALA F C 1
ATOM 16566 O O . ALA F 1 105 ? 31.952 30.512 107.117 1.00 13.15 103 ALA F O 1
ATOM 16573 N N . GLU F 1 106 ? 33.493 29.049 106.378 1.00 12.55 104 GLU F N 1
ATOM 16574 C CA . GLU F 1 106 ? 34.557 29.638 107.163 1.00 14.10 104 GLU F CA 1
ATOM 16575 C C . GLU F 1 106 ? 34.906 31.008 106.636 1.00 13.24 104 GLU F C 1
ATOM 16576 O O . GLU F 1 106 ? 35.122 31.938 107.407 1.00 11.98 104 GLU F O 1
ATOM 16588 N N . ALA F 1 107 ? 34.978 31.146 105.322 1.00 12.07 105 ALA F N 1
ATOM 16589 C CA . ALA F 1 107 ? 35.292 32.442 104.722 1.00 11.34 105 ALA F CA 1
ATOM 16590 C C . ALA F 1 107 ? 34.223 33.470 105.128 1.00 11.51 105 ALA F C 1
ATOM 16591 O O . ALA F 1 107 ? 34.524 34.645 105.375 1.00 12.08 105 ALA F O 1
ATOM 16598 N N . ASN F 1 108 ? 32.968 33.038 105.223 1.00 9.70 106 ASN F N 1
ATOM 16599 C CA . ASN F 1 108 ? 31.886 33.978 105.522 1.00 11.53 106 ASN F CA 1
ATOM 16600 C C . ASN F 1 108 ? 31.913 34.370 106.988 1.00 12.07 106 ASN F C 1
ATOM 16601 O O . ASN F 1 108 ? 31.603 35.517 107.317 1.00 12.73 106 ASN F O 1
ATOM 16612 N N . LYS F 1 109 ? 32.296 33.449 107.873 1.00 11.23 107 LYS F N 1
ATOM 16613 C CA . LYS F 1 109 ? 32.379 33.778 109.302 1.00 9.66 107 LYS F CA 1
ATOM 16614 C C . LYS F 1 109 ? 33.483 34.797 109.543 1.00 10.60 107 LYS F C 1
ATOM 16615 O O . LYS F 1 109 ? 33.363 35.668 110.406 1.00 10.35 107 LYS F O 1
ATOM 16634 N N . LEU F 1 110 ? 34.572 34.652 108.805 1.00 11.69 108 LEU F N 1
ATOM 16635 C CA . LEU F 1 110 ? 35.744 35.513 108.965 1.00 11.68 108 LEU F CA 1
ATOM 16636 C C . LEU F 1 110 ? 35.593 36.811 108.158 1.00 11.60 108 LEU F C 1
ATOM 16637 O O . LEU F 1 110 ? 36.425 37.710 108.292 1.00 11.92 108 LEU F O 1
ATOM 16653 N N . ASP F 1 111 ? 34.536 36.903 107.364 1.00 11.88 109 ASP F N 1
ATOM 16654 C CA . ASP F 1 111 ? 34.363 37.986 106.369 1.00 11.84 109 ASP F CA 1
ATOM 16655 C C . ASP F 1 111 ? 35.622 38.200 105.543 1.00 14.46 109 ASP F C 1
ATOM 16656 O O . ASP F 1 111 ? 36.156 39.315 105.482 1.00 13.53 109 ASP F O 1
ATOM 16665 N N . VAL F 1 112 ? 36.105 37.121 104.937 1.00 10.22 110 VAL F N 1
ATOM 16666 C CA . VAL F 1 112 ? 37.257 37.201 104.052 1.00 10.91 110 VAL F CA 1
ATOM 16667 C C . VAL F 1 112 ? 36.845 36.882 102.617 1.00 11.66 110 VAL F C 1
ATOM 16668 O O . VAL F 1 112 ? 35.927 36.099 102.334 1.00 12.58 110 VAL F O 1
ATOM 16681 N N . ASP F 1 113 ? 37.577 37.499 101.707 1.00 10.62 111 ASP F N 1
ATOM 16682 C CA . ASP F 1 113 ? 37.369 37.277 100.281 1.00 11.49 111 ASP F CA 1
ATOM 16683 C C . ASP F 1 113 ? 38.155 36.100 99.774 1.00 11.37 111 ASP F C 1
ATOM 16684 O O . ASP F 1 113 ? 37.788 35.494 98.763 1.00 11.24 111 ASP F O 1
ATOM 16693 N N . VAL F 1 114 ? 39.264 35.821 100.437 1.00 8.86 112 VAL F N 1
ATOM 16694 C CA . VAL F 1 114 ? 40.212 34.786 100.056 1.00 10.75 112 VAL F CA 1
ATOM 16695 C C . VAL F 1 114 ? 40.397 33.901 101.263 1.00 10.09 112 VAL F C 1
ATOM 16696 O O . VAL F 1 114 ? 40.599 34.441 102.355 1.00 10.92 112 VAL F O 1
ATOM 16709 N N . LEU F 1 115 ? 40.267 32.587 101.109 1.00 8.92 113 LEU F N 1
ATOM 16710 C CA . LEU F 1 115 ? 40.536 31.650 102.189 1.00 8.22 113 LEU F CA 1
ATOM 16711 C C . LEU F 1 115 ? 41.583 30.659 101.766 1.00 11.12 113 LEU F C 1
ATOM 16712 O O . LEU F 1 115 ? 41.420 30.001 100.739 1.00 10.77 113 LEU F O 1
ATOM 16728 N N . CYS F 1 116 ? 42.655 30.562 102.549 1.00 11.48 114 CYS F N 1
ATOM 16729 C CA . CYS F 1 116 ? 43.743 29.614 102.286 1.00 11.95 114 CYS F CA 1
ATOM 16730 C C . CYS F 1 116 ? 43.705 28.486 103.297 1.00 11.04 114 CYS F C 1
ATOM 16731 O O . CYS F 1 116 ? 43.459 28.715 104.472 1.00 11.45 114 CYS F O 1
ATOM 16739 N N . TRP F 1 117 ? 43.915 27.267 102.821 1.00 10.33 115 TRP F N 1
ATOM 16740 C CA . TRP F 1 117 ? 44.004 26.111 103.701 1.00 12.68 115 TRP F CA 1
ATOM 16741 C C . TRP F 1 117 ? 45.080 25.170 103.187 1.00 12.92 115 TRP F C 1
ATOM 16742 O O . TRP F 1 117 ? 45.479 25.263 102.039 1.00 10.82 115 TRP F O 1
ATOM 16763 N N . ALA F 1 118 ? 45.578 24.290 104.041 1.00 12.81 116 ALA F N 1
ATOM 16764 C CA . ALA F 1 118 ? 46.663 23.389 103.638 1.00 11.85 116 ALA F CA 1
ATOM 16765 C C . ALA F 1 118 ? 46.541 22.081 104.380 1.00 14.16 116 ALA F C 1
ATOM 16766 O O . ALA F 1 118 ? 47.301 21.788 105.305 1.00 16.83 116 ALA F O 1
ATOM 16773 N N . GLY F 1 119 ? 45.565 21.287 103.969 1.00 21.60 117 GLY F N 1
ATOM 16774 C CA . GLY F 1 119 ? 45.210 20.077 104.676 1.00 22.54 117 GLY F CA 1
ATOM 16775 C C . GLY F 1 119 ? 46.088 18.894 104.300 1.00 19.68 117 GLY F C 1
ATOM 16776 O O . GLY F 1 119 ? 47.135 19.050 103.659 1.00 20.69 117 GLY F O 1
ATOM 16780 N N . GLY F 1 120 ? 45.604 17.719 104.657 1.00 16.71 118 GLY F N 1
ATOM 16781 C CA . GLY F 1 120 ? 46.387 16.500 104.637 1.00 18.31 118 GLY F CA 1
ATOM 16782 C C . GLY F 1 120 ? 46.724 15.952 103.266 1.00 20.21 118 GLY F C 1
ATOM 16783 O O . GLY F 1 120 ? 47.569 15.073 103.173 1.00 20.90 118 GLY F O 1
ATOM 16787 N N . SER F 1 121 ? 46.077 16.454 102.216 1.00 20.18 119 SER F N 1
ATOM 16788 C CA . SER F 1 121 ? 46.362 15.941 100.871 1.00 23.30 119 SER F CA 1
ATOM 16789 C C . SER F 1 121 ? 47.679 16.468 100.295 1.00 22.02 119 SER F C 1
ATOM 16790 O O . SER F 1 121 ? 48.221 15.877 99.369 1.00 20.75 119 SER F O 1
ATOM 16798 N N . HIS F 1 122 ? 48.167 17.586 100.827 1.00 20.51 120 HIS F N 1
ATOM 16799 C CA . HIS F 1 122 ? 49.389 18.228 100.329 1.00 19.31 120 HIS F CA 1
ATOM 16800 C C . HIS F 1 122 ? 49.288 18.519 98.827 1.00 22.19 120 HIS F C 1
ATOM 16801 O O . HIS F 1 122 ? 50.284 18.435 98.110 1.00 29.42 120 HIS F O 1
ATOM 16814 N N . ARG F 1 123 ? 48.083 18.857 98.373 1.00 23.24 121 ARG F N 1
ATOM 16815 C CA . ARG F 1 123 ? 47.826 19.149 96.955 1.00 23.46 121 ARG F CA 1
ATOM 16816 C C . ARG F 1 123 ? 47.577 20.638 96.722 1.00 16.30 121 ARG F C 1
ATOM 16817 O O . ARG F 1 123 ? 46.609 21.196 97.229 1.00 17.23 121 ARG F O 1
ATOM 16838 N N . PHE F 1 124 ? 48.435 21.270 95.925 1.00 15.26 122 PHE F N 1
ATOM 16839 C CA . PHE F 1 124 ? 48.175 22.621 95.473 1.00 13.84 122 PHE F CA 1
ATOM 16840 C C . PHE F 1 124 ? 46.879 22.686 94.694 1.00 13.87 122 PHE F C 1
ATOM 16841 O O . PHE F 1 124 ? 46.627 21.864 93.816 1.00 16.02 122 PHE F O 1
ATOM 16858 N N . GLU F 1 125 ? 46.078 23.685 95.025 1.00 13.52 123 GLU F N 1
ATOM 16859 C CA . GLU F 1 125 ? 44.791 23.913 94.381 1.00 15.63 123 GLU F CA 1
ATOM 16860 C C . GLU F 1 125 ? 44.385 25.366 94.521 1.00 14.07 123 GLU F C 1
ATOM 16861 O O . GLU F 1 125 ? 44.591 25.948 95.573 1.00 14.19 123 GLU F O 1
ATOM 16873 N N . CYS F 1 126 ? 43.782 25.945 93.493 1.00 14.51 124 CYS F N 1
ATOM 16874 C CA . CYS F 1 126 ? 43.098 27.229 93.597 1.00 13.31 124 CYS F CA 1
ATOM 16875 C C . CYS F 1 126 ? 41.772 27.118 92.853 1.00 12.43 124 CYS F C 1
ATOM 16876 O O . CYS F 1 126 ? 41.718 26.556 91.751 1.00 13.59 124 CYS F O 1
ATOM 16884 N N . PHE F 1 127 ? 40.715 27.684 93.407 1.00 11.90 125 PHE F N 1
ATOM 16885 C CA . PHE F 1 127 ? 39.481 27.795 92.644 1.00 12.59 125 PHE F CA 1
ATOM 16886 C C . PHE F 1 127 ? 38.670 28.956 93.158 1.00 11.87 125 PHE F C 1
ATOM 16887 O O . PHE F 1 127 ? 38.822 29.384 94.310 1.00 10.94 125 PHE F O 1
ATOM 16904 N N . GLU F 1 128 ? 37.793 29.460 92.309 1.00 12.48 126 GLU F N 1
ATOM 16905 C CA . GLU F 1 128 ? 36.822 30.461 92.693 1.00 12.10 126 GLU F CA 1
ATOM 16906 C C . GLU F 1 128 ? 35.473 29.770 92.894 1.00 12.78 126 GLU F C 1
ATOM 16907 O O . GLU F 1 128 ? 35.112 28.879 92.140 1.00 14.25 126 GLU F O 1
ATOM 16919 N N . TYR F 1 129 ? 34.762 30.159 93.941 1.00 12.02 127 TYR F N 1
ATOM 16920 C CA . TYR F 1 129 ? 33.483 29.561 94.304 1.00 12.57 127 TYR F CA 1
ATOM 16921 C C . TYR F 1 129 ? 32.640 30.604 95.041 1.00 12.11 127 TYR F C 1
ATOM 16922 O O . TYR F 1 129 ? 33.114 31.229 96.008 1.00 11.33 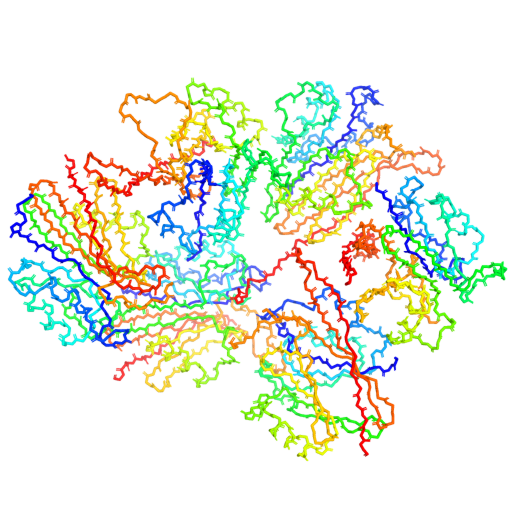127 TYR F O 1
ATOM 16940 N N . MET F 1 130 ? 31.423 30.805 94.556 1.00 13.82 128 MET F N 1
ATOM 16941 C CA . MET F 1 130 ? 30.498 31.771 95.162 1.00 14.16 128 MET F CA 1
ATOM 16942 C C . MET F 1 130 ? 31.195 33.117 95.395 1.00 12.12 128 MET F C 1
ATOM 16943 O O . MET F 1 130 ? 31.086 33.708 96.482 1.00 14.91 128 MET F O 1
ATOM 16957 N N . ASP F 1 131 ? 31.904 33.560 94.354 1.00 14.04 129 ASP F N 1
ATOM 16958 C CA . ASP F 1 131 ? 32.514 34.883 94.263 1.00 15.56 129 ASP F CA 1
ATOM 16959 C C . ASP F 1 131 ? 33.662 35.097 95.251 1.00 13.58 129 ASP F C 1
ATOM 16960 O O . ASP F 1 131 ? 34.126 36.220 95.428 1.00 16.84 129 ASP F O 1
ATOM 16969 N N . LYS F 1 132 ? 34.124 34.019 95.875 1.00 11.25 130 LYS F N 1
ATOM 16970 C CA . LYS F 1 132 ? 35.281 34.068 96.778 1.00 10.70 130 LYS F CA 1
ATOM 16971 C C . LYS F 1 132 ? 36.372 33.157 96.218 1.00 11.55 130 LYS F C 1
ATOM 16972 O O . LYS F 1 132 ? 36.120 32.342 95.317 1.00 11.54 130 LYS F O 1
ATOM 16991 N N . PHE F 1 133 ? 37.572 33.283 96.757 1.00 10.52 131 PHE F N 1
ATOM 16992 C CA . PHE F 1 133 ? 38.770 32.642 96.221 1.00 13.38 131 PHE F CA 1
ATOM 16993 C C . PHE F 1 133 ? 39.370 31.720 97.248 1.00 10.99 131 PHE F C 1
ATOM 16994 O O . PHE F 1 133 ? 39.552 32.127 98.404 1.00 10.73 131 PHE F O 1
ATOM 17011 N N . PHE F 1 134 ? 39.719 30.509 96.825 1.00 9.27 132 PHE F N 1
ATOM 17012 C CA . PHE F 1 134 ? 40.161 29.448 97.727 1.00 9.92 132 PHE F CA 1
ATOM 17013 C C . PHE F 1 134 ? 41.505 28.915 97.274 1.00 9.34 132 PHE F C 1
ATOM 17014 O O . PHE F 1 134 ? 41.670 28.562 96.111 1.00 10.24 132 PHE F O 1
ATOM 17031 N N . VAL F 1 135 ? 42.475 28.879 98.188 1.00 10.40 133 VAL F N 1
ATOM 17032 C CA . VAL F 1 135 ? 43.880 28.617 97.871 1.00 9.71 133 VAL F CA 1
ATOM 17033 C C . VAL F 1 135 ? 44.466 27.594 98.798 1.00 10.51 133 VAL F C 1
ATOM 17034 O O . VAL F 1 135 ? 44.389 27.752 100.014 1.00 11.82 133 VAL F O 1
ATOM 17047 N N . ASN F 1 136 ? 45.048 26.543 98.245 1.00 10.50 134 ASN F N 1
ATOM 17048 C CA . ASN F 1 136 ? 45.835 25.558 98.999 1.00 10.65 134 ASN F CA 1
ATOM 17049 C C . ASN F 1 136 ? 47.211 25.566 98.373 1.00 12.52 134 ASN F C 1
ATOM 17050 O O . ASN F 1 136 ? 47.342 25.227 97.213 1.00 12.26 134 ASN F O 1
ATOM 17061 N N . PRO F 1 137 ? 48.252 25.984 99.114 1.00 10.21 135 PRO F N 1
ATOM 17062 C CA . PRO F 1 137 ? 49.588 26.138 98.533 1.00 10.95 135 PRO F CA 1
ATOM 17063 C C . PRO F 1 137 ? 50.327 24.821 98.356 1.00 16.68 135 PRO F C 1
ATOM 17064 O O . PRO F 1 137 ? 51.420 24.842 97.791 1.00 18.67 135 PRO F O 1
ATOM 17075 N N . GLY F 1 138 ? 49.757 23.714 98.820 1.00 14.93 136 GLY F N 1
ATOM 17076 C CA . GLY F 1 138 ? 50.469 22.448 98.795 1.00 15.73 136 GLY F CA 1
ATOM 17077 C C . GLY F 1 138 ? 51.585 22.433 99.825 1.00 15.72 136 GLY F C 1
ATOM 17078 O O . GLY F 1 138 ? 51.558 23.209 100.777 1.00 17.98 136 GLY F O 1
ATOM 17082 N N . SER F 1 139 ? 52.554 21.549 99.629 1.00 13.59 137 SER F N 1
ATOM 17083 C CA . SER F 1 139 ? 53.680 21.345 100.540 1.00 13.92 137 SER F CA 1
ATOM 17084 C C . SER F 1 139 ? 54.962 21.929 99.965 1.00 15.77 137 SER F C 1
ATOM 17085 O O . SER F 1 139 ? 55.411 21.505 98.903 1.00 15.05 137 SER F O 1
ATOM 17093 N N . ALA F 1 140 ? 55.586 22.849 100.687 1.00 15.42 138 ALA F N 1
ATOM 17094 C CA . ALA F 1 140 ? 56.803 23.496 100.197 1.00 15.52 138 ALA F CA 1
ATOM 17095 C C . ALA F 1 140 ? 57.965 22.534 100.109 1.00 17.42 138 ALA F C 1
ATOM 17096 O O . ALA F 1 140 ? 58.947 22.812 99.440 1.00 18.60 138 ALA F O 1
ATOM 17103 N N . THR F 1 141 ? 57.853 21.400 100.796 1.00 16.36 139 THR F N 1
ATOM 17104 C CA . THR F 1 141 ? 58.936 20.425 100.853 1.00 17.42 139 THR F CA 1
ATOM 17105 C C . THR F 1 141 ? 58.660 19.177 100.021 1.00 17.75 139 THR F C 1
ATOM 17106 O O . THR F 1 141 ? 59.506 18.285 99.913 1.00 20.91 139 THR F O 1
ATOM 17117 N N . GLY F 1 142 ? 57.476 19.109 99.431 1.00 18.21 140 GLY F N 1
ATOM 17118 C CA . GLY F 1 142 ? 57.050 17.885 98.783 1.00 19.17 140 GLY F CA 1
ATOM 17119 C C . GLY F 1 142 ? 56.891 16.739 99.769 1.00 19.28 140 GLY F C 1
ATOM 17120 O O . GLY F 1 142 ? 57.120 15.584 99.441 1.00 20.74 140 GLY F O 1
ATOM 17124 N N . ALA F 1 143 ? 56.471 17.069 100.988 1.00 18.55 141 ALA F N 1
ATOM 17125 C CA . ALA F 1 143 ? 56.308 16.061 102.040 1.00 19.48 141 ALA F CA 1
ATOM 17126 C C . ALA F 1 143 ? 55.249 15.036 101.690 1.00 20.41 141 ALA F C 1
ATOM 17127 O O . ALA F 1 143 ? 54.190 15.379 101.191 1.00 19.79 141 ALA F O 1
ATOM 17134 N N . PHE F 1 144 ? 55.514 13.766 101.979 1.00 22.11 142 PHE F N 1
ATOM 17135 C CA . PHE F 1 144 ? 54.517 12.750 101.701 1.00 23.37 142 PHE F CA 1
ATOM 17136 C C . PHE F 1 144 ? 53.266 12.907 102.566 1.00 26.27 142 PHE F C 1
ATOM 17137 O O . PHE F 1 144 ? 53.316 13.496 103.653 1.00 23.49 142 PHE F O 1
ATOM 17154 N N . THR F 1 145 ? 52.157 12.391 102.021 1.00 23.64 143 THR F N 1
ATOM 17155 C CA . THR F 1 145 ? 50.792 12.494 102.555 1.00 29.73 143 THR F CA 1
ATOM 17156 C C . THR F 1 145 ? 50.083 11.155 102.506 1.00 44.63 143 THR F C 1
ATOM 17157 O O . THR F 1 145 ? 49.739 10.669 101.433 1.00 49.07 143 THR F O 1
ATOM 17168 N N . THR F 1 146 ? 49.873 10.583 103.690 1.00 49.35 144 THR F N 1
ATOM 17169 C CA . THR F 1 146 ? 49.461 9.190 103.872 1.00 44.71 144 THR F CA 1
ATOM 17170 C C . THR F 1 146 ? 49.782 8.882 105.326 1.00 46.78 144 THR F C 1
ATOM 17171 O O . THR F 1 146 ? 49.908 9.813 106.134 1.00 41.46 144 THR F O 1
ATOM 17182 N N . VAL F 1 155 ? 54.439 13.852 95.671 1.00 31.84 153 VAL F N 1
ATOM 17183 C CA . VAL F 1 155 ? 54.036 15.221 96.000 1.00 23.23 153 VAL F CA 1
ATOM 17184 C C . VAL F 1 155 ? 55.024 16.213 95.392 1.00 21.09 153 VAL F C 1
ATOM 17185 O O . VAL F 1 155 ? 56.236 16.077 95.530 1.00 22.08 153 VAL F O 1
ATOM 17197 N N . VAL F 1 156 ? 54.484 17.198 94.689 1.00 22.70 154 VAL F N 1
ATOM 17198 C CA . VAL F 1 156 ? 55.288 18.209 94.001 1.00 22.65 154 VAL F CA 1
ATOM 17199 C C . VAL F 1 156 ? 55.510 19.368 94.962 1.00 18.25 154 VAL F C 1
ATOM 17200 O O . VAL F 1 156 ? 54.543 19.935 95.447 1.00 18.83 154 VAL F O 1
ATOM 17213 N N . PRO F 1 157 ? 56.778 19.701 95.270 1.00 21.40 155 PRO F N 1
ATOM 17214 C CA . PRO F 1 157 ? 56.970 20.874 96.133 1.00 20.15 155 PRO F CA 1
ATOM 17215 C C . PRO F 1 157 ? 56.375 22.136 95.537 1.00 18.12 155 PRO F C 1
ATOM 17216 O O . PRO F 1 157 ? 56.546 22.389 94.340 1.00 18.22 155 PRO F O 1
ATOM 17227 N N . SER F 1 158 ? 55.640 22.885 96.346 1.00 16.52 156 SER F N 1
ATOM 17228 C CA . SER F 1 158 ? 55.091 24.148 95.890 1.00 14.91 156 SER F CA 1
ATOM 17229 C C . SER F 1 158 ? 54.899 25.147 96.989 1.00 14.96 156 SER F C 1
ATOM 17230 O O . SER F 1 158 ? 54.816 24.791 98.145 1.00 15.78 156 SER F O 1
ATOM 17238 N N . PHE F 1 159 ? 54.845 26.404 96.595 1.00 14.27 157 PHE F N 1
ATOM 17239 C CA . PHE F 1 159 ? 54.370 27.486 97.443 1.00 14.03 157 PHE F CA 1
ATOM 17240 C C . PHE F 1 159 ? 53.765 28.544 96.530 1.00 11.82 157 PHE F C 1
ATOM 17241 O O . PHE F 1 159 ? 53.934 28.481 95.307 1.00 13.29 157 PHE F O 1
ATOM 17258 N N . CYS F 1 160 ? 53.120 29.533 97.126 1.00 10.60 158 CYS F N 1
ATOM 17259 C CA . CYS F 1 160 ? 52.498 30.608 96.385 1.00 10.44 158 CYS F CA 1
ATOM 17260 C C . CYS F 1 160 ? 52.981 31.961 96.843 1.00 10.37 158 CYS F C 1
ATOM 17261 O O . CYS F 1 160 ? 53.284 32.154 98.026 1.00 11.49 158 CYS F O 1
ATOM 17269 N N . LEU F 1 161 ? 53.066 32.883 95.891 1.00 10.38 159 LEU F N 1
ATOM 17270 C CA . LEU F 1 161 ? 53.224 34.310 96.154 1.00 10.69 159 LEU F CA 1
ATOM 17271 C C . LEU F 1 161 ? 51.966 35.019 95.710 1.00 11.96 159 LEU F C 1
ATOM 17272 O O . LEU F 1 161 ? 51.451 34.731 94.623 1.00 13.78 159 LEU F O 1
ATOM 17288 N N . MET F 1 162 ? 51.470 35.945 96.535 1.00 10.51 160 MET F N 1
ATOM 17289 C CA . MET F 1 162 ? 50.299 36.743 96.191 1.00 12.98 160 MET F CA 1
ATOM 17290 C C . MET F 1 162 ? 50.647 38.221 96.167 1.00 12.82 160 MET F C 1
ATOM 17291 O O . MET F 1 162 ? 51.437 38.699 96.985 1.00 12.07 160 MET F O 1
ATOM 17305 N N . ASP F 1 163 ? 50.027 38.947 95.229 1.00 14.13 161 ASP F N 1
ATOM 17306 C CA . ASP F 1 163 ? 50.177 40.387 95.025 1.00 18.29 161 ASP F CA 1
ATOM 17307 C C . ASP F 1 163 ? 48.758 40.978 95.016 1.00 20.44 161 ASP F C 1
ATOM 17308 O O . ASP F 1 163 ? 47.971 40.612 94.150 1.00 18.48 161 ASP F O 1
ATOM 17317 N N . VAL F 1 164 ? 48.414 41.869 95.951 1.00 14.77 162 VAL F N 1
ATOM 17318 C CA . VAL F 1 164 ? 47.098 42.490 95.990 1.00 15.75 162 VAL F CA 1
ATOM 17319 C C . VAL F 1 164 ? 47.157 43.906 95.471 1.00 23.99 162 VAL F C 1
ATOM 17320 O O . VAL F 1 164 ? 48.017 44.701 95.888 1.00 21.61 162 VAL F O 1
ATOM 17333 N N . GLN F 1 165 ? 46.226 44.238 94.577 1.00 18.35 163 GLN F N 1
ATOM 17334 C CA . GLN F 1 165 ? 46.074 45.603 94.105 1.00 27.35 163 GLN F CA 1
ATOM 17335 C C . GLN F 1 165 ? 44.599 45.959 94.175 1.00 24.10 163 GLN F C 1
ATOM 17336 O O . GLN F 1 165 ? 43.830 45.553 93.311 1.00 24.38 163 GLN F O 1
ATOM 17350 N N . GLY F 1 166 ? 44.206 46.671 95.231 1.00 23.09 164 GLY F N 1
ATOM 17351 C CA . GLY F 1 166 ? 42.836 47.116 95.391 1.00 25.47 164 GLY F CA 1
ATOM 17352 C C . GLY F 1 166 ? 41.924 45.942 95.617 1.00 23.64 164 GLY F C 1
ATOM 17353 O O . GLY F 1 166 ? 42.037 45.253 96.621 1.00 24.50 164 GLY F O 1
ATOM 17357 N N . ILE F 1 167 ? 41.012 45.705 94.680 1.00 25.29 165 ILE F N 1
ATOM 17358 C CA . ILE F 1 167 ? 40.092 44.583 94.812 1.00 23.22 165 ILE F CA 1
ATOM 17359 C C . ILE F 1 167 ? 40.532 43.370 94.012 1.00 21.07 165 ILE F C 1
ATOM 17360 O O . ILE F 1 167 ? 39.798 42.393 93.930 1.00 20.41 165 ILE F O 1
ATOM 17376 N N . SER F 1 168 ? 41.739 43.425 93.445 1.00 16.10 166 SER F N 1
ATOM 17377 C CA . SER F 1 168 ? 42.250 42.342 92.612 1.00 20.99 166 SER F CA 1
ATOM 17378 C C . SER F 1 168 ? 43.471 41.690 93.251 1.00 19.28 166 SER F C 1
ATOM 17379 O O . SER F 1 168 ? 44.240 42.319 93.964 1.00 18.88 166 SER F O 1
ATOM 17387 N N . LEU F 1 169 ? 43.621 40.396 92.997 1.00 15.63 167 LEU F N 1
ATOM 17388 C CA . LEU F 1 169 ? 44.731 39.628 93.512 1.00 18.25 167 LEU F CA 1
ATOM 17389 C C . LEU F 1 169 ? 45.335 38.848 92.367 1.00 21.90 167 LEU F C 1
ATOM 17390 O O . LEU F 1 169 ? 44.620 38.396 91.463 1.00 20.67 167 LEU F O 1
ATOM 17406 N N . THR F 1 170 ? 46.653 38.733 92.363 1.00 14.67 168 THR F N 1
ATOM 17407 C CA . THR F 1 170 ? 47.299 37.786 91.477 1.00 11.62 168 THR F CA 1
ATOM 17408 C C . THR F 1 170 ? 48.080 36.817 92.334 1.00 13.44 168 THR F C 1
ATOM 17409 O O . THR F 1 170 ? 48.772 37.219 93.269 1.00 14.77 168 THR F O 1
ATOM 17420 N N . LEU F 1 171 ? 47.937 35.537 92.033 1.00 11.86 169 LEU F N 1
ATOM 17421 C CA . LEU F 1 171 ? 48.643 34.487 92.728 1.00 12.79 169 LEU F CA 1
ATOM 17422 C C . LEU F 1 171 ? 49.575 33.786 91.737 1.00 13.44 169 LEU F C 1
ATOM 17423 O O . LEU F 1 171 ? 49.187 33.491 90.604 1.00 13.97 169 LEU F O 1
ATOM 17439 N N . TYR F 1 172 ? 50.789 33.511 92.190 1.00 11.09 170 TYR F N 1
ATOM 17440 C CA . TYR F 1 172 ? 51.793 32.800 91.416 1.00 11.55 170 TYR F CA 1
ATOM 17441 C C . TYR F 1 172 ? 52.165 31.556 92.181 1.00 12.90 170 TYR F C 1
ATOM 17442 O O . TYR F 1 172 ? 52.603 31.637 93.337 1.00 14.27 170 TYR F O 1
ATOM 17460 N N . VAL F 1 173 ? 51.944 30.398 91.583 1.00 11.76 171 VAL F N 1
ATOM 17461 C CA . VAL F 1 173 ? 52.361 29.156 92.207 1.00 12.85 171 VAL F CA 1
ATOM 17462 C C . VAL F 1 173 ? 53.681 28.719 91.612 1.00 12.94 171 VAL F C 1
ATOM 17463 O O . VAL F 1 173 ? 53.862 28.718 90.385 1.00 13.17 171 VAL F O 1
ATOM 17476 N N . TYR F 1 174 ? 54.629 28.411 92.483 1.00 13.82 172 TYR F N 1
ATOM 17477 C CA . TYR F 1 174 ? 55.944 27.917 92.112 1.00 14.56 172 TYR F CA 1
ATOM 17478 C C . TYR F 1 174 ? 55.993 26.441 92.406 1.00 15.44 172 TYR F C 1
ATOM 17479 O O . TYR F 1 174 ? 55.671 26.033 93.510 1.00 16.29 172 TYR F O 1
ATOM 17497 N N . GLN F 1 175 ? 56.415 25.631 91.441 1.00 15.61 173 GLN F N 1
ATOM 17498 C CA . GLN F 1 175 ? 56.482 24.193 91.602 1.00 16.83 173 GLN F CA 1
ATOM 17499 C C . GLN F 1 175 ? 57.812 23.696 91.104 1.00 17.40 173 GLN F C 1
ATOM 17500 O O . GLN F 1 175 ? 58.367 24.226 90.134 1.00 16.97 173 GLN F O 1
ATOM 17514 N N . LEU F 1 176 ? 58.310 22.669 91.758 1.00 18.82 174 LEU F N 1
ATOM 17515 C CA . LEU F 1 176 ? 59.597 22.080 91.429 1.00 19.85 174 LEU F CA 1
ATOM 17516 C C . LEU F 1 176 ? 59.393 20.666 90.941 1.00 21.24 174 LEU F C 1
ATOM 17517 O O . LEU F 1 176 ? 58.883 19.816 91.667 1.00 24.40 174 LEU F O 1
ATOM 17533 N N . ARG F 1 177 ? 59.816 20.398 89.714 1.00 24.09 175 ARG F N 1
ATOM 17534 C CA . ARG F 1 177 ? 59.755 19.042 89.178 1.00 27.94 175 ARG F CA 1
ATOM 17535 C C . ARG F 1 177 ? 61.106 18.569 88.686 1.00 27.34 175 ARG F C 1
ATOM 17536 O O . ARG F 1 177 ? 61.795 19.299 87.964 1.00 27.27 175 ARG F O 1
ATOM 17557 N N . LYS F 1 178 ? 61.459 17.342 89.070 1.00 27.53 176 LYS F N 1
ATOM 17558 C CA . LYS F 1 178 ? 62.688 16.698 88.625 1.00 29.26 176 LYS F CA 1
ATOM 17559 C C . LYS F 1 178 ? 62.493 16.153 87.232 1.00 40.06 176 LYS F C 1
ATOM 17560 O O . LYS F 1 178 ? 61.493 15.480 86.975 1.00 39.96 176 LYS F O 1
ATOM 17579 N N . ASP F 1 179 ? 63.442 16.412 86.337 1.00 30.50 177 ASP F N 1
ATOM 17580 C CA . ASP F 1 179 ? 63.416 15.753 85.033 1.00 37.01 177 ASP F CA 1
ATOM 17581 C C . ASP F 1 179 ? 64.240 14.455 85.058 1.00 35.66 177 ASP F C 1
ATOM 17582 O O . ASP F 1 179 ? 64.689 14.007 86.114 1.00 33.21 177 ASP F O 1
ATOM 17591 N N . GLU F 1 180 ? 64.402 13.854 83.883 1.00 40.59 178 GLU F N 1
ATOM 17592 C CA . GLU F 1 180 ? 65.072 12.558 83.736 1.00 47.68 178 GLU F CA 1
ATOM 17593 C C . GLU F 1 180 ? 66.538 12.567 84.159 1.00 46.88 178 GLU F C 1
ATOM 17594 O O . GLU F 1 180 ? 67.126 11.514 84.396 1.00 57.27 178 GLU F O 1
ATOM 17606 N N . ASN F 1 181 ? 67.130 13.755 84.226 1.00 34.50 179 ASN F N 1
ATOM 17607 C CA . ASN F 1 181 ? 68.525 13.909 84.636 1.00 36.92 179 ASN F CA 1
ATOM 17608 C C . ASN F 1 181 ? 68.658 14.364 86.079 1.00 45.06 179 ASN F C 1
ATOM 17609 O O . ASN F 1 181 ? 69.763 14.645 86.543 1.00 34.34 179 ASN F O 1
ATOM 17620 N N . GLY F 1 182 ? 67.532 14.454 86.778 1.00 44.65 180 GLY F N 1
ATOM 17621 C CA . GLY F 1 182 ? 67.540 14.854 88.170 1.00 44.42 180 GLY F CA 1
ATOM 17622 C C . GLY F 1 182 ? 67.656 16.356 88.358 1.00 41.21 180 GLY F C 1
ATOM 17623 O O . GLY F 1 182 ? 67.780 16.825 89.488 1.00 34.81 180 GLY F O 1
ATOM 17627 N N . THR F 1 183 ? 67.629 17.117 87.265 1.00 29.13 181 THR F N 1
ATOM 17628 C CA . THR F 1 183 ? 67.585 18.570 87.381 1.00 28.85 181 THR F CA 1
ATOM 17629 C C . THR F 1 183 ? 66.240 18.984 87.947 1.00 26.54 181 THR F C 1
ATOM 17630 O O . THR F 1 183 ? 65.190 18.528 87.489 1.00 26.20 181 THR F O 1
ATOM 17641 N N . GLU F 1 184 ? 66.261 19.865 88.943 1.00 26.63 182 GLU F N 1
ATOM 17642 C CA . GLU F 1 184 ? 65.043 20.451 89.454 1.00 27.20 182 GLU F CA 1
ATOM 17643 C C . GLU F 1 184 ? 64.618 21.637 88.583 1.00 27.80 182 GLU F C 1
ATOM 17644 O O . GLU F 1 184 ? 65.372 22.590 88.401 1.00 38.75 182 GLU F O 1
ATOM 17656 N N . ASN F 1 185 ? 63.409 21.554 88.047 1.00 22.00 183 ASN F N 1
ATOM 17657 C CA . ASN F 1 185 ? 62.860 22.591 87.168 1.00 20.89 183 ASN F CA 1
ATOM 17658 C C . ASN F 1 185 ? 61.805 23.428 87.869 1.00 19.59 183 ASN F C 1
ATOM 17659 O O . ASN F 1 185 ? 60.888 22.874 88.447 1.00 19.06 183 ASN F O 1
ATOM 17670 N N . VAL F 1 186 ? 61.924 24.754 87.806 1.00 19.39 184 VAL F N 1
ATOM 17671 C CA . VAL F 1 186 ? 60.925 25.648 88.398 1.00 18.21 184 VAL F CA 1
ATOM 17672 C C . VAL F 1 186 ? 59.910 26.048 87.336 1.00 17.17 184 VAL F C 1
ATOM 17673 O O . VAL F 1 186 ? 60.275 26.569 86.273 1.00 17.68 184 VAL F O 1
ATOM 17686 N N . ALA F 1 187 ? 58.643 25.768 87.616 1.00 16.18 185 ALA F N 1
ATOM 17687 C CA . ALA F 1 187 ? 57.528 26.100 86.742 1.00 15.56 185 ALA F CA 1
ATOM 17688 C C . ALA F 1 187 ? 56.577 26.979 87.529 1.00 14.60 185 ALA F C 1
ATOM 17689 O O . ALA F 1 187 ? 56.266 26.684 88.689 1.00 14.41 185 ALA F O 1
ATOM 17696 N N . VAL F 1 188 ? 56.108 28.050 86.913 1.00 14.28 186 VAL F N 1
ATOM 17697 C CA . VAL F 1 188 ? 55.244 29.027 87.554 1.00 13.46 186 VAL F CA 1
ATOM 17698 C C . VAL F 1 188 ? 53.917 29.053 86.823 1.00 13.29 186 VAL F C 1
ATOM 17699 O O . VAL F 1 188 ? 53.897 28.928 85.596 1.00 14.04 186 VAL F O 1
ATOM 17712 N N . GLU F 1 189 ? 52.821 29.203 87.553 1.00 12.73 187 GLU F N 1
ATOM 17713 C CA . GLU F 1 189 ? 51.502 29.410 86.985 1.00 12.90 187 GLU F CA 1
ATOM 17714 C C . GLU F 1 189 ? 50.857 30.566 87.718 1.00 13.06 187 GLU F C 1
ATOM 17715 O O . GLU F 1 189 ? 51.123 30.812 88.894 1.00 14.35 187 GLU F O 1
ATOM 17727 N N . LYS F 1 190 ? 50.004 31.279 86.996 1.00 12.41 188 LYS F N 1
ATOM 17728 C CA . LYS F 1 190 ? 49.284 32.439 87.477 1.00 13.87 188 LYS F CA 1
ATOM 17729 C C . LYS F 1 190 ? 47.813 32.142 87.622 1.00 12.31 188 LYS F C 1
ATOM 17730 O O . LYS F 1 190 ? 47.208 31.447 86.796 1.00 13.49 188 LYS F O 1
ATOM 17749 N N . VAL F 1 191 ? 47.258 32.670 88.706 1.00 11.71 189 VAL F N 1
ATOM 17750 C CA . VAL F 1 191 ? 45.823 32.683 88.956 1.00 12.29 189 VAL F CA 1
ATOM 17751 C C . VAL F 1 191 ? 45.453 34.119 89.304 1.00 11.68 189 VAL F C 1
ATOM 17752 O O . VAL F 1 191 ? 46.171 34.763 90.052 1.00 12.38 189 VAL F O 1
ATOM 17765 N N . THR F 1 192 ? 44.357 34.621 88.744 1.00 12.45 190 THR F N 1
ATOM 17766 C CA . THR F 1 192 ? 43.830 35.930 89.114 1.00 12.10 190 THR F CA 1
ATOM 17767 C C . THR F 1 192 ? 42.454 35.848 89.742 1.00 12.76 190 THR F C 1
ATOM 17768 O O . THR F 1 192 ? 41.659 34.960 89.445 1.00 14.12 190 THR F O 1
ATOM 17779 N N . TYR F 1 193 ? 42.203 36.783 90.654 1.00 12.12 191 TYR F N 1
ATOM 17780 C CA . TYR F 1 193 ? 40.913 36.915 91.312 1.00 12.87 191 TYR F CA 1
ATOM 17781 C C . TYR F 1 193 ? 40.588 38.388 91.457 1.00 14.53 191 TYR F C 1
ATOM 17782 O O . TYR F 1 193 ? 41.444 39.183 91.868 1.00 15.14 191 TYR F O 1
ATOM 17800 N N . THR F 1 194 ? 39.351 38.748 91.110 1.00 14.80 192 THR F N 1
ATOM 17801 C CA . THR F 1 194 ? 38.829 40.076 91.410 1.00 13.59 192 THR F CA 1
ATOM 17802 C C . THR F 1 194 ? 37.519 39.911 92.169 1.00 14.69 192 THR F C 1
ATOM 17803 O O . THR F 1 194 ? 36.645 39.154 91.754 1.00 20.13 192 THR F O 1
ATOM 17814 N N . LYS F 1 195 ? 37.397 40.626 93.277 1.00 14.39 193 LYS F N 1
ATOM 17815 C CA . LYS F 1 195 ? 36.186 40.603 94.075 1.00 15.40 193 LYS F CA 1
ATOM 17816 C C . LYS F 1 195 ? 35.035 41.237 93.304 1.00 25.03 193 LYS F C 1
ATOM 17817 O O . LYS F 1 195 ? 35.223 42.274 92.686 1.00 24.12 193 LYS F O 1
ATOM 17836 N N . PRO F 1 196 ? 33.858 40.581 93.295 1.00 32.68 194 PRO F N 1
ATOM 17837 C CA . PRO F 1 196 ? 32.620 41.212 92.817 1.00 45.48 194 PRO F CA 1
ATOM 17838 C C . PRO F 1 196 ? 32.101 42.267 93.777 1.00 38.31 194 PRO F C 1
ATOM 17839 O O . PRO F 1 196 ? 32.799 43.261 93.967 1.00 42.83 194 PRO F O 1
#

Foldseek 3Di:
DQAFKEWEAEDQQPPPQFPDQDPVVLVVLDPGNHAEYEYAENQADDVSVVSQVRSHVYYQYAYDPNNVVPPVHHQKDWDDDAPWIEIEGAPQCDDVVPVVVVVVVCVVVVTQEYEYAHQCQDWDWDDDPLHIYTHFGHSRQGFGPDDDDDVDGHWHKIWMWGDDHQKIKIKMWTWDADPVRDTDIDIDIDMHGRDD/DPLPAKEWEAEDAQPPPFFPDQDPVVCVVQPAPRHAEYEYQENQADPVSVVSQVRRHVYYQYAYDPPNVVPVVHHQKDWDDDAPFIEIEGACPPFPDPDPVRQVVVCVVVVGQEYEYEYQVLAWDWDDDPQGIYTHFGHSRLGDGPVYWHKIWMWDDDHQKIKIKMWTFDQDPVGDTDIDIDIDMGGGD/DAKEWEAEDQQPPPQNPDQDPVVCVVQQAPPHAEYEYQENQEDPVSVVSQVRSYVYYAYAYDPPHDPCPVHHQKDWDDDAQWIEIEGACPPFPDVPVVRQVVVCVVVVGQEYEYAYQCQDWDWDDDPQHIYTHFGHSRQGDGPDDPDDDDRHWHKIWMWDDDHQKIKIKMWTFDPVTDIDIDIDMHGRD/DAKEWEAEDQQPPPFPPDQPPVCVVVQAAPPHAEYEYAENQADDVSVVVSCRSHVYYQYAYDVNNPPPVVHHQKDWDDDANWIEIEGAPAPDDPVCVVVVVVVCVVVVTQEYEYQYQVLAWDWDDDPLHIYTHQGHSRCGDGDPPNHWHKIWMWDDDHQKIKIKIWTQDQDPVGHTDIDIDIDMHGGDDDDPPPD/DQKEWEAEDAQPPPQPPDQDPVVLVVQAADNHAAYEYQENQADPVSVVSNCRSYVRYAYAYDPPHPPPPVHHQKDWDDDAPFIEIEGACPVFPDVPPVRQVVVCVVVVGQEYEYAYQVLDWDWDDDPQGIYTHFGHSRCGDGPVNRWHKIWIWDDDHQKIKIKMWTFDQDPVGHTDIDIDIDMHGGD/DAKEWEAEDAQPPPFFPDQDPVVCVVQPAPPHAEYEYQENQEDPVSVVSQVRRHVYYQYAYDPPHDPCPVHHQKDWDDDAQFIEIEGAPPPWPHVPPVRQVVVCVVVVGQEYEYAYQVLDWDWDDDPQGIYTHQGHSRQGDHCGWHKIWMWDDDHQKIKIKIWTWDQDPVRDTDIDIDIDMHGGD

CATH classification: 3.60.21.10

InterPro domains:
  IPR000979 Phosphodiesterase MJ0936/Vps29 [PTHR11124] (4-193)
  IPR000979 Phosphodiesterase MJ0936/Vps29 [TIGR00040] (4-163)
  IPR024654 Calcineurin-like phosphoesterase domain, lpxH-type [PF12850] (4-144)
  IPR028661 Vacuolar protein sorting-associated protein 29 [cd07394] (4-191)
  IPR029052 Metallo-dependent phosphatase-like [G3DSA:3.60.21.10] (1-201)
  IPR029052 Metallo-dependent phosphatase-like [SSF56300] (3-185)